Protein AF-A0A933W5E1-F1 (afdb_monomer)

Nearest PDB structures (foldseek):
  7kmm-assembly1_A  TM=7.135E-01  e=2.242E-18  Xanthomonas citri pv. citri str. 306
  7kmm-assembly2_B  TM=6.991E-01  e=2.591E-18  Xanthomonas citri pv. citri str. 306
  7zn2-assembly1_c  TM=3.261E-01  e=1.517E+00  Escherichia phage T5
  3l5h-assembly1_A  TM=2.069E-01  e=7.017E-01  Homo sapiens

Structure (mmCIF, N/CA/C/O backbone):
data_AF-A0A933W5E1-F1
#
_entry.id   AF-A0A933W5E1-F1
#
loop_
_atom_site.group_PDB
_atom_site.id
_atom_site.type_symbol
_atom_site.label_atom_id
_atom_site.label_alt_id
_atom_site.label_comp_id
_atom_site.label_asym_id
_atom_site.label_entity_id
_atom_site.label_seq_id
_atom_site.pdbx_PDB_ins_code
_atom_site.Cartn_x
_atom_site.Cartn_y
_atom_site.Cartn_z
_atom_site.occupancy
_atom_site.B_iso_or_equiv
_atom_site.auth_seq_id
_atom_site.auth_comp_id
_atom_site.auth_asym_id
_atom_site.auth_atom_id
_atom_site.pdbx_PDB_model_num
ATOM 1 N N . MET A 1 1 ? 21.900 14.467 48.540 1.00 35.38 1 MET A N 1
ATOM 2 C CA . MET A 1 1 ? 21.559 13.403 47.566 1.00 35.38 1 MET A CA 1
ATOM 3 C C . MET A 1 1 ? 20.888 12.270 48.343 1.00 35.38 1 MET A C 1
ATOM 5 O O . MET A 1 1 ? 21.221 12.157 49.519 1.00 35.38 1 MET A O 1
ATOM 9 N N . PRO A 1 2 ? 19.941 11.492 47.786 1.00 22.09 2 PRO A N 1
ATOM 10 C CA . PRO A 1 2 ? 19.734 11.173 46.367 1.00 22.09 2 PRO A CA 1
ATOM 11 C C . PRO A 1 2 ? 19.267 12.336 45.483 1.00 22.09 2 PRO A C 1
ATOM 13 O O . PRO A 1 2 ? 18.949 13.421 45.964 1.00 22.09 2 PRO A O 1
ATOM 16 N N . VAL A 1 3 ? 19.282 12.083 44.177 1.00 25.42 3 VAL A N 1
ATOM 17 C CA . VAL A 1 3 ? 18.680 12.897 43.116 1.00 25.42 3 VAL A CA 1
ATOM 18 C C . VAL A 1 3 ? 17.631 12.017 42.443 1.00 25.42 3 VAL A C 1
ATOM 20 O O . VAL A 1 3 ? 17.908 10.847 42.192 1.00 25.42 3 VAL A O 1
ATOM 23 N N . VAL A 1 4 ? 16.466 12.572 42.111 1.00 20.42 4 VAL A N 1
ATOM 24 C CA . VAL A 1 4 ? 15.553 11.969 41.133 1.00 20.42 4 VAL A CA 1
ATOM 25 C C . VAL A 1 4 ? 15.280 13.016 40.067 1.00 20.42 4 VAL A C 1
ATOM 27 O O . VAL A 1 4 ? 14.679 14.053 40.333 1.00 20.42 4 VAL A O 1
ATOM 30 N N . THR A 1 5 ? 15.773 12.758 38.861 1.00 22.81 5 THR A N 1
ATOM 31 C CA . THR A 1 5 ? 15.492 13.567 37.676 1.00 22.81 5 THR A CA 1
ATOM 32 C C . THR A 1 5 ? 14.360 12.901 36.906 1.00 22.81 5 THR A C 1
ATOM 34 O O . THR A 1 5 ? 14.396 11.691 36.696 1.00 22.81 5 THR A O 1
ATOM 37 N N . SER A 1 6 ? 13.397 13.674 36.410 1.00 20.19 6 SER A N 1
ATOM 38 C CA . SER A 1 6 ? 12.580 13.235 35.278 1.00 20.19 6 SER A CA 1
ATOM 39 C C . SER A 1 6 ? 12.468 14.367 34.261 1.00 20.19 6 SER A C 1
ATOM 41 O O . SER A 1 6 ? 12.547 15.544 34.610 1.00 20.19 6 SER A O 1
ATOM 43 N N . LYS A 1 7 ? 12.379 13.997 32.984 1.00 24.73 7 LYS A N 1
ATOM 44 C CA . LYS A 1 7 ? 12.330 14.907 31.839 1.00 24.73 7 LYS A CA 1
ATOM 45 C C . LYS A 1 7 ? 11.314 14.344 30.855 1.00 24.73 7 LYS A C 1
ATOM 47 O O . LYS A 1 7 ? 11.501 13.226 30.379 1.00 24.73 7 LYS A O 1
ATOM 52 N N . ARG A 1 8 ? 10.293 15.125 30.505 1.00 23.00 8 ARG A N 1
ATOM 53 C CA . ARG A 1 8 ? 9.471 14.895 29.313 1.00 23.00 8 ARG A CA 1
ATOM 54 C C . ARG A 1 8 ? 9.176 16.213 28.613 1.00 23.00 8 ARG A C 1
ATOM 56 O O . ARG A 1 8 ? 8.808 17.193 29.246 1.00 23.00 8 ARG A O 1
ATOM 63 N N . THR A 1 9 ? 9.355 16.190 27.303 1.00 32.09 9 THR A N 1
ATOM 64 C CA . THR A 1 9 ? 8.696 17.067 26.333 1.00 32.09 9 THR A CA 1
ATOM 65 C C . THR A 1 9 ? 7.332 16.473 25.982 1.00 32.09 9 THR A C 1
ATOM 67 O O . THR A 1 9 ? 7.184 15.254 26.069 1.00 32.09 9 THR A O 1
ATOM 70 N N . ASN A 1 10 ? 6.376 17.308 25.568 1.00 24.59 10 ASN A N 1
ATOM 71 C CA . ASN A 1 10 ? 5.372 17.003 24.536 1.00 24.59 10 ASN A CA 1
ATOM 72 C C . ASN A 1 10 ? 4.499 18.241 24.275 1.00 24.59 10 ASN A C 1
ATOM 74 O O . ASN A 1 10 ? 3.884 18.761 25.205 1.00 24.59 10 ASN A O 1
ATOM 78 N N . ASP A 1 11 ? 4.397 18.658 23.014 1.00 38.12 11 ASP A N 1
ATOM 79 C CA . ASP A 1 11 ? 3.488 19.720 22.575 1.00 38.12 11 ASP A CA 1
ATOM 80 C C . ASP A 1 11 ? 2.126 19.143 22.163 1.00 38.12 11 ASP A C 1
ATOM 82 O O . ASP A 1 11 ? 1.893 18.810 21.005 1.00 38.12 11 ASP A O 1
ATOM 86 N N . THR A 1 12 ? 1.204 19.059 23.122 1.00 28.25 12 THR A N 1
ATOM 87 C CA . THR A 1 12 ? -0.253 19.017 22.890 1.00 28.25 12 THR A CA 1
ATOM 88 C C . THR A 1 12 ? -0.946 19.651 24.092 1.00 28.25 12 THR A C 1
ATOM 90 O O . THR A 1 12 ? -0.522 19.429 25.227 1.00 28.25 12 THR A O 1
ATOM 93 N N . GLY A 1 13 ? -1.996 20.444 23.870 1.00 36.72 13 GLY A N 1
ATOM 94 C CA . GLY A 1 13 ? -2.585 21.308 24.899 1.00 36.72 13 GLY A CA 1
ATOM 95 C C . GLY A 1 13 ? -3.256 20.578 26.068 1.00 36.72 13 GLY A C 1
ATOM 96 O O . GLY A 1 13 ? -4.448 20.305 26.000 1.00 36.72 13 GLY A O 1
ATOM 97 N N . ASN A 1 14 ? -2.495 20.312 27.137 1.00 27.72 14 ASN A N 1
ATOM 98 C CA . ASN A 1 14 ? -2.916 20.291 28.550 1.00 27.72 14 ASN A CA 1
ATOM 99 C C . ASN A 1 14 ? -1.672 20.070 29.437 1.00 27.72 14 ASN A C 1
ATOM 101 O O . ASN A 1 14 ? -1.275 18.938 29.715 1.00 27.72 14 ASN A O 1
ATOM 105 N N . GLY A 1 15 ? -1.013 21.164 29.829 1.00 26.77 15 GLY A N 1
ATOM 106 C CA . GLY A 1 15 ? 0.235 21.133 30.599 1.00 26.77 15 GLY A CA 1
ATOM 107 C C . GLY A 1 15 ? 0.009 20.986 32.106 1.00 26.77 15 GLY A C 1
ATOM 108 O O . GLY A 1 15 ? -0.795 21.710 32.686 1.00 26.77 15 GLY A O 1
ATOM 109 N N . TRP A 1 16 ? 0.765 20.092 32.746 1.00 25.09 16 TRP A N 1
ATOM 110 C CA . TRP A 1 16 ? 0.730 19.859 34.194 1.00 25.09 16 TRP A CA 1
ATOM 111 C C . TRP A 1 16 ? 2.014 20.380 34.848 1.00 25.09 16 TRP A C 1
ATOM 113 O O . TRP A 1 16 ? 3.109 20.125 34.346 1.00 25.09 16 TRP A O 1
ATOM 123 N N . ILE A 1 17 ? 1.895 21.068 35.987 1.00 30.39 17 ILE A N 1
ATOM 124 C CA . ILE A 1 17 ? 3.035 21.559 36.776 1.00 30.39 17 ILE A CA 1
ATOM 125 C C . ILE A 1 17 ? 2.924 20.988 38.192 1.00 30.39 17 ILE A C 1
ATOM 127 O O . ILE A 1 17 ? 1.954 21.257 38.894 1.00 30.39 17 ILE A O 1
ATOM 131 N N . GLN A 1 18 ? 3.926 20.217 38.621 1.00 26.59 18 GLN A N 1
ATOM 132 C CA . GLN A 1 18 ? 4.014 19.654 39.971 1.00 26.59 18 GLN A CA 1
ATOM 133 C C . GLN A 1 18 ? 5.146 20.340 40.752 1.00 26.59 18 GLN A C 1
ATOM 135 O O . GLN A 1 18 ? 6.270 20.428 40.259 1.00 26.59 18 GLN A O 1
ATOM 140 N N . ILE A 1 19 ? 4.858 20.817 41.969 1.00 32.19 19 ILE A N 1
ATOM 141 C CA . ILE A 1 19 ? 5.810 21.529 42.842 1.00 32.19 19 ILE A CA 1
ATOM 142 C C . ILE A 1 19 ? 5.693 20.993 44.281 1.00 32.19 19 ILE A C 1
ATOM 144 O O . ILE A 1 19 ? 4.600 20.694 44.750 1.00 32.19 19 ILE A O 1
ATOM 148 N N . GLY A 1 20 ? 6.819 20.911 44.993 1.00 27.02 20 GLY A N 1
ATOM 149 C CA . GLY A 1 20 ? 6.916 20.685 46.442 1.00 27.02 20 GLY A CA 1
ATOM 150 C C . GLY A 1 20 ? 8.340 21.014 46.923 1.00 27.02 20 GLY A C 1
ATOM 151 O O . GLY A 1 20 ? 9.241 21.091 46.091 1.00 27.02 20 GLY A O 1
ATOM 152 N N . LEU A 1 21 ? 8.656 21.241 48.204 1.00 28.19 21 LEU A N 1
ATOM 153 C CA . LEU A 1 21 ? 7.907 21.284 49.484 1.00 28.19 21 LEU A CA 1
ATOM 154 C C . LEU A 1 21 ? 8.595 22.386 50.370 1.00 28.19 21 LEU A C 1
ATOM 156 O O . LEU A 1 21 ? 9.459 23.082 49.842 1.00 28.19 21 LEU A O 1
ATOM 160 N N . THR A 1 22 ? 8.360 22.675 51.662 1.00 26.02 22 THR A N 1
ATOM 161 C CA . THR A 1 22 ? 7.617 22.106 52.819 1.00 26.02 22 THR A CA 1
ATOM 162 C C . THR A 1 22 ? 7.200 23.249 53.775 1.00 26.02 22 THR A C 1
ATOM 164 O O . THR A 1 22 ? 7.968 24.205 53.888 1.00 26.02 22 THR A O 1
ATOM 167 N N . GLY A 1 23 ? 6.147 23.094 54.593 1.00 25.55 23 GLY A N 1
ATOM 168 C CA . GLY A 1 23 ? 5.991 23.863 55.851 1.00 25.55 23 GLY A CA 1
ATOM 169 C C . GLY A 1 23 ? 4.549 24.209 56.255 1.00 25.55 23 GLY A C 1
ATOM 170 O O . GLY A 1 23 ? 3.713 24.440 55.387 1.00 25.55 23 GLY A O 1
ATOM 171 N N . ASP A 1 24 ? 4.287 24.222 57.568 1.00 32.56 24 ASP A N 1
ATOM 172 C CA . ASP A 1 24 ? 2.999 24.420 58.267 1.00 32.56 24 ASP A CA 1
ATOM 173 C C . ASP A 1 24 ? 1.846 25.072 57.476 1.00 32.56 24 ASP A C 1
ATOM 175 O O . ASP A 1 24 ? 1.902 26.238 57.096 1.00 32.56 24 ASP A O 1
ATOM 179 N N . GLN A 1 25 ? 0.777 24.286 57.281 1.00 44.16 25 GLN A N 1
ATOM 180 C CA . GLN A 1 25 ? -0.537 24.653 56.716 1.00 44.16 25 GLN A CA 1
ATOM 181 C C . GLN A 1 25 ? -0.531 25.529 55.447 1.00 44.16 25 GLN A C 1
ATOM 183 O O . GLN A 1 25 ? -1.507 26.210 55.130 1.00 44.16 25 GLN A O 1
ATOM 188 N N . THR A 1 26 ? 0.532 25.444 54.646 1.00 40.72 26 THR A N 1
ATOM 189 C CA . THR A 1 26 ? 0.529 25.957 53.274 1.00 40.72 26 THR A CA 1
ATOM 190 C C . THR A 1 26 ? -0.282 25.023 52.369 1.00 40.72 26 THR A C 1
ATOM 192 O O . THR A 1 26 ? 0.170 23.941 51.990 1.00 40.72 26 THR A O 1
ATOM 195 N N . THR A 1 27 ? -1.513 25.421 52.026 1.00 48.62 27 THR A N 1
ATOM 196 C CA . THR A 1 27 ? -2.350 24.646 51.092 1.00 48.62 27 THR A CA 1
ATOM 197 C C . THR A 1 27 ? -1.729 24.629 49.695 1.00 48.62 27 THR A C 1
ATOM 199 O O . THR A 1 27 ? -1.251 25.646 49.189 1.00 48.62 27 THR A O 1
ATOM 202 N N . THR A 1 28 ? -1.712 23.456 49.060 1.00 46.78 28 THR A N 1
ATOM 203 C CA . THR A 1 28 ? -1.133 23.290 47.721 1.00 46.78 28 THR A CA 1
ATOM 204 C C . THR A 1 28 ? -2.191 23.538 46.640 1.00 46.78 28 THR A C 1
ATOM 206 O O . THR A 1 28 ? -3.289 22.983 46.730 1.00 46.78 28 THR A O 1
ATOM 209 N N . PRO A 1 29 ? -1.894 24.348 45.603 1.00 48.28 29 PRO A N 1
ATOM 210 C CA . PRO A 1 29 ? -2.753 24.448 44.431 1.00 48.28 29 PRO A CA 1
ATOM 211 C C . PRO A 1 29 ? -2.604 23.171 43.593 1.00 48.28 29 PRO A C 1
ATOM 213 O O . PRO A 1 29 ? -1.518 22.875 43.097 1.00 48.28 29 PRO A O 1
ATOM 216 N N . MET A 1 30 ? -3.683 22.398 43.447 1.00 49.28 30 MET A N 1
ATOM 217 C CA . MET A 1 30 ? -3.637 21.082 42.784 1.00 49.28 30 MET A CA 1
ATOM 218 C C . MET A 1 30 ? -3.834 21.159 41.262 1.00 49.28 30 MET A C 1
ATOM 220 O O . MET A 1 30 ? -3.457 20.239 40.539 1.00 49.28 30 MET A O 1
ATOM 224 N N . TYR A 1 31 ? -4.418 22.252 40.769 1.00 53.75 31 TYR A N 1
ATOM 225 C CA . TYR A 1 31 ? -4.737 22.443 39.355 1.00 53.75 31 TYR A CA 1
ATOM 226 C C . TYR A 1 31 ? -4.634 23.919 38.966 1.00 53.75 31 TYR A C 1
ATOM 228 O O . TYR A 1 31 ? -5.068 24.792 39.723 1.00 53.75 31 TYR A O 1
ATOM 236 N N . VAL A 1 32 ? -4.128 24.174 37.758 1.00 49.69 32 VAL A N 1
ATOM 237 C CA . VAL A 1 32 ? -4.266 25.453 37.049 1.00 49.69 32 VAL A CA 1
ATOM 238 C C . VAL A 1 32 ? -4.836 25.146 35.671 1.00 49.69 32 VAL A C 1
ATOM 240 O O . VAL A 1 32 ? -4.273 24.331 34.943 1.00 49.69 32 VAL A O 1
ATOM 243 N N . GLY A 1 33 ? -5.963 25.764 35.328 1.00 47.81 33 GLY A N 1
ATOM 244 C CA . GLY A 1 33 ? -6.615 25.596 34.030 1.00 47.81 33 GLY A CA 1
ATOM 245 C C . GLY A 1 33 ? -6.807 26.924 33.305 1.00 47.81 33 GLY A C 1
ATOM 246 O O . GLY A 1 33 ? -6.782 27.989 33.925 1.00 47.81 33 GLY A O 1
ATOM 247 N N . TYR A 1 34 ? -6.976 26.841 31.987 1.00 45.62 34 TYR A N 1
ATOM 248 C CA . TYR A 1 34 ? -7.127 27.976 31.080 1.00 45.62 34 TYR A CA 1
ATOM 249 C C . TYR A 1 34 ? -8.221 27.670 30.056 1.00 45.62 34 TYR A C 1
ATOM 251 O O . TYR A 1 34 ? -8.247 26.581 29.482 1.00 45.62 34 TYR A O 1
ATOM 259 N N . ASN A 1 35 ? -9.101 28.635 29.799 1.00 46.00 35 ASN A N 1
ATOM 260 C CA . ASN A 1 35 ? -10.090 28.562 28.726 1.00 46.00 35 ASN A CA 1
ATOM 261 C C . ASN A 1 35 ? -10.138 29.900 27.972 1.00 46.00 35 ASN A C 1
ATOM 263 O O . ASN A 1 35 ? -10.305 30.959 28.584 1.00 46.00 35 ASN A O 1
ATOM 267 N N . SER A 1 36 ? -9.994 29.847 26.646 1.00 44.47 36 SER A N 1
ATOM 268 C CA . SER A 1 36 ? -10.063 31.004 25.752 1.00 44.47 36 SER A CA 1
ATOM 269 C C . SER A 1 36 ? -11.265 30.905 24.818 1.00 44.47 36 SER A C 1
ATOM 271 O O . SER A 1 36 ? -11.202 30.293 23.750 1.00 44.47 36 SER A O 1
ATOM 273 N N . SER A 1 37 ? -12.342 31.589 25.198 1.00 48.91 37 SER A N 1
ATOM 274 C CA . SER A 1 37 ? -13.352 32.048 24.239 1.00 48.91 37 SER A CA 1
ATOM 275 C C . SER A 1 37 ? -12.818 33.266 23.470 1.00 48.91 37 SER A C 1
ATOM 277 O O . SER A 1 37 ? -11.903 33.947 23.934 1.00 48.91 37 SER A O 1
ATOM 279 N N . SER A 1 38 ? -13.403 33.610 22.320 1.00 47.50 38 SER A N 1
ATOM 280 C CA . SER A 1 38 ? -12.920 34.696 21.442 1.00 47.50 38 SER A CA 1
ATOM 281 C C . SER A 1 38 ? -13.126 36.130 21.976 1.00 47.50 38 SER A C 1
ATOM 283 O O . SER A 1 38 ? -13.108 37.081 21.197 1.00 47.50 38 SER A O 1
ATOM 285 N N . ALA A 1 39 ? -13.352 36.300 23.281 1.00 51.94 39 ALA A N 1
ATOM 286 C CA . ALA A 1 39 ? -13.506 37.598 23.944 1.00 51.94 39 ALA A CA 1
ATOM 287 C C . ALA A 1 39 ? -12.977 37.597 25.390 1.00 51.94 39 ALA A C 1
ATOM 289 O O . ALA A 1 39 ? -12.378 38.586 25.819 1.00 51.94 39 ALA A O 1
ATOM 290 N N . ILE A 1 40 ? -13.176 36.496 26.127 1.00 51.91 40 ILE A N 1
ATOM 291 C CA . ILE A 1 40 ? -12.812 36.363 27.544 1.00 51.91 40 ILE A CA 1
ATOM 292 C C . ILE A 1 40 ? -11.854 35.183 27.731 1.00 51.91 40 ILE A C 1
ATOM 294 O O . ILE A 1 40 ? -12.144 34.057 27.311 1.00 51.91 40 ILE A O 1
ATOM 298 N N . VAL A 1 41 ? -10.743 35.465 28.411 1.00 52.34 41 VAL A N 1
ATOM 299 C CA . VAL A 1 41 ? -9.821 34.487 28.996 1.00 52.34 41 VAL A CA 1
ATOM 300 C C . VAL A 1 41 ? -10.262 34.220 30.431 1.00 52.34 41 VAL A C 1
ATOM 302 O O . VAL A 1 41 ? -10.495 35.166 31.183 1.00 52.34 41 VAL A O 1
ATOM 305 N N . THR A 1 42 ? -10.359 32.952 30.830 1.00 53.44 42 THR A N 1
ATOM 306 C CA . THR A 1 42 ? -10.581 32.560 32.231 1.00 53.44 42 THR A CA 1
ATOM 307 C C . THR A 1 42 ? -9.490 31.603 32.693 1.00 53.44 42 THR A C 1
ATOM 309 O O . THR A 1 42 ? -9.236 30.587 32.045 1.00 53.44 42 THR A O 1
ATOM 312 N N . THR A 1 43 ? -8.886 31.930 33.833 1.00 57.66 43 THR A N 1
ATOM 313 C CA . THR A 1 43 ? -7.857 31.140 34.519 1.00 57.66 43 THR A CA 1
ATOM 314 C C . THR A 1 43 ? -8.352 30.811 35.927 1.00 57.66 43 THR A C 1
ATOM 316 O O . THR A 1 43 ? -8.998 31.649 36.560 1.00 57.66 43 THR A O 1
ATOM 319 N N . TRP A 1 44 ? -8.055 29.616 36.439 1.00 63.56 44 TRP A N 1
ATOM 320 C CA . TRP A 1 44 ? -8.457 29.213 37.793 1.00 63.56 44 TRP A CA 1
ATOM 321 C C . TRP A 1 44 ? -7.364 28.474 38.566 1.00 63.56 44 TRP A C 1
ATOM 323 O O . TRP A 1 44 ? -6.477 27.864 37.969 1.00 63.56 44 TRP A O 1
ATOM 333 N N . MET A 1 45 ? -7.448 28.528 39.899 1.00 67.88 45 MET A N 1
ATOM 334 C CA . MET A 1 45 ? -6.579 27.816 40.845 1.00 67.88 45 MET A CA 1
ATOM 335 C C . MET A 1 45 ? -7.425 27.134 41.926 1.00 67.88 45 MET A C 1
ATOM 337 O O . MET A 1 45 ? -8.253 27.790 42.559 1.00 67.88 45 MET A O 1
ATOM 341 N N . HIS A 1 46 ? -7.209 25.837 42.165 1.00 67.19 46 HIS A N 1
ATOM 342 C CA . HIS A 1 46 ? -7.950 25.056 43.170 1.00 67.19 46 HIS A CA 1
ATOM 343 C C . HIS A 1 46 ? -7.072 24.716 44.380 1.00 67.19 46 HIS A C 1
ATOM 345 O O . HIS A 1 46 ? -6.073 24.009 44.242 1.00 67.19 46 HIS A O 1
ATOM 351 N N . PHE A 1 47 ? -7.463 25.210 45.558 1.00 70.25 47 PHE A N 1
ATOM 352 C CA . PHE A 1 47 ? -6.818 24.958 46.849 1.00 70.25 47 PHE A CA 1
ATOM 353 C C . PHE A 1 47 ? -7.580 23.874 47.614 1.00 70.25 47 PHE A C 1
ATOM 355 O O . PHE A 1 47 ? -8.802 23.955 47.769 1.00 70.25 47 PHE A O 1
ATOM 362 N N . THR A 1 48 ? -6.863 22.880 48.136 1.00 69.44 48 THR A N 1
ATOM 363 C CA . THR A 1 48 ? -7.439 21.753 48.890 1.00 69.44 48 THR A CA 1
ATOM 364 C C . THR A 1 48 ? -6.832 21.633 50.284 1.00 69.44 48 THR A C 1
ATOM 366 O O . THR A 1 48 ? -5.643 21.894 50.454 1.00 69.44 48 THR A O 1
ATOM 369 N N . GLY A 1 49 ? -7.625 21.170 51.255 1.00 70.38 49 GLY A N 1
ATOM 370 C CA . GLY A 1 49 ? -7.191 20.955 52.640 1.00 70.38 49 GLY A CA 1
ATOM 371 C C . GLY A 1 49 ? -7.395 22.162 53.559 1.00 70.38 49 GLY A C 1
ATOM 372 O O . GLY A 1 49 ? -6.673 22.293 54.539 1.00 70.38 49 GLY A O 1
ATOM 373 N N . LEU A 1 50 ? -8.348 23.049 53.243 1.00 72.88 50 LEU A N 1
ATOM 374 C CA . LEU A 1 50 ? -8.624 24.254 54.043 1.00 72.88 50 LEU A CA 1
ATOM 375 C C . LEU A 1 50 ? -9.257 23.949 55.411 1.00 72.88 50 LEU A C 1
ATOM 377 O O . LEU A 1 50 ? -9.037 24.705 56.351 1.00 72.88 50 LEU A O 1
ATOM 381 N N . ASN A 1 51 ? -10.012 22.849 55.510 1.00 76.88 51 ASN A N 1
ATOM 382 C CA . ASN A 1 51 ? -10.586 22.285 56.738 1.00 76.88 51 ASN A CA 1
ATOM 383 C C . ASN A 1 51 ? -11.217 23.321 57.693 1.00 76.88 51 ASN A C 1
ATOM 385 O O . ASN A 1 51 ? -10.991 23.270 58.900 1.00 76.88 51 ASN A O 1
ATOM 389 N N . ILE A 1 52 ? -12.010 24.253 57.153 1.00 80.25 52 ILE A N 1
ATOM 390 C CA . ILE A 1 52 ? -12.721 25.270 57.942 1.00 80.25 52 ILE A CA 1
ATOM 391 C C . ILE A 1 52 ? -14.048 24.662 58.430 1.00 80.25 52 ILE A C 1
ATOM 393 O O . ILE A 1 52 ? -14.885 24.354 57.577 1.00 80.25 52 ILE A O 1
ATOM 397 N N . PRO A 1 53 ? -14.277 24.495 59.749 1.00 79.19 53 PRO A N 1
ATOM 398 C CA . PRO A 1 53 ? -15.507 23.904 60.266 1.00 79.19 53 PRO A CA 1
ATOM 399 C C . PRO A 1 53 ? -16.746 24.746 59.962 1.00 79.19 53 PRO A C 1
ATOM 401 O O . PRO A 1 53 ? -16.686 25.983 59.989 1.00 79.19 53 PRO A O 1
ATOM 404 N N . ALA A 1 54 ? -17.877 24.077 59.751 1.00 77.62 54 ALA A N 1
ATOM 405 C CA . ALA A 1 54 ? -19.187 24.698 59.591 1.00 77.62 54 ALA A CA 1
ATOM 406 C C . ALA A 1 54 ? -19.468 25.754 60.686 1.00 77.62 54 ALA A C 1
ATOM 408 O O . ALA A 1 54 ? -19.261 25.513 61.876 1.00 77.62 54 ALA A O 1
ATOM 409 N N . GLY A 1 55 ? -19.928 26.944 60.282 1.00 78.00 55 GLY A N 1
ATOM 410 C CA . GLY A 1 55 ? -20.263 28.038 61.205 1.00 78.00 55 GLY A CA 1
ATOM 411 C C . GLY A 1 55 ? -19.073 28.777 61.841 1.00 78.00 55 GLY A C 1
ATOM 412 O O . GLY A 1 55 ? -19.269 29.490 62.824 1.00 78.00 55 GLY A O 1
ATOM 413 N N . SER A 1 56 ? -17.851 28.624 61.318 1.00 82.44 56 SER A N 1
ATOM 414 C CA . SER A 1 56 ? -16.680 29.393 61.777 1.00 82.44 56 SER A CA 1
ATOM 415 C C . SER A 1 56 ? -16.700 30.858 61.315 1.00 82.44 56 SER A C 1
ATOM 417 O O . SER A 1 56 ? -17.086 31.165 60.189 1.00 82.44 56 SER A O 1
ATOM 419 N N . THR A 1 57 ? -16.174 31.770 62.134 1.00 86.88 57 THR A N 1
ATOM 420 C CA . THR A 1 57 ? -15.906 33.158 61.714 1.00 86.88 57 THR A CA 1
ATOM 421 C C . THR A 1 57 ? -14.510 33.258 61.104 1.00 86.88 57 THR A C 1
ATOM 423 O O . THR A 1 57 ? -13.529 32.950 61.777 1.00 86.88 57 THR A O 1
ATOM 426 N N . ILE A 1 58 ? -14.383 33.720 59.862 1.00 84.06 58 ILE A N 1
ATOM 427 C CA . ILE A 1 58 ? -13.102 34.042 59.226 1.00 84.06 58 ILE A CA 1
ATOM 428 C C . ILE A 1 58 ? -12.571 35.350 59.830 1.00 84.06 58 ILE A C 1
ATOM 430 O O . ILE A 1 58 ? -13.130 36.424 59.629 1.00 84.06 58 ILE A O 1
ATOM 434 N N . ASN A 1 59 ? -11.468 35.257 60.569 1.00 78.69 59 ASN A N 1
ATOM 435 C CA . ASN A 1 59 ? -10.803 36.394 61.207 1.00 78.69 59 ASN A CA 1
ATOM 436 C C . ASN A 1 59 ? -9.964 37.191 60.194 1.00 78.69 59 ASN A C 1
ATOM 438 O O . ASN A 1 59 ? -9.871 38.413 60.288 1.00 78.69 59 ASN A O 1
ATOM 442 N N . SER A 1 60 ? -9.330 36.487 59.251 1.00 78.62 60 SER A N 1
ATOM 443 C CA . SER A 1 60 ? -8.655 37.054 58.080 1.00 78.62 60 SER A CA 1
ATOM 444 C C . SER A 1 60 ? -8.398 35.975 57.025 1.00 78.62 60 SER A C 1
ATOM 446 O O . SER A 1 60 ? -8.176 34.812 57.362 1.00 78.62 60 SER A O 1
ATOM 448 N N . ALA A 1 61 ? -8.396 36.346 55.746 1.00 78.25 61 ALA A N 1
ATOM 449 C CA . ALA A 1 61 ? -7.940 35.494 54.654 1.00 78.25 61 ALA A CA 1
ATOM 450 C C . ALA A 1 61 ? -7.195 36.321 53.598 1.00 78.25 61 ALA A C 1
ATOM 452 O O . ALA A 1 61 ? -7.720 37.312 53.091 1.00 78.25 61 ALA A O 1
ATOM 453 N N . THR A 1 62 ? -5.978 35.907 53.252 1.00 75.38 62 THR A N 1
ATOM 454 C CA . THR A 1 62 ? -5.071 36.645 52.363 1.00 75.38 62 THR A CA 1
ATOM 455 C C . THR A 1 62 ? -4.521 35.744 51.266 1.00 75.38 62 THR A C 1
ATOM 457 O O . THR A 1 62 ? -3.874 34.731 51.535 1.00 75.38 62 THR A O 1
ATOM 460 N N . PHE A 1 63 ? -4.733 36.136 50.009 1.00 74.94 63 PHE A N 1
ATOM 461 C CA . PHE A 1 63 ? -4.150 35.472 48.845 1.00 74.94 63 PHE A CA 1
ATOM 462 C C . PHE A 1 63 ? -2.949 36.267 48.328 1.00 74.94 63 PHE A C 1
ATOM 464 O O . PHE A 1 63 ? -3.091 37.435 47.979 1.00 74.94 63 PHE A O 1
ATOM 471 N N . THR A 1 64 ? -1.767 35.650 48.266 1.00 70.12 64 THR A N 1
ATOM 472 C CA . THR A 1 64 ? -0.523 36.300 47.829 1.00 70.12 64 THR A CA 1
ATOM 473 C C . THR A 1 64 ? 0.085 35.616 46.608 1.00 70.12 64 THR A C 1
ATOM 475 O O . THR A 1 64 ? 0.371 34.417 46.628 1.00 70.12 64 THR A O 1
ATOM 478 N N . PHE A 1 65 ? 0.369 36.411 45.575 1.00 67.12 65 PHE A N 1
ATOM 479 C CA . PHE A 1 65 ? 1.094 36.007 44.369 1.00 67.12 65 PHE A CA 1
ATOM 480 C C . PHE A 1 65 ? 2.573 36.410 44.489 1.00 67.12 65 PHE A C 1
ATOM 482 O O . PHE A 1 65 ? 2.874 37.582 44.733 1.00 67.12 65 PHE A O 1
ATOM 489 N N . ARG A 1 66 ? 3.517 35.473 44.308 1.00 61.72 66 ARG A N 1
ATOM 490 C CA . ARG A 1 66 ? 4.968 35.754 44.325 1.00 61.72 66 ARG A CA 1
ATOM 491 C C . ARG A 1 66 ? 5.682 35.159 43.110 1.00 61.72 66 ARG A C 1
ATOM 493 O O . ARG A 1 66 ? 5.633 33.954 42.872 1.00 61.72 66 ARG A O 1
ATOM 500 N N . GLN A 1 67 ? 6.424 35.991 42.382 1.00 55.97 67 GLN A N 1
ATOM 501 C CA . GLN A 1 67 ? 7.398 35.531 41.389 1.00 55.97 67 GLN A CA 1
ATOM 502 C C . GLN A 1 67 ? 8.699 35.125 42.095 1.00 55.97 67 GLN A C 1
ATOM 504 O O . GLN A 1 67 ? 9.236 35.892 42.894 1.00 55.97 67 GLN A O 1
ATOM 509 N N . ASN A 1 68 ? 9.214 33.928 41.810 1.00 51.22 68 ASN A N 1
ATOM 510 C CA . ASN A 1 68 ? 10.405 33.387 42.460 1.00 51.22 68 ASN A CA 1
ATOM 511 C C . ASN A 1 68 ? 11.617 33.525 41.516 1.00 51.22 68 ASN A C 1
ATOM 513 O O . ASN A 1 68 ? 11.961 32.616 40.758 1.00 51.22 68 ASN A O 1
ATOM 517 N N . THR A 1 69 ? 12.234 34.712 41.509 1.00 47.22 69 THR A N 1
ATOM 518 C CA . THR A 1 69 ? 13.269 35.110 40.532 1.00 47.22 69 THR A CA 1
ATOM 519 C C . THR A 1 69 ? 14.635 34.475 40.818 1.00 47.22 69 THR A C 1
ATOM 521 O O . THR A 1 69 ? 15.592 35.131 41.233 1.00 47.22 69 THR A O 1
ATOM 524 N N . ALA A 1 70 ? 14.746 33.175 40.552 1.00 42.66 70 ALA A N 1
ATOM 525 C CA . ALA A 1 70 ? 15.995 32.425 40.608 1.00 42.66 70 ALA A CA 1
ATOM 526 C C . ALA A 1 70 ? 16.911 32.732 39.400 1.00 42.66 70 ALA A C 1
ATOM 528 O O . ALA A 1 70 ? 17.082 31.911 38.504 1.00 42.66 70 ALA A O 1
ATOM 529 N N . GLY A 1 71 ? 17.547 33.909 39.404 1.00 44.16 71 GLY A N 1
ATOM 530 C CA . GLY A 1 71 ? 18.823 34.099 38.700 1.00 44.16 71 GLY A CA 1
ATOM 531 C C . GLY A 1 71 ? 18.807 34.647 37.267 1.00 44.16 71 GLY A C 1
ATOM 532 O O . GLY A 1 71 ? 19.552 34.143 36.432 1.00 44.16 71 GLY A O 1
ATOM 533 N N . ASN A 1 72 ? 18.085 35.738 36.987 1.00 35.34 72 ASN A N 1
ATOM 534 C CA . ASN A 1 72 ? 18.552 36.715 35.987 1.00 35.34 72 ASN A CA 1
ATOM 535 C C . ASN A 1 72 ? 18.040 38.129 36.319 1.00 35.34 72 ASN A C 1
ATOM 537 O O . ASN A 1 72 ? 16.848 38.311 36.548 1.00 35.34 72 ASN A O 1
ATOM 541 N N . THR A 1 73 ? 18.926 39.127 36.379 1.00 38.38 73 THR A N 1
ATOM 542 C CA . THR A 1 73 ? 18.618 40.473 36.907 1.00 38.38 73 THR A CA 1
ATOM 543 C C . THR A 1 73 ? 18.369 41.547 35.844 1.00 38.38 73 THR A C 1
ATOM 545 O O . THR A 1 73 ? 18.077 42.682 36.203 1.00 38.38 73 THR A O 1
ATOM 548 N N . ASN A 1 74 ? 18.449 41.215 34.550 1.00 35.00 74 ASN A N 1
ATOM 549 C CA . ASN A 1 74 ? 18.377 42.184 33.444 1.00 35.00 74 ASN A CA 1
ATOM 550 C C . ASN A 1 74 ? 17.228 41.909 32.451 1.00 35.00 74 ASN A C 1
ATOM 552 O O . ASN A 1 74 ? 17.438 41.848 31.242 1.00 35.00 74 ASN A O 1
ATOM 556 N N . ALA A 1 75 ? 16.001 41.769 32.958 1.00 31.20 75 ALA A N 1
ATOM 557 C CA . ALA A 1 75 ? 14.785 41.708 32.140 1.00 31.20 75 ALA A CA 1
ATOM 558 C C . ALA A 1 75 ? 13.667 42.588 32.736 1.00 31.20 75 ALA A C 1
ATOM 560 O O . ALA A 1 75 ? 12.777 42.105 33.434 1.00 31.20 75 ALA A O 1
ATOM 561 N N . LEU A 1 76 ? 13.717 43.898 32.461 1.00 29.14 76 LEU A N 1
ATOM 562 C CA . LEU A 1 76 ? 12.661 44.850 32.831 1.00 29.14 76 LEU A CA 1
ATOM 563 C C . LEU A 1 76 ? 11.424 44.674 31.931 1.00 29.14 76 LEU A C 1
ATOM 565 O O . LEU A 1 76 ? 11.204 45.438 30.992 1.00 29.14 76 LEU A O 1
ATOM 569 N N . PHE A 1 77 ? 10.604 43.667 32.228 1.00 31.38 77 PHE A N 1
ATOM 570 C CA . PHE A 1 77 ? 9.272 43.530 31.641 1.00 31.38 77 PHE A CA 1
ATOM 571 C C . PHE A 1 77 ? 8.320 44.568 32.244 1.00 31.38 77 PHE A C 1
ATOM 573 O O . PHE A 1 77 ? 7.765 44.371 33.323 1.00 31.38 77 PHE A O 1
ATOM 580 N N . ARG A 1 78 ? 8.119 45.679 31.526 1.00 28.41 78 ARG A N 1
ATOM 581 C CA . ARG A 1 78 ? 7.062 46.649 31.821 1.00 28.41 78 ARG A CA 1
ATOM 582 C C . ARG A 1 78 ? 5.820 46.323 30.996 1.00 28.41 78 ARG A C 1
ATOM 584 O O . ARG A 1 78 ? 5.820 46.505 29.782 1.00 28.41 78 ARG A O 1
ATOM 591 N N . SER A 1 79 ? 4.760 45.896 31.672 1.00 30.59 79 SER A N 1
ATOM 592 C CA . SER A 1 79 ? 3.428 45.697 31.098 1.00 30.59 79 SER A CA 1
ATOM 593 C C . SER A 1 79 ? 2.399 46.473 31.919 1.00 30.59 79 SER A C 1
ATOM 595 O O . SER A 1 79 ? 2.019 46.038 33.005 1.00 30.59 79 SER A O 1
ATOM 597 N N . GLU A 1 80 ? 1.948 47.617 31.409 1.00 25.73 80 GLU A N 1
ATOM 598 C CA . GLU A 1 80 ? 0.780 48.310 31.958 1.00 25.73 80 GLU A CA 1
ATOM 599 C C . GLU A 1 80 ? -0.487 47.580 31.501 1.00 25.73 80 GLU A C 1
ATOM 601 O O . GLU A 1 80 ? -0.840 47.606 30.322 1.00 25.73 80 GLU A O 1
ATOM 606 N N . ILE A 1 81 ? -1.174 46.914 32.431 1.00 31.81 81 ILE A N 1
ATOM 607 C CA . ILE A 1 81 ? -2.498 46.333 32.191 1.00 31.81 81 ILE A CA 1
ATOM 608 C C . ILE A 1 81 ? -3.532 47.303 32.761 1.00 31.81 81 ILE A C 1
ATOM 610 O O . ILE A 1 81 ? -3.688 47.408 33.974 1.00 31.81 81 ILE A O 1
ATOM 614 N N . THR A 1 82 ? -4.238 48.031 31.897 1.00 25.66 82 THR A N 1
ATOM 615 C CA . THR A 1 82 ? -5.320 48.935 32.314 1.00 25.66 82 THR A CA 1
ATOM 616 C C . THR A 1 82 ? -6.669 48.231 32.201 1.00 25.66 82 THR A C 1
ATOM 618 O O . THR A 1 82 ? -7.165 48.011 31.096 1.00 25.66 82 THR A O 1
ATOM 621 N N . PHE A 1 83 ? -7.290 47.907 33.335 1.00 29.86 83 PHE A N 1
ATOM 622 C CA . PHE A 1 83 ? -8.686 47.467 33.370 1.00 29.86 83 PHE A CA 1
ATOM 623 C C . PHE A 1 83 ? -9.628 48.681 33.375 1.00 29.86 83 PHE A C 1
ATOM 625 O O . PHE A 1 83 ? -9.379 49.665 34.072 1.00 29.86 83 PHE A O 1
ATOM 632 N N . GLN A 1 84 ? -10.721 48.619 32.607 1.00 26.31 84 GLN A N 1
ATOM 633 C CA . GLN A 1 84 ? -11.828 49.565 32.763 1.00 26.31 84 GLN A CA 1
ATOM 634 C C . GLN A 1 84 ? -12.660 49.147 33.975 1.00 26.31 84 GLN A C 1
ATOM 636 O O . GLN A 1 84 ? -13.181 48.035 34.012 1.00 26.31 84 GLN A O 1
ATOM 641 N N . SER A 1 85 ? -12.795 50.034 34.957 1.00 28.11 85 SER A N 1
ATOM 642 C CA . SER A 1 85 ? -13.577 49.772 36.161 1.00 28.11 85 SER A CA 1
ATOM 643 C C . SER A 1 85 ? -15.073 49.693 35.847 1.00 28.11 85 SER A C 1
ATOM 645 O O . SER A 1 85 ? -15.683 50.677 35.430 1.00 28.11 85 SER A O 1
ATOM 647 N N . ASN A 1 86 ? -15.683 48.532 36.097 1.00 27.53 86 ASN A N 1
ATOM 648 C CA . ASN A 1 86 ? -17.136 48.379 36.121 1.00 27.53 86 ASN A CA 1
ATOM 649 C C . ASN A 1 86 ? -17.634 48.605 37.566 1.00 27.53 86 ASN A C 1
ATOM 651 O O . ASN A 1 86 ? -17.370 47.770 38.431 1.00 27.53 86 ASN A O 1
ATOM 655 N N . PRO A 1 87 ? -18.305 49.728 37.888 1.00 29.05 87 PRO A N 1
ATOM 656 C CA . PRO A 1 87 ? -18.477 50.184 39.270 1.00 29.05 87 PRO A CA 1
ATOM 657 C C . PRO A 1 87 ? -19.657 49.517 40.008 1.00 29.05 87 PRO A C 1
ATOM 659 O O . PRO A 1 87 ? -20.383 50.191 40.738 1.00 29.05 87 PRO A O 1
ATOM 662 N N . ASN A 1 88 ? -19.885 48.211 39.822 1.00 28.22 88 ASN A N 1
ATOM 663 C CA . ASN A 1 88 ? -20.972 47.491 40.494 1.00 28.22 88 ASN A CA 1
ATOM 664 C C . ASN A 1 88 ? -20.647 46.002 40.771 1.00 28.22 88 ASN A C 1
ATOM 666 O O . ASN A 1 88 ? -20.796 45.169 39.873 1.00 28.22 88 ASN A O 1
ATOM 670 N N . PRO A 1 89 ? -20.290 45.628 42.019 1.00 31.56 89 PRO A N 1
ATOM 671 C CA . PRO A 1 89 ? -20.002 44.237 42.395 1.00 31.56 89 PRO A CA 1
ATOM 672 C C . PRO A 1 89 ? -21.205 43.280 42.329 1.00 31.56 89 PRO A C 1
ATOM 674 O O . PRO A 1 89 ? -21.027 42.071 42.424 1.00 31.56 89 PRO A O 1
ATOM 677 N N . ALA A 1 90 ? -22.435 43.790 42.196 1.00 30.44 90 ALA A N 1
ATOM 678 C CA . ALA A 1 90 ? -23.661 43.004 42.360 1.00 30.44 90 ALA A CA 1
ATOM 679 C C . ALA A 1 90 ? -24.178 42.309 41.080 1.00 30.44 90 ALA A C 1
ATOM 681 O O . ALA A 1 90 ? -25.285 41.777 41.093 1.00 30.44 90 ALA A O 1
ATOM 682 N N . SER A 1 91 ? -23.428 42.331 39.967 1.00 32.09 91 SER A N 1
ATOM 683 C CA . SER A 1 91 ? -23.929 41.917 38.638 1.00 32.09 91 SER A CA 1
ATOM 684 C C . SER A 1 91 ? -23.063 40.879 37.904 1.00 32.09 91 SER A C 1
ATOM 686 O O . SER A 1 91 ? -22.676 41.068 36.754 1.00 32.09 91 SER A O 1
ATOM 688 N N . LEU A 1 92 ? -22.806 39.738 38.552 1.00 33.34 92 LEU A N 1
ATOM 689 C CA . LEU A 1 92 ? -22.442 38.486 37.869 1.00 33.34 92 LEU A CA 1
ATOM 690 C C . LEU A 1 92 ? -23.677 37.574 37.795 1.00 33.34 92 LEU A C 1
ATOM 692 O O . LEU A 1 92 ? -23.860 36.664 38.601 1.00 33.34 92 LEU A O 1
ATOM 696 N N . GLU A 1 93 ? -24.567 37.858 36.843 1.00 33.59 93 GLU A N 1
ATOM 697 C CA . GLU A 1 93 ? -25.839 37.143 36.698 1.00 33.59 93 GLU A CA 1
ATOM 698 C C . GLU A 1 93 ? -25.656 35.697 36.202 1.00 33.59 93 GLU A C 1
ATOM 700 O O . GLU A 1 93 ? -25.306 35.473 35.045 1.00 33.59 93 GLU A O 1
ATOM 705 N N . GLY A 1 94 ? -25.973 34.722 37.064 1.00 30.22 94 GLY A N 1
ATOM 706 C CA . GLY A 1 94 ? -26.552 33.398 36.758 1.00 30.22 94 GLY A CA 1
ATOM 707 C C . GLY A 1 94 ? -25.806 32.418 35.834 1.00 30.22 94 GLY A C 1
ATOM 708 O O . GLY A 1 94 ? -25.577 31.270 36.211 1.00 30.22 94 GLY A O 1
ATOM 709 N N . ALA A 1 95 ? -25.469 32.824 34.611 1.00 29.05 95 ALA A N 1
ATOM 710 C CA . ALA A 1 95 ? -25.088 31.934 33.517 1.00 29.05 95 ALA A CA 1
ATOM 711 C C . ALA A 1 95 ? -23.720 31.253 33.707 1.00 29.05 95 ALA A C 1
ATOM 713 O O . ALA A 1 95 ? -23.588 30.067 33.417 1.00 29.05 95 ALA A O 1
ATOM 714 N N . ALA A 1 96 ? -22.713 31.974 34.214 1.00 31.31 96 ALA A N 1
ATOM 715 C CA . ALA A 1 96 ? -21.342 31.456 34.304 1.00 31.31 96 ALA A CA 1
ATOM 716 C C . ALA A 1 96 ? -21.164 30.379 35.395 1.00 31.31 96 ALA A C 1
ATOM 718 O O . ALA A 1 96 ? -20.373 29.449 35.237 1.00 31.31 96 ALA A O 1
ATOM 719 N N . LEU A 1 97 ? -21.922 30.484 36.494 1.00 32.38 97 LEU A N 1
ATOM 720 C CA . LEU A 1 97 ? -21.896 29.524 37.604 1.00 32.38 97 LEU A CA 1
ATOM 721 C C . LEU A 1 97 ? -22.529 28.180 37.211 1.00 32.38 97 LEU A C 1
ATOM 723 O O . LEU A 1 97 ? -21.968 27.124 37.508 1.00 32.38 97 LEU A O 1
ATOM 727 N N . ALA A 1 98 ? -23.648 28.212 36.477 1.00 29.97 98 ALA A N 1
ATOM 728 C CA . ALA A 1 98 ? -24.383 27.012 36.075 1.00 29.97 98 ALA A CA 1
ATOM 729 C C . ALA A 1 98 ? -23.527 26.017 35.265 1.00 29.97 98 ALA A C 1
ATOM 731 O O . ALA A 1 98 ? -23.625 24.808 35.472 1.00 29.97 98 ALA A O 1
ATOM 732 N N . THR A 1 99 ? -22.648 26.510 34.386 1.00 32.69 99 THR A N 1
ATOM 733 C CA . THR A 1 99 ? -21.763 25.667 33.562 1.00 32.69 99 THR A CA 1
ATOM 734 C C . THR A 1 99 ? -20.658 24.954 34.343 1.00 32.69 99 THR A C 1
ATOM 736 O O . THR A 1 99 ? -20.231 23.883 33.920 1.00 32.69 99 THR A O 1
ATOM 739 N N . CYS A 1 100 ? -20.217 25.486 35.488 1.00 31.38 100 CYS A N 1
ATOM 740 C CA . CYS A 1 100 ? -19.229 24.815 36.343 1.00 31.38 100 CYS A CA 1
ATOM 741 C C . CYS A 1 100 ? -19.882 23.838 37.337 1.00 31.38 100 CYS A C 1
ATOM 743 O O . CYS A 1 100 ? -19.282 22.821 37.683 1.00 31.38 100 CYS A O 1
ATOM 745 N N . GLN A 1 101 ? -21.126 24.106 37.755 1.00 29.81 101 GLN A N 1
ATOM 746 C CA . GLN A 1 101 ? -21.869 23.292 38.726 1.00 29.81 101 GLN A CA 1
ATOM 747 C C . GLN A 1 101 ? -22.047 21.825 38.282 1.00 29.81 101 GLN A C 1
ATOM 749 O O . GLN A 1 101 ? -22.095 20.920 39.111 1.00 29.81 101 GLN A O 1
ATOM 754 N N . ALA A 1 102 ? -22.141 21.573 36.973 1.00 29.23 102 ALA A N 1
ATOM 755 C CA . ALA A 1 102 ? -22.468 20.255 36.426 1.00 29.23 102 ALA A CA 1
ATOM 756 C C . ALA A 1 102 ? -21.342 19.204 36.538 1.00 29.23 102 ALA A C 1
ATOM 758 O O . ALA A 1 102 ? -21.620 18.014 36.399 1.00 29.23 102 ALA A O 1
ATOM 759 N N . ALA A 1 103 ? -20.088 19.612 36.774 1.00 32.84 103 ALA A N 1
ATOM 760 C CA . ALA A 1 103 ? -18.920 18.737 36.619 1.00 32.84 103 ALA A CA 1
ATOM 761 C C . ALA A 1 103 ? -18.409 18.065 37.913 1.00 32.84 103 ALA A C 1
ATOM 763 O O . ALA A 1 103 ? -17.650 17.104 37.821 1.00 32.84 103 ALA A O 1
ATOM 764 N N . TYR A 1 104 ? -18.785 18.551 39.106 1.00 34.66 104 TYR A N 1
ATOM 765 C CA . TYR A 1 104 ? -18.132 18.175 40.379 1.00 34.66 104 TYR A CA 1
ATOM 766 C C . TYR A 1 104 ? -19.106 17.905 41.548 1.00 34.66 104 TYR A C 1
ATOM 768 O O . TYR A 1 104 ? -18.876 18.286 42.696 1.00 34.66 104 TYR A O 1
ATOM 776 N N . ASN A 1 105 ? -20.201 17.189 41.277 1.00 32.22 105 ASN A N 1
ATOM 777 C CA . ASN A 1 105 ? -21.207 16.816 42.283 1.00 32.22 105 ASN A CA 1
ATOM 778 C C . ASN A 1 105 ? -20.735 15.698 43.240 1.00 32.22 105 ASN A C 1
ATOM 780 O O . ASN A 1 105 ? -21.202 14.565 43.157 1.00 32.22 105 ASN A O 1
ATOM 784 N N . ALA A 1 106 ? -19.816 16.025 44.157 1.00 32.03 106 ALA A N 1
ATOM 785 C CA . ALA A 1 106 ? -19.469 15.179 45.311 1.00 32.03 106 ALA A CA 1
ATOM 786 C C . ALA A 1 106 ? -18.807 15.920 46.493 1.00 32.03 106 ALA A C 1
ATOM 788 O O . ALA A 1 106 ? -18.788 15.387 47.601 1.00 32.03 106 ALA A O 1
ATOM 789 N N . ARG A 1 107 ? -18.214 17.109 46.289 1.00 36.31 107 ARG A N 1
ATOM 790 C CA . ARG A 1 107 ? -17.534 17.883 47.348 1.00 36.31 107 ARG A CA 1
ATOM 791 C C . ARG A 1 107 ? -17.794 19.375 47.169 1.00 36.31 107 ARG A C 1
ATOM 793 O O . ARG A 1 107 ? -17.768 19.870 46.048 1.00 36.31 107 ARG A O 1
ATOM 800 N N . THR A 1 108 ? -18.026 20.087 48.269 1.00 42.56 108 THR A N 1
ATOM 801 C CA . THR A 1 108 ? -18.218 21.543 48.293 1.00 42.56 108 THR A CA 1
ATOM 802 C C . THR A 1 108 ? -16.967 22.256 47.769 1.00 42.56 108 THR A C 1
ATOM 804 O O . THR A 1 108 ? -15.910 22.277 48.403 1.00 42.56 108 THR A O 1
ATOM 807 N N . THR A 1 109 ? -17.086 22.828 46.571 1.00 41.47 109 THR A N 1
ATOM 808 C CA . THR A 1 109 ? -16.033 23.597 45.898 1.00 41.47 109 THR A CA 1
ATOM 809 C C . THR A 1 109 ? -16.617 24.933 45.464 1.00 41.47 109 THR A C 1
ATOM 811 O O . THR A 1 109 ? -17.281 25.029 44.434 1.00 41.47 109 THR A O 1
ATOM 814 N N . THR A 1 110 ? -16.391 25.970 46.269 1.00 47.56 110 THR A N 1
ATOM 815 C CA . THR A 1 110 ? -16.940 27.305 46.001 1.00 47.56 110 THR A CA 1
ATOM 816 C C . THR A 1 110 ? -15.980 28.146 45.166 1.00 47.56 110 THR A C 1
ATOM 818 O O . THR A 1 110 ? -14.761 28.090 45.351 1.00 47.56 110 THR A O 1
ATOM 821 N N . VAL A 1 111 ? -16.550 28.933 44.252 1.00 46.78 111 VAL A N 1
ATOM 822 C CA . VAL A 1 111 ? -15.836 29.862 43.373 1.00 46.78 111 VAL A CA 1
ATOM 823 C C . VAL A 1 111 ? -15.701 31.229 44.042 1.00 46.78 111 VAL A C 1
ATOM 825 O O . VAL A 1 111 ? -16.708 31.860 44.357 1.00 46.78 111 VAL A O 1
ATOM 828 N N . LEU A 1 112 ? -14.469 31.712 44.202 1.00 49.56 112 LEU A N 1
ATOM 829 C CA . LEU A 1 112 ? -14.171 33.106 44.531 1.00 49.56 112 LEU A CA 1
ATOM 830 C C . LEU A 1 112 ? -13.745 33.837 43.253 1.00 49.56 112 LEU A C 1
ATOM 832 O O . LEU A 1 112 ? -12.820 33.395 42.574 1.00 49.56 112 LEU A O 1
ATOM 836 N N . ALA A 1 113 ? -14.386 34.965 42.950 1.00 46.59 113 ALA A N 1
ATOM 837 C CA . ALA A 1 113 ? -13.957 35.883 41.898 1.00 46.59 113 ALA A CA 1
ATOM 838 C C . ALA A 1 113 ? -13.282 37.109 42.527 1.00 46.59 113 ALA A C 1
ATOM 840 O O . ALA A 1 113 ? -13.799 37.673 43.492 1.00 46.59 113 ALA A O 1
ATOM 841 N N . VAL A 1 114 ? -12.139 37.522 41.979 1.00 47.97 114 VAL A N 1
ATOM 842 C CA . VAL A 1 114 ? -11.398 38.721 42.403 1.00 47.97 114 VAL A CA 1
ATOM 843 C C . VAL A 1 114 ? -11.092 39.558 41.163 1.00 47.97 114 VAL A C 1
ATOM 845 O O . VAL A 1 114 ? -10.665 39.018 40.144 1.00 47.97 114 VAL A O 1
ATOM 848 N N . ASP A 1 115 ? -11.319 40.867 41.251 1.00 42.06 115 ASP A N 1
ATOM 849 C CA . ASP A 1 115 ? -11.033 41.834 40.189 1.00 42.06 115 ASP A CA 1
ATOM 850 C C . ASP A 1 115 ? -9.966 42.828 40.673 1.00 42.06 115 ASP A C 1
ATOM 852 O O . ASP A 1 115 ? -9.978 43.239 41.837 1.00 42.06 115 ASP A O 1
ATOM 856 N N . GLY A 1 116 ? -9.005 43.185 39.817 1.00 44.97 116 GLY A N 1
ATOM 857 C CA . GLY A 1 116 ? -7.879 44.021 40.230 1.00 44.97 116 GLY A CA 1
ATOM 858 C C . GLY A 1 116 ? -6.690 44.082 39.270 1.00 44.97 116 GLY A C 1
ATOM 859 O O . GLY A 1 116 ? -6.375 43.148 38.535 1.00 44.97 116 GLY A O 1
ATOM 860 N N . THR A 1 117 ? -5.992 45.214 39.319 1.00 40.81 117 THR A N 1
ATOM 861 C CA . THR A 1 117 ? -4.831 45.548 38.483 1.00 40.81 117 THR A CA 1
ATOM 862 C C . THR A 1 117 ? -3.533 44.942 39.024 1.00 40.81 117 THR A C 1
ATOM 864 O O . THR A 1 117 ? -3.266 45.035 40.220 1.00 40.81 117 THR A O 1
ATOM 867 N N . ILE A 1 118 ? -2.679 44.398 38.148 1.00 46.12 118 ILE A N 1
ATOM 868 C CA . ILE A 1 118 ? -1.293 44.015 38.478 1.00 46.12 118 ILE A CA 1
ATOM 869 C C . ILE A 1 118 ? -0.324 45.028 37.860 1.00 46.12 118 ILE A C 1
ATOM 871 O O . ILE A 1 118 ? -0.423 45.326 36.670 1.00 46.12 118 ILE A O 1
ATOM 875 N N . ALA A 1 119 ? 0.632 45.517 38.655 1.00 39.62 119 ALA A N 1
ATOM 876 C CA . ALA A 1 119 ? 1.732 46.362 38.195 1.00 39.62 119 ALA A CA 1
ATOM 877 C C . ALA A 1 119 ? 3.028 46.089 38.988 1.00 39.62 119 ALA A C 1
ATOM 879 O O . ALA A 1 119 ? 3.063 46.256 40.204 1.00 39.62 119 ALA A O 1
ATOM 880 N N . GLU A 1 120 ? 4.085 45.724 38.254 1.00 43.94 120 GLU A N 1
ATOM 881 C CA . GLU A 1 120 ? 5.480 45.514 38.692 1.00 43.94 120 GLU A CA 1
ATOM 882 C C . GLU A 1 120 ? 5.741 44.467 39.810 1.00 43.94 120 GLU A C 1
ATOM 884 O O . GLU A 1 120 ? 4.847 43.827 40.357 1.00 43.94 120 GLU A O 1
ATOM 889 N N . ALA A 1 121 ? 7.027 44.165 40.033 1.00 49.62 121 ALA A N 1
ATOM 890 C CA . ALA A 1 121 ? 7.510 42.871 40.535 1.00 49.62 121 ALA A CA 1
ATOM 891 C C . ALA A 1 121 ? 7.574 42.724 42.074 1.00 49.62 121 ALA A C 1
ATOM 893 O O . ALA A 1 121 ? 8.498 42.106 42.608 1.00 49.62 121 ALA A O 1
ATOM 894 N N . THR A 1 122 ? 6.605 43.279 42.803 1.00 55.56 122 THR A N 1
ATOM 895 C CA . THR A 1 122 ? 6.437 43.039 44.250 1.00 55.56 122 THR A CA 1
ATOM 896 C C . THR A 1 122 ? 5.366 41.980 44.526 1.00 55.56 122 THR A C 1
ATOM 898 O O . THR A 1 122 ? 4.434 41.853 43.735 1.00 55.56 122 THR A O 1
ATOM 901 N N . PRO A 1 123 ? 5.439 41.232 45.647 1.00 62.59 123 PRO A N 1
ATOM 902 C CA . PRO A 1 123 ? 4.335 40.388 46.096 1.00 62.59 123 PRO A CA 1
ATOM 903 C C . PRO A 1 123 ? 3.033 41.187 46.199 1.00 62.59 123 PRO A C 1
ATOM 905 O O . PRO A 1 123 ? 2.973 42.166 46.943 1.00 62.59 123 PRO A O 1
ATOM 908 N N . ILE A 1 124 ? 2.001 40.766 45.468 1.00 63.22 124 ILE A N 1
ATOM 909 C CA . ILE A 1 124 ? 0.661 41.350 45.573 1.00 63.22 124 ILE A CA 1
ATOM 910 C C . ILE A 1 124 ? -0.162 40.438 46.475 1.00 63.22 124 ILE A C 1
ATOM 912 O O . ILE A 1 124 ? -0.316 39.248 46.185 1.00 63.22 124 ILE A O 1
ATOM 916 N N . THR A 1 125 ? -0.666 41.005 47.569 1.00 69.38 125 THR A N 1
ATOM 917 C CA . THR A 1 125 ? -1.554 40.336 48.522 1.00 69.38 125 THR A CA 1
ATOM 918 C C . THR A 1 125 ? -2.946 40.948 48.428 1.00 69.38 125 THR A C 1
ATOM 920 O O . THR A 1 125 ? -3.116 42.146 48.646 1.00 69.38 125 THR A O 1
ATOM 923 N N . TYR A 1 126 ? -3.935 40.114 48.128 1.00 73.25 126 TYR A N 1
ATOM 924 C CA . TYR A 1 126 ? -5.351 40.455 48.128 1.00 73.25 126 TYR A CA 1
ATOM 925 C C . TYR A 1 126 ? -5.977 39.995 49.447 1.00 73.25 126 TYR A C 1
ATOM 927 O O . TYR A 1 126 ? -5.819 38.836 49.838 1.00 73.25 126 TYR A O 1
ATOM 935 N N . ASP A 1 127 ? -6.701 40.888 50.118 1.00 77.12 127 ASP A N 1
ATOM 936 C CA . ASP A 1 127 ? -7.591 40.517 51.218 1.00 77.12 127 ASP A CA 1
ATOM 937 C C . ASP A 1 127 ? -8.869 39.903 50.626 1.00 77.12 127 ASP A C 1
ATOM 939 O O . ASP A 1 127 ? -9.564 40.533 49.827 1.00 77.12 127 ASP A O 1
ATOM 943 N N . VAL A 1 128 ? -9.151 38.654 50.993 1.00 78.44 128 VAL A N 1
ATOM 944 C CA . VAL A 1 128 ? -10.333 37.891 50.566 1.00 78.44 128 VAL A CA 1
ATOM 945 C C . VAL A 1 128 ? -11.220 37.496 51.755 1.00 78.44 128 VAL A C 1
ATOM 947 O O . VAL A 1 128 ? -12.150 36.707 51.591 1.00 78.44 128 VAL A O 1
ATOM 950 N N . THR A 1 129 ? -10.977 38.070 52.942 1.00 78.31 129 THR A N 1
ATOM 951 C CA . THR A 1 129 ? -11.665 37.769 54.215 1.00 78.31 129 THR A CA 1
ATOM 952 C C . THR A 1 129 ? -13.184 37.801 54.074 1.00 78.31 129 THR A C 1
ATOM 954 O O . THR A 1 129 ? -13.858 36.818 54.373 1.00 78.31 129 THR A O 1
ATOM 957 N N . ALA A 1 130 ? -13.729 38.909 53.561 1.00 71.06 130 ALA A N 1
ATOM 958 C CA . ALA A 1 130 ? -15.173 39.094 53.415 1.00 71.06 130 ALA A CA 1
ATOM 959 C C . ALA A 1 130 ? -15.799 38.137 52.385 1.00 71.06 130 ALA A C 1
ATOM 961 O O . ALA A 1 130 ? -16.933 37.698 52.563 1.00 71.06 130 ALA A O 1
ATOM 962 N N . VAL A 1 131 ? -15.056 37.782 51.329 1.00 72.19 131 VAL A N 1
ATOM 963 C CA . VAL A 1 131 ? -15.524 36.836 50.305 1.00 72.19 131 VAL A CA 1
ATOM 964 C C . VAL A 1 131 ? -15.578 35.424 50.887 1.00 72.19 131 VAL A C 1
ATOM 966 O O . VAL A 1 131 ? -16.566 34.727 50.691 1.00 72.19 131 VAL A O 1
ATOM 969 N N . LEU A 1 132 ? -14.558 35.014 51.649 1.00 75.06 132 LEU A N 1
ATOM 970 C CA . LEU A 1 132 ? -14.522 33.691 52.272 1.00 75.06 132 LEU A CA 1
ATOM 971 C C . LEU A 1 132 ? -15.539 33.554 53.420 1.00 75.06 132 LEU A C 1
ATOM 973 O O . LEU A 1 132 ? -16.164 32.502 53.533 1.00 75.06 132 LEU A O 1
ATOM 977 N N . GLN A 1 133 ? -15.775 34.610 54.211 1.00 84.31 133 GLN A N 1
ATOM 978 C CA . GLN A 1 133 ? -16.847 34.625 55.217 1.00 84.31 133 GLN A CA 1
ATOM 979 C C . GLN A 1 133 ? -18.219 34.394 54.571 1.00 84.31 133 GLN A C 1
ATOM 981 O O . GLN A 1 133 ? -18.954 33.515 55.011 1.00 84.31 133 GLN A O 1
ATOM 986 N N . ALA A 1 134 ? -18.523 35.094 53.472 1.00 73.88 134 ALA A N 1
ATOM 987 C CA . ALA A 1 134 ? -19.782 34.918 52.748 1.00 73.88 134 ALA A CA 1
ATOM 988 C C . ALA A 1 134 ? -19.978 33.485 52.206 1.00 73.88 134 ALA A C 1
ATOM 990 O O . ALA A 1 134 ? -21.115 33.059 52.008 1.00 73.88 134 ALA A O 1
ATOM 991 N N . VAL A 1 135 ? -18.898 32.718 51.995 1.00 71.12 135 VAL A N 1
ATOM 992 C CA . VAL A 1 135 ? -18.989 31.285 51.674 1.00 71.12 135 VAL A CA 1
ATOM 993 C C . VAL A 1 135 ? -19.333 30.446 52.908 1.00 71.12 135 VAL A C 1
ATOM 995 O O . VAL A 1 135 ? -20.178 29.563 52.793 1.00 71.12 135 VAL A O 1
ATOM 998 N N . VAL A 1 136 ? -18.740 30.707 54.080 1.00 76.81 136 VAL A N 1
ATOM 999 C CA . VAL A 1 136 ? -19.117 29.988 55.317 1.00 76.81 136 VAL A CA 1
ATOM 1000 C C . VAL A 1 136 ? -20.580 30.267 55.676 1.00 76.81 136 VAL A C 1
ATOM 1002 O O . VAL A 1 136 ? -21.327 29.337 55.973 1.00 76.81 136 VAL A O 1
ATOM 1005 N N . ASP A 1 137 ? -21.010 31.525 55.559 1.00 77.44 137 ASP A N 1
ATOM 1006 C CA . ASP A 1 137 ? -22.386 31.957 55.835 1.00 77.44 137 ASP A CA 1
ATOM 1007 C C . ASP A 1 137 ? -23.410 31.310 54.882 1.00 77.44 137 ASP A C 1
ATOM 1009 O O . ASP A 1 137 ? -24.555 31.071 55.266 1.00 77.44 137 ASP A O 1
ATOM 1013 N N . ALA A 1 138 ? -23.003 30.999 53.644 1.00 69.25 138 ALA A N 1
ATOM 1014 C CA . ALA A 1 138 ? -23.833 30.317 52.650 1.00 69.25 138 ALA A CA 1
ATOM 1015 C C . ALA A 1 138 ? -23.921 28.790 52.853 1.00 69.25 138 ALA A C 1
ATOM 1017 O O . ALA A 1 138 ? -24.877 28.172 52.384 1.00 69.25 138 ALA A O 1
ATOM 1018 N N . TYR A 1 139 ? -22.961 28.183 53.561 1.00 75.06 139 TYR A N 1
ATOM 1019 C CA . TYR A 1 139 ? -22.909 26.742 53.840 1.00 75.06 139 TYR A CA 1
ATOM 1020 C C . TYR A 1 139 ? -22.763 26.446 55.352 1.00 75.06 139 TYR A C 1
ATOM 1022 O O . TYR A 1 139 ? -21.849 25.728 55.760 1.00 75.06 139 TYR A O 1
ATOM 1030 N N . PRO A 1 140 ? -23.682 26.929 56.215 1.00 72.50 140 PRO A N 1
ATOM 1031 C CA . PRO A 1 140 ? -23.526 26.909 57.677 1.00 72.50 140 PRO A CA 1
ATOM 1032 C C . PRO A 1 140 ? -23.594 25.509 58.319 1.00 72.50 140 PRO A C 1
ATOM 1034 O O . PRO A 1 140 ? -23.472 25.390 59.535 1.00 72.50 140 PRO A O 1
ATOM 1037 N N . ALA A 1 141 ? -23.801 24.457 57.523 1.00 63.75 141 ALA A N 1
ATOM 1038 C CA . ALA A 1 141 ? -23.894 23.060 57.947 1.00 63.75 141 ALA A CA 1
ATOM 1039 C C . ALA A 1 141 ? -22.901 22.144 57.196 1.00 63.75 141 ALA A C 1
ATOM 1041 O O . ALA A 1 141 ? -23.141 20.945 57.057 1.00 63.75 141 ALA A O 1
ATOM 1042 N N . SER A 1 142 ? -21.817 22.689 56.631 1.00 72.19 142 SER A N 1
ATOM 1043 C CA . SER A 1 142 ? -20.798 21.898 55.927 1.00 72.19 142 SER A CA 1
ATOM 1044 C C . SER A 1 142 ? -19.409 22.524 56.022 1.00 72.19 142 SER A C 1
ATOM 1046 O O . SER A 1 142 ? -19.248 23.726 55.827 1.00 72.19 142 SER A O 1
ATOM 1048 N N . ASP A 1 143 ? -18.398 21.694 56.265 1.00 76.81 143 ASP A N 1
ATOM 1049 C CA . ASP A 1 143 ? -17.004 22.134 56.342 1.00 76.81 143 ASP A CA 1
ATOM 1050 C C . ASP A 1 143 ? -16.459 22.528 54.957 1.00 76.81 143 ASP A C 1
ATOM 1052 O O . ASP A 1 143 ? -16.674 21.836 53.952 1.00 76.81 143 ASP A O 1
ATOM 1056 N N . ILE A 1 144 ? -15.688 23.618 54.893 1.00 76.25 144 ILE A N 1
ATOM 1057 C CA . ILE A 1 144 ? -15.007 24.036 53.661 1.00 76.25 144 ILE A CA 1
ATOM 1058 C C . ILE A 1 144 ? -13.662 23.313 53.570 1.00 76.25 144 ILE A C 1
ATOM 1060 O O . ILE A 1 144 ? -12.643 23.756 54.103 1.00 76.25 144 ILE A O 1
ATOM 1064 N N . VAL A 1 145 ? -13.658 22.194 52.847 1.00 74.00 145 VAL A N 1
ATOM 1065 C CA . VAL A 1 145 ? -12.456 21.381 52.586 1.00 74.00 145 VAL A CA 1
ATOM 1066 C C . VAL A 1 145 ? -11.647 21.849 51.367 1.00 74.00 145 VAL A C 1
ATOM 1068 O O . VAL A 1 145 ? -10.474 21.492 51.230 1.00 74.00 145 VAL A O 1
ATOM 1071 N N . SER A 1 146 ? -12.236 22.650 50.469 1.00 72.75 146 SER A N 1
ATOM 1072 C CA . SER A 1 146 ? -11.560 23.195 49.281 1.00 72.75 146 SER A CA 1
ATOM 1073 C C . SER A 1 146 ? -12.192 24.501 48.788 1.00 72.75 146 SER A C 1
ATOM 1075 O O . SER A 1 146 ? -13.386 24.717 48.984 1.00 72.75 146 SER A O 1
ATOM 1077 N N . ALA A 1 147 ? -11.415 25.341 48.103 1.00 67.94 147 ALA A N 1
ATOM 1078 C CA . ALA A 1 147 ? -11.896 26.569 47.468 1.00 67.94 147 ALA A CA 1
ATOM 1079 C C . ALA A 1 147 ? -11.187 26.806 46.128 1.00 67.94 147 ALA A C 1
ATOM 1081 O O . ALA A 1 147 ? -10.006 26.484 45.979 1.00 67.94 147 ALA A O 1
ATOM 1082 N N . MET A 1 148 ? -11.894 27.373 45.151 1.00 69.00 148 MET A N 1
ATOM 1083 C CA . MET A 1 148 ? -11.354 27.650 43.821 1.00 69.00 148 MET A CA 1
ATOM 1084 C C . MET A 1 148 ? -11.423 29.149 43.522 1.00 69.00 148 MET A C 1
ATOM 1086 O O . MET A 1 148 ? -12.503 29.734 43.527 1.00 69.00 148 MET A O 1
ATOM 1090 N N . LEU A 1 149 ? -10.280 29.776 43.240 1.00 67.38 149 LEU A N 1
ATOM 1091 C CA . LEU A 1 149 ? -10.242 31.150 42.735 1.00 67.38 149 LEU A CA 1
ATOM 1092 C C . LEU A 1 149 ? -10.361 31.126 41.209 1.00 67.38 149 LEU A C 1
ATOM 1094 O O . LEU A 1 149 ? -9.622 30.396 40.545 1.00 67.38 149 LEU A O 1
ATOM 1098 N N . LEU A 1 150 ? -11.262 31.943 40.664 1.00 59.97 150 LEU A N 1
ATOM 1099 C CA . LEU A 1 150 ? -11.388 32.239 39.237 1.00 59.97 150 LEU A CA 1
ATOM 1100 C C . LEU A 1 150 ? -10.989 33.691 38.975 1.00 59.97 150 LEU A C 1
ATOM 1102 O O . LEU A 1 150 ? -11.370 34.599 39.714 1.00 59.97 150 LEU A O 1
ATOM 1106 N N . TRP A 1 151 ? -10.291 33.912 37.864 1.00 61.75 151 TRP A N 1
ATOM 1107 C CA . TRP A 1 151 ? -10.022 35.242 37.336 1.00 61.75 151 TRP A CA 1
ATOM 1108 C C . TRP A 1 151 ? -10.320 35.273 35.836 1.00 61.75 151 TRP A C 1
ATOM 1110 O O . TRP A 1 151 ? -9.883 34.400 35.081 1.00 61.75 151 TRP A O 1
ATOM 1120 N N . SER A 1 152 ? -11.090 36.271 35.407 1.00 51.78 152 SER A N 1
ATOM 1121 C CA . SER A 1 152 ? -11.521 36.455 34.021 1.00 51.78 152 SER A CA 1
ATOM 1122 C C . SER A 1 152 ? -11.153 37.845 33.514 1.00 51.78 152 SER A C 1
ATOM 1124 O O . SER A 1 152 ? -11.438 38.831 34.189 1.00 51.78 152 SER A O 1
ATOM 1126 N N . GLY A 1 153 ? -10.587 37.933 32.311 1.00 53.22 153 GLY A N 1
ATOM 1127 C CA . GLY A 1 153 ? -10.215 39.200 31.679 1.00 53.22 153 GLY A CA 1
ATOM 1128 C C . GLY A 1 153 ? -10.498 39.209 30.179 1.00 53.22 153 GLY A C 1
ATOM 1129 O O . GLY A 1 153 ? -10.552 38.159 29.534 1.00 53.22 153 GLY A O 1
ATOM 1130 N N . THR A 1 154 ? -10.681 40.398 29.604 1.00 49.31 154 THR A N 1
ATOM 1131 C CA . THR A 1 154 ? -10.858 40.553 28.156 1.00 49.31 154 THR A CA 1
ATOM 1132 C C . THR A 1 154 ? -9.535 40.335 27.420 1.00 49.31 154 THR A C 1
ATOM 1134 O O . THR A 1 154 ? -8.474 40.797 27.842 1.00 49.31 154 THR A O 1
ATOM 1137 N N . ALA A 1 155 ? -9.583 39.616 26.297 1.00 48.78 155 ALA A N 1
ATOM 1138 C CA . ALA A 1 155 ? -8.382 39.086 25.642 1.00 48.78 155 ALA A CA 1
ATOM 1139 C C . ALA A 1 155 ? -7.400 40.154 25.102 1.00 48.78 155 ALA A C 1
ATOM 1141 O O . ALA A 1 155 ? -6.230 39.851 24.879 1.00 48.78 155 ALA A O 1
ATOM 1142 N N . ALA A 1 156 ? -7.847 41.403 24.918 1.00 42.00 156 ALA A N 1
ATOM 1143 C CA . ALA A 1 156 ? -7.100 42.472 24.243 1.00 42.00 156 ALA A CA 1
ATOM 1144 C C . ALA A 1 156 ? -5.783 42.903 24.929 1.00 42.00 156 ALA A C 1
ATOM 1146 O O . ALA A 1 156 ? -4.944 43.514 24.270 1.00 42.00 156 ALA A O 1
ATOM 1147 N N . SER A 1 157 ? -5.586 42.570 26.210 1.00 41.00 157 SER A N 1
ATOM 1148 C CA . SER A 1 157 ? -4.378 42.928 26.980 1.00 41.00 157 SER A CA 1
ATOM 1149 C C . SER A 1 157 ? -3.580 41.716 27.486 1.00 41.00 157 SER A C 1
ATOM 1151 O O . SER A 1 157 ? -2.572 41.888 28.169 1.00 41.00 157 SER A O 1
ATOM 1153 N N . TYR A 1 158 ? -4.006 40.482 27.188 1.00 39.97 158 TYR A N 1
ATOM 1154 C CA . TYR A 1 158 ? -3.486 39.271 27.841 1.00 39.97 158 TYR A CA 1
ATOM 1155 C C . TYR A 1 158 ? -2.235 38.693 27.143 1.00 39.97 158 TYR A C 1
ATOM 1157 O O . TYR A 1 158 ? -2.217 37.561 26.657 1.00 39.97 158 TYR A O 1
ATOM 1165 N N . VAL A 1 159 ? -1.167 39.494 27.065 1.00 36.25 159 VAL A N 1
ATOM 1166 C CA . VAL A 1 159 ? 0.071 39.144 26.345 1.00 36.25 159 VAL A CA 1
ATOM 1167 C C . VAL A 1 159 ? 0.907 38.105 27.108 1.00 36.25 159 VAL A C 1
ATOM 1169 O O . VAL A 1 159 ? 1.777 38.444 27.902 1.00 36.25 159 VAL A O 1
ATOM 1172 N N . ALA A 1 160 ? 0.664 36.827 26.805 1.00 41.16 160 ALA A N 1
ATOM 1173 C CA . ALA A 1 160 ? 1.636 35.718 26.784 1.00 41.16 160 ALA A CA 1
ATOM 1174 C C . ALA A 1 160 ? 2.543 35.460 28.019 1.00 41.16 160 ALA A C 1
ATOM 1176 O O . ALA A 1 160 ? 3.520 34.720 27.908 1.00 41.16 160 ALA A O 1
ATOM 1177 N N . ALA A 1 161 ? 2.228 35.995 29.201 1.00 39.50 161 ALA A N 1
ATOM 1178 C CA . ALA A 1 161 ? 3.121 35.956 30.368 1.00 39.50 161 ALA A CA 1
ATOM 1179 C C . ALA A 1 161 ? 3.283 34.579 31.053 1.00 39.50 161 ALA A C 1
ATOM 1181 O O . ALA A 1 161 ? 4.220 34.404 31.827 1.00 39.50 161 ALA A O 1
ATOM 1182 N N . TYR A 1 162 ? 2.396 33.608 30.795 1.00 41.12 162 TYR A N 1
ATOM 1183 C CA . TYR A 1 162 ? 2.374 32.311 31.502 1.00 41.12 162 TYR A CA 1
ATOM 1184 C C . TYR A 1 162 ? 2.720 31.092 30.623 1.00 41.12 162 TYR A C 1
ATOM 1186 O O . TYR A 1 162 ? 2.678 29.964 31.102 1.00 41.12 162 TYR A O 1
ATOM 1194 N N . CYS A 1 163 ? 3.005 31.283 29.327 1.00 35.16 163 CYS A N 1
ATOM 1195 C CA . CYS A 1 163 ? 3.089 30.191 28.340 1.00 35.16 163 CYS A CA 1
ATOM 1196 C C . CYS A 1 163 ? 4.264 30.340 27.348 1.00 35.16 163 CYS A C 1
ATOM 1198 O O . CYS A 1 163 ? 4.085 30.240 26.136 1.00 35.16 163 CYS A O 1
ATOM 1200 N N . ARG A 1 164 ? 5.484 30.542 27.862 1.00 31.91 164 ARG A N 1
ATOM 1201 C CA . ARG A 1 164 ? 6.737 30.253 27.136 1.00 31.91 164 ARG A CA 1
ATOM 1202 C C . ARG A 1 164 ? 7.722 29.517 28.055 1.00 31.91 164 ARG A C 1
ATOM 1204 O O . ARG A 1 164 ? 8.280 30.153 28.947 1.00 31.91 164 ARG A O 1
ATOM 1211 N N . PRO A 1 165 ? 7.984 28.212 27.856 1.00 36.97 165 PRO A N 1
ATOM 1212 C CA . PRO A 1 165 ? 8.894 27.428 28.699 1.00 36.97 165 PRO A CA 1
ATOM 1213 C C . PRO A 1 165 ? 10.384 27.656 28.355 1.00 36.97 165 PRO A C 1
ATOM 1215 O O . PRO A 1 165 ? 11.187 26.729 28.389 1.00 36.97 165 PRO A O 1
ATOM 1218 N N . GLU A 1 166 ? 10.766 28.890 28.011 1.00 38.50 166 GLU A N 1
ATOM 1219 C CA . GLU A 1 166 ? 12.131 29.259 27.591 1.00 38.50 166 GLU A CA 1
ATOM 1220 C C . GLU A 1 166 ? 13.021 29.710 28.773 1.00 38.50 166 GLU A C 1
ATOM 1222 O O . GLU A 1 166 ? 14.237 29.826 28.623 1.00 38.50 166 GLU A O 1
ATOM 1227 N N . SER A 1 167 ? 12.451 29.910 29.972 1.00 43.12 167 SER A N 1
ATOM 1228 C CA . SER A 1 167 ? 13.194 30.199 31.209 1.00 43.12 167 SER A CA 1
ATOM 1229 C C . SER A 1 167 ? 12.566 29.541 32.442 1.00 43.12 167 SER A C 1
ATOM 1231 O O . SER A 1 167 ? 11.349 29.544 32.611 1.00 43.12 167 SER A O 1
ATOM 1233 N N . SER A 1 168 ? 13.399 29.009 33.342 1.00 43.97 168 SER A N 1
ATOM 1234 C CA . SER A 1 168 ? 12.993 28.248 34.535 1.00 43.97 168 SER A CA 1
ATOM 1235 C C . SER A 1 168 ? 12.519 29.135 35.700 1.00 43.97 168 SER A C 1
ATOM 1237 O O . SER A 1 168 ? 13.125 29.146 36.772 1.00 43.97 168 SER A O 1
ATOM 1239 N N . THR A 1 169 ? 11.463 29.919 35.485 1.00 45.41 169 THR A N 1
ATOM 1240 C CA . THR A 1 169 ? 10.910 30.847 36.483 1.00 45.41 169 THR A CA 1
ATOM 1241 C C . THR A 1 169 ? 9.754 30.203 37.246 1.00 45.41 169 THR A C 1
ATOM 1243 O O . THR A 1 169 ? 8.669 30.013 36.702 1.00 45.41 169 THR A O 1
ATOM 1246 N N . THR A 1 170 ? 9.969 29.886 38.523 1.00 49.75 170 THR A N 1
ATOM 1247 C CA . THR A 1 170 ? 8.913 29.369 39.406 1.00 49.75 170 THR A CA 1
ATOM 1248 C C . THR A 1 170 ? 8.021 30.509 39.905 1.00 49.75 170 THR A C 1
ATOM 1250 O O . THR A 1 170 ? 8.506 31.598 40.218 1.00 49.75 170 THR A O 1
ATOM 1253 N N . TYR A 1 171 ? 6.722 30.248 40.039 1.00 52.50 171 TYR A N 1
ATOM 1254 C CA . TYR A 1 171 ? 5.767 31.136 40.702 1.00 52.50 171 TYR A CA 1
ATOM 1255 C C . TYR A 1 171 ? 5.198 30.431 41.934 1.00 52.50 171 TYR A C 1
ATOM 1257 O O . TYR A 1 171 ? 4.844 29.254 41.865 1.00 52.50 171 TYR A O 1
ATOM 1265 N N . ASN A 1 172 ? 5.111 31.151 43.050 1.00 60.00 172 ASN A N 1
ATOM 1266 C CA . ASN A 1 172 ? 4.555 30.659 44.304 1.00 60.00 172 ASN A CA 1
ATOM 1267 C C . ASN A 1 172 ? 3.255 31.414 44.600 1.00 60.00 172 ASN A C 1
ATOM 1269 O O . ASN A 1 172 ? 3.267 32.635 44.769 1.00 60.00 172 ASN A O 1
ATOM 1273 N N . HIS A 1 173 ? 2.159 30.669 44.718 1.00 65.69 173 HIS A N 1
ATOM 1274 C CA . HIS A 1 173 ? 0.839 31.181 45.088 1.00 65.69 173 HIS A CA 1
ATOM 1275 C C . HIS A 1 173 ? 0.495 30.650 46.474 1.00 65.69 173 HIS A C 1
ATOM 1277 O O . HIS A 1 173 ? 0.688 29.462 46.731 1.00 65.69 173 HIS A O 1
ATOM 1283 N N . GLN A 1 174 ? 0.016 31.512 47.365 1.00 73.50 174 GLN A N 1
ATOM 1284 C CA . GLN A 1 174 ? -0.243 31.152 48.758 1.00 73.50 174 GLN A CA 1
ATOM 1285 C C . GLN A 1 174 ? -1.573 31.748 49.219 1.00 73.50 174 GLN A C 1
ATOM 1287 O O . GLN A 1 174 ? -1.794 32.948 49.070 1.00 73.50 174 GLN A O 1
ATOM 1292 N N . LEU A 1 175 ? -2.436 30.914 49.799 1.00 76.50 175 LEU A N 1
ATOM 1293 C CA . LEU A 1 175 ? -3.651 31.327 50.497 1.00 76.50 175 LEU A CA 1
ATOM 1294 C C . LEU A 1 175 ? -3.463 31.049 51.993 1.00 76.50 175 LEU A C 1
ATOM 1296 O O . LEU A 1 175 ? -3.293 29.898 52.390 1.00 76.50 175 LEU A O 1
ATOM 1300 N N . GLU A 1 176 ? -3.473 32.104 52.803 1.00 76.12 176 GLU A N 1
ATOM 1301 C CA . GLU A 1 176 ? -3.466 32.033 54.268 1.00 76.12 176 GLU A CA 1
ATOM 1302 C C . GLU A 1 176 ? -4.883 32.331 54.779 1.00 76.12 176 GLU A C 1
ATOM 1304 O O . GLU A 1 176 ? -5.529 33.260 54.294 1.00 76.12 176 GLU A O 1
ATOM 1309 N N . VAL A 1 177 ? -5.381 31.551 55.745 1.00 75.00 177 VAL A N 1
ATOM 1310 C CA . VAL A 1 177 ? -6.716 31.731 56.344 1.00 75.00 177 VAL A CA 1
ATOM 1311 C C . VAL A 1 177 ? -6.630 31.542 57.855 1.00 75.00 177 VAL A C 1
ATOM 1313 O O . VAL A 1 177 ? -6.127 30.527 58.328 1.00 75.00 177 VAL A O 1
ATOM 1316 N N . ASN A 1 178 ? -7.168 32.498 58.609 1.00 80.31 178 ASN A N 1
ATOM 1317 C CA . ASN A 1 178 ? -7.333 32.436 60.057 1.00 80.31 178 ASN A CA 1
ATOM 1318 C C . ASN A 1 178 ? -8.828 32.484 60.383 1.00 80.31 178 ASN A C 1
ATOM 1320 O O . ASN A 1 178 ? -9.528 33.380 59.912 1.00 80.31 178 ASN A O 1
ATOM 1324 N N . TYR A 1 179 ? -9.319 31.575 61.223 1.00 83.19 179 TYR A N 1
ATOM 1325 C CA . TYR A 1 179 ? -10.729 31.520 61.618 1.00 83.19 179 TYR A CA 1
ATOM 1326 C C . TYR A 1 179 ? -10.908 31.171 63.102 1.00 83.19 179 TYR A C 1
ATOM 1328 O O . TYR A 1 179 ? -9.994 30.671 63.757 1.00 83.19 179 TYR A O 1
ATOM 1336 N N . THR A 1 180 ? -12.099 31.450 63.628 1.00 83.62 180 THR A N 1
ATOM 1337 C CA . THR A 1 180 ? -12.552 31.098 64.977 1.00 83.62 180 THR A CA 1
ATOM 1338 C C . THR A 1 180 ? -13.687 30.074 64.859 1.00 83.62 180 THR A C 1
ATOM 1340 O O . THR A 1 180 ? -14.721 30.416 64.280 1.00 83.62 180 THR A O 1
ATOM 1343 N N . PRO A 1 181 ? -13.536 28.840 65.378 1.00 74.75 181 PRO A N 1
ATOM 1344 C CA . PRO A 1 181 ? -14.621 27.858 65.417 1.00 74.75 181 PRO A CA 1
ATOM 1345 C C . PRO A 1 181 ? -15.811 28.322 66.280 1.00 74.75 181 PRO A C 1
ATOM 1347 O O . PRO A 1 181 ? -15.608 29.100 67.220 1.00 74.75 181 PRO A O 1
ATOM 1350 N N . PRO A 1 182 ? -17.037 27.821 66.035 1.00 72.81 182 PRO A N 1
ATOM 1351 C CA . PRO A 1 182 ? -18.187 28.099 66.893 1.00 72.81 182 PRO A CA 1
ATOM 1352 C C . PRO A 1 182 ? -17.975 27.577 68.327 1.00 72.81 182 PRO A C 1
ATOM 1354 O O . PRO A 1 182 ? -17.359 26.534 68.556 1.00 72.81 182 PRO A O 1
ATOM 1357 N N . ALA A 1 183 ? -18.485 28.315 69.316 1.00 52.62 183 ALA A N 1
ATOM 1358 C CA . ALA A 1 183 ? -18.222 28.047 70.730 1.00 52.62 183 ALA A CA 1
ATOM 1359 C C . ALA A 1 183 ? -19.065 26.884 71.292 1.00 52.62 183 ALA A C 1
ATOM 1361 O O . ALA A 1 183 ? -20.294 26.920 71.262 1.00 52.62 183 ALA A O 1
ATOM 1362 N N . VAL A 1 184 ? -18.395 25.889 71.881 1.00 43.22 184 VAL A N 1
ATOM 1363 C CA . VAL A 1 184 ? -19.028 24.756 72.581 1.00 43.22 184 VAL A CA 1
ATOM 1364 C C . VAL A 1 184 ? -19.430 25.159 74.010 1.00 43.22 184 VAL A C 1
ATOM 1366 O O . VAL A 1 184 ? -18.688 25.860 74.700 1.00 43.22 184 VAL A O 1
ATOM 1369 N N . ALA A 1 185 ? -20.606 24.717 74.466 1.00 33.09 185 ALA A N 1
ATOM 1370 C CA . ALA A 1 185 ? -21.142 25.049 75.789 1.00 33.09 185 ALA A CA 1
ATOM 1371 C C . ALA A 1 185 ? -20.395 24.335 76.950 1.00 33.09 185 ALA A C 1
ATOM 1373 O O . ALA A 1 185 ? -19.925 23.209 76.776 1.00 33.09 185 ALA A O 1
ATOM 1374 N N . PRO A 1 186 ? -20.279 24.956 78.144 1.00 34.25 186 PRO A N 1
ATOM 1375 C CA . PRO A 1 186 ? -19.477 24.425 79.250 1.00 34.25 186 PRO A CA 1
ATOM 1376 C C . PRO A 1 186 ? -20.218 23.416 80.150 1.00 34.25 186 PRO A C 1
ATOM 1378 O O . PRO A 1 186 ? -21.404 23.561 80.439 1.00 34.25 186 PRO A O 1
ATOM 1381 N N . ASN A 1 187 ? -19.471 22.433 80.664 1.00 28.77 187 ASN A N 1
ATOM 1382 C CA . ASN A 1 187 ? -19.962 21.353 81.532 1.00 28.77 187 ASN A CA 1
ATOM 1383 C C . ASN A 1 187 ? -20.000 21.708 83.033 1.00 28.77 187 ASN A C 1
ATOM 1385 O O . ASN A 1 187 ? -19.172 22.470 83.531 1.00 28.77 187 ASN A O 1
ATOM 1389 N N . GLY A 1 188 ? -20.885 21.035 83.779 1.00 29.38 188 GLY A N 1
ATOM 1390 C CA . GLY A 1 188 ? -20.890 20.990 85.247 1.00 29.38 188 GLY A CA 1
ATOM 1391 C C . GLY A 1 188 ? -21.604 19.729 85.770 1.00 29.38 188 GLY A C 1
ATOM 1392 O O . GLY A 1 188 ? -22.634 19.360 85.208 1.00 29.38 188 GLY A O 1
ATOM 1393 N N . PRO A 1 189 ? -21.086 19.030 86.801 1.00 28.98 189 PRO A N 1
ATOM 1394 C CA . PRO A 1 189 ? -21.627 17.738 87.226 1.00 28.98 189 PRO A CA 1
ATOM 1395 C C . PRO A 1 189 ? -22.826 17.868 88.178 1.00 28.98 189 PRO A C 1
ATOM 1397 O O . PRO A 1 189 ? -22.779 18.614 89.156 1.00 28.98 189 PRO A O 1
ATOM 1400 N N . ALA A 1 190 ? -23.861 17.054 87.956 1.00 29.66 190 ALA A N 1
ATOM 1401 C CA . ALA A 1 190 ? -24.979 16.866 88.879 1.00 29.66 190 ALA A CA 1
ATOM 1402 C C . ALA A 1 190 ? -25.230 15.365 89.099 1.00 29.66 190 ALA A C 1
ATOM 1404 O O . ALA A 1 190 ? -25.607 14.651 88.174 1.00 29.66 190 ALA A O 1
ATOM 1405 N N . ALA A 1 191 ? -25.011 14.879 90.323 1.00 31.50 191 ALA A N 1
ATOM 1406 C CA . ALA A 1 191 ? -25.255 13.484 90.681 1.00 31.50 191 ALA A CA 1
ATOM 1407 C C . ALA A 1 191 ? -26.671 13.312 91.253 1.00 31.50 191 ALA A C 1
ATOM 1409 O O . ALA A 1 191 ? -26.999 13.895 92.286 1.00 31.50 191 ALA A O 1
ATOM 1410 N N . GLY A 1 192 ? -27.498 12.486 90.610 1.00 33.75 192 GLY A N 1
ATOM 1411 C CA . GLY A 1 192 ? -28.845 12.166 91.081 1.00 33.75 192 GLY A CA 1
ATOM 1412 C C . GLY A 1 192 ? -29.424 10.938 90.381 1.00 33.75 192 GLY A C 1
ATOM 1413 O O . GLY A 1 192 ? -29.291 10.784 89.171 1.00 33.75 192 GLY A O 1
ATOM 1414 N N . THR A 1 193 ? -30.063 10.053 91.143 1.00 34.03 193 THR A N 1
ATOM 1415 C CA . THR A 1 193 ? -30.786 8.886 90.621 1.00 34.03 193 THR A CA 1
ATOM 1416 C C . THR A 1 193 ? -32.222 9.271 90.270 1.00 34.03 193 THR A C 1
ATOM 1418 O O . THR A 1 193 ? -32.956 9.790 91.110 1.00 34.03 193 THR A O 1
ATOM 1421 N N . LEU A 1 194 ? -32.633 9.011 89.026 1.00 34.34 194 LEU A N 1
ATOM 1422 C CA . LEU A 1 194 ? -33.990 9.283 88.544 1.00 34.34 194 LEU A CA 1
ATOM 1423 C C . LEU A 1 194 ? -34.916 8.063 88.727 1.00 34.34 194 LEU A C 1
ATOM 1425 O O . LEU A 1 194 ? -34.462 6.924 88.593 1.00 34.34 194 LEU A O 1
ATOM 1429 N N . PRO A 1 195 ? -36.215 8.273 89.017 1.00 39.66 195 PRO A N 1
ATOM 1430 C CA . PRO A 1 195 ? -37.207 7.203 89.073 1.00 39.66 195 PRO A CA 1
ATOM 1431 C C . PRO A 1 195 ? -37.590 6.705 87.669 1.00 39.66 195 PRO A C 1
ATOM 1433 O O . PRO A 1 195 ? -37.406 7.400 86.670 1.00 39.66 195 PRO A O 1
ATOM 1436 N N . ALA A 1 196 ? -38.172 5.505 87.592 1.00 40.78 196 ALA A N 1
ATOM 1437 C CA . ALA A 1 196 ? -38.617 4.916 86.329 1.00 40.78 196 ALA A CA 1
ATOM 1438 C C . ALA A 1 196 ? -39.736 5.745 85.666 1.00 40.78 196 ALA A C 1
ATOM 1440 O O . ALA A 1 196 ? -40.775 6.006 86.276 1.00 40.78 196 ALA A O 1
ATOM 1441 N N . MET A 1 197 ? -39.540 6.121 84.399 1.00 40.06 197 MET A N 1
ATOM 1442 C CA . MET A 1 197 ? -40.533 6.860 83.618 1.00 40.06 197 MET A CA 1
ATOM 1443 C C . MET A 1 197 ? -41.540 5.906 82.965 1.00 40.06 197 MET A C 1
ATOM 1445 O O . MET A 1 197 ? -41.162 4.998 82.229 1.00 40.06 197 MET A O 1
ATOM 1449 N N . SER A 1 198 ? -42.829 6.139 83.219 1.00 41.25 198 SER A N 1
ATOM 1450 C CA . SER A 1 198 ? -43.953 5.417 82.607 1.00 41.25 198 SER A CA 1
ATOM 1451 C C . SER A 1 198 ? -44.844 6.398 81.841 1.00 41.25 198 SER A C 1
ATOM 1453 O O . SER A 1 198 ? -45.839 6.912 82.346 1.00 41.25 198 SER A O 1
ATOM 1455 N N . GLY A 1 199 ? -44.450 6.695 80.604 1.00 42.69 199 GLY A N 1
ATOM 1456 C CA . GLY A 1 199 ? -45.167 7.597 79.707 1.00 42.69 199 GLY A CA 1
ATOM 1457 C C . GLY A 1 199 ? -44.547 7.596 78.313 1.00 42.69 199 GLY A C 1
ATOM 1458 O O . GLY A 1 199 ? -43.348 7.362 78.172 1.00 42.69 199 GLY A O 1
ATOM 1459 N N . ALA A 1 200 ? -45.364 7.837 77.288 1.00 44.38 200 ALA A N 1
ATOM 1460 C CA . ALA A 1 200 ? -44.872 8.033 75.928 1.00 44.38 200 ALA A CA 1
ATOM 1461 C C . ALA A 1 200 ? -44.238 9.427 75.806 1.00 44.38 200 ALA A C 1
ATOM 1463 O O . ALA A 1 200 ? -44.830 10.415 76.243 1.00 44.38 200 ALA A O 1
ATOM 1464 N N . GLY A 1 201 ? -43.046 9.501 75.217 1.00 43.56 201 GLY A N 1
ATOM 1465 C CA . GLY A 1 201 ? -42.268 10.730 75.101 1.00 43.56 201 GLY A CA 1
ATOM 1466 C C . GLY A 1 201 ? -41.387 10.742 73.856 1.00 43.56 201 GLY A C 1
ATOM 1467 O O . GLY A 1 201 ? -41.095 9.694 73.276 1.00 43.56 201 GLY A O 1
ATOM 1468 N N . VAL A 1 202 ? -40.987 11.949 73.459 1.00 41.12 202 VAL A N 1
ATOM 1469 C CA . VAL A 1 202 ? -40.097 12.225 72.327 1.00 41.12 202 VAL A CA 1
ATOM 1470 C C . VAL A 1 202 ? -38.979 13.131 72.827 1.00 41.12 202 VAL A C 1
ATOM 1472 O O . VAL A 1 202 ? -39.263 14.137 73.479 1.00 41.12 202 VAL A O 1
ATOM 1475 N N . GLY A 1 203 ? -37.731 12.770 72.542 1.00 43.47 203 GLY A N 1
ATOM 1476 C CA . GLY A 1 203 ? -36.552 13.535 72.943 1.00 43.47 203 GLY A CA 1
ATOM 1477 C C . GLY A 1 203 ? -35.286 12.684 72.934 1.00 43.47 203 GLY A C 1
ATOM 1478 O O . GLY A 1 203 ? -35.333 11.493 73.240 1.00 43.47 203 GLY A O 1
ATOM 1479 N N . ASP A 1 204 ? -34.169 13.313 72.585 1.00 39.50 204 ASP A N 1
ATOM 1480 C CA . ASP A 1 204 ? -32.868 12.660 72.445 1.00 39.50 204 ASP A CA 1
ATOM 1481 C C . ASP A 1 204 ? -32.097 12.694 73.772 1.00 39.50 204 ASP A C 1
ATOM 1483 O O . ASP A 1 204 ? -32.150 13.685 74.508 1.00 39.50 204 ASP A O 1
ATOM 1487 N N . VAL A 1 205 ? -31.394 11.606 74.101 1.00 39.50 205 VAL A N 1
ATOM 1488 C CA . VAL A 1 205 ? -30.698 11.451 75.391 1.00 39.50 205 VAL A CA 1
ATOM 1489 C C . VAL A 1 205 ? -29.298 10.853 75.181 1.00 39.50 205 VAL A C 1
ATOM 1491 O O . VAL A 1 205 ? -29.155 9.628 75.152 1.00 39.50 205 VAL A O 1
ATOM 1494 N N . PRO A 1 206 ? -28.252 11.690 75.039 1.00 38.69 206 PRO A N 1
ATOM 1495 C CA . PRO A 1 206 ? -26.872 11.223 74.951 1.00 38.69 206 PRO A CA 1
ATOM 1496 C C . PRO A 1 206 ? -26.306 10.863 76.335 1.00 38.69 206 PRO A C 1
ATOM 1498 O O . PRO A 1 206 ? -26.453 11.618 77.299 1.00 38.69 206 PRO A O 1
ATOM 1501 N N . PHE A 1 207 ? -25.599 9.736 76.421 1.00 44.03 207 PHE A N 1
ATOM 1502 C CA . PHE A 1 207 ? -24.873 9.280 77.606 1.00 44.03 207 PHE A CA 1
ATOM 1503 C C . PHE A 1 207 ? -23.378 9.132 77.292 1.00 44.03 207 PHE A C 1
ATOM 1505 O O . PHE A 1 207 ? -22.983 8.350 76.429 1.00 44.03 207 PHE A O 1
ATOM 1512 N N . ILE A 1 208 ? -22.530 9.852 78.033 1.00 38.28 208 ILE A N 1
ATOM 1513 C CA . ILE A 1 208 ? -21.067 9.779 77.901 1.00 38.28 208 ILE A CA 1
ATOM 1514 C C . ILE A 1 208 ? -20.457 9.503 79.279 1.00 38.28 208 ILE A C 1
ATOM 1516 O O . ILE A 1 208 ? -20.617 10.310 80.199 1.00 38.28 208 ILE A O 1
ATOM 1520 N N . GLY A 1 209 ? -19.754 8.375 79.418 1.00 39.16 209 GLY A N 1
ATOM 1521 C CA . GLY A 1 209 ? -19.048 7.979 80.643 1.00 39.16 209 GLY A CA 1
ATOM 1522 C C . GLY A 1 209 ? -19.254 6.518 81.062 1.00 39.16 209 GLY A C 1
ATOM 1523 O O . GLY A 1 209 ? -20.284 5.905 80.785 1.00 39.16 209 GLY A O 1
ATOM 1524 N N . ASP A 1 210 ? -18.266 5.959 81.766 1.00 37.97 210 ASP A N 1
ATOM 1525 C CA . ASP A 1 210 ? -18.248 4.548 82.170 1.00 37.97 210 ASP A CA 1
ATOM 1526 C C . ASP A 1 210 ? -19.265 4.244 83.287 1.00 37.97 210 ASP A C 1
ATOM 1528 O O . ASP A 1 210 ? -19.056 4.551 84.465 1.00 37.97 210 ASP A O 1
ATOM 1532 N N . ALA A 1 211 ? -20.375 3.601 82.921 1.00 35.81 211 ALA A N 1
ATOM 1533 C CA . ALA A 1 211 ? -21.445 3.229 83.840 1.00 35.81 211 ALA A CA 1
ATOM 1534 C C . ALA A 1 211 ? -21.315 1.775 84.335 1.00 35.81 211 ALA A C 1
ATOM 1536 O O . ALA A 1 211 ? -21.348 0.826 83.552 1.00 35.81 211 ALA A O 1
ATOM 1537 N N . SER A 1 212 ? -21.256 1.590 85.659 1.00 40.31 212 SER A N 1
ATOM 1538 C CA . SER A 1 212 ? -21.336 0.276 86.318 1.00 40.31 212 SER A CA 1
ATOM 1539 C C . SER A 1 212 ? -22.590 0.173 87.198 1.00 40.31 212 SER A C 1
ATOM 1541 O O . SER A 1 212 ? -22.567 0.396 88.406 1.00 40.31 212 SER A O 1
ATOM 1543 N N . GLY A 1 213 ? -23.719 -0.170 86.575 1.00 43.38 213 GLY A N 1
ATOM 1544 C CA . GLY A 1 213 ? -24.990 -0.408 87.264 1.00 43.38 213 GLY A CA 1
ATOM 1545 C C . GLY A 1 213 ? -26.114 -0.819 86.301 1.00 43.38 213 GLY A C 1
ATOM 1546 O O . GLY A 1 213 ? -26.059 -0.466 85.124 1.00 43.38 213 GLY A O 1
ATOM 1547 N N . PRO A 1 214 ? -27.128 -1.577 86.760 1.00 43.34 214 PRO A N 1
ATOM 1548 C CA . PRO A 1 214 ? -28.254 -1.978 85.920 1.00 43.34 214 PRO A CA 1
ATOM 1549 C C . PRO A 1 214 ? -29.200 -0.797 85.651 1.00 43.34 214 PRO A C 1
ATOM 1551 O O . PRO A 1 214 ? -29.670 -0.142 86.583 1.00 43.34 214 PRO A O 1
ATOM 1554 N N . LEU A 1 215 ? -29.511 -0.552 84.376 1.00 43.00 215 LEU A N 1
ATOM 1555 C CA . LEU A 1 215 ? -30.481 0.466 83.962 1.00 43.00 215 LEU A CA 1
ATOM 1556 C C . LEU A 1 215 ? -31.936 -0.001 84.200 1.00 43.00 215 LEU A C 1
ATOM 1558 O O . LEU A 1 215 ? -32.219 -1.197 84.078 1.00 43.00 215 LEU A O 1
ATOM 1562 N N . PRO A 1 216 ? -32.883 0.912 84.504 1.00 45.38 216 PRO A N 1
ATOM 1563 C CA . PRO A 1 216 ? -34.307 0.580 84.590 1.00 45.38 216 PRO A CA 1
ATOM 1564 C C . PRO A 1 216 ? -34.888 0.121 83.244 1.00 45.38 216 PRO A C 1
ATOM 1566 O O . PRO A 1 216 ? -34.469 0.580 82.184 1.00 45.38 216 PRO A O 1
ATOM 1569 N N . ALA A 1 217 ? -35.907 -0.740 83.277 1.00 43.78 217 ALA A N 1
ATOM 1570 C CA . ALA A 1 217 ? -36.607 -1.178 82.070 1.00 43.78 217 ALA A CA 1
ATOM 1571 C C . ALA A 1 217 ? -37.566 -0.095 81.537 1.00 43.78 217 ALA A C 1
ATOM 1573 O O . ALA A 1 217 ? -38.445 0.373 82.265 1.00 43.78 217 ALA A O 1
ATOM 1574 N N . LEU A 1 218 ? -37.447 0.251 80.250 1.00 43.06 218 LEU A N 1
ATOM 1575 C CA . LEU A 1 218 ? -38.411 1.112 79.559 1.00 43.06 218 LEU A CA 1
ATOM 1576 C C . LEU A 1 218 ? -39.663 0.312 79.168 1.00 43.06 218 LEU A C 1
ATOM 1578 O O . LEU A 1 218 ? -39.585 -0.672 78.434 1.00 43.06 218 LEU A O 1
ATOM 1582 N N . THR A 1 219 ? -40.830 0.761 79.637 1.00 45.12 219 THR A N 1
ATOM 1583 C CA . THR A 1 219 ? -42.144 0.178 79.309 1.00 45.12 219 THR A CA 1
ATOM 1584 C C . THR A 1 219 ? -43.097 1.258 78.795 1.00 45.12 219 THR A C 1
ATOM 1586 O O . THR A 1 219 ? -44.022 1.701 79.470 1.00 45.12 219 THR A O 1
ATOM 1589 N N . GLY A 1 220 ? -42.842 1.700 77.564 1.00 43.62 220 GLY A N 1
ATOM 1590 C CA . GLY A 1 220 ? -43.646 2.672 76.828 1.00 43.62 220 GLY A CA 1
ATOM 1591 C C . GLY A 1 220 ? -43.214 2.732 75.363 1.00 43.62 220 GLY A C 1
ATOM 1592 O O . GLY A 1 220 ? -42.103 2.321 75.033 1.00 43.62 220 GLY A O 1
ATOM 1593 N N . ALA A 1 221 ? -44.094 3.215 74.486 1.00 47.47 221 ALA A N 1
ATOM 1594 C CA . ALA A 1 221 ? -43.739 3.538 73.105 1.00 47.47 221 ALA A CA 1
ATOM 1595 C C . ALA A 1 221 ? -43.147 4.956 73.043 1.00 47.47 221 ALA A C 1
ATOM 1597 O O . ALA A 1 221 ? -43.664 5.866 73.693 1.00 47.47 221 ALA A O 1
ATOM 1598 N N . GLY A 1 222 ? -42.081 5.143 72.268 1.00 47.56 222 GLY A N 1
ATOM 1599 C CA . GLY A 1 222 ? -41.371 6.416 72.156 1.00 47.56 222 GLY A CA 1
ATOM 1600 C C . GLY A 1 222 ? -40.426 6.452 70.958 1.00 47.56 222 GLY A C 1
ATOM 1601 O O . GLY A 1 222 ? -40.153 5.423 70.334 1.00 47.56 222 GLY A O 1
ATOM 1602 N N . SER A 1 223 ? -39.946 7.651 70.639 1.00 46.66 223 SER A N 1
ATOM 1603 C CA . SER A 1 223 ? -39.056 7.913 69.504 1.00 46.66 223 SER A CA 1
ATOM 1604 C C . SER A 1 223 ? -38.029 8.984 69.861 1.00 46.66 223 SER A C 1
ATOM 1606 O O . SER A 1 223 ? -38.403 10.043 70.367 1.00 46.66 223 SER A O 1
ATOM 1608 N N . GLY A 1 224 ? -36.759 8.723 69.577 1.00 45.41 224 GLY A N 1
ATOM 1609 C CA . GLY A 1 224 ? -35.635 9.604 69.891 1.00 45.41 224 GLY A CA 1
ATOM 1610 C C . GLY A 1 224 ? -34.308 8.874 69.706 1.00 45.41 224 GLY A C 1
ATOM 1611 O O . GLY A 1 224 ? -34.280 7.644 69.603 1.00 45.41 224 GLY A O 1
ATOM 1612 N N . LEU A 1 225 ? -33.222 9.635 69.645 1.00 40.06 225 LEU A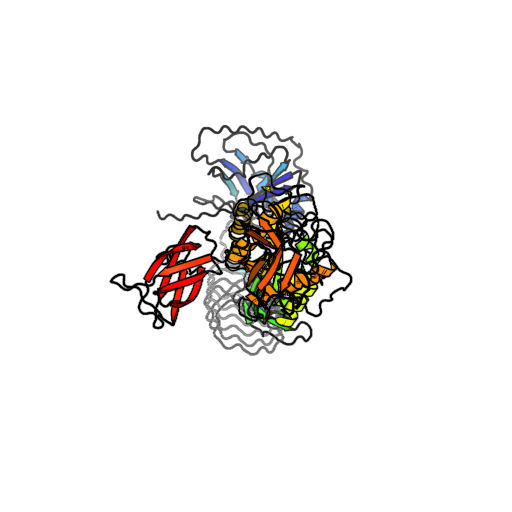 N 1
ATOM 1613 C CA . LEU A 1 225 ? -31.857 9.138 69.518 1.00 40.06 225 LEU A CA 1
ATOM 1614 C C . LEU A 1 225 ? -31.261 8.890 70.913 1.00 40.06 225 LEU A C 1
ATOM 1616 O O . LEU A 1 225 ? -31.383 9.718 71.820 1.00 40.06 225 LEU A O 1
ATOM 1620 N N . VAL A 1 226 ? -30.619 7.736 71.088 1.00 41.44 226 VAL A N 1
ATOM 1621 C CA . VAL A 1 226 ? -29.852 7.400 72.293 1.00 41.44 226 VAL A CA 1
ATOM 1622 C C . VAL A 1 226 ? -28.442 7.055 71.849 1.00 41.44 226 VAL A C 1
ATOM 1624 O O . VAL A 1 226 ? -28.247 6.085 71.120 1.00 41.44 226 VAL A O 1
ATOM 1627 N N . ASP A 1 227 ? -27.492 7.867 72.295 1.00 41.16 227 ASP A N 1
ATOM 1628 C CA . ASP A 1 227 ? -26.070 7.750 71.975 1.00 41.16 227 ASP A CA 1
ATOM 1629 C C . ASP A 1 227 ? -25.320 7.293 73.230 1.00 41.16 227 ASP A C 1
ATOM 1631 O O . ASP A 1 227 ? -25.557 7.839 74.313 1.00 41.16 227 ASP A O 1
ATOM 1635 N N . ILE A 1 228 ? -24.445 6.290 73.114 1.00 42.75 228 ILE A N 1
ATOM 1636 C CA . ILE A 1 228 ? -23.704 5.725 74.253 1.00 42.75 228 ILE A CA 1
ATOM 1637 C C . ILE A 1 228 ? -22.216 5.620 73.912 1.00 42.75 228 ILE A C 1
ATOM 1639 O O . ILE A 1 228 ? -21.800 4.751 73.148 1.00 42.75 228 ILE A O 1
ATOM 1643 N N . LEU A 1 229 ? -21.408 6.471 74.551 1.00 39.97 229 LEU A N 1
ATOM 1644 C CA . LEU A 1 229 ? -19.947 6.490 74.432 1.00 39.97 229 LEU A CA 1
ATOM 1645 C C . LEU A 1 229 ? -19.302 6.151 75.789 1.00 39.97 229 LEU A C 1
ATOM 1647 O O . LEU A 1 229 ? -19.257 6.982 76.702 1.00 39.97 229 LEU A O 1
ATOM 1651 N N . GLY A 1 230 ? -18.817 4.912 75.930 1.00 40.12 230 GLY A N 1
ATOM 1652 C CA . GLY A 1 230 ? -18.173 4.403 77.150 1.00 40.12 230 GLY A CA 1
ATOM 1653 C C . GLY A 1 230 ? -18.058 2.873 77.203 1.00 40.12 230 GLY A C 1
ATOM 1654 O O . GLY A 1 230 ? -18.708 2.155 76.442 1.00 40.12 230 GLY A O 1
ATOM 1655 N N . ALA A 1 231 ? -17.240 2.346 78.118 1.00 43.66 231 ALA A N 1
ATOM 1656 C CA . ALA A 1 231 ? -17.001 0.908 78.262 1.00 43.66 231 ALA A CA 1
ATOM 1657 C C . ALA A 1 231 ? -18.064 0.235 79.157 1.00 43.66 231 ALA A C 1
ATOM 1659 O O . ALA A 1 231 ? -17.863 0.009 80.351 1.00 43.66 231 ALA A O 1
ATOM 1660 N N . ALA A 1 232 ? -19.221 -0.099 78.579 1.00 39.69 232 ALA A N 1
ATOM 1661 C CA . ALA A 1 232 ? -20.342 -0.683 79.316 1.00 39.69 232 ALA A CA 1
ATOM 1662 C C . ALA A 1 232 ? -20.139 -2.173 79.675 1.00 39.69 232 ALA A C 1
ATOM 1664 O O . ALA A 1 232 ? -20.059 -3.041 78.804 1.00 39.69 232 ALA A O 1
ATOM 1665 N N . ALA A 1 233 ? -20.153 -2.483 80.976 1.00 43.22 233 ALA A N 1
ATOM 1666 C CA . ALA A 1 233 ? -20.131 -3.846 81.518 1.00 43.22 233 ALA A CA 1
ATOM 1667 C C . ALA A 1 233 ? -21.413 -4.142 82.323 1.00 43.22 233 ALA A C 1
ATOM 1669 O O . ALA A 1 233 ? -21.399 -4.230 83.552 1.00 43.22 233 ALA A O 1
ATOM 1670 N N . GLY A 1 234 ? -22.545 -4.280 81.626 1.00 41.94 234 GLY A N 1
ATOM 1671 C CA . GLY A 1 234 ? -23.847 -4.562 82.234 1.00 41.94 234 GLY A CA 1
ATOM 1672 C C . GLY A 1 234 ? -24.841 -5.177 81.248 1.00 41.94 234 GLY A C 1
ATOM 1673 O O . GLY A 1 234 ? -24.762 -4.941 80.046 1.00 41.94 234 GLY A O 1
ATOM 1674 N N . ALA A 1 235 ? -25.779 -5.980 81.754 1.00 42.12 235 ALA A N 1
ATOM 1675 C CA . ALA A 1 235 ? -26.852 -6.554 80.944 1.00 42.12 235 ALA A CA 1
ATOM 1676 C C . ALA A 1 235 ? -27.994 -5.539 80.768 1.00 42.12 235 ALA A C 1
ATOM 1678 O O . ALA A 1 235 ? -28.556 -5.060 81.755 1.00 42.12 235 ALA A O 1
ATOM 1679 N N . LEU A 1 236 ? -28.347 -5.230 79.518 1.00 43.09 236 LEU A N 1
ATOM 1680 C CA . LEU A 1 236 ? -29.472 -4.350 79.195 1.00 43.09 236 LEU A CA 1
ATOM 1681 C C . LEU A 1 236 ? -30.818 -5.080 79.393 1.00 43.09 236 LEU A C 1
ATOM 1683 O O . LEU A 1 236 ? -30.941 -6.244 78.999 1.00 43.09 236 LEU A O 1
ATOM 1687 N N . PRO A 1 237 ? -31.843 -4.426 79.974 1.00 44.62 237 PRO A N 1
ATOM 1688 C CA . PRO A 1 237 ? -33.180 -5.003 80.085 1.00 44.62 237 PRO A CA 1
ATOM 1689 C C . PRO A 1 237 ? -33.876 -5.089 78.709 1.00 44.62 237 PRO A C 1
ATOM 1691 O O . PRO A 1 237 ? -33.619 -4.260 77.835 1.00 44.62 237 PRO A O 1
ATOM 1694 N N . PRO A 1 238 ? -34.787 -6.058 78.495 1.00 45.59 238 PRO A N 1
ATOM 1695 C CA . PRO A 1 238 ? -35.477 -6.224 77.217 1.00 45.59 238 PRO A CA 1
ATOM 1696 C C . PRO A 1 238 ? -36.514 -5.118 76.960 1.00 45.59 238 PRO A C 1
ATOM 1698 O O . PRO A 1 238 ? -37.379 -4.859 77.801 1.00 45.59 238 PRO A O 1
ATOM 1701 N N . LEU A 1 239 ? -36.487 -4.523 75.762 1.00 45.44 239 LEU A N 1
ATOM 1702 C CA . LEU A 1 239 ? -37.571 -3.662 75.280 1.00 45.44 239 LEU A CA 1
ATOM 1703 C C . LEU A 1 239 ? -38.798 -4.501 74.891 1.00 45.44 239 LEU A C 1
ATOM 1705 O O . LEU A 1 239 ? -38.690 -5.524 74.215 1.00 45.44 239 LEU A O 1
ATOM 1709 N N . SER A 1 240 ? -39.977 -4.024 75.292 1.00 44.16 240 SER A N 1
ATOM 1710 C CA . SER A 1 240 ? -41.279 -4.678 75.060 1.00 44.16 240 SER A CA 1
ATOM 1711 C C . SER A 1 240 ? -42.341 -3.743 74.454 1.00 44.16 240 SER A C 1
ATOM 1713 O O . SER A 1 240 ? -43.525 -4.074 74.434 1.00 44.16 240 SER A O 1
ATOM 1715 N N . GLY A 1 241 ? -41.923 -2.583 73.936 1.00 43.53 241 GLY A N 1
ATOM 1716 C CA . GLY A 1 241 ? -42.766 -1.632 73.204 1.00 43.53 241 GLY A CA 1
ATOM 1717 C C . GLY A 1 241 ? -42.319 -1.466 71.749 1.00 43.53 241 GLY A C 1
ATOM 1718 O O . GLY A 1 241 ? -41.182 -1.786 71.405 1.00 43.53 241 GLY A O 1
ATOM 1719 N N . ALA A 1 242 ? -43.211 -0.951 70.901 1.00 48.44 242 ALA A N 1
ATOM 1720 C CA . ALA A 1 242 ? -42.844 -0.484 69.566 1.00 48.44 242 ALA A CA 1
ATOM 1721 C C . ALA A 1 242 ? -42.071 0.842 69.674 1.00 48.44 242 ALA A C 1
ATOM 1723 O O . ALA A 1 242 ? -42.482 1.738 70.417 1.00 48.44 242 ALA A O 1
ATOM 1724 N N . ALA A 1 243 ? -40.967 0.957 68.939 1.00 48.03 243 ALA A N 1
ATOM 1725 C CA . ALA A 1 243 ? -40.071 2.109 68.964 1.00 48.03 243 ALA A CA 1
ATOM 1726 C C . ALA A 1 243 ? -39.532 2.418 67.559 1.00 48.03 243 ALA A C 1
ATOM 1728 O O . ALA A 1 243 ? -39.464 1.534 66.700 1.00 48.03 243 ALA A O 1
ATOM 1729 N N . THR A 1 244 ? -39.143 3.675 67.346 1.00 46.28 244 THR A N 1
ATOM 1730 C CA . THR A 1 244 ? -38.530 4.161 66.101 1.00 46.28 244 THR A CA 1
ATOM 1731 C C . THR A 1 244 ? -37.381 5.114 66.433 1.00 46.28 244 THR A C 1
ATOM 1733 O O . THR A 1 244 ? -37.611 6.162 67.044 1.00 46.28 244 THR A O 1
ATOM 1736 N N . GLY A 1 245 ? -36.159 4.757 66.045 1.00 44.66 245 GLY A N 1
ATOM 1737 C CA . GLY A 1 245 ? -34.940 5.522 66.316 1.00 44.66 245 GLY A CA 1
ATOM 1738 C C . GLY A 1 245 ? -33.686 4.720 65.963 1.00 44.66 245 GLY A C 1
ATOM 1739 O O . GLY A 1 245 ? -33.763 3.505 65.782 1.00 44.66 245 GLY A O 1
ATOM 1740 N N . SER A 1 246 ? -32.548 5.402 65.863 1.00 41.66 246 SER A N 1
ATOM 1741 C CA . SER A 1 246 ? -31.222 4.823 65.612 1.00 41.66 246 SER A CA 1
ATOM 1742 C C . SER A 1 246 ? -30.397 4.762 66.902 1.00 41.66 246 SER A C 1
ATOM 1744 O O . SER A 1 246 ? -30.514 5.655 67.743 1.00 41.66 246 SER A O 1
ATOM 1746 N N . GLN A 1 247 ? -29.539 3.747 67.045 1.00 39.34 247 GLN A N 1
ATOM 1747 C CA . GLN A 1 247 ? -28.578 3.640 68.154 1.00 39.34 247 GLN A CA 1
ATOM 1748 C C . GLN A 1 247 ? -27.180 3.243 67.653 1.00 39.34 247 GLN A C 1
ATOM 1750 O O . GLN A 1 247 ? -26.967 2.073 67.322 1.00 39.34 247 GLN A O 1
ATOM 1755 N N . PRO A 1 248 ? -26.226 4.188 67.612 1.00 43.94 248 PRO A N 1
ATOM 1756 C CA . PRO A 1 248 ? -24.803 3.889 67.511 1.00 43.94 248 PRO A CA 1
ATOM 1757 C C . PRO A 1 248 ? -24.291 3.255 68.814 1.00 43.94 248 PRO A C 1
ATOM 1759 O O . PRO A 1 248 ? -24.747 3.597 69.906 1.00 43.94 248 PRO A O 1
ATOM 1762 N N . VAL A 1 249 ? -23.323 2.339 68.714 1.00 42.03 249 VAL A N 1
ATOM 1763 C CA . VAL A 1 249 ? -22.613 1.773 69.875 1.00 42.03 249 VAL A CA 1
ATOM 1764 C C . VAL A 1 249 ? -21.135 1.610 69.522 1.00 42.03 249 VAL A C 1
ATOM 1766 O O . VAL A 1 249 ? -20.736 0.601 68.942 1.00 42.03 249 VAL A O 1
ATOM 1769 N N . GLU A 1 250 ? -20.315 2.592 69.892 1.00 42.59 250 GLU A N 1
ATOM 1770 C CA . GLU A 1 250 ? -18.860 2.537 69.716 1.00 42.59 250 GLU A CA 1
ATOM 1771 C C . GLU A 1 250 ? -18.172 2.114 71.024 1.00 42.59 250 GLU A C 1
ATOM 1773 O O . GLU A 1 250 ? -17.982 2.909 71.946 1.00 42.59 250 GLU A O 1
ATOM 1778 N N . GLY A 1 251 ? -17.781 0.839 71.123 1.00 40.53 251 GLY A N 1
ATOM 1779 C CA . GLY A 1 251 ? -17.039 0.343 72.284 1.00 40.53 251 GLY A CA 1
ATOM 1780 C C . GLY A 1 251 ? -16.763 -1.162 72.282 1.00 40.53 251 GLY A C 1
ATOM 1781 O O . GLY A 1 251 ? -17.525 -1.965 71.746 1.00 40.53 251 GLY A O 1
ATOM 1782 N N . ALA A 1 252 ? -15.670 -1.566 72.934 1.00 42.44 252 ALA A N 1
ATOM 1783 C CA . ALA A 1 252 ? -15.279 -2.969 73.090 1.00 42.44 252 ALA A CA 1
ATOM 1784 C C . ALA A 1 252 ? -16.082 -3.665 74.213 1.00 42.44 252 ALA A C 1
ATOM 1786 O O . ALA A 1 252 ? -15.573 -3.903 75.309 1.00 42.44 252 ALA A O 1
ATOM 1787 N N . GLY A 1 253 ? -17.356 -3.966 73.950 1.00 41.03 253 GLY A N 1
ATOM 1788 C CA . GLY A 1 253 ? -18.277 -4.576 74.915 1.00 41.03 253 GLY A CA 1
ATOM 1789 C C . GLY A 1 253 ? -18.255 -6.112 74.938 1.00 41.03 253 GLY A C 1
ATOM 1790 O O . GLY A 1 253 ? -18.480 -6.766 73.922 1.00 41.03 253 GLY A O 1
ATOM 1791 N N . ALA A 1 254 ? -18.073 -6.700 76.125 1.00 41.91 254 ALA A N 1
ATOM 1792 C CA . ALA A 1 254 ? -18.244 -8.136 76.376 1.00 41.91 254 ALA A CA 1
ATOM 1793 C C . ALA A 1 254 ? -19.580 -8.403 77.099 1.00 41.91 254 ALA A C 1
ATOM 1795 O O . ALA A 1 254 ? -19.609 -8.715 78.290 1.00 41.91 254 ALA A O 1
ATOM 1796 N N . GLY A 1 255 ? -20.699 -8.243 76.384 1.00 41.62 255 GLY A N 1
ATOM 1797 C CA . GLY A 1 255 ? -22.053 -8.384 76.930 1.00 41.62 255 GLY A CA 1
ATOM 1798 C C . GLY A 1 255 ? -23.010 -9.109 75.982 1.00 41.62 255 GLY A C 1
ATOM 1799 O O . GLY A 1 255 ? -22.872 -9.033 74.764 1.00 41.62 255 GLY A O 1
ATOM 1800 N N . ALA A 1 256 ? -23.992 -9.817 76.544 1.00 41.25 256 ALA A N 1
ATOM 1801 C CA . ALA A 1 256 ? -25.071 -10.432 75.776 1.00 41.25 256 ALA A CA 1
ATOM 1802 C C . ALA A 1 256 ? -26.206 -9.418 75.558 1.00 41.25 256 ALA A C 1
ATOM 1804 O O . ALA A 1 256 ? -26.766 -8.897 76.525 1.00 41.25 256 ALA A O 1
ATOM 1805 N N . LEU A 1 257 ? -26.552 -9.154 74.296 1.00 43.75 257 LEU A N 1
ATOM 1806 C CA . LEU A 1 257 ? -27.669 -8.277 73.938 1.00 43.75 257 LEU A CA 1
ATOM 1807 C C . LEU A 1 257 ? -29.021 -8.974 74.204 1.00 43.75 257 LEU A C 1
ATOM 1809 O O . LEU A 1 257 ? -29.153 -10.170 73.924 1.00 43.75 257 LEU A O 1
ATOM 1813 N N . PRO A 1 258 ? -30.039 -8.260 74.725 1.00 45.47 258 PRO A N 1
ATOM 1814 C CA . PRO A 1 258 ? -31.370 -8.822 74.935 1.00 45.47 258 PRO A CA 1
ATOM 1815 C C . PRO A 1 258 ? -32.098 -9.069 73.604 1.00 45.47 258 PRO A C 1
ATOM 1817 O O . PRO A 1 258 ? -31.884 -8.371 72.615 1.00 45.47 258 PRO A O 1
ATOM 1820 N N . ALA A 1 259 ? -33.003 -10.050 73.583 1.00 42.94 259 ALA A N 1
ATOM 1821 C CA . ALA A 1 259 ? -33.836 -10.325 72.414 1.00 42.94 259 ALA A CA 1
ATOM 1822 C C . ALA A 1 259 ? -34.926 -9.252 72.229 1.00 42.94 259 ALA A C 1
ATOM 1824 O O . ALA A 1 259 ? -35.607 -8.881 73.188 1.00 42.94 259 ALA A O 1
ATOM 1825 N N . LEU A 1 260 ? -35.118 -8.792 70.989 1.00 44.97 260 LEU A N 1
ATOM 1826 C CA . LEU A 1 260 ? -36.127 -7.792 70.640 1.00 44.97 260 LEU A CA 1
ATOM 1827 C C . LEU A 1 260 ? -37.456 -8.472 70.268 1.00 44.97 260 LEU A C 1
ATOM 1829 O O . LEU A 1 260 ? -37.519 -9.249 69.314 1.00 44.97 260 LEU A O 1
ATOM 1833 N N . ALA A 1 261 ? -38.516 -8.175 71.026 1.00 45.38 261 ALA A N 1
ATOM 1834 C CA . ALA A 1 261 ? -39.836 -8.809 70.891 1.00 45.38 261 ALA A CA 1
ATOM 1835 C C . ALA A 1 261 ? -40.936 -7.882 70.324 1.00 45.38 261 ALA A C 1
ATOM 1837 O O . ALA A 1 261 ? -42.095 -8.284 70.238 1.00 45.38 261 ALA A O 1
ATOM 1838 N N . GLY A 1 262 ? -40.591 -6.642 69.961 1.00 43.50 262 GLY A N 1
ATOM 1839 C CA . GLY A 1 262 ? -41.499 -5.667 69.348 1.00 43.50 262 GLY A CA 1
ATOM 1840 C C . GLY A 1 262 ? -41.289 -5.531 67.837 1.00 43.50 262 GLY A C 1
ATOM 1841 O O . GLY A 1 262 ? -40.217 -5.843 67.322 1.00 43.50 262 GLY A O 1
ATOM 1842 N N . ALA A 1 263 ? -42.305 -5.030 67.132 1.00 47.38 263 ALA A N 1
ATOM 1843 C CA . ALA A 1 263 ? -42.146 -4.517 65.772 1.00 47.38 263 ALA A CA 1
ATOM 1844 C C . ALA A 1 263 ? -41.664 -3.057 65.827 1.00 47.38 263 ALA A C 1
ATOM 1846 O O . ALA A 1 263 ? -42.157 -2.275 66.645 1.00 47.38 263 ALA A O 1
ATOM 1847 N N . GLY A 1 264 ? -40.722 -2.691 64.960 1.00 46.94 264 GLY A N 1
ATOM 1848 C CA . GLY A 1 264 ? -40.118 -1.359 64.923 1.00 46.94 264 GLY A CA 1
ATOM 1849 C C . GLY A 1 264 ? -39.506 -1.047 63.559 1.00 46.94 264 GLY A C 1
ATOM 1850 O O . GLY A 1 264 ? -39.214 -1.953 62.778 1.00 46.94 264 GLY A O 1
ATOM 1851 N N . ALA A 1 265 ? -39.336 0.242 63.274 1.00 44.53 265 ALA A N 1
ATOM 1852 C CA . ALA A 1 265 ? -38.750 0.742 62.034 1.00 44.53 265 ALA A CA 1
ATOM 1853 C C . ALA A 1 265 ? -37.712 1.824 62.357 1.00 44.53 265 ALA A C 1
ATOM 1855 O O . ALA A 1 265 ? -38.001 2.762 63.103 1.00 44.53 265 ALA A O 1
ATOM 1856 N N . GLY A 1 266 ? -36.508 1.679 61.813 1.00 43.12 266 GLY A N 1
ATOM 1857 C CA . GLY A 1 266 ? -35.368 2.550 62.088 1.00 43.12 266 GLY A CA 1
ATOM 1858 C C . GLY A 1 266 ? -34.066 1.884 61.655 1.00 43.12 266 GLY A C 1
ATOM 1859 O O . GLY A 1 266 ? -33.946 0.661 61.730 1.00 43.12 266 GLY A O 1
ATOM 1860 N N . ASP A 1 267 ? -33.107 2.679 61.186 1.00 38.91 267 ASP A N 1
ATOM 1861 C CA . ASP A 1 267 ? -31.808 2.163 60.755 1.00 38.91 267 ASP A CA 1
ATOM 1862 C C . ASP A 1 267 ? -30.932 1.757 61.941 1.00 38.91 267 ASP A C 1
ATOM 1864 O O . ASP A 1 267 ? -30.743 2.515 62.898 1.00 38.91 267 ASP A O 1
ATOM 1868 N N . PHE A 1 268 ? -30.348 0.562 61.844 1.00 39.31 268 PHE A N 1
ATOM 1869 C CA . PHE A 1 268 ? -29.407 0.033 62.824 1.00 39.31 268 PHE A CA 1
ATOM 1870 C C . PHE A 1 268 ? -27.966 0.235 62.331 1.00 39.31 268 PHE A C 1
ATOM 1872 O O . PHE A 1 268 ? -27.229 -0.715 62.065 1.00 39.31 268 PHE A O 1
ATOM 1879 N N . GLY A 1 269 ? -27.575 1.507 62.197 1.00 40.22 269 GLY A N 1
ATOM 1880 C CA . GLY A 1 269 ? -26.221 1.944 61.830 1.00 40.22 269 GLY A CA 1
ATOM 1881 C C . GLY A 1 269 ? -25.191 1.717 62.944 1.00 40.22 269 GLY A C 1
ATOM 1882 O O . GLY A 1 269 ? -24.614 2.668 63.465 1.00 40.22 269 GLY A O 1
ATOM 1883 N N . GLY A 1 270 ? -24.999 0.463 63.355 1.00 40.09 270 GLY A N 1
ATOM 1884 C CA . GLY A 1 270 ? -24.073 0.073 64.417 1.00 40.09 270 GLY A CA 1
ATOM 1885 C C . GLY A 1 270 ? -22.671 -0.232 63.891 1.00 40.09 270 GLY A C 1
ATOM 1886 O O . GLY A 1 270 ? -22.383 -1.374 63.538 1.00 40.09 270 GLY A O 1
ATOM 1887 N N . VAL A 1 271 ? -21.774 0.758 63.891 1.00 36.38 271 VAL A N 1
ATOM 1888 C CA . VAL A 1 271 ? -20.359 0.573 63.516 1.00 36.38 271 VAL A CA 1
ATOM 1889 C C . VAL A 1 271 ? -19.611 -0.201 64.614 1.00 36.38 271 VAL A C 1
ATOM 1891 O O . VAL A 1 271 ? -19.003 0.374 65.514 1.00 36.38 271 VAL A O 1
ATOM 1894 N N . VAL A 1 272 ? -19.649 -1.538 64.558 1.00 40.75 272 VAL A N 1
ATOM 1895 C CA . VAL A 1 272 ? -18.979 -2.416 65.542 1.00 40.75 272 VAL A CA 1
ATOM 1896 C C . VAL A 1 272 ? -17.466 -2.489 65.287 1.00 40.75 272 VAL A C 1
ATOM 1898 O O . VAL A 1 272 ? -16.928 -3.504 64.841 1.00 40.75 272 VAL A O 1
ATOM 1901 N N . GLY A 1 273 ? -16.761 -1.400 65.596 1.00 37.97 273 GLY A N 1
ATOM 1902 C CA . GLY A 1 273 ? -15.303 -1.285 65.503 1.00 37.97 273 GLY A CA 1
ATOM 1903 C C . GLY A 1 273 ? -14.548 -2.084 66.574 1.00 37.97 273 GLY A C 1
ATOM 1904 O O . GLY A 1 273 ? -13.888 -1.502 67.433 1.00 37.97 273 GLY A O 1
ATOM 1905 N N . GLY A 1 274 ? -14.618 -3.420 66.549 1.00 38.66 274 GLY A N 1
ATOM 1906 C CA . GLY A 1 274 ? -13.883 -4.258 67.502 1.00 38.66 274 GLY A CA 1
ATOM 1907 C C . GLY A 1 274 ? -14.047 -5.771 67.332 1.00 38.66 274 GLY A C 1
ATOM 1908 O O . GLY A 1 274 ? -15.025 -6.266 66.776 1.00 38.66 274 GLY A O 1
ATOM 1909 N N . ALA A 1 275 ? -13.079 -6.532 67.852 1.00 39.88 275 ALA A N 1
ATOM 1910 C CA . ALA A 1 275 ? -13.099 -7.996 67.840 1.00 39.88 275 ALA A CA 1
ATOM 1911 C C . ALA A 1 275 ? -14.044 -8.558 68.924 1.00 39.88 275 ALA A C 1
ATOM 1913 O O . ALA A 1 275 ? -13.626 -8.861 70.042 1.00 39.88 275 ALA A O 1
ATOM 1914 N N . ALA A 1 276 ? -15.330 -8.690 68.594 1.00 40.22 276 ALA A N 1
ATOM 1915 C CA . ALA A 1 276 ? -16.353 -9.217 69.497 1.00 40.22 276 ALA A CA 1
ATOM 1916 C C . ALA A 1 276 ? -16.436 -10.759 69.482 1.00 40.22 276 ALA A C 1
ATOM 1918 O O . ALA A 1 276 ? -16.347 -11.399 68.435 1.00 40.22 276 ALA A O 1
ATOM 1919 N N . SER A 1 277 ? -16.682 -11.360 70.653 1.00 41.41 277 SER A N 1
ATOM 1920 C CA . SER A 1 277 ? -16.975 -12.798 70.822 1.00 41.41 277 SER A CA 1
ATOM 1921 C C . SER A 1 277 ? -18.300 -13.013 71.568 1.00 41.41 277 SER A C 1
ATOM 1923 O O . SER A 1 277 ? -18.361 -13.631 72.628 1.00 41.41 277 SER A O 1
ATOM 1925 N N . GLY A 1 278 ? -19.380 -12.462 71.008 1.00 42.62 278 GLY A N 1
ATOM 1926 C CA . GLY A 1 278 ? -20.747 -12.596 71.518 1.00 42.62 278 GLY A CA 1
ATOM 1927 C C . GLY A 1 278 ? -21.647 -13.399 70.576 1.00 42.62 278 GLY A C 1
ATOM 1928 O O . GLY A 1 278 ? -21.503 -13.328 69.357 1.00 42.62 278 GLY A O 1
ATOM 1929 N N . ALA A 1 279 ? -22.599 -14.146 71.138 1.00 41.31 279 ALA A N 1
ATOM 1930 C CA . ALA A 1 279 ? -23.691 -14.742 70.371 1.00 41.31 279 ALA A CA 1
ATOM 1931 C C . ALA A 1 279 ? -24.823 -13.715 70.207 1.00 41.31 279 ALA A C 1
ATOM 1933 O O . ALA A 1 279 ? -25.295 -13.154 71.197 1.00 41.31 279 ALA A O 1
ATOM 1934 N N . LEU A 1 280 ? -25.262 -13.478 68.969 1.00 45.34 280 LEU A N 1
ATOM 1935 C CA . LEU A 1 280 ? -26.385 -12.583 68.684 1.00 45.34 280 LEU A CA 1
ATOM 1936 C C . LEU A 1 280 ? -27.725 -13.256 69.051 1.00 45.34 280 LEU A C 1
ATOM 1938 O O . LEU A 1 280 ? -27.899 -14.446 68.770 1.00 45.34 280 LEU A O 1
ATOM 1942 N N . PRO A 1 281 ? -28.686 -12.530 69.655 1.00 47.00 281 PRO A N 1
ATOM 1943 C CA . PRO A 1 281 ? -30.026 -13.050 69.909 1.00 47.00 281 PRO A CA 1
ATOM 1944 C C . PRO A 1 281 ? -30.830 -13.191 68.605 1.00 47.00 281 PRO A C 1
ATOM 1946 O O . PRO A 1 281 ? -30.606 -12.472 67.633 1.00 47.00 281 PRO A O 1
ATOM 1949 N N . ALA A 1 282 ? -31.800 -14.109 68.583 1.00 44.41 282 ALA A N 1
ATOM 1950 C CA . ALA A 1 282 ? -32.658 -14.320 67.417 1.00 44.41 282 ALA A CA 1
ATOM 1951 C C . ALA A 1 282 ? -33.671 -13.174 67.224 1.00 44.41 282 ALA A C 1
ATOM 1953 O O . ALA A 1 282 ? -34.337 -12.757 68.175 1.00 44.41 282 ALA A O 1
ATOM 1954 N N . LEU A 1 283 ? -33.831 -12.710 65.979 1.00 47.16 283 LEU A N 1
ATOM 1955 C CA . LEU A 1 283 ? -34.839 -11.717 65.602 1.00 47.16 283 LEU A CA 1
ATOM 1956 C C . LEU A 1 283 ? -36.205 -12.386 65.369 1.00 47.16 283 LEU A C 1
ATOM 1958 O O . LEU A 1 283 ? -36.367 -13.193 64.449 1.00 47.16 283 LEU A O 1
ATOM 1962 N N . ALA A 1 284 ? -37.189 -12.023 66.197 1.00 44.91 284 ALA A N 1
ATOM 1963 C CA . ALA A 1 284 ? -38.551 -12.569 66.165 1.00 44.91 284 ALA A CA 1
ATOM 1964 C C . ALA A 1 284 ? -39.631 -11.561 65.710 1.00 44.91 284 ALA A C 1
ATOM 1966 O O . ALA A 1 284 ? -40.781 -11.950 65.511 1.00 44.91 284 ALA A O 1
ATOM 1967 N N . GLY A 1 285 ? -39.278 -10.281 65.548 1.00 43.62 285 GLY A N 1
ATOM 1968 C CA . GLY A 1 285 ? -40.163 -9.227 65.040 1.00 43.62 285 GLY A CA 1
ATOM 1969 C C . GLY A 1 285 ? -40.007 -8.980 63.535 1.00 43.62 285 GLY A C 1
ATOM 1970 O O . GLY A 1 285 ? -39.026 -9.402 62.923 1.00 43.62 285 GLY A O 1
ATOM 1971 N N . ALA A 1 286 ? -40.968 -8.265 62.945 1.00 48.16 286 ALA A N 1
ATOM 1972 C CA . ALA A 1 286 ? -40.798 -7.655 61.627 1.00 48.16 286 ALA A CA 1
ATOM 1973 C C . ALA A 1 286 ? -40.068 -6.311 61.777 1.00 48.16 286 ALA A C 1
ATOM 1975 O O . ALA A 1 286 ? -40.431 -5.516 62.649 1.00 48.16 286 ALA A O 1
ATOM 1976 N N . ALA A 1 287 ? -39.057 -6.074 60.940 1.00 47.22 287 ALA A N 1
ATOM 1977 C CA . ALA A 1 287 ? -38.187 -4.901 61.019 1.00 47.22 287 ALA A CA 1
ATOM 1978 C C . ALA A 1 287 ? -37.775 -4.395 59.627 1.00 47.22 287 ALA A C 1
ATOM 1980 O O . ALA A 1 287 ? -37.650 -5.175 58.677 1.00 47.22 287 ALA A O 1
ATOM 1981 N N . SER A 1 288 ? -37.534 -3.088 59.525 1.00 45.03 288 SER A N 1
ATOM 1982 C CA . SER A 1 288 ? -36.990 -2.440 58.327 1.00 45.03 288 SER A CA 1
ATOM 1983 C C . SER A 1 288 ? -35.913 -1.420 58.693 1.00 45.03 288 SER A C 1
ATOM 1985 O O . SER A 1 288 ? -36.189 -0.499 59.469 1.00 45.03 288 SER A O 1
ATOM 1987 N N . GLY A 1 289 ? -34.730 -1.593 58.108 1.00 45.78 289 GLY A N 1
ATOM 1988 C CA . GLY A 1 289 ? -33.519 -0.803 58.335 1.00 45.78 289 GLY A CA 1
ATOM 1989 C C . GLY A 1 289 ? -32.295 -1.522 57.756 1.00 45.78 289 GLY A C 1
ATOM 1990 O O . GLY A 1 289 ? -32.329 -2.741 57.559 1.00 45.78 289 GLY A O 1
ATOM 1991 N N . GLY A 1 290 ? -31.233 -0.783 57.448 1.00 40.41 290 GLY A N 1
ATOM 1992 C CA . GLY A 1 290 ? -29.946 -1.340 57.027 1.00 40.41 290 GLY A CA 1
ATOM 1993 C C . GLY A 1 290 ? -29.148 -1.943 58.188 1.00 40.41 290 GLY A C 1
ATOM 1994 O O . GLY A 1 290 ? -29.317 -1.545 59.343 1.00 40.41 290 GLY A O 1
ATOM 1995 N N . VAL A 1 291 ? -28.261 -2.893 57.868 1.00 40.31 291 VAL A N 1
ATOM 1996 C CA . VAL A 1 291 ? -27.251 -3.433 58.795 1.00 40.31 291 VAL A CA 1
ATOM 1997 C C . VAL A 1 291 ? -25.898 -3.512 58.085 1.00 40.31 291 VAL A C 1
ATOM 1999 O O . VAL A 1 291 ? -25.727 -4.275 57.134 1.00 40.31 291 VAL A O 1
ATOM 2002 N N . GLU A 1 292 ? -24.931 -2.742 58.574 1.00 39.78 292 GLU A N 1
ATOM 2003 C CA . GLU A 1 292 ? -23.536 -2.736 58.120 1.00 39.78 292 GLU A CA 1
ATOM 2004 C C . GLU A 1 292 ? -22.651 -3.421 59.174 1.00 39.78 292 GLU A C 1
ATOM 2006 O O . GLU A 1 292 ? -22.842 -3.208 60.372 1.00 39.78 292 GLU A O 1
ATOM 2011 N N . ILE A 1 293 ? -21.701 -4.270 58.758 1.00 43.66 293 ILE A N 1
ATOM 2012 C CA . ILE A 1 293 ? -20.802 -4.979 59.687 1.00 43.66 293 ILE A CA 1
ATOM 2013 C C . ILE A 1 293 ? -19.337 -4.812 59.257 1.00 43.66 293 ILE A C 1
ATOM 2015 O O . ILE A 1 293 ? -18.868 -5.449 58.311 1.00 43.66 293 ILE A O 1
ATOM 2019 N N . LEU A 1 294 ? -18.603 -3.995 60.019 1.00 38.78 294 LEU A N 1
ATOM 2020 C CA . LEU A 1 294 ? -17.191 -3.652 59.812 1.00 38.78 294 LEU A CA 1
ATOM 2021 C C . LEU A 1 294 ? -16.274 -4.330 60.849 1.00 38.78 294 LEU A C 1
ATOM 2023 O O . LEU A 1 294 ? -15.662 -3.673 61.688 1.00 38.78 294 LEU A O 1
ATOM 2027 N N . GLY A 1 295 ? -16.162 -5.663 60.807 1.00 39.09 295 GLY A N 1
ATOM 2028 C CA . GLY A 1 295 ? -15.298 -6.387 61.746 1.00 39.09 295 GLY A CA 1
ATOM 2029 C C . GLY A 1 295 ? -15.060 -7.863 61.423 1.00 39.09 295 GLY A C 1
ATOM 2030 O O . GLY A 1 295 ? -15.875 -8.530 60.790 1.00 39.09 295 GLY A O 1
ATOM 2031 N N . ALA A 1 296 ? -13.928 -8.394 61.895 1.00 40.81 296 ALA A N 1
ATOM 2032 C CA . ALA A 1 296 ? -13.595 -9.816 61.810 1.00 40.81 296 ALA A CA 1
ATOM 2033 C C . ALA A 1 296 ? -14.069 -10.553 63.078 1.00 40.81 296 ALA A C 1
ATOM 2035 O O . ALA A 1 296 ? -13.400 -10.515 64.111 1.00 40.81 296 ALA A O 1
ATOM 2036 N N . GLY A 1 297 ? -15.227 -11.217 63.000 1.00 42.84 297 GLY A N 1
ATOM 2037 C CA . GLY A 1 297 ? -15.844 -11.937 64.120 1.00 42.84 297 GLY A CA 1
ATOM 2038 C C . GLY A 1 297 ? -16.181 -13.393 63.789 1.00 42.84 297 GLY A C 1
ATOM 2039 O O . GLY A 1 297 ? -16.807 -13.683 62.772 1.00 42.84 297 GLY A O 1
ATOM 2040 N N . ALA A 1 298 ? -15.808 -14.319 64.675 1.00 40.69 298 ALA A N 1
ATOM 2041 C CA . ALA A 1 298 ? -16.140 -15.744 64.574 1.00 40.69 298 ALA A CA 1
ATOM 2042 C C . ALA A 1 298 ? -17.454 -16.064 65.320 1.00 40.69 298 ALA A C 1
ATOM 2044 O O . ALA A 1 298 ? -17.461 -16.783 66.319 1.00 40.69 298 ALA A O 1
ATOM 2045 N N . GLY A 1 299 ? -18.562 -15.471 64.864 1.00 42.53 299 GLY A N 1
ATOM 2046 C CA . GLY A 1 299 ? -19.895 -15.639 65.454 1.00 42.53 299 GLY A CA 1
ATOM 2047 C C . GLY A 1 299 ? -20.779 -16.626 64.685 1.00 42.53 299 GLY A C 1
ATOM 2048 O O . GLY A 1 299 ? -20.747 -16.675 63.457 1.00 42.53 299 GLY A O 1
ATOM 2049 N N . VAL A 1 300 ? -21.616 -17.384 65.401 1.00 40.19 300 VAL A N 1
ATOM 2050 C CA . VAL A 1 300 ? -22.704 -18.169 64.793 1.00 40.19 300 VAL A CA 1
ATOM 2051 C C . VAL A 1 300 ? -23.943 -17.280 64.691 1.00 40.19 300 VAL A C 1
ATOM 2053 O O . VAL A 1 300 ? -24.467 -16.833 65.711 1.00 40.19 300 VAL A O 1
ATOM 2056 N N . LEU A 1 301 ? -24.411 -17.026 63.468 1.00 44.16 301 LEU A N 1
ATOM 2057 C CA . LEU A 1 301 ? -25.639 -16.266 63.222 1.00 44.16 301 LEU A CA 1
ATOM 2058 C C . LEU A 1 301 ? -26.884 -17.102 63.587 1.00 44.16 301 LEU A C 1
ATOM 2060 O O . LEU A 1 301 ? -26.980 -18.253 63.153 1.00 44.16 301 LEU A O 1
ATOM 2064 N N . PRO A 1 302 ? -27.853 -16.555 64.345 1.00 46.56 302 PRO A N 1
ATOM 2065 C CA . PRO A 1 302 ? -29.132 -17.214 64.592 1.00 46.56 302 PRO A CA 1
ATOM 2066 C C . PRO A 1 302 ? -30.035 -17.159 63.349 1.00 46.56 302 PRO A C 1
ATOM 2068 O O . PRO A 1 302 ? -29.992 -16.205 62.574 1.00 46.56 302 PRO A O 1
ATOM 2071 N N . THR A 1 303 ? -30.898 -18.162 63.175 1.00 42.00 303 THR A N 1
ATOM 2072 C CA . THR A 1 303 ? -31.860 -18.222 62.061 1.00 42.00 303 THR A CA 1
ATOM 2073 C C . THR A 1 303 ? -32.920 -17.113 62.177 1.00 42.00 303 THR A C 1
ATOM 2075 O O . THR A 1 303 ? -33.644 -17.096 63.176 1.00 42.00 303 THR A O 1
ATOM 2078 N N . PRO A 1 304 ? -33.084 -16.216 61.184 1.00 46.09 304 PRO A N 1
ATOM 2079 C CA . PRO A 1 304 ? -34.162 -15.227 61.192 1.00 46.09 304 PRO A CA 1
ATOM 2080 C C . PRO A 1 304 ? -35.528 -15.886 60.955 1.00 46.09 304 PRO A C 1
ATOM 2082 O O . PRO A 1 304 ? -35.679 -16.688 60.033 1.00 46.09 304 PRO A O 1
ATOM 2085 N N . THR A 1 305 ? -36.538 -15.522 61.751 1.00 44.62 305 THR A N 1
ATOM 2086 C CA . THR A 1 305 ? -37.908 -16.072 61.630 1.00 44.62 305 THR A CA 1
ATOM 2087 C C . THR A 1 305 ? -38.989 -15.034 61.303 1.00 44.62 305 THR A C 1
ATOM 2089 O O . THR A 1 305 ? -40.149 -15.403 61.133 1.00 44.62 305 THR A O 1
ATOM 2092 N N . GLY A 1 306 ? -38.631 -13.750 61.203 1.00 42.66 306 GLY A N 1
ATOM 2093 C CA . GLY A 1 306 ? -39.517 -12.662 60.766 1.00 42.66 306 GLY A CA 1
ATOM 2094 C C . GLY A 1 306 ? -39.293 -12.243 59.306 1.00 42.66 306 GLY A C 1
ATOM 2095 O O . GLY A 1 306 ? -38.313 -12.636 58.676 1.00 42.66 306 GLY A O 1
ATOM 2096 N N . MET A 1 307 ? -40.191 -11.407 58.773 1.00 44.41 307 MET A N 1
ATOM 2097 C CA . MET A 1 307 ? -39.935 -10.668 57.528 1.00 44.41 307 MET A CA 1
ATOM 2098 C C . MET A 1 307 ? -39.015 -9.478 57.826 1.00 44.41 307 MET A C 1
ATOM 2100 O O . MET A 1 307 ? -39.324 -8.681 58.714 1.00 44.41 307 MET A O 1
ATOM 2104 N N . ALA A 1 308 ? -37.925 -9.345 57.071 1.00 44.22 308 ALA A N 1
ATOM 2105 C CA . ALA A 1 308 ? -36.980 -8.238 57.188 1.00 44.22 308 ALA A CA 1
ATOM 2106 C C . ALA A 1 308 ? -36.740 -7.603 55.811 1.00 44.22 308 ALA A C 1
ATOM 2108 O O . ALA A 1 308 ? -36.518 -8.318 54.833 1.00 44.22 308 ALA A O 1
ATOM 2109 N N . ALA A 1 309 ? -36.778 -6.272 55.740 1.00 42.00 309 ALA A N 1
ATOM 2110 C CA . ALA A 1 309 ? -36.533 -5.515 54.514 1.00 42.00 309 ALA A CA 1
ATOM 2111 C C . ALA A 1 309 ? -35.419 -4.485 54.745 1.00 42.00 309 ALA A C 1
ATOM 2113 O O . ALA A 1 309 ? -35.582 -3.556 55.536 1.00 42.00 309 ALA A O 1
ATOM 2114 N N . GLY A 1 310 ? -34.288 -4.667 54.064 1.00 43.06 310 GLY A N 1
ATOM 2115 C CA . GLY A 1 310 ? -33.088 -3.851 54.229 1.00 43.06 310 GLY A CA 1
ATOM 2116 C C . GLY A 1 310 ? -31.894 -4.431 53.471 1.00 43.06 310 GLY A C 1
ATOM 2117 O O . GLY A 1 310 ? -31.920 -5.581 53.026 1.00 43.06 310 GLY A O 1
ATOM 2118 N N . SER A 1 311 ? -30.849 -3.623 53.313 1.00 39.88 311 SER A N 1
ATOM 2119 C CA . SER A 1 311 ? -29.548 -4.040 52.786 1.00 39.88 311 SER A CA 1
ATOM 2120 C C . SER A 1 311 ? -28.651 -4.588 53.898 1.00 39.88 311 SER A C 1
ATOM 2122 O O . SER A 1 311 ? -28.658 -4.082 55.021 1.00 39.88 311 SER A O 1
ATOM 2124 N N . VAL A 1 312 ? -27.852 -5.600 53.557 1.00 40.22 312 VAL A N 1
ATOM 2125 C CA . VAL A 1 312 ? -26.795 -6.153 54.411 1.00 40.22 312 VAL A CA 1
ATOM 2126 C C . VAL A 1 312 ? -25.491 -6.106 53.626 1.00 40.22 312 VAL A C 1
ATOM 2128 O O . VAL A 1 312 ? -25.400 -6.725 52.565 1.00 40.22 312 VAL A O 1
ATOM 2131 N N . GLU A 1 313 ? -24.498 -5.390 54.146 1.00 39.97 313 GLU A N 1
ATOM 2132 C CA . GLU A 1 313 ? -23.154 -5.309 53.565 1.00 39.97 313 GLU A CA 1
ATOM 2133 C C . GLU A 1 313 ? -22.119 -5.852 54.561 1.00 39.97 313 GLU A C 1
ATOM 2135 O O . GLU A 1 313 ? -22.162 -5.555 55.758 1.00 39.97 313 GLU A O 1
ATOM 2140 N N . ILE A 1 314 ? -21.223 -6.716 54.072 1.00 42.62 314 ILE A N 1
ATOM 2141 C CA . ILE A 1 314 ? -20.252 -7.457 54.887 1.00 42.62 314 ILE A CA 1
ATOM 2142 C C . ILE A 1 314 ? -18.854 -7.206 54.326 1.00 42.62 314 ILE A C 1
ATOM 2144 O O . ILE A 1 314 ? -18.448 -7.817 53.337 1.00 42.62 314 ILE A O 1
ATOM 2148 N N . LEU A 1 315 ? -18.100 -6.335 54.992 1.00 37.34 315 LEU A N 1
ATOM 2149 C CA . LEU A 1 315 ? -16.731 -5.972 54.622 1.00 37.34 315 LEU A CA 1
ATOM 2150 C C . LEU A 1 315 ? -15.736 -6.602 55.611 1.00 37.34 315 LEU A C 1
ATOM 2152 O O . LEU A 1 315 ? -15.046 -5.923 56.368 1.00 37.34 315 LEU A O 1
ATOM 2156 N N . GLY A 1 316 ? -15.676 -7.939 55.619 1.00 36.38 316 GLY A N 1
ATOM 2157 C CA . GLY A 1 316 ? -14.805 -8.696 56.522 1.00 36.38 316 GLY A CA 1
ATOM 2158 C C . GLY A 1 316 ? -14.681 -10.186 56.183 1.00 36.38 316 GLY A C 1
ATOM 2159 O O . GLY A 1 316 ? -15.573 -10.792 55.593 1.00 36.38 316 GLY A O 1
ATOM 2160 N N . ALA A 1 317 ? -13.560 -10.797 56.577 1.00 38.22 317 ALA A N 1
ATOM 2161 C CA . ALA A 1 317 ? -13.280 -12.216 56.348 1.00 38.22 317 ALA A CA 1
ATOM 2162 C C . ALA A 1 317 ? -13.930 -13.105 57.430 1.00 38.22 317 ALA A C 1
ATOM 2164 O O . ALA A 1 317 ? -13.308 -13.430 58.443 1.00 38.22 317 ALA A O 1
ATOM 2165 N N . GLY A 1 318 ? -15.191 -13.491 57.220 1.00 39.69 318 GLY A N 1
ATOM 2166 C CA . GLY A 1 318 ? -15.931 -14.403 58.101 1.00 39.69 318 GLY A CA 1
ATOM 2167 C C . GLY A 1 318 ? -15.727 -15.884 57.754 1.00 39.69 318 GLY A C 1
ATOM 2168 O O . GLY A 1 318 ? -15.824 -16.274 56.593 1.00 39.69 318 GLY A O 1
ATOM 2169 N N . ALA A 1 319 ? -15.495 -16.727 58.766 1.00 37.22 319 ALA A N 1
ATOM 2170 C CA . ALA A 1 319 ? -15.359 -18.179 58.616 1.00 37.22 319 ALA A CA 1
ATOM 2171 C C . ALA A 1 319 ? -16.380 -18.925 59.497 1.00 37.22 319 ALA A C 1
ATOM 2173 O O . ALA A 1 319 ? -16.112 -19.239 60.655 1.00 37.22 319 ALA A O 1
ATOM 2174 N N . GLY A 1 320 ? -17.558 -19.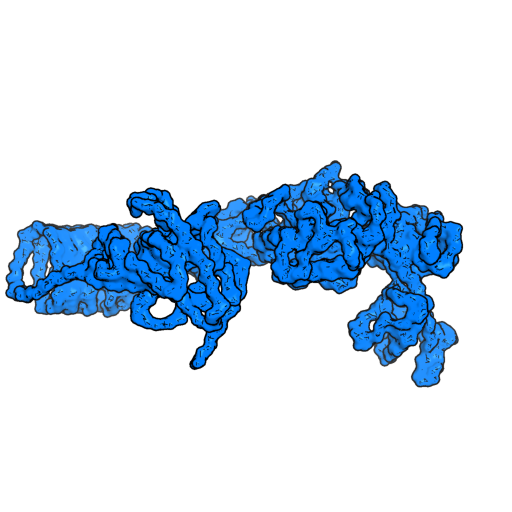216 58.940 1.00 42.28 320 GLY A N 1
ATOM 2175 C CA . GLY A 1 320 ? -18.624 -19.965 59.612 1.00 42.28 320 GLY A CA 1
ATOM 2176 C C . GLY A 1 320 ? -19.748 -20.372 58.646 1.00 42.28 320 GLY A C 1
ATOM 2177 O O . GLY A 1 320 ? -19.898 -19.749 57.595 1.00 42.28 320 GLY A O 1
ATOM 2178 N N . PRO A 1 321 ? -20.528 -21.426 58.953 1.00 37.53 321 PRO A N 1
ATOM 2179 C CA . PRO A 1 321 ? -21.631 -21.867 58.102 1.00 37.53 321 PRO A CA 1
ATOM 2180 C C . PRO A 1 321 ? -22.837 -20.921 58.210 1.00 37.53 321 PRO A C 1
ATOM 2182 O O . PRO A 1 321 ? -23.331 -20.656 59.306 1.00 37.53 321 PRO A O 1
ATOM 2185 N N . LEU A 1 322 ? -23.342 -20.450 57.067 1.00 40.78 322 LEU A N 1
ATOM 2186 C CA . LEU A 1 322 ? -24.562 -19.639 56.995 1.00 40.78 322 LEU A CA 1
ATOM 2187 C C . LEU A 1 322 ? -25.824 -20.505 57.209 1.00 40.78 322 LEU A C 1
ATOM 2189 O O . LEU A 1 322 ? -25.951 -21.548 56.558 1.00 40.78 322 LEU A O 1
ATOM 2193 N N . PRO A 1 323 ? -26.780 -20.089 58.065 1.00 45.09 323 PRO A N 1
ATOM 2194 C CA . PRO A 1 323 ? -28.102 -20.712 58.146 1.00 45.09 323 PRO A CA 1
ATOM 2195 C C . PRO A 1 323 ? -28.917 -20.530 56.857 1.00 45.09 323 PRO A C 1
ATOM 2197 O O . PRO A 1 323 ? -28.715 -19.580 56.101 1.00 45.09 323 PRO A O 1
ATOM 2200 N N . ALA A 1 324 ? -29.896 -21.409 56.628 1.00 39.25 324 ALA A N 1
ATOM 2201 C CA . ALA A 1 324 ? -30.824 -21.268 55.509 1.00 39.25 324 ALA A CA 1
ATOM 2202 C C . ALA A 1 324 ? -31.813 -20.107 55.737 1.00 39.25 324 ALA A C 1
ATOM 2204 O O . ALA A 1 324 ? -32.483 -20.047 56.768 1.00 39.25 324 ALA A O 1
ATOM 2205 N N . LEU A 1 325 ? -31.939 -19.216 54.750 1.00 40.06 325 LEU A N 1
ATOM 2206 C CA . LEU A 1 325 ? -32.933 -18.140 54.736 1.00 40.06 325 LEU A CA 1
ATOM 2207 C C . LEU A 1 325 ? -34.332 -18.696 54.434 1.00 40.06 325 LEU A C 1
ATOM 2209 O O . LEU A 1 325 ? -34.592 -19.184 53.336 1.00 40.06 325 LEU A O 1
ATOM 2213 N N . THR A 1 326 ? -35.246 -18.581 55.399 1.00 38.72 326 THR A N 1
ATOM 2214 C CA . THR A 1 326 ? -36.670 -18.954 55.263 1.00 38.72 326 THR A CA 1
ATOM 2215 C C . THR A 1 326 ? -37.614 -17.757 55.090 1.00 38.72 326 THR A C 1
ATOM 2217 O O . THR A 1 326 ? -38.830 -17.932 55.096 1.00 38.72 326 THR A O 1
ATOM 2220 N N . GLY A 1 327 ? -37.074 -16.545 54.930 1.00 36.94 327 GLY A N 1
ATOM 2221 C CA . GLY A 1 327 ? -37.821 -15.315 54.652 1.00 36.94 327 GLY A CA 1
ATOM 2222 C C . GLY A 1 327 ? -37.362 -14.660 53.347 1.00 36.94 327 GLY A C 1
ATOM 2223 O O . GLY A 1 327 ? -36.210 -14.811 52.945 1.00 36.94 327 GLY A O 1
ATOM 2224 N N . ALA A 1 328 ? -38.262 -13.931 52.683 1.00 39.31 328 ALA A N 1
ATOM 2225 C CA . ALA A 1 328 ? -37.925 -13.162 51.488 1.00 39.31 328 ALA A CA 1
ATOM 2226 C C . ALA A 1 328 ? -37.133 -11.903 51.875 1.00 39.31 328 ALA A C 1
ATOM 2228 O O . ALA A 1 328 ? -37.649 -11.056 52.600 1.00 39.31 328 ALA A O 1
ATOM 2229 N N . ALA A 1 329 ? -35.901 -11.787 51.379 1.00 40.34 329 ALA A N 1
ATOM 2230 C CA . ALA A 1 329 ? -35.050 -10.615 51.554 1.00 40.34 329 ALA A CA 1
ATOM 2231 C C . ALA A 1 329 ? -35.020 -9.776 50.267 1.00 40.34 329 ALA A C 1
ATOM 2233 O O . ALA A 1 329 ? -34.943 -10.323 49.166 1.00 40.34 329 ALA A O 1
ATOM 2234 N N . SER A 1 330 ? -35.040 -8.450 50.408 1.00 39.19 330 SER A N 1
ATOM 2235 C CA . SER A 1 330 ? -34.909 -7.503 49.296 1.00 39.19 330 SER A CA 1
ATOM 2236 C C . SER A 1 330 ? -33.876 -6.428 49.635 1.00 39.19 330 SER A C 1
ATOM 2238 O O . SER A 1 330 ? -34.191 -5.452 50.316 1.00 39.19 330 SER A O 1
ATOM 2240 N N . GLY A 1 331 ? -32.654 -6.612 49.141 1.00 38.00 331 GLY A N 1
ATOM 2241 C CA . GLY A 1 331 ? -31.616 -5.584 49.110 1.00 38.00 331 GLY A CA 1
ATOM 2242 C C . GLY A 1 331 ? -31.296 -5.222 47.662 1.00 38.00 331 GLY A C 1
ATOM 2243 O O . GLY A 1 331 ? -31.267 -6.099 46.796 1.00 38.00 331 GLY A O 1
ATOM 2244 N N . THR A 1 332 ? -31.056 -3.941 47.387 1.00 41.19 332 THR A N 1
ATOM 2245 C CA . THR A 1 332 ? -30.649 -3.475 46.056 1.00 41.19 332 THR A CA 1
ATOM 2246 C C . THR A 1 332 ? -29.184 -3.834 45.819 1.00 41.19 332 THR A C 1
ATOM 2248 O O . THR A 1 332 ? -28.295 -3.018 46.045 1.00 41.19 332 THR A O 1
ATOM 2251 N N . ALA A 1 333 ? -28.923 -5.067 45.378 1.00 48.44 333 ALA A N 1
ATOM 2252 C CA . ALA A 1 333 ? -27.609 -5.439 44.867 1.00 48.44 333 ALA A CA 1
ATOM 2253 C C . ALA A 1 333 ? -27.218 -4.453 43.753 1.00 48.44 333 ALA A C 1
ATOM 2255 O O . ALA A 1 333 ? -27.997 -4.233 42.822 1.00 48.44 333 ALA A O 1
ATOM 2256 N N . GLY A 1 334 ? -26.045 -3.826 43.878 1.00 60.38 334 GLY A N 1
ATOM 2257 C CA . GLY A 1 334 ? -25.578 -2.810 42.935 1.00 60.38 334 GLY A CA 1
ATOM 2258 C C . GLY A 1 334 ? -25.458 -3.402 41.536 1.00 60.38 334 GLY A C 1
ATOM 2259 O O . GLY A 1 334 ? -24.527 -4.162 41.277 1.00 60.38 334 GLY A O 1
ATOM 2260 N N . VAL A 1 335 ? -26.420 -3.079 40.664 1.00 82.94 335 VAL A N 1
ATOM 2261 C CA . VAL A 1 335 ? -26.575 -3.724 39.355 1.00 82.94 335 VAL A CA 1
ATOM 2262 C C . VAL A 1 335 ? -25.298 -3.545 38.545 1.00 82.94 335 VAL A C 1
ATOM 2264 O O . VAL A 1 335 ? -24.908 -2.423 38.202 1.00 82.94 335 VAL A O 1
ATOM 2267 N N . ILE A 1 336 ? -24.653 -4.670 38.238 1.00 93.62 336 ILE A N 1
ATOM 2268 C CA . ILE A 1 336 ? -23.511 -4.676 37.342 1.00 93.62 336 ILE A CA 1
ATOM 2269 C C . ILE A 1 336 ? -24.030 -4.375 35.939 1.00 93.62 336 ILE A C 1
ATOM 2271 O O . ILE A 1 336 ? -24.937 -5.034 35.433 1.00 93.62 336 ILE A O 1
ATOM 2275 N N . THR A 1 337 ? -23.456 -3.357 35.307 1.00 95.38 337 THR A N 1
ATOM 2276 C CA . THR A 1 337 ? -23.693 -3.074 33.890 1.00 95.38 337 THR A CA 1
ATOM 2277 C C . THR A 1 337 ? -22.361 -3.050 33.167 1.00 95.38 337 THR A C 1
ATOM 2279 O O . THR A 1 337 ? -21.344 -2.663 33.743 1.00 95.38 337 THR A O 1
ATOM 2282 N N . VAL A 1 338 ? -22.364 -3.478 31.907 1.00 97.31 338 VAL A N 1
ATOM 2283 C CA . VAL A 1 338 ? -21.206 -3.419 31.015 1.00 97.31 338 VAL A CA 1
ATOM 2284 C C . VAL A 1 338 ? -21.682 -2.849 29.685 1.00 97.31 338 VAL A C 1
ATOM 2286 O O . VAL A 1 338 ? -22.659 -3.329 29.105 1.00 97.31 338 VAL A O 1
ATOM 2289 N N . THR A 1 339 ? -20.995 -1.820 29.200 1.00 97.88 339 THR A N 1
ATOM 2290 C CA . THR A 1 339 ? -21.284 -1.139 27.936 1.00 97.88 339 THR A CA 1
ATOM 2291 C C . THR A 1 339 ? -20.064 -1.231 27.033 1.00 97.88 339 THR A C 1
ATOM 2293 O O . THR A 1 339 ? -19.004 -0.716 27.375 1.00 97.88 339 THR A O 1
ATOM 2296 N N . LEU A 1 340 ? -20.205 -1.888 25.881 1.00 97.88 340 LEU A N 1
ATOM 2297 C CA . LEU A 1 340 ? -19.165 -1.914 24.853 1.00 97.88 340 LEU A CA 1
ATOM 2298 C C . LEU A 1 340 ? -19.085 -0.552 24.146 1.00 97.88 340 LEU A C 1
ATOM 2300 O O . LEU A 1 340 ? -20.098 -0.065 23.643 1.00 97.88 340 LEU A O 1
ATOM 2304 N N . THR A 1 341 ? -17.883 0.012 24.021 1.00 96.62 341 THR A N 1
ATOM 2305 C CA . THR A 1 341 ? -17.598 1.011 22.983 1.00 96.62 341 THR A CA 1
ATOM 2306 C C . THR A 1 341 ? -17.507 0.257 21.660 1.00 96.62 341 THR A C 1
ATOM 2308 O O . THR A 1 341 ? -16.472 -0.323 21.336 1.00 96.62 341 THR A O 1
ATOM 2311 N N . ASP A 1 342 ? -18.630 0.167 20.947 1.00 93.62 342 ASP A N 1
ATOM 2312 C CA . ASP A 1 342 ? -18.719 -0.653 19.738 1.00 93.62 342 ASP A CA 1
ATOM 2313 C C . ASP A 1 342 ? -17.842 -0.102 18.602 1.00 93.62 342 ASP A C 1
ATOM 2315 O O . ASP A 1 342 ? -17.636 1.108 18.470 1.00 93.62 342 ASP A O 1
ATOM 2319 N N . LEU A 1 343 ? -17.331 -1.011 17.775 1.00 92.19 343 LEU A N 1
ATOM 2320 C CA . LEU A 1 343 ? -16.473 -0.692 16.632 1.00 92.19 343 LEU A CA 1
ATOM 2321 C C . LEU A 1 343 ? -17.301 -0.051 15.512 1.00 92.19 343 LEU A C 1
ATOM 2323 O O . LEU A 1 343 ? -18.533 -0.113 15.530 1.00 92.19 343 LEU A O 1
ATOM 2327 N N . MET A 1 344 ? -16.665 0.580 14.522 1.00 91.06 344 MET A N 1
ATOM 2328 C CA . MET A 1 344 ? -17.421 1.228 13.450 1.00 91.06 344 MET A CA 1
ATOM 2329 C C . MET A 1 344 ? -18.163 0.208 12.579 1.00 91.06 344 MET A C 1
ATOM 2331 O O . MET A 1 344 ? -17.726 -0.926 12.371 1.00 91.06 344 MET A O 1
ATOM 2335 N N . ALA A 1 345 ? -19.312 0.624 12.045 1.00 91.75 345 ALA A N 1
ATOM 2336 C CA . ALA A 1 345 ? -20.057 -0.178 11.085 1.00 91.75 345 ALA A CA 1
ATOM 2337 C C . ALA A 1 345 ? -19.192 -0.477 9.854 1.00 91.75 345 ALA A C 1
ATOM 2339 O O . ALA A 1 345 ? -18.634 0.436 9.248 1.00 91.75 345 ALA A O 1
ATOM 2340 N N . ASP A 1 346 ? -19.118 -1.759 9.499 1.00 91.81 346 ASP A N 1
ATOM 2341 C CA . ASP A 1 346 ? -18.365 -2.317 8.376 1.00 91.81 346 ASP A CA 1
ATOM 2342 C C . ASP A 1 346 ? -16.833 -2.116 8.464 1.00 91.81 346 ASP A C 1
ATOM 2344 O O . ASP A 1 346 ? -16.133 -2.178 7.454 1.00 91.81 346 ASP A O 1
ATOM 2348 N N . GLU A 1 347 ? -16.300 -1.935 9.678 1.00 92.56 347 GLU A N 1
ATOM 2349 C CA . GLU A 1 347 ? -14.868 -1.749 9.939 1.00 92.56 347 GLU A CA 1
ATOM 2350 C C . GLU A 1 347 ? -14.018 -2.989 9.618 1.00 92.56 347 GLU A C 1
ATOM 2352 O O . GLU A 1 347 ? -14.411 -4.119 9.907 1.00 92.56 347 GLU A O 1
ATOM 2357 N N . ILE A 1 348 ? -12.822 -2.785 9.053 1.00 92.62 348 ILE A N 1
ATOM 2358 C CA . ILE A 1 348 ? -11.871 -3.863 8.742 1.00 92.62 348 ILE A CA 1
ATOM 2359 C C . ILE A 1 348 ? -10.518 -3.570 9.401 1.00 92.62 348 ILE A C 1
ATOM 2361 O O . ILE A 1 348 ? -9.859 -2.582 9.082 1.00 92.62 348 ILE A O 1
ATOM 2365 N N . ARG A 1 349 ? -10.088 -4.465 10.296 1.00 91.38 349 ARG A N 1
ATOM 2366 C CA . ARG A 1 349 ? -8.761 -4.464 10.933 1.00 91.38 349 ARG A CA 1
ATOM 2367 C C . ARG A 1 349 ? -7.770 -5.297 10.119 1.00 91.38 349 ARG A C 1
ATOM 2369 O O . ARG A 1 349 ? -8.151 -6.294 9.497 1.00 91.38 349 ARG A O 1
ATOM 2376 N N . THR A 1 350 ? -6.488 -4.923 10.147 1.00 91.19 350 THR A N 1
ATOM 2377 C CA . THR A 1 350 ? -5.427 -5.766 9.573 1.00 91.19 350 THR A CA 1
ATOM 2378 C C . THR A 1 350 ? -5.261 -7.056 10.378 1.00 91.19 350 THR A C 1
ATOM 2380 O O . THR A 1 350 ? -5.366 -7.062 11.602 1.00 91.19 350 THR A O 1
ATOM 2383 N N . ARG A 1 351 ? -4.974 -8.157 9.684 1.00 89.69 351 ARG A N 1
ATOM 2384 C CA . ARG A 1 351 ? -4.422 -9.383 10.274 1.00 89.69 351 ARG A CA 1
ATOM 2385 C C . ARG A 1 351 ? -2.945 -9.210 10.645 1.00 89.69 351 ARG A C 1
ATOM 2387 O O . ARG A 1 351 ? -2.241 -8.410 10.023 1.00 89.69 351 ARG A O 1
ATOM 2394 N N . ASP A 1 352 ? -2.471 -10.022 11.586 1.00 84.19 352 ASP A N 1
ATOM 2395 C CA . ASP A 1 352 ? -1.057 -10.148 11.938 1.00 84.19 352 ASP A CA 1
ATOM 2396 C C . ASP A 1 352 ? -0.222 -10.609 10.724 1.00 84.19 352 ASP A C 1
ATOM 2398 O O . ASP A 1 352 ? -0.657 -11.442 9.916 1.00 84.19 352 ASP A O 1
ATOM 2402 N N . ARG A 1 353 ? 1.048 -10.187 10.643 1.00 70.75 353 ARG A N 1
ATOM 2403 C CA . ARG A 1 353 ? 1.978 -10.703 9.625 1.00 70.75 353 ARG A CA 1
ATOM 2404 C C . ARG A 1 353 ? 2.159 -12.224 9.771 1.00 70.75 353 ARG A C 1
ATOM 2406 O O . ARG A 1 353 ? 2.556 -12.726 10.821 1.00 70.75 353 ARG A O 1
ATOM 2413 N N . GLY A 1 354 ? 1.888 -12.963 8.692 1.00 69.12 354 GLY A N 1
ATOM 2414 C CA . GLY A 1 354 ? 2.088 -14.416 8.623 1.00 69.12 354 GLY A CA 1
ATOM 2415 C C . GLY A 1 354 ? 1.084 -15.263 9.417 1.00 69.12 354 GLY A C 1
ATOM 2416 O O . GLY A 1 354 ? 1.340 -16.449 9.626 1.00 69.12 354 GLY A O 1
ATOM 2417 N N . ARG A 1 355 ? -0.044 -14.699 9.875 1.00 78.56 355 ARG A N 1
ATOM 2418 C CA . ARG A 1 355 ? -1.104 -15.456 10.562 1.00 78.56 355 ARG A CA 1
ATOM 2419 C C . ARG A 1 355 ? -2.479 -15.092 9.994 1.00 78.56 355 ARG A C 1
ATOM 2421 O O . ARG A 1 355 ? -2.751 -13.946 9.660 1.00 78.56 355 ARG A O 1
ATOM 2428 N N . ASN A 1 356 ? -3.389 -16.062 9.970 1.00 88.81 356 ASN A N 1
ATOM 2429 C CA . ASN A 1 356 ? -4.765 -15.872 9.497 1.00 88.81 356 ASN A CA 1
ATOM 2430 C C . ASN A 1 356 ? -5.690 -15.384 10.632 1.00 88.81 356 ASN A C 1
ATOM 2432 O O . ASN A 1 356 ? -6.725 -15.991 10.901 1.00 88.81 356 ASN A O 1
ATOM 2436 N N . ARG A 1 357 ? -5.268 -14.338 11.354 1.00 91.38 357 ARG A N 1
ATOM 2437 C CA . ARG A 1 357 ? -5.928 -13.747 12.536 1.00 91.38 357 ARG A CA 1
ATOM 2438 C C . ARG A 1 357 ? -5.327 -12.376 12.863 1.00 91.38 357 ARG A C 1
ATOM 2440 O O . ARG A 1 357 ? -4.258 -12.071 12.346 1.00 91.38 357 ARG A O 1
ATOM 2447 N N . GLY A 1 358 ? -5.977 -11.601 13.722 1.00 90.62 358 GLY A N 1
ATOM 2448 C CA . GLY A 1 358 ? -5.516 -10.291 14.184 1.00 90.62 358 GLY A CA 1
ATOM 2449 C C . GLY A 1 358 ? -5.934 -10.018 15.627 1.00 90.62 358 GLY A C 1
ATOM 2450 O O . GLY A 1 358 ? -6.986 -10.493 16.069 1.00 90.62 358 GLY A O 1
ATOM 2451 N N . ASP A 1 359 ? -5.111 -9.268 16.352 1.00 88.44 359 ASP A N 1
ATOM 2452 C CA . ASP A 1 359 ? -5.430 -8.762 17.688 1.00 88.44 359 ASP A CA 1
ATOM 2453 C C . ASP A 1 359 ? -6.422 -7.585 17.615 1.00 88.44 359 ASP A C 1
ATOM 2455 O O . ASP A 1 359 ? -6.207 -6.607 16.897 1.00 88.44 359 ASP A O 1
ATOM 2459 N N . LEU A 1 360 ? -7.525 -7.674 18.366 1.00 90.56 360 LEU A N 1
ATOM 2460 C CA . LEU A 1 360 ? -8.573 -6.653 18.413 1.00 90.56 360 LEU A CA 1
ATOM 2461 C C . LEU A 1 360 ? -8.695 -6.053 19.813 1.00 90.56 360 LEU A C 1
ATOM 2463 O O . LEU A 1 360 ? -9.094 -6.745 20.748 1.00 90.56 360 LEU A O 1
ATOM 2467 N N . VAL A 1 361 ? -8.427 -4.754 19.944 1.00 92.81 361 VAL A N 1
ATOM 2468 C CA . VAL A 1 361 ? -8.674 -4.015 21.189 1.00 92.81 361 VAL A CA 1
ATOM 2469 C C . VAL A 1 361 ? -10.164 -3.691 21.307 1.00 92.81 361 VAL A C 1
ATOM 2471 O O . VAL A 1 361 ? -10.724 -3.001 20.457 1.00 92.81 361 VAL A O 1
ATOM 2474 N N . LEU A 1 362 ? -10.791 -4.166 22.380 1.00 95.62 362 LEU A N 1
ATOM 2475 C CA . LEU A 1 362 ? -12.149 -3.824 22.791 1.00 95.62 362 LEU A CA 1
ATOM 2476 C C . LEU A 1 362 ? -12.086 -2.946 24.043 1.00 95.62 362 LEU A C 1
ATOM 2478 O O . LEU A 1 362 ? -11.373 -3.258 24.997 1.00 95.62 362 LEU A O 1
ATOM 2482 N N . THR A 1 363 ? -12.856 -1.860 24.047 1.00 97.12 363 THR A N 1
ATOM 2483 C CA . THR A 1 363 ? -12.952 -0.929 25.179 1.00 97.12 363 THR A CA 1
ATOM 2484 C C . THR A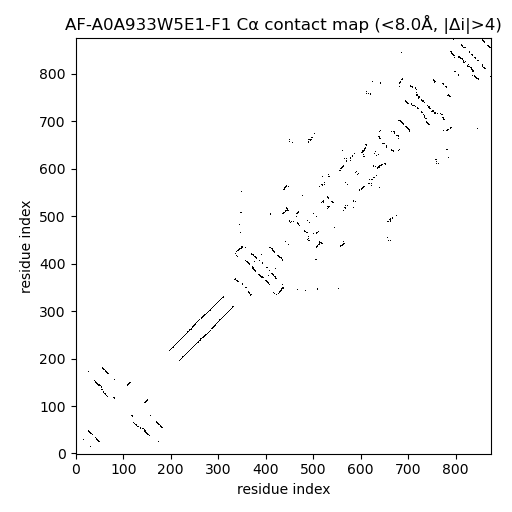 1 363 ? -14.406 -0.695 25.563 1.00 97.12 363 THR A C 1
ATOM 2486 O O . THR A 1 363 ? -15.327 -1.043 24.820 1.00 97.12 363 THR A O 1
ATOM 2489 N N . GLY A 1 364 ? -14.634 -0.108 26.732 1.00 97.94 364 GLY A N 1
ATOM 2490 C CA . GLY A 1 364 ? -15.979 0.218 27.184 1.00 97.94 364 GLY A CA 1
ATOM 2491 C C . GLY A 1 364 ? -16.021 0.692 28.624 1.00 97.94 364 GLY A C 1
ATOM 2492 O O . GLY A 1 364 ? -14.988 0.970 29.235 1.00 97.94 364 GLY A O 1
ATOM 2493 N N . THR A 1 365 ? -17.232 0.779 29.162 1.00 98.19 365 THR A N 1
ATOM 2494 C CA . THR A 1 365 ? -17.499 1.206 30.539 1.00 98.19 365 THR A CA 1
ATOM 2495 C C . THR A 1 365 ? -18.266 0.148 31.318 1.00 98.19 365 THR A C 1
ATOM 2497 O O . THR A 1 365 ? -18.892 -0.747 30.742 1.00 98.19 365 THR A O 1
ATOM 2500 N N . TYR A 1 366 ? -18.210 0.230 32.644 1.00 97.38 366 TYR A N 1
ATOM 2501 C CA . TYR A 1 366 ? -18.946 -0.658 33.537 1.00 97.38 366 TYR A CA 1
ATOM 2502 C C . TYR A 1 366 ? -19.379 0.056 34.824 1.00 97.38 366 TYR A C 1
ATOM 2504 O O . TYR A 1 366 ? -18.803 1.071 35.217 1.00 97.38 366 TYR A O 1
ATOM 2512 N N . THR A 1 367 ? -20.384 -0.501 35.500 1.00 95.12 367 THR A N 1
ATOM 2513 C CA . THR A 1 367 ? -20.815 -0.085 36.845 1.00 95.12 367 THR A CA 1
ATOM 2514 C C . THR A 1 367 ? -20.878 -1.281 37.785 1.00 95.12 367 THR A C 1
ATOM 2516 O O . THR A 1 367 ? -21.039 -2.415 37.340 1.00 95.12 367 THR A O 1
ATOM 2519 N N . GLY A 1 368 ? -20.804 -1.024 39.092 1.00 90.69 368 GLY A N 1
ATOM 2520 C CA . GLY A 1 368 ? -20.848 -2.068 40.117 1.00 90.69 368 GLY A CA 1
ATOM 2521 C C . GLY A 1 368 ? -19.509 -2.803 40.312 1.00 90.69 368 GLY A C 1
ATOM 2522 O O . GLY A 1 368 ? -18.505 -2.459 39.681 1.00 90.69 368 GLY A O 1
ATOM 2523 N N . PRO A 1 369 ? -19.471 -3.795 41.218 1.00 89.38 369 PRO A N 1
ATOM 2524 C CA . PRO A 1 369 ? -18.246 -4.472 41.642 1.00 89.38 369 PRO A CA 1
ATOM 2525 C C . PRO A 1 369 ? -17.813 -5.557 40.641 1.00 89.38 369 PRO A C 1
ATOM 2527 O O . PRO A 1 369 ? -17.881 -6.750 40.930 1.00 89.38 369 PRO A O 1
ATOM 2530 N N . VAL A 1 370 ? -17.388 -5.159 39.441 1.00 94.81 370 VAL A N 1
ATOM 2531 C CA . VAL A 1 370 ? -16.840 -6.079 38.428 1.00 94.81 370 VAL A CA 1
ATOM 2532 C C . VAL A 1 370 ? -15.454 -6.573 38.845 1.00 94.81 370 VAL A C 1
ATOM 2534 O O . VAL A 1 370 ? -14.578 -5.767 39.144 1.00 94.81 370 VAL A O 1
ATOM 2537 N N . THR A 1 371 ? -15.231 -7.891 38.817 1.00 95.38 371 THR A N 1
ATOM 2538 C CA . THR A 1 371 ? -13.908 -8.485 39.093 1.00 95.38 371 THR A CA 1
ATOM 2539 C C . THR A 1 371 ? -13.031 -8.592 37.847 1.00 95.38 371 THR A C 1
ATOM 2541 O O . THR A 1 371 ? -11.820 -8.434 37.940 1.00 95.38 371 THR A O 1
ATOM 2544 N N . ALA A 1 372 ? -13.635 -8.870 36.690 1.00 97.81 372 ALA A N 1
ATOM 2545 C CA . ALA A 1 372 ? -12.980 -8.971 35.388 1.00 97.81 372 ALA A CA 1
ATOM 2546 C C . ALA A 1 372 ? -14.012 -8.791 34.262 1.00 97.81 372 ALA A C 1
ATOM 2548 O O . ALA A 1 372 ? -15.187 -9.128 34.443 1.00 97.81 372 ALA A O 1
ATOM 2549 N N . ILE A 1 373 ? -13.571 -8.313 33.096 1.00 98.56 373 ILE A N 1
ATOM 2550 C CA . ILE A 1 373 ? -14.358 -8.296 31.858 1.00 98.56 373 ILE A CA 1
ATOM 2551 C C . ILE A 1 373 ? -13.900 -9.428 30.941 1.00 98.56 373 ILE A C 1
ATOM 2553 O O . ILE A 1 373 ? -12.720 -9.561 30.603 1.00 98.56 373 ILE A O 1
ATOM 2557 N N . GLU A 1 374 ? -14.868 -10.217 30.490 1.00 98.56 374 GLU A N 1
ATOM 2558 C CA . GLU A 1 374 ? -14.698 -11.214 29.440 1.00 98.56 374 GLU A CA 1
ATOM 2559 C C . GLU A 1 374 ? -15.281 -10.697 28.128 1.00 98.56 374 GLU A C 1
ATOM 2561 O O . GLU A 1 374 ? -16.312 -10.023 28.120 1.00 98.56 374 GLU A O 1
ATOM 2566 N N . ALA A 1 375 ? -14.659 -11.065 27.011 1.00 98.50 375 ALA A N 1
ATOM 2567 C CA . ALA A 1 375 ? -15.185 -10.831 25.674 1.00 98.50 375 ALA A CA 1
ATOM 2568 C C . ALA A 1 375 ? -15.279 -12.132 24.878 1.00 98.50 375 ALA A C 1
ATOM 2570 O O . ALA A 1 375 ? -14.553 -13.089 25.146 1.00 98.50 375 ALA A O 1
ATOM 2571 N N . ARG A 1 376 ? -16.155 -12.141 23.873 1.00 97.94 376 ARG A N 1
ATOM 2572 C CA . ARG A 1 376 ? -16.242 -13.185 22.849 1.00 97.94 376 ARG A CA 1
ATOM 2573 C C . ARG A 1 376 ? -16.555 -12.585 21.479 1.00 97.94 376 ARG A C 1
ATOM 2575 O O . ARG A 1 376 ? -17.040 -11.455 21.384 1.00 97.94 376 ARG A O 1
ATOM 2582 N N . VAL A 1 377 ? -16.341 -13.367 20.425 1.00 97.94 377 VAL A N 1
ATOM 2583 C CA . VAL A 1 377 ? -16.633 -12.980 19.037 1.00 97.94 377 VAL A CA 1
ATOM 2584 C C . VAL A 1 377 ? -17.648 -13.942 18.431 1.00 97.94 377 VAL A C 1
ATOM 2586 O O . VAL A 1 377 ? -17.476 -15.160 18.500 1.00 97.94 377 VAL A O 1
ATOM 2589 N N . VAL A 1 378 ? -18.692 -13.397 17.806 1.00 97.38 378 VAL A N 1
ATOM 2590 C CA . VAL A 1 378 ? -19.715 -14.166 17.081 1.00 97.38 378 VAL A CA 1
ATOM 2591 C C . VAL A 1 378 ? -19.796 -13.734 15.617 1.00 97.38 378 VAL A C 1
ATOM 2593 O O . VAL A 1 378 ? -19.514 -12.581 15.296 1.00 97.38 378 VAL A O 1
ATOM 2596 N N . ASP A 1 379 ? -20.207 -14.630 14.721 1.00 96.38 379 ASP A N 1
ATOM 2597 C CA . ASP A 1 379 ? -20.531 -14.279 13.334 1.00 96.38 379 ASP A CA 1
ATOM 2598 C C . ASP A 1 379 ? -21.750 -13.339 13.284 1.00 96.38 379 ASP A C 1
ATOM 2600 O O . ASP A 1 379 ? -22.772 -13.563 13.937 1.00 96.38 379 ASP A O 1
ATOM 2604 N N . ALA A 1 380 ? -21.648 -12.275 12.490 1.00 95.19 380 ALA A N 1
ATOM 2605 C CA . ALA A 1 380 ? -22.616 -11.184 12.445 1.00 95.19 380 ALA A CA 1
ATOM 2606 C C . ALA A 1 380 ? -23.958 -11.549 11.785 1.00 95.19 380 ALA A C 1
ATOM 2608 O O . ALA A 1 380 ? -24.905 -10.767 11.886 1.00 95.19 380 ALA A O 1
ATOM 2609 N N . THR A 1 381 ? -24.040 -12.698 11.104 1.00 92.56 381 THR A N 1
ATOM 2610 C CA . THR A 1 381 ? -25.220 -13.140 10.337 1.00 92.56 381 THR A CA 1
ATOM 2611 C C . THR A 1 381 ? -25.958 -14.281 11.033 1.00 92.56 381 THR A C 1
ATOM 2613 O O . THR A 1 381 ? -27.185 -14.330 11.025 1.00 92.56 381 THR A O 1
ATOM 2616 N N . THR A 1 382 ? -25.211 -15.204 11.636 1.00 95.69 382 THR A N 1
ATOM 2617 C CA . THR A 1 382 ? -25.706 -16.456 12.225 1.00 95.69 382 THR A CA 1
ATOM 2618 C C . THR A 1 382 ? -25.641 -16.476 13.752 1.00 95.69 382 THR A C 1
ATOM 2620 O O . THR A 1 382 ? -26.222 -17.368 14.364 1.00 95.69 382 THR A O 1
ATOM 2623 N N . ALA A 1 383 ? -24.930 -15.522 14.368 1.00 95.06 383 ALA A N 1
ATOM 2624 C CA . ALA A 1 383 ? -24.601 -15.491 15.796 1.00 95.06 383 ALA A CA 1
ATOM 2625 C C . ALA A 1 383 ? -23.839 -16.735 16.311 1.00 95.06 383 ALA A C 1
ATOM 2627 O O . ALA A 1 383 ? -23.765 -16.958 17.522 1.00 95.06 383 ALA A O 1
ATOM 2628 N N . ALA A 1 384 ? -23.240 -17.534 15.417 1.00 97.12 384 ALA A N 1
ATOM 2629 C CA . ALA A 1 384 ? -22.361 -18.637 15.796 1.00 97.12 384 ALA A CA 1
ATOM 2630 C C . ALA A 1 384 ? -21.115 -18.111 16.529 1.00 97.12 384 ALA A C 1
ATOM 2632 O O . ALA A 1 384 ? -20.539 -17.102 16.124 1.00 97.12 384 ALA A O 1
ATOM 2633 N N . VAL A 1 385 ? -20.685 -18.789 17.596 1.00 97.50 385 VAL A N 1
ATOM 2634 C CA . VAL A 1 385 ? -19.479 -18.415 18.355 1.00 97.50 385 VAL A CA 1
ATOM 2635 C C . VAL A 1 385 ? -18.229 -18.759 17.542 1.00 97.50 385 VAL A C 1
ATOM 2637 O O . VAL A 1 385 ? -18.069 -19.894 17.101 1.00 97.50 385 VAL A O 1
ATOM 2640 N N . ILE A 1 386 ? -17.356 -17.769 17.352 1.00 97.19 386 ILE A N 1
ATOM 2641 C CA . ILE A 1 386 ? -16.105 -17.859 16.580 1.00 97.19 386 ILE A CA 1
ATOM 2642 C C . ILE A 1 386 ? -14.894 -17.870 17.518 1.00 97.19 386 ILE A C 1
ATOM 2644 O O . ILE A 1 386 ? -13.972 -18.665 17.348 1.00 97.19 386 ILE A O 1
ATOM 2648 N N . VAL A 1 387 ? -14.930 -17.012 18.537 1.00 97.31 387 VAL A N 1
ATOM 2649 C CA . VAL A 1 387 ? -14.038 -17.032 19.701 1.00 97.31 387 VAL A CA 1
ATOM 2650 C C . VAL A 1 387 ? -14.959 -17.029 20.912 1.00 97.31 387 VAL A C 1
ATOM 2652 O O . VAL A 1 387 ? -15.829 -16.163 20.982 1.00 97.31 387 VAL A O 1
ATOM 2655 N N . ASP A 1 388 ? -14.837 -18.004 21.811 1.00 97.81 388 ASP A N 1
ATOM 2656 C CA . ASP A 1 388 ? -15.670 -18.073 23.021 1.00 97.81 388 ASP A CA 1
ATOM 2657 C C . ASP A 1 388 ? -15.155 -17.118 24.116 1.00 97.81 388 ASP A C 1
ATOM 2659 O O . ASP A 1 388 ? -14.143 -16.443 23.933 1.00 97.81 388 ASP A O 1
ATOM 2663 N N . TRP A 1 389 ? -15.871 -17.030 25.238 1.00 98.00 389 TRP A N 1
ATOM 2664 C CA . TRP A 1 389 ? -15.565 -16.111 26.333 1.00 98.00 389 TRP A CA 1
ATOM 2665 C C . TRP A 1 389 ? -14.137 -16.269 26.877 1.00 98.00 389 TRP A C 1
ATOM 2667 O O . TRP A 1 389 ? -13.773 -17.302 27.440 1.00 98.00 389 TRP A O 1
ATOM 2677 N N . SER A 1 390 ? -13.354 -15.197 26.766 1.00 97.56 390 SER A N 1
ATOM 2678 C CA . SER A 1 390 ? -12.013 -15.058 27.339 1.00 97.56 390 SER A CA 1
ATOM 2679 C C . SER A 1 390 ? -11.900 -13.754 28.125 1.00 97.56 390 SER A C 1
ATOM 2681 O O . SER A 1 390 ? -12.399 -12.726 27.665 1.00 97.56 390 SER A O 1
ATOM 2683 N N . VAL A 1 391 ? -11.218 -13.771 29.274 1.00 98.06 391 VAL A N 1
ATOM 2684 C CA . VAL A 1 391 ? -10.897 -12.550 30.035 1.00 98.06 391 VAL A CA 1
ATOM 2685 C C . VAL A 1 391 ? -10.026 -11.635 29.177 1.00 98.06 391 VAL A C 1
ATOM 2687 O O . VAL A 1 391 ? -8.947 -12.046 28.752 1.00 98.06 391 VAL A O 1
ATOM 2690 N N . ILE A 1 392 ? -10.492 -10.408 28.942 1.00 98.06 392 ILE A N 1
ATOM 2691 C CA . ILE A 1 392 ? -9.736 -9.369 28.229 1.00 98.06 392 ILE A CA 1
ATOM 2692 C C . ILE A 1 392 ? -9.178 -8.304 29.178 1.00 98.06 392 ILE A C 1
ATOM 2694 O O . ILE A 1 392 ? -8.131 -7.731 28.890 1.00 98.06 392 ILE A O 1
ATOM 2698 N N . ASP A 1 393 ? -9.840 -8.081 30.316 1.00 98.19 393 ASP A N 1
ATOM 2699 C CA . ASP A 1 393 ? -9.394 -7.194 31.390 1.00 98.19 393 ASP A CA 1
ATOM 2700 C C . ASP A 1 393 ? -9.616 -7.911 32.730 1.00 98.19 393 ASP A C 1
ATOM 2702 O O . ASP A 1 393 ? -10.747 -8.238 33.094 1.00 98.19 393 ASP A O 1
ATOM 2706 N N . ALA A 1 394 ? -8.526 -8.231 33.428 1.00 97.62 394 ALA A N 1
ATOM 2707 C CA . ALA A 1 394 ? -8.537 -9.080 34.621 1.00 97.62 394 ALA A CA 1
ATOM 2708 C C . ALA A 1 394 ? -8.639 -8.300 35.945 1.00 97.62 394 ALA A C 1
ATOM 2710 O O . ALA A 1 394 ? -8.689 -8.925 37.002 1.00 97.62 394 ALA A O 1
ATOM 2711 N N . ALA A 1 395 ? -8.611 -6.963 35.894 1.00 95.81 395 ALA A N 1
ATOM 2712 C CA . ALA A 1 395 ? -8.735 -6.085 37.058 1.00 95.81 395 ALA A CA 1
ATOM 2713 C C . ALA A 1 395 ? -9.164 -4.664 36.620 1.00 95.81 395 ALA A C 1
ATOM 2715 O O . ALA A 1 395 ? -8.408 -3.708 36.827 1.00 95.81 395 ALA A O 1
ATOM 2716 N N . PRO A 1 396 ? -10.346 -4.513 35.989 1.00 96.31 396 PRO A N 1
ATOM 2717 C CA . PRO A 1 396 ? -10.798 -3.237 35.445 1.00 96.31 396 PRO A CA 1
ATOM 2718 C C . PRO A 1 396 ? -10.973 -2.196 36.558 1.00 96.31 396 PRO A C 1
ATOM 2720 O O . PRO A 1 396 ? -11.398 -2.513 37.674 1.00 96.31 396 PRO A O 1
ATOM 2723 N N . ALA A 1 397 ? -10.646 -0.937 36.259 1.00 93.44 397 ALA A N 1
ATOM 2724 C CA . ALA A 1 397 ? -10.599 0.136 37.249 1.00 93.44 397 ALA A CA 1
ATOM 2725 C C . ALA A 1 397 ? -11.181 1.453 36.715 1.00 93.44 397 ALA A C 1
ATOM 2727 O O . ALA A 1 397 ? -11.134 1.751 35.524 1.00 93.44 397 ALA A O 1
ATOM 2728 N N . GLY A 1 398 ? -11.722 2.279 37.616 1.00 93.50 398 GLY A N 1
ATOM 2729 C CA . GLY A 1 398 ? -12.237 3.611 37.270 1.00 93.50 398 GLY A CA 1
ATOM 2730 C C . GLY A 1 398 ? -13.512 3.619 36.415 1.00 93.50 398 GLY A C 1
ATOM 2731 O O . GLY A 1 398 ? -13.846 4.661 35.860 1.00 93.50 398 GLY A O 1
ATOM 2732 N N . GLY A 1 399 ? -14.224 2.491 36.297 1.00 95.88 399 GLY A N 1
ATOM 2733 C CA . GLY A 1 399 ? -15.457 2.393 35.502 1.00 95.88 399 GLY A CA 1
ATOM 2734 C C . GLY A 1 399 ? -15.236 2.230 33.994 1.00 95.88 399 GLY A C 1
ATOM 2735 O O . GLY A 1 399 ? -16.206 2.267 33.238 1.00 95.88 399 GLY A O 1
ATOM 2736 N N . ALA A 1 400 ? -13.991 2.025 33.549 1.00 97.38 400 ALA A N 1
ATOM 2737 C CA . ALA A 1 400 ? -13.634 1.723 32.164 1.00 97.38 400 ALA A CA 1
ATOM 2738 C C . ALA A 1 400 ? -12.825 0.419 32.064 1.00 97.38 400 ALA A C 1
ATOM 2740 O O . ALA A 1 400 ? -12.077 0.078 32.978 1.00 97.38 400 ALA A O 1
ATOM 2741 N N . PHE A 1 401 ? -12.962 -0.295 30.946 1.00 98.06 401 PHE A N 1
ATOM 2742 C CA . PHE A 1 401 ? -12.161 -1.481 30.629 1.00 98.06 401 PHE A CA 1
ATOM 2743 C C . PHE A 1 401 ? -11.485 -1.336 29.263 1.00 98.06 401 PHE A C 1
ATOM 2745 O O . PHE A 1 401 ? -11.994 -0.649 28.369 1.00 98.06 401 PHE A O 1
ATOM 2752 N N . SER A 1 402 ? -10.344 -2.002 29.090 1.00 97.19 402 SER A N 1
ATOM 2753 C CA . SER A 1 402 ? -9.628 -2.067 27.812 1.00 97.19 402 SER A CA 1
ATOM 2754 C C . SER A 1 402 ? -8.825 -3.358 27.724 1.00 97.19 402 SER A C 1
ATOM 2756 O O . SER A 1 402 ? -7.954 -3.605 28.555 1.00 97.19 402 SER A O 1
ATOM 2758 N N . GLY A 1 403 ? -9.098 -4.178 26.712 1.00 96.12 403 GLY A N 1
ATOM 2759 C CA . GLY A 1 403 ? -8.472 -5.489 26.575 1.00 96.12 403 GLY A CA 1
ATOM 2760 C C . GLY A 1 403 ? -8.464 -6.002 25.140 1.00 96.12 403 GLY A C 1
ATOM 2761 O O . GLY A 1 403 ? -9.153 -5.468 24.276 1.00 96.12 403 GLY A O 1
ATOM 2762 N N . THR A 1 404 ? -7.659 -7.030 24.868 1.00 95.12 404 THR A N 1
ATOM 2763 C CA . THR A 1 404 ? -7.437 -7.544 23.504 1.00 95.12 404 THR A CA 1
ATOM 2764 C C . THR A 1 404 ? -8.031 -8.938 23.327 1.00 95.12 404 THR A C 1
ATOM 2766 O O . THR A 1 404 ? -7.794 -9.811 24.159 1.00 95.12 404 THR A O 1
ATOM 2769 N N . ILE A 1 405 ? -8.757 -9.166 22.228 1.00 94.62 405 ILE A N 1
ATOM 2770 C CA . ILE A 1 405 ? -9.248 -10.488 21.817 1.00 94.62 405 ILE A CA 1
ATOM 2771 C C . ILE A 1 405 ? -8.690 -10.887 20.444 1.00 94.62 405 ILE A C 1
ATOM 2773 O O . ILE A 1 405 ? -8.812 -10.169 19.451 1.00 94.62 405 ILE A O 1
ATOM 2777 N N . LEU A 1 406 ? -8.065 -12.062 20.390 1.00 93.81 406 LEU A N 1
ATOM 2778 C CA . LEU A 1 406 ? -7.412 -12.587 19.193 1.00 93.81 406 LEU A CA 1
ATOM 2779 C C . LEU A 1 406 ? -8.450 -13.215 18.251 1.00 93.81 406 LEU A C 1
ATOM 2781 O O . LEU A 1 406 ? -8.994 -14.279 18.545 1.00 93.81 406 LEU A O 1
ATOM 2785 N N . THR A 1 407 ? -8.706 -12.583 17.104 1.00 94.25 407 THR A N 1
ATOM 2786 C CA . THR A 1 407 ? -9.820 -12.948 16.209 1.00 94.25 407 THR A CA 1
ATOM 2787 C C . THR A 1 407 ? -9.323 -13.524 14.873 1.00 94.25 407 THR A C 1
ATOM 2789 O O . THR A 1 407 ? -8.458 -12.911 14.244 1.00 94.25 407 THR A O 1
ATOM 2792 N N . PRO A 1 408 ? -9.836 -14.675 14.383 1.00 94.25 408 PRO A N 1
ATOM 2793 C CA . PRO A 1 408 ? -9.450 -15.227 13.078 1.00 94.25 408 PRO A CA 1
ATOM 2794 C C . PRO A 1 408 ? -9.846 -14.315 11.906 1.00 94.25 408 PRO A C 1
ATOM 2796 O O . PRO A 1 408 ? -10.852 -13.613 11.964 1.00 94.25 408 PRO A O 1
ATOM 2799 N N . GLN A 1 409 ? -9.079 -14.342 10.812 1.00 92.56 409 GLN A N 1
ATOM 2800 C CA . GLN A 1 409 ? -9.420 -13.585 9.602 1.00 92.56 409 GLN A CA 1
ATOM 2801 C C . GLN A 1 409 ? -10.693 -14.130 8.937 1.00 92.56 409 GLN A C 1
ATOM 2803 O O . GLN A 1 409 ? -10.997 -15.318 9.050 1.00 92.56 409 GLN A O 1
ATOM 2808 N N . GLY A 1 410 ? -11.355 -13.293 8.140 1.00 83.38 410 GLY A N 1
ATOM 2809 C CA . GLY A 1 410 ? -12.533 -13.677 7.365 1.00 83.38 410 GLY A CA 1
ATOM 2810 C C . GLY A 1 410 ? -13.850 -13.251 8.013 1.00 83.38 410 GLY A C 1
ATOM 2811 O O . GLY A 1 410 ? -13.857 -12.558 9.026 1.00 83.38 410 GLY A O 1
ATOM 2812 N N . ALA A 1 411 ? -14.951 -13.680 7.385 1.00 82.44 411 ALA A N 1
ATOM 2813 C CA . ALA A 1 411 ? -16.338 -13.436 7.798 1.00 82.44 411 ALA A CA 1
ATOM 2814 C C . ALA A 1 411 ? -16.687 -11.951 8.074 1.00 82.44 411 ALA A C 1
ATOM 2816 O O . ALA A 1 411 ? -15.987 -11.030 7.655 1.00 82.44 411 ALA A O 1
ATOM 2817 N N . TRP A 1 412 ? -17.828 -11.737 8.729 1.00 94.06 412 TRP A N 1
ATOM 2818 C CA . TRP A 1 412 ? -18.178 -10.498 9.420 1.00 94.06 412 TRP A CA 1
ATOM 2819 C C . TRP A 1 412 ? -18.537 -10.873 10.854 1.00 94.06 412 TRP A C 1
ATOM 2821 O O . TRP A 1 412 ? -19.263 -11.840 11.073 1.00 94.06 412 TRP A O 1
ATOM 2831 N N . TYR A 1 413 ? -18.068 -10.103 11.823 1.00 96.00 413 TYR A N 1
ATOM 2832 C CA . TYR A 1 413 ? -18.154 -10.417 13.242 1.00 96.00 413 TYR A CA 1
ATOM 2833 C C . TYR A 1 413 ? -18.907 -9.362 14.037 1.00 96.00 413 TYR A C 1
ATOM 2835 O O . TYR A 1 413 ? -19.060 -8.221 13.606 1.00 96.00 413 TYR A O 1
ATOM 2843 N N . LYS A 1 414 ? -19.335 -9.759 15.235 1.00 97.44 414 LYS A N 1
ATOM 2844 C CA . LYS A 1 414 ? -19.781 -8.883 16.315 1.00 97.44 414 LYS A CA 1
ATOM 2845 C C . LYS A 1 414 ? -19.039 -9.240 17.594 1.00 97.44 414 LYS A C 1
ATOM 2847 O O . LYS A 1 414 ? -18.835 -10.418 17.891 1.00 97.44 414 LYS A O 1
ATOM 2852 N N . ALA A 1 415 ? -18.671 -8.219 18.359 1.00 97.44 415 ALA A N 1
ATOM 2853 C CA . ALA A 1 415 ? -18.098 -8.391 19.687 1.00 97.44 415 ALA A CA 1
ATOM 2854 C C . ALA A 1 415 ? -19.219 -8.465 20.733 1.00 97.44 415 ALA A C 1
ATOM 2856 O O . ALA A 1 415 ? -20.266 -7.829 20.590 1.00 97.44 415 ALA A O 1
ATOM 2857 N N . GLN A 1 416 ? -19.004 -9.240 21.791 1.00 98.31 416 GLN A N 1
ATOM 2858 C CA . GLN A 1 416 ? -19.855 -9.261 22.980 1.00 98.31 416 GLN A CA 1
ATOM 2859 C C . GLN A 1 416 ? -18.951 -9.240 24.212 1.00 98.31 416 GLN A C 1
ATOM 2861 O O . GLN A 1 416 ? -17.907 -9.889 24.207 1.00 98.31 416 GLN A O 1
ATOM 2866 N N . VAL A 1 417 ? -19.339 -8.501 25.250 1.00 98.50 417 VAL A N 1
ATOM 2867 C CA . VAL A 1 417 ? -18.580 -8.346 26.506 1.00 98.50 417 VAL A CA 1
ATOM 2868 C C . VAL A 1 417 ? -19.484 -8.601 27.704 1.00 98.50 417 VAL A C 1
ATOM 2870 O O . VAL A 1 417 ? -20.685 -8.345 27.626 1.00 98.50 417 VAL A O 1
ATOM 2873 N N . ARG A 1 418 ? -18.931 -9.094 28.812 1.00 98.12 418 ARG A N 1
ATOM 2874 C CA . ARG A 1 418 ? -19.665 -9.312 30.066 1.00 98.12 418 ARG A CA 1
ATOM 2875 C C . ARG A 1 418 ? -18.768 -9.173 31.287 1.00 98.12 418 ARG A C 1
ATOM 2877 O O . ARG A 1 418 ? -17.552 -9.324 31.177 1.00 98.12 418 ARG A O 1
ATOM 2884 N N . ALA A 1 419 ? -19.371 -8.977 32.453 1.00 97.38 419 ALA A N 1
ATOM 2885 C CA . ALA A 1 419 ? -18.670 -9.175 33.714 1.00 97.38 419 ALA A CA 1
ATOM 2886 C C . ALA A 1 419 ? -18.484 -10.678 33.985 1.00 97.38 419 ALA A C 1
ATOM 2888 O O . ALA A 1 419 ? -19.398 -11.476 33.785 1.00 97.38 419 ALA A O 1
ATOM 2889 N N . GLN A 1 420 ? -17.309 -11.078 34.468 1.00 96.12 420 GLN A N 1
ATOM 2890 C CA . GLN A 1 420 ? -17.044 -12.473 34.834 1.00 96.12 420 GLN A CA 1
ATOM 2891 C C . GLN A 1 420 ? -17.878 -12.920 36.046 1.00 96.12 420 GLN A C 1
ATOM 2893 O O . GLN A 1 420 ? -18.345 -14.057 36.100 1.00 96.12 420 GLN A O 1
ATOM 2898 N N . ASN A 1 421 ? -18.078 -12.022 37.013 1.00 93.81 421 ASN A N 1
ATOM 2899 C CA . ASN A 1 421 ? -18.840 -12.282 38.233 1.00 93.81 421 ASN A CA 1
ATOM 2900 C C . ASN A 1 421 ? -20.352 -12.004 38.115 1.00 93.81 421 ASN A C 1
ATOM 2902 O O . ASN A 1 421 ? -21.094 -12.367 39.024 1.00 93.81 421 ASN A O 1
ATOM 2906 N N . ASP A 1 422 ? -20.815 -11.437 36.996 1.00 93.94 422 ASP A N 1
ATOM 2907 C CA . ASP A 1 422 ? -22.226 -11.449 36.591 1.00 93.94 422 ASP A CA 1
ATOM 2908 C C . ASP A 1 422 ? -22.334 -11.703 35.081 1.00 93.94 422 ASP A C 1
ATOM 2910 O O . ASP A 1 422 ? -22.291 -10.793 34.250 1.00 93.94 422 ASP A O 1
ATOM 2914 N N . VAL A 1 423 ? -22.512 -12.976 34.726 1.00 93.62 423 VAL A N 1
ATOM 2915 C CA . VAL A 1 423 ? -22.613 -13.417 33.329 1.00 93.62 423 VAL A CA 1
ATOM 2916 C C . VAL A 1 423 ? -23.934 -13.037 32.644 1.00 93.62 423 VAL A C 1
ATOM 2918 O O . VAL A 1 423 ? -24.080 -13.322 31.453 1.00 93.62 423 VAL A O 1
ATOM 2921 N N . ALA A 1 424 ? -24.886 -12.416 33.353 1.00 92.62 424 ALA A N 1
ATOM 2922 C CA . ALA A 1 424 ? -26.089 -11.824 32.767 1.00 92.62 424 ALA A CA 1
ATOM 2923 C C . ALA A 1 424 ? -25.877 -10.354 32.351 1.00 92.62 424 ALA A C 1
ATOM 2925 O O . ALA A 1 424 ? -26.569 -9.875 31.449 1.00 92.62 424 ALA A O 1
ATOM 2926 N N . ALA A 1 425 ? -24.891 -9.661 32.933 1.00 94.00 425 ALA A N 1
ATOM 2927 C CA . ALA A 1 425 ? -24.501 -8.299 32.572 1.00 94.00 425 ALA A CA 1
ATOM 2928 C C . ALA A 1 425 ? -23.708 -8.265 31.246 1.00 94.00 425 ALA A C 1
ATOM 2930 O O . ALA A 1 425 ? -22.498 -8.032 31.222 1.00 94.00 425 ALA A O 1
ATOM 2931 N N . VAL A 1 426 ? -24.400 -8.535 30.132 1.00 96.38 426 VAL A N 1
ATOM 2932 C CA . VAL A 1 426 ? -23.825 -8.675 28.782 1.00 96.38 426 VAL A CA 1
ATOM 2933 C C . VAL A 1 426 ? -24.114 -7.454 27.904 1.00 96.38 426 VAL A C 1
ATOM 2935 O O . VAL A 1 426 ? -25.271 -7.105 27.672 1.00 96.38 426 VAL A O 1
ATOM 2938 N N . SER A 1 427 ? -23.067 -6.884 27.306 1.00 98.12 427 SER A N 1
ATOM 2939 C CA . SER A 1 427 ? -23.165 -5.929 26.196 1.00 98.12 427 SER A CA 1
ATOM 2940 C C . SER A 1 427 ? -22.945 -6.617 24.850 1.00 98.12 427 SER A C 1
ATOM 2942 O O . SER A 1 427 ? -22.083 -7.488 24.718 1.00 98.12 427 SER A O 1
ATOM 2944 N N . ASN A 1 428 ? -23.699 -6.205 23.829 1.00 97.25 428 ASN A N 1
ATOM 2945 C CA . ASN A 1 428 ? -23.655 -6.789 22.488 1.00 97.25 428 ASN A CA 1
ATOM 2946 C C . ASN A 1 428 ? -23.397 -5.704 21.438 1.00 97.25 428 ASN A C 1
ATOM 2948 O O . ASN A 1 428 ? -24.173 -4.754 21.351 1.00 97.25 428 ASN A O 1
ATOM 2952 N N . GLY A 1 429 ? -22.367 -5.880 20.606 1.00 96.06 429 GLY A N 1
ATOM 2953 C CA . GLY A 1 429 ? -22.105 -5.008 19.462 1.00 96.06 429 GLY A CA 1
ATOM 2954 C C . GLY A 1 429 ? -23.260 -5.014 18.453 1.00 96.06 429 GLY A C 1
ATOM 2955 O O . GLY A 1 429 ? -23.789 -6.064 18.058 1.00 96.06 429 GLY A O 1
ATOM 2956 N N . VAL A 1 430 ? -23.667 -3.824 18.023 1.00 95.19 430 VAL A N 1
ATOM 2957 C CA . VAL A 1 430 ? -24.696 -3.616 16.998 1.00 95.19 430 VAL A CA 1
ATOM 2958 C C . VAL A 1 430 ? -24.079 -3.573 15.603 1.00 95.19 430 VAL A C 1
ATOM 2960 O O . VAL A 1 430 ? -24.680 -4.098 14.660 1.00 95.19 430 VAL A O 1
ATOM 2963 N N . ASN A 1 431 ? -22.865 -3.045 15.491 1.00 94.94 431 ASN A N 1
ATOM 2964 C CA . ASN A 1 431 ? -22.095 -2.950 14.263 1.00 94.94 431 ASN A CA 1
ATOM 2965 C C . ASN A 1 431 ? -21.423 -4.284 13.932 1.00 94.94 431 ASN A C 1
ATOM 2967 O O . ASN A 1 431 ? -21.112 -5.079 14.818 1.00 94.94 431 ASN A O 1
ATOM 2971 N N . ARG A 1 432 ? -21.216 -4.545 12.636 1.00 94.38 432 ARG A N 1
ATOM 2972 C CA . ARG A 1 432 ? -20.350 -5.639 12.178 1.00 94.38 432 ARG A CA 1
ATOM 2973 C C . ARG A 1 432 ? -18.990 -5.087 11.774 1.00 94.38 432 ARG A C 1
ATOM 2975 O O . ARG A 1 432 ? -18.923 -4.005 11.200 1.00 94.38 432 ARG A O 1
ATOM 2982 N N . TRP A 1 433 ? -17.950 -5.864 12.013 1.00 94.19 433 TRP A N 1
ATOM 2983 C CA . TRP A 1 433 ? -16.556 -5.559 11.682 1.00 94.19 433 TRP A CA 1
ATOM 2984 C C . TRP A 1 433 ? -15.852 -6.850 11.242 1.00 94.19 433 TRP A C 1
ATOM 2986 O O . TRP A 1 433 ? -16.450 -7.924 11.311 1.00 94.19 433 TRP A O 1
ATOM 2996 N N . ALA A 1 434 ? -14.611 -6.792 10.766 1.00 94.25 434 ALA A N 1
ATOM 2997 C CA . ALA A 1 434 ? -13.863 -7.991 10.393 1.00 94.25 434 ALA A CA 1
ATOM 2998 C C . ALA A 1 434 ? -12.347 -7.860 10.572 1.00 94.25 434 ALA A C 1
ATOM 3000 O O . ALA A 1 434 ? -11.797 -6.760 10.628 1.00 94.25 434 ALA A O 1
ATOM 3001 N N . VAL A 1 435 ? -11.666 -9.008 10.590 1.00 93.88 435 VAL A N 1
ATOM 3002 C CA . VAL A 1 435 ? -10.211 -9.103 10.418 1.00 93.88 435 VAL A CA 1
ATOM 3003 C C . VAL A 1 435 ? -9.921 -9.554 8.988 1.00 93.88 435 VAL A C 1
ATOM 3005 O O . VAL A 1 435 ? -10.430 -10.579 8.528 1.00 93.88 435 VAL A O 1
ATOM 3008 N N . GLY A 1 436 ? -9.086 -8.802 8.279 1.00 93.69 436 GLY A N 1
ATOM 3009 C CA . GLY A 1 436 ? -8.777 -9.050 6.875 1.00 93.69 436 GLY A CA 1
ATOM 3010 C C . GLY A 1 436 ? -7.458 -8.414 6.462 1.00 93.69 436 GLY A C 1
ATOM 3011 O O . GLY A 1 436 ? -6.481 -8.461 7.210 1.00 93.69 436 GLY A O 1
ATOM 3012 N N . VAL A 1 437 ? -7.422 -7.823 5.270 1.00 93.31 437 VAL A N 1
ATOM 3013 C CA . VAL A 1 437 ? -6.306 -6.970 4.843 1.00 93.31 437 VAL A CA 1
ATOM 3014 C C . VAL A 1 437 ? -6.724 -5.505 4.833 1.00 93.31 437 VAL A C 1
ATOM 3016 O O . VAL A 1 437 ? -7.797 -5.167 4.339 1.00 93.31 437 VAL A O 1
ATOM 3019 N N . LEU A 1 438 ? -5.868 -4.641 5.380 1.00 94.00 438 LEU A N 1
ATOM 3020 C CA . LEU A 1 438 ? -6.069 -3.193 5.440 1.00 94.00 438 LEU A CA 1
ATOM 3021 C C . LEU A 1 438 ? -4.974 -2.503 4.621 1.00 94.00 438 LEU A C 1
ATOM 3023 O O . LEU A 1 438 ? -3.786 -2.702 4.885 1.00 94.00 438 LEU A O 1
ATOM 3027 N N . ILE A 1 439 ? -5.364 -1.739 3.602 1.00 95.81 439 ILE A N 1
ATOM 3028 C CA . ILE A 1 439 ? -4.448 -1.153 2.618 1.00 95.81 439 ILE A CA 1
ATOM 3029 C C . ILE A 1 439 ? -4.713 0.344 2.498 1.00 95.81 439 ILE A C 1
ATOM 3031 O O . ILE A 1 439 ? -5.847 0.758 2.271 1.00 95.81 439 ILE A O 1
ATOM 3035 N N . ALA A 1 440 ? -3.669 1.163 2.586 1.00 95.62 440 ALA A N 1
ATOM 3036 C CA . ALA A 1 440 ? -3.784 2.598 2.336 1.00 95.62 440 ALA A CA 1
ATOM 3037 C C . ALA A 1 440 ? -3.409 2.948 0.892 1.00 95.62 440 ALA A C 1
ATOM 3039 O O . ALA A 1 440 ? -2.315 2.606 0.444 1.00 95.62 440 ALA A O 1
ATOM 3040 N N . ILE A 1 441 ? -4.283 3.658 0.174 1.00 95.81 441 ILE A N 1
ATOM 3041 C CA . ILE A 1 441 ? -3.968 4.251 -1.133 1.00 95.81 441 ILE A CA 1
ATOM 3042 C C . ILE A 1 441 ? -3.553 5.702 -0.902 1.00 95.81 441 ILE A C 1
ATOM 3044 O O . ILE A 1 441 ? -4.373 6.538 -0.528 1.00 95.81 441 ILE A O 1
ATOM 3048 N N . THR A 1 442 ? -2.274 5.990 -1.124 1.00 95.50 442 THR A N 1
ATOM 3049 C CA . THR A 1 442 ? -1.595 7.248 -0.776 1.00 95.50 442 THR A CA 1
ATOM 3050 C C . THR A 1 442 ? -0.922 7.869 -2.004 1.00 95.50 442 THR A C 1
ATOM 3052 O O . THR A 1 442 ? -0.809 7.230 -3.053 1.00 95.50 442 THR A O 1
ATOM 3055 N N . GLY A 1 443 ? -0.497 9.131 -1.903 1.00 94.56 443 GLY A N 1
ATOM 3056 C CA . GLY A 1 443 ? 0.078 9.882 -3.022 1.00 94.56 443 GLY A CA 1
ATOM 3057 C C . GLY A 1 443 ? -0.844 10.982 -3.553 1.00 94.56 443 GLY A C 1
ATOM 3058 O O . GLY A 1 443 ? -1.320 11.808 -2.773 1.00 94.56 443 GLY A O 1
ATOM 3059 N N . GLN A 1 444 ? -1.081 11.031 -4.869 1.00 92.31 444 GLN A N 1
ATOM 3060 C CA . GLN A 1 444 ? -1.832 12.117 -5.518 1.00 92.31 444 GLN A CA 1
ATOM 3061 C C . GLN A 1 444 ? -2.983 11.664 -6.439 1.00 92.31 444 GLN A C 1
ATOM 3063 O O . GLN A 1 444 ? -3.578 10.609 -6.240 1.00 92.31 444 GLN A O 1
ATOM 3068 N N . SER A 1 445 ? -3.360 12.488 -7.424 1.00 92.69 445 SER A N 1
ATOM 3069 C CA . SER A 1 445 ? -4.598 12.361 -8.207 1.00 92.69 445 SER A CA 1
ATOM 3070 C C . SER A 1 445 ? -4.824 10.988 -8.843 1.00 92.69 445 SER A C 1
ATOM 3072 O O . SER A 1 445 ? -5.934 10.479 -8.747 1.00 92.69 445 SER A O 1
ATOM 3074 N N . ASN A 1 446 ? -3.811 10.342 -9.429 1.00 93.81 446 ASN A N 1
ATOM 3075 C CA . ASN A 1 446 ? -3.980 8.989 -9.978 1.00 93.81 446 ASN A CA 1
ATOM 3076 C C . ASN A 1 446 ? -4.266 7.928 -8.891 1.00 93.81 446 ASN A C 1
ATOM 3078 O O . ASN A 1 446 ? -4.990 6.971 -9.153 1.00 93.81 446 ASN A O 1
ATOM 3082 N N . GLY A 1 447 ? -3.785 8.120 -7.656 1.00 93.69 447 GLY A N 1
ATOM 3083 C CA . GLY A 1 447 ? -4.152 7.291 -6.501 1.00 93.69 447 GLY A CA 1
ATOM 3084 C C . GLY A 1 447 ? -5.554 7.588 -5.964 1.00 93.69 447 GLY A C 1
ATOM 3085 O O . GLY A 1 447 ? -6.245 6.688 -5.499 1.00 93.69 447 GLY A O 1
ATOM 3086 N N . GLN A 1 448 ? -6.009 8.839 -6.061 1.00 91.44 448 GLN A N 1
ATOM 3087 C CA . GLN A 1 448 ? -7.381 9.217 -5.715 1.00 91.44 448 GLN A CA 1
ATOM 3088 C C . GLN A 1 448 ? -8.377 8.599 -6.712 1.00 91.44 448 GLN A C 1
ATOM 3090 O O . GLN A 1 448 ? -9.331 7.941 -6.292 1.00 91.44 448 GLN A O 1
ATOM 3095 N N . ARG A 1 449 ? -8.095 8.725 -8.019 1.00 91.44 449 ARG A N 1
ATOM 3096 C CA . ARG A 1 449 ? -8.916 8.208 -9.128 1.00 91.44 449 ARG A CA 1
ATOM 3097 C C . ARG A 1 449 ? -9.259 6.723 -8.981 1.00 91.44 449 ARG A C 1
ATOM 3099 O O . ARG A 1 449 ? -10.446 6.399 -8.992 1.00 91.44 449 ARG A O 1
ATOM 3106 N N . LEU A 1 450 ? -8.262 5.885 -8.650 1.00 91.06 450 LEU A N 1
ATOM 3107 C CA . LEU A 1 450 ? -8.427 4.447 -8.363 1.00 91.06 450 LEU A CA 1
ATOM 3108 C C . LEU A 1 450 ? -9.624 4.131 -7.449 1.00 91.06 450 LEU A C 1
ATOM 3110 O O . LEU A 1 450 ? -10.210 3.055 -7.564 1.00 91.06 450 LEU A O 1
ATOM 3114 N N . THR A 1 451 ? -9.962 5.036 -6.524 1.00 88.94 451 THR A N 1
ATOM 3115 C CA . THR A 1 451 ? -11.041 4.860 -5.540 1.00 88.94 451 THR A CA 1
ATOM 3116 C C . THR A 1 451 ? -12.373 5.512 -5.923 1.00 88.94 451 THR A C 1
ATOM 3118 O O . THR A 1 451 ? -13.413 5.057 -5.442 1.00 88.94 451 THR A O 1
ATOM 3121 N N . SER A 1 452 ? -12.363 6.531 -6.791 1.00 85.50 452 SER A N 1
ATOM 3122 C CA . SER A 1 452 ? -13.517 7.398 -7.082 1.00 85.50 452 SER A CA 1
ATOM 3123 C C . SER A 1 452 ? -14.107 7.258 -8.489 1.00 85.50 452 SER A C 1
ATOM 3125 O O . SER A 1 452 ? -15.230 7.700 -8.716 1.00 85.50 452 SER A O 1
ATOM 3127 N N . GLU A 1 453 ? -13.375 6.693 -9.449 1.00 83.00 453 GLU A N 1
ATOM 3128 C CA . GLU A 1 453 ? -13.753 6.739 -10.866 1.00 83.00 453 GLU A CA 1
ATOM 3129 C C . GLU A 1 453 ? -14.491 5.464 -11.301 1.00 83.00 453 GLU A C 1
ATOM 3131 O O . GLU A 1 453 ? -13.893 4.414 -11.552 1.00 83.00 453 GLU A O 1
ATOM 3136 N N . ALA A 1 454 ? -15.818 5.553 -11.391 1.00 79.25 454 ALA A N 1
ATOM 3137 C CA . ALA A 1 454 ? -16.655 4.492 -11.942 1.00 79.25 454 ALA A CA 1
ATOM 3138 C C . ALA A 1 454 ? -16.630 4.544 -13.480 1.00 79.25 454 ALA A C 1
ATOM 3140 O O . ALA A 1 454 ? -17.074 5.519 -14.089 1.00 79.25 454 ALA A O 1
ATOM 3141 N N . GLY A 1 455 ? -16.086 3.501 -14.106 1.00 70.25 455 GLY A N 1
ATOM 3142 C CA . GLY A 1 455 ? -15.975 3.392 -15.559 1.00 70.25 455 GLY A CA 1
ATOM 3143 C C . GLY A 1 455 ? -17.191 2.752 -16.221 1.00 70.25 455 GLY A C 1
ATOM 3144 O O . GLY A 1 455 ? -18.254 2.574 -15.628 1.00 70.25 455 GLY A O 1
ATOM 3145 N N . THR A 1 456 ? -17.029 2.409 -17.498 1.00 65.94 456 THR A N 1
ATOM 3146 C CA . THR A 1 456 ? -18.121 1.860 -18.324 1.00 65.94 456 THR A CA 1
ATOM 3147 C C . THR A 1 456 ? -18.448 0.390 -18.047 1.00 65.94 456 THR A C 1
ATOM 3149 O O . THR A 1 456 ? -19.461 -0.098 -18.543 1.00 65.94 456 THR A O 1
ATOM 3152 N N . THR A 1 457 ? -17.616 -0.317 -17.275 1.00 63.09 457 THR A N 1
ATOM 3153 C CA . THR A 1 457 ? -17.757 -1.759 -17.004 1.00 63.09 457 THR A CA 1
ATOM 3154 C C . THR A 1 457 ? -18.235 -2.044 -15.573 1.00 63.09 457 THR A C 1
ATOM 3156 O O . THR A 1 457 ? -18.718 -3.142 -15.316 1.00 63.09 457 THR A O 1
ATOM 3159 N N . VAL A 1 458 ? -18.158 -1.056 -14.666 1.00 64.12 458 VAL A N 1
ATOM 3160 C CA . VAL A 1 458 ? -18.706 -1.052 -13.292 1.00 64.12 458 VAL A CA 1
ATOM 3161 C C . VAL A 1 458 ? -18.435 -2.369 -12.559 1.00 64.12 458 VAL A C 1
ATOM 3163 O O . VAL A 1 458 ? -19.326 -3.181 -12.303 1.00 64.12 458 VAL A O 1
ATOM 3166 N N . ILE A 1 459 ? -17.163 -2.589 -12.228 1.00 69.19 459 ILE A N 1
ATOM 3167 C CA . ILE A 1 459 ? -16.712 -3.788 -11.517 1.00 69.19 459 ILE A CA 1
ATOM 3168 C C . ILE A 1 459 ? -17.303 -3.784 -10.103 1.00 69.19 459 ILE A C 1
ATOM 3170 O O . ILE A 1 459 ? -16.800 -3.114 -9.207 1.00 69.19 459 ILE A O 1
ATOM 3174 N N . THR A 1 460 ? -18.374 -4.547 -9.892 1.00 73.38 460 THR A N 1
ATOM 3175 C CA . THR A 1 460 ? -18.987 -4.730 -8.572 1.00 73.38 460 THR A CA 1
ATOM 3176 C C . THR A 1 460 ? -18.068 -5.512 -7.637 1.00 73.38 460 THR A C 1
ATOM 3178 O O . THR A 1 460 ? -17.413 -6.471 -8.054 1.00 73.38 460 THR A O 1
ATOM 3181 N N . THR A 1 461 ? -18.074 -5.169 -6.352 1.00 67.25 461 THR A N 1
ATOM 3182 C CA . THR A 1 461 ? -17.397 -5.942 -5.309 1.00 67.25 461 THR A CA 1
ATOM 3183 C C . THR A 1 461 ? -18.151 -7.248 -5.041 1.00 67.25 461 THR A C 1
ATOM 3185 O O . THR A 1 461 ? -19.238 -7.255 -4.468 1.00 67.25 461 THR A O 1
ATOM 3188 N N . ALA A 1 462 ? -17.579 -8.372 -5.479 1.00 66.56 462 ALA A N 1
ATOM 3189 C CA . ALA A 1 462 ? -18.085 -9.708 -5.151 1.00 66.56 462 ALA A CA 1
ATOM 3190 C C . ALA A 1 462 ? -17.697 -10.112 -3.718 1.00 66.56 462 ALA A C 1
ATOM 3192 O O . ALA A 1 462 ? -18.396 -10.882 -3.062 1.00 66.56 462 ALA A O 1
ATOM 3193 N N . GLN A 1 463 ? -16.580 -9.560 -3.239 1.00 72.31 463 GLN A N 1
ATOM 3194 C CA . GLN A 1 463 ? -16.007 -9.811 -1.923 1.00 72.31 463 GLN A CA 1
ATOM 3195 C C . GLN A 1 463 ? -16.440 -8.752 -0.890 1.00 72.31 463 GLN A C 1
ATOM 3197 O O . GLN A 1 463 ? -16.878 -7.657 -1.262 1.00 72.31 463 GLN A O 1
ATOM 3202 N N . PRO A 1 464 ? -16.305 -9.028 0.423 1.00 81.56 464 PRO A N 1
ATOM 3203 C CA . PRO A 1 464 ? -16.508 -8.049 1.492 1.00 81.56 464 PRO A CA 1
ATOM 3204 C C . PRO A 1 464 ? -15.403 -6.974 1.503 1.00 81.56 464 PRO A C 1
ATOM 3206 O O . PRO A 1 464 ? -14.518 -6.948 2.352 1.00 81.56 464 PRO A O 1
ATOM 3209 N N . VAL A 1 465 ? -15.460 -6.070 0.528 1.00 86.44 465 VAL A N 1
ATOM 3210 C CA . VAL A 1 465 ? -14.559 -4.922 0.371 1.00 86.44 465 VAL A CA 1
ATOM 3211 C C . VAL A 1 465 ? -15.187 -3.683 0.998 1.00 86.44 465 VAL A C 1
ATOM 3213 O O . VAL A 1 465 ? -16.386 -3.462 0.825 1.00 86.44 465 VAL A O 1
ATOM 3216 N N . ARG A 1 466 ? -14.406 -2.837 1.673 1.00 91.75 466 ARG A N 1
ATOM 3217 C CA . ARG A 1 466 ? -14.856 -1.507 2.104 1.00 91.75 466 ARG A CA 1
ATOM 3218 C C . ARG A 1 466 ? -13.822 -0.429 1.831 1.00 91.75 466 ARG A C 1
ATOM 3220 O O . ARG A 1 466 ? -12.621 -0.667 1.904 1.00 91.75 466 ARG A O 1
ATOM 3227 N N . LEU A 1 467 ? -14.322 0.762 1.532 1.00 89.75 467 LEU A N 1
ATOM 3228 C CA . LEU A 1 467 ? -13.561 1.987 1.354 1.00 89.75 467 LEU A CA 1
ATOM 3229 C C . LEU A 1 467 ? -13.880 2.934 2.510 1.00 89.75 467 LEU A C 1
ATOM 3231 O O . LEU A 1 467 ? -15.048 3.192 2.797 1.00 89.75 467 LEU A O 1
ATOM 3235 N N . PHE A 1 468 ? -12.841 3.456 3.144 1.00 88.81 468 PHE A N 1
ATOM 3236 C CA . PHE A 1 468 ? -12.910 4.533 4.115 1.00 88.81 468 PHE A CA 1
ATOM 3237 C C . PHE A 1 468 ? -12.321 5.794 3.492 1.00 88.81 468 PHE A C 1
ATOM 3239 O O . PHE A 1 468 ? -11.235 5.745 2.909 1.00 88.81 468 PHE A O 1
ATOM 3246 N N . THR A 1 469 ? -13.016 6.923 3.605 1.00 77.38 469 THR A N 1
ATOM 3247 C CA . THR A 1 469 ? -12.517 8.205 3.095 1.00 77.38 469 THR A CA 1
ATOM 3248 C C . THR A 1 469 ? -12.535 9.276 4.180 1.00 77.38 469 THR A C 1
ATOM 3250 O O . THR A 1 469 ? -13.370 9.270 5.088 1.00 77.38 469 THR A O 1
ATOM 3253 N N . SER A 1 470 ? -11.672 10.274 4.030 1.00 65.62 470 SER A N 1
ATOM 3254 C CA . SER A 1 470 ? -11.987 11.595 4.581 1.00 65.62 470 SER A CA 1
ATOM 3255 C C . SER A 1 470 ? -13.132 12.222 3.775 1.00 65.62 470 SER A C 1
ATOM 3257 O O . SER A 1 470 ? -13.329 11.889 2.600 1.00 65.62 470 SER A O 1
ATOM 3259 N N . VAL A 1 471 ? -13.902 13.130 4.377 1.00 52.59 471 VAL A N 1
ATOM 3260 C CA . VAL A 1 471 ? -14.739 14.043 3.586 1.00 52.59 471 VAL A CA 1
ATOM 3261 C C . VAL A 1 471 ? -13.783 14.975 2.841 1.00 52.59 471 VAL A C 1
ATOM 3263 O O . VAL A 1 471 ? -12.954 15.636 3.464 1.00 52.59 471 VAL A O 1
ATOM 3266 N N . ILE A 1 472 ? -13.836 14.983 1.506 1.00 43.53 472 ILE A N 1
ATOM 3267 C CA . ILE A 1 472 ? -12.884 15.742 0.682 1.00 43.53 472 ILE A CA 1
ATOM 3268 C C . ILE A 1 472 ? -13.291 17.222 0.673 1.00 43.53 472 ILE A C 1
ATOM 3270 O O . ILE A 1 472 ? -14.010 17.684 -0.210 1.00 43.53 472 ILE A O 1
ATOM 3274 N N . GLY A 1 473 ? -12.826 17.942 1.692 1.00 42.50 473 GLY A N 1
ATOM 3275 C CA . GLY A 1 473 ? -12.970 19.385 1.857 1.00 42.50 473 GLY A CA 1
ATOM 3276 C C . GLY A 1 473 ? -12.517 19.819 3.251 1.00 42.50 473 GLY A C 1
ATOM 3277 O O . GLY A 1 473 ? -13.118 19.414 4.239 1.00 42.50 473 GLY A O 1
ATOM 3278 N N . ASP A 1 474 ? -11.454 20.623 3.307 1.00 39.94 474 ASP A N 1
ATOM 3279 C CA . ASP A 1 474 ? -11.045 21.464 4.442 1.00 39.94 474 ASP A CA 1
ATOM 3280 C C . ASP A 1 474 ? -11.138 20.839 5.847 1.00 39.94 474 ASP A C 1
ATOM 3282 O O . ASP A 1 474 ? -11.830 21.351 6.727 1.00 39.94 474 ASP A O 1
ATOM 3286 N N . LEU A 1 475 ? -10.378 19.763 6.089 1.00 40.41 475 LEU A N 1
ATOM 3287 C CA . LEU A 1 475 ? -10.167 19.217 7.435 1.00 40.41 475 LEU A CA 1
ATOM 3288 C C . LEU A 1 475 ? -8.789 19.629 8.000 1.00 40.41 475 LEU A C 1
ATOM 3290 O O . LEU A 1 475 ? -7.814 18.890 7.832 1.00 40.41 475 LEU A O 1
ATOM 3294 N N . PRO A 1 476 ? -8.677 20.776 8.703 1.00 37.31 476 PRO A N 1
ATOM 3295 C CA . PRO A 1 476 ? -7.627 20.955 9.701 1.00 37.31 476 PRO A CA 1
ATOM 3296 C C . PRO A 1 476 ? -7.818 19.947 10.854 1.00 37.31 476 PRO A C 1
ATOM 3298 O O . PRO A 1 476 ? -8.830 19.244 10.934 1.00 37.31 476 PRO A O 1
ATOM 3301 N N . ALA A 1 477 ? -6.843 19.866 11.763 1.00 34.94 477 ALA A N 1
ATOM 3302 C CA . ALA A 1 477 ? -6.881 18.933 12.891 1.00 34.94 477 ALA A CA 1
ATOM 3303 C C . ALA A 1 477 ? -8.183 19.079 13.713 1.00 34.94 477 ALA A C 1
ATOM 3305 O O . ALA A 1 477 ? -8.439 20.134 14.290 1.00 34.94 477 ALA A O 1
ATOM 3306 N N . GLY A 1 478 ? -8.996 18.015 13.749 1.00 39.81 478 GLY A N 1
ATOM 3307 C CA . GLY A 1 478 ? -10.336 18.002 14.362 1.00 39.81 478 GLY A CA 1
ATOM 3308 C C . GLY A 1 478 ? -11.488 17.626 13.416 1.00 39.81 478 GLY A C 1
ATOM 3309 O O . GLY A 1 478 ? -12.627 17.522 13.864 1.00 39.81 478 GLY A O 1
ATOM 3310 N N . GLY A 1 479 ? -11.217 17.411 12.125 1.00 41.50 479 GLY A N 1
ATOM 3311 C CA . GLY A 1 479 ? -12.217 16.964 11.151 1.00 41.50 479 GLY A CA 1
ATOM 3312 C C . GLY A 1 479 ? -12.846 15.593 11.443 1.00 41.50 479 GLY A C 1
ATOM 3313 O O . GLY A 1 479 ? -12.199 14.701 11.987 1.00 41.50 479 GLY A O 1
ATOM 3314 N N . THR A 1 480 ? -14.108 15.407 11.040 1.00 47.78 480 THR A N 1
ATOM 3315 C CA . THR A 1 480 ? -14.810 14.117 11.136 1.00 47.78 480 THR A CA 1
ATOM 3316 C C . THR A 1 480 ? -14.516 13.232 9.926 1.00 47.78 480 THR A C 1
ATOM 3318 O O . THR A 1 480 ? -14.723 13.618 8.775 1.00 47.78 480 THR A O 1
ATOM 3321 N N . TYR A 1 481 ? -14.051 12.015 10.196 1.00 56.41 481 TYR A N 1
ATOM 3322 C CA . TYR A 1 481 ? -13.901 10.969 9.189 1.00 56.41 481 TYR A CA 1
ATOM 3323 C C . TYR A 1 481 ? -15.270 10.401 8.771 1.00 56.41 481 TYR A C 1
ATOM 3325 O O . TYR A 1 481 ? -16.253 10.542 9.501 1.00 56.41 481 TYR A O 1
ATOM 3333 N N . SER A 1 482 ? -15.350 9.785 7.586 1.00 61.75 482 SER A N 1
ATOM 3334 C CA . SER A 1 482 ? -16.614 9.236 7.069 1.00 61.75 482 SER A CA 1
ATOM 3335 C C . SER A 1 482 ? -16.973 7.875 7.696 1.00 61.75 482 SER A C 1
ATOM 3337 O O . SER A 1 482 ? -16.391 7.458 8.695 1.00 61.75 482 SER A O 1
ATOM 3339 N N . ALA A 1 483 ? -17.962 7.183 7.124 1.00 78.75 483 ALA A N 1
ATOM 3340 C CA . ALA A 1 483 ? -18.276 5.792 7.442 1.00 78.75 483 ALA A CA 1
ATOM 3341 C C . ALA A 1 483 ? -17.728 4.860 6.350 1.00 78.75 483 ALA A C 1
ATOM 3343 O O . ALA A 1 483 ? -17.613 5.257 5.190 1.00 78.75 483 ALA A O 1
ATOM 3344 N N . TRP A 1 484 ? -17.450 3.602 6.699 1.00 88.06 484 TRP A N 1
ATOM 3345 C CA . TRP A 1 484 ? -17.045 2.587 5.726 1.00 88.06 484 TRP A CA 1
ATOM 3346 C C . TRP A 1 484 ? -18.140 2.355 4.677 1.00 88.06 484 TRP A C 1
ATOM 3348 O O . TRP A 1 484 ? -19.269 1.977 4.995 1.00 88.06 484 TRP A O 1
ATOM 3358 N N . ALA A 1 485 ? -17.790 2.552 3.409 1.00 87.12 485 ALA A N 1
ATOM 3359 C CA . ALA A 1 485 ? -18.690 2.443 2.268 1.00 87.12 485 ALA A CA 1
ATOM 3360 C C . ALA A 1 485 ? -18.277 1.300 1.327 1.00 87.12 485 ALA A C 1
ATOM 3362 O O . ALA A 1 485 ? -17.159 0.786 1.383 1.00 87.12 485 ALA A O 1
ATOM 3363 N N . GLN A 1 486 ? -19.172 0.912 0.417 1.00 86.38 486 GLN A N 1
ATOM 3364 C CA . GLN A 1 486 ? -18.772 0.134 -0.758 1.00 86.38 486 GLN A CA 1
ATOM 3365 C C . GLN A 1 486 ? -18.014 1.060 -1.730 1.00 86.38 486 GLN A C 1
ATOM 3367 O O . GLN A 1 486 ? -18.514 2.153 -2.012 1.00 86.38 486 GLN A O 1
ATOM 3372 N N . PRO A 1 487 ? -16.834 0.670 -2.246 1.00 86.00 487 PRO A N 1
ATOM 3373 C CA . PRO A 1 487 ? -16.152 1.447 -3.277 1.00 86.00 487 PRO A CA 1
ATOM 3374 C C . PRO A 1 487 ? -16.940 1.480 -4.592 1.00 86.00 487 PRO A C 1
ATOM 3376 O O . PRO A 1 487 ? -17.757 0.604 -4.871 1.00 86.00 487 PRO A O 1
ATOM 3379 N N . THR A 1 488 ? -16.633 2.475 -5.428 1.00 84.44 488 THR A N 1
ATOM 3380 C CA . THR A 1 488 ? -17.172 2.599 -6.796 1.00 84.44 488 THR A CA 1
ATOM 3381 C C . THR A 1 488 ? -16.096 2.747 -7.876 1.00 84.44 488 THR A C 1
ATOM 3383 O O . THR A 1 488 ? -16.382 2.472 -9.040 1.00 84.44 488 THR A O 1
ATOM 3386 N N . GLY A 1 489 ? -14.859 3.119 -7.515 1.00 87.62 489 GLY A N 1
ATOM 3387 C CA . GLY A 1 489 ? -13.738 3.194 -8.453 1.00 87.62 489 GLY A CA 1
ATOM 3388 C C . GLY A 1 489 ? -13.380 1.836 -9.066 1.00 87.62 489 GLY A C 1
ATOM 3389 O O . GLY A 1 489 ? -13.169 0.864 -8.335 1.00 87.62 489 GLY A O 1
ATOM 3390 N N . GLU A 1 490 ? -13.275 1.749 -10.397 1.00 89.81 490 GLU A N 1
ATOM 3391 C CA . GLU A 1 490 ? -12.991 0.475 -11.085 1.00 89.81 490 GLU A CA 1
ATOM 3392 C C . GLU A 1 490 ? -11.648 -0.136 -10.653 1.00 89.81 490 GLU A C 1
ATOM 3394 O O . GLU A 1 490 ? -11.541 -1.358 -10.519 1.00 89.81 490 GLU A O 1
ATOM 3399 N N . GLY A 1 491 ? -10.639 0.696 -10.373 1.00 91.56 491 GLY A N 1
ATOM 3400 C CA . GLY A 1 491 ? -9.323 0.238 -9.929 1.00 91.56 491 GLY A CA 1
ATOM 3401 C C . GLY A 1 491 ? -9.337 -0.430 -8.558 1.00 91.56 491 GLY A C 1
ATOM 3402 O O . GLY A 1 491 ? -8.889 -1.570 -8.425 1.00 91.56 491 GLY A O 1
ATOM 3403 N N . VAL A 1 492 ? -9.893 0.230 -7.541 1.00 92.00 492 VAL A N 1
ATOM 3404 C CA . VAL A 1 492 ? -9.981 -0.341 -6.192 1.00 92.00 492 VAL A CA 1
ATOM 3405 C C . VAL A 1 492 ? -10.896 -1.570 -6.160 1.00 92.00 492 VAL A C 1
ATOM 3407 O O . VAL A 1 492 ? -10.569 -2.547 -5.491 1.00 92.00 492 VAL A O 1
ATOM 3410 N N . CYS A 1 493 ? -11.987 -1.593 -6.934 1.00 91.81 493 CYS A N 1
ATOM 3411 C CA . CYS A 1 493 ? -12.863 -2.764 -7.003 1.00 91.81 493 CYS A CA 1
ATOM 3412 C C . CYS A 1 493 ? -12.157 -3.969 -7.645 1.00 91.81 493 CYS A C 1
ATOM 3414 O O . CYS A 1 493 ? -12.236 -5.080 -7.120 1.00 91.81 493 CYS A O 1
ATOM 3416 N N . ALA A 1 494 ? -11.410 -3.759 -8.735 1.00 92.12 494 ALA A N 1
ATOM 3417 C CA . ALA A 1 494 ? -10.638 -4.817 -9.386 1.00 92.12 494 ALA A CA 1
ATOM 3418 C C . ALA A 1 494 ? -9.478 -5.330 -8.513 1.00 92.12 494 ALA A C 1
ATOM 3420 O O . ALA A 1 494 ? -9.238 -6.537 -8.457 1.00 92.12 494 ALA A O 1
ATOM 3421 N N . MET A 1 495 ? -8.791 -4.428 -7.802 1.00 94.06 495 MET A N 1
ATOM 3422 C CA . MET A 1 495 ? -7.743 -4.764 -6.834 1.00 94.06 495 MET A CA 1
ATOM 3423 C C . MET A 1 495 ? -8.300 -5.615 -5.686 1.00 94.06 495 MET A C 1
ATOM 3425 O O . MET A 1 495 ? -7.791 -6.698 -5.396 1.00 94.06 495 MET A O 1
ATOM 3429 N N . SER A 1 496 ? -9.364 -5.140 -5.041 1.00 93.44 496 SER A N 1
ATOM 3430 C CA . SER A 1 496 ? -9.894 -5.750 -3.824 1.00 93.44 496 SER A CA 1
ATOM 3431 C C . SER A 1 496 ? -10.690 -7.030 -4.073 1.00 93.44 496 SER A C 1
ATOM 3433 O O . SER A 1 496 ? -10.668 -7.908 -3.214 1.00 93.44 496 SER A O 1
ATOM 3435 N N . ASN A 1 497 ? -11.320 -7.198 -5.244 1.00 91.88 497 ASN A N 1
ATOM 3436 C CA . ASN A 1 497 ? -11.845 -8.505 -5.655 1.00 91.88 497 ASN A CA 1
ATOM 3437 C C . ASN A 1 497 ? -10.699 -9.525 -5.781 1.00 91.88 497 ASN A C 1
ATOM 3439 O O . ASN A 1 497 ? -10.739 -10.551 -5.111 1.00 91.88 497 ASN A O 1
ATOM 3443 N N . LEU A 1 498 ? -9.630 -9.215 -6.532 1.00 91.69 498 LEU A N 1
ATOM 3444 C CA . LEU A 1 498 ? -8.503 -10.141 -6.727 1.00 91.69 498 LEU A CA 1
ATOM 3445 C C . LEU A 1 498 ? -7.778 -10.494 -5.412 1.00 91.69 498 LEU A C 1
ATOM 3447 O O . LEU A 1 498 ? -7.318 -11.624 -5.246 1.00 91.69 498 LEU A O 1
ATOM 3451 N N . LEU A 1 499 ? -7.695 -9.553 -4.466 1.00 93.31 499 LEU A N 1
ATOM 3452 C CA . LEU A 1 499 ? -7.187 -9.812 -3.116 1.00 93.31 499 LEU A CA 1
ATOM 3453 C C . LEU A 1 499 ? -8.141 -10.695 -2.299 1.00 93.31 499 LEU A C 1
ATOM 3455 O O . LEU A 1 499 ? -7.701 -11.704 -1.752 1.00 93.31 499 LEU A O 1
ATOM 3459 N N . GLY A 1 500 ? -9.430 -10.350 -2.227 1.00 91.31 500 GLY A N 1
ATOM 3460 C CA . GLY A 1 500 ? -10.418 -11.098 -1.445 1.00 91.31 500 GLY A CA 1
ATOM 3461 C C . GLY A 1 500 ? -10.617 -12.528 -1.956 1.00 91.31 500 GLY A C 1
ATOM 3462 O O . GLY A 1 500 ? -10.589 -13.466 -1.161 1.00 91.31 500 GLY A O 1
ATOM 3463 N N . ASP A 1 501 ? -10.700 -12.708 -3.278 1.00 90.56 501 ASP A N 1
ATOM 3464 C CA . ASP A 1 501 ? -10.792 -14.015 -3.945 1.00 90.56 501 ASP A CA 1
ATOM 3465 C C . ASP A 1 501 ? -9.591 -14.911 -3.609 1.00 90.56 501 ASP A C 1
ATOM 3467 O O . ASP A 1 501 ? -9.741 -16.119 -3.418 1.00 90.56 501 ASP A O 1
ATOM 3471 N N . ARG A 1 502 ? -8.383 -14.330 -3.539 1.00 91.12 502 ARG A N 1
ATOM 3472 C CA . ARG A 1 502 ? -7.140 -15.089 -3.347 1.00 91.12 502 ARG A CA 1
ATOM 3473 C C . ARG A 1 502 ? -6.760 -15.303 -1.880 1.00 91.12 502 ARG A C 1
ATOM 3475 O O . ARG A 1 502 ? -6.069 -16.282 -1.597 1.00 91.12 502 ARG A O 1
ATOM 3482 N N . LEU A 1 503 ? -7.178 -14.420 -0.971 1.00 90.00 503 LEU A N 1
ATOM 3483 C CA . LEU A 1 503 ? -6.851 -14.469 0.463 1.00 90.00 503 LEU A CA 1
ATOM 3484 C C . LEU A 1 503 ? -7.994 -15.002 1.343 1.00 90.00 503 LEU A C 1
ATOM 3486 O O . LEU A 1 503 ? -7.749 -15.368 2.493 1.00 90.00 503 LEU A O 1
ATOM 3490 N N . GLY A 1 504 ? -9.228 -15.040 0.830 1.00 89.38 504 GLY A N 1
ATOM 3491 C CA . GLY A 1 504 ? -10.407 -15.516 1.558 1.00 89.38 504 GLY A CA 1
ATOM 3492 C C . GLY A 1 504 ? -10.823 -14.624 2.733 1.00 89.38 504 GLY A C 1
ATOM 3493 O O . GLY A 1 504 ? -11.377 -15.126 3.711 1.00 89.38 504 GLY A O 1
ATOM 3494 N N . CYS A 1 505 ? -10.525 -13.321 2.688 1.00 90.50 505 CYS A N 1
ATOM 3495 C CA . CYS A 1 505 ? -10.843 -12.383 3.765 1.00 90.50 505 CYS A CA 1
ATOM 3496 C C . CYS A 1 505 ? -11.263 -10.985 3.257 1.00 90.50 505 CYS A C 1
ATOM 3498 O O . CYS A 1 505 ? -10.969 -10.634 2.111 1.00 90.50 505 CYS A O 1
ATOM 3500 N N . PRO A 1 506 ? -11.959 -10.187 4.094 1.00 92.81 506 PRO A N 1
ATOM 3501 C CA . PRO A 1 506 ? -12.325 -8.806 3.784 1.00 92.81 506 PRO A CA 1
ATOM 3502 C C . PRO A 1 506 ? -11.144 -7.896 3.442 1.00 92.81 506 PRO A C 1
ATOM 3504 O O . PRO A 1 506 ? -10.029 -8.079 3.934 1.00 92.81 506 PRO A O 1
ATOM 3507 N N . VAL A 1 507 ? -11.417 -6.883 2.619 1.00 94.25 507 VAL A N 1
ATOM 3508 C CA . VAL A 1 507 ? -10.419 -5.919 2.136 1.00 94.25 507 VAL A CA 1
ATOM 3509 C C . VAL A 1 507 ? -10.851 -4.501 2.501 1.00 94.25 507 VAL A C 1
ATOM 3511 O O . VAL A 1 507 ? -11.764 -3.949 1.888 1.00 94.25 507 VAL A O 1
ATOM 3514 N N . GLY A 1 508 ? -10.198 -3.917 3.503 1.00 94.12 508 GLY A N 1
ATOM 3515 C CA . GLY A 1 508 ? -10.376 -2.528 3.915 1.00 94.12 508 GLY A CA 1
ATOM 3516 C C . GLY A 1 508 ? -9.395 -1.617 3.189 1.00 94.12 508 GLY A C 1
ATOM 3517 O O . GLY A 1 508 ? -8.198 -1.896 3.157 1.00 94.12 508 GLY A O 1
ATOM 3518 N N . ILE A 1 509 ? -9.894 -0.528 2.612 1.00 94.31 509 ILE A N 1
ATOM 3519 C CA . ILE A 1 509 ? -9.102 0.454 1.874 1.00 94.31 509 ILE A CA 1
ATOM 3520 C C . ILE A 1 509 ? -9.216 1.826 2.535 1.00 94.31 509 ILE A C 1
ATOM 3522 O O . ILE A 1 509 ? -10.323 2.340 2.668 1.00 94.31 509 ILE A O 1
ATOM 3526 N N . LEU A 1 510 ? -8.087 2.443 2.887 1.00 93.31 510 LEU A N 1
ATOM 3527 C CA . LEU A 1 510 ? -8.022 3.832 3.351 1.00 93.31 510 LEU A CA 1
ATOM 3528 C C . LEU A 1 510 ? -7.688 4.754 2.168 1.00 93.31 510 LEU A C 1
ATOM 3530 O O . LEU A 1 510 ? -6.684 4.549 1.480 1.00 93.31 510 LEU A O 1
ATOM 3534 N N . GLN A 1 511 ? -8.537 5.749 1.907 1.00 91.31 511 GLN A N 1
ATOM 3535 C CA . GLN A 1 511 ? -8.345 6.736 0.842 1.00 91.31 511 GLN A CA 1
ATOM 3536 C C . GLN A 1 511 ? -7.582 7.952 1.380 1.00 91.31 511 GLN A C 1
ATOM 3538 O O . GLN A 1 511 ? -8.162 8.828 2.025 1.00 91.31 511 GLN A O 1
ATOM 3543 N N . ASP A 1 512 ? -6.286 8.017 1.068 1.00 90.88 512 ASP A N 1
ATOM 3544 C CA . ASP A 1 512 ? -5.388 9.071 1.545 1.00 90.88 512 ASP A CA 1
ATOM 3545 C C . ASP A 1 512 ? -4.575 9.778 0.459 1.00 90.88 512 ASP A C 1
ATOM 3547 O O . ASP A 1 512 ? -3.932 10.789 0.733 1.00 90.88 512 ASP A O 1
ATOM 3551 N N . ALA A 1 513 ? -4.652 9.342 -0.793 1.00 91.44 513 ALA A N 1
ATOM 3552 C CA . ALA A 1 513 ? -4.141 10.098 -1.929 1.00 91.44 513 ALA A CA 1
ATOM 3553 C C . ALA A 1 513 ? -4.887 11.445 -2.093 1.00 91.44 513 ALA A C 1
ATOM 3555 O O . ALA A 1 513 ? -6.074 11.547 -1.761 1.00 91.44 513 ALA A O 1
ATOM 3556 N N . TYR A 1 514 ? -4.210 12.487 -2.590 1.00 89.75 514 TYR A N 1
ATOM 3557 C CA . TYR A 1 514 ? -4.795 13.832 -2.716 1.00 89.75 514 TYR A CA 1
ATOM 3558 C C . TYR A 1 514 ? -4.362 14.563 -3.997 1.00 89.75 514 TYR A C 1
ATOM 3560 O O . TYR A 1 514 ? -3.174 14.748 -4.261 1.00 89.75 514 TYR A O 1
ATOM 3568 N N . GLY A 1 515 ? -5.324 14.971 -4.827 1.00 89.81 515 GLY A N 1
ATOM 3569 C CA . GLY A 1 515 ? -5.068 15.555 -6.145 1.00 89.81 515 GLY A CA 1
ATOM 3570 C C . GLY A 1 515 ? -4.111 16.753 -6.139 1.00 89.81 515 GLY A C 1
ATOM 3571 O O . GLY A 1 515 ? -4.424 17.799 -5.585 1.00 89.81 515 GLY A O 1
ATOM 3572 N N . GLY A 1 516 ? -2.955 16.611 -6.800 1.00 87.75 516 GLY A N 1
ATOM 3573 C CA . GLY A 1 516 ? -1.926 17.655 -6.909 1.00 87.75 516 GLY A CA 1
ATOM 3574 C C . GLY A 1 516 ? -0.955 17.766 -5.723 1.00 87.75 516 GLY A C 1
ATOM 3575 O O . GLY A 1 516 ? -0.128 18.682 -5.724 1.00 87.75 516 GLY A O 1
ATOM 3576 N N . ALA A 1 517 ? -1.043 16.870 -4.734 1.00 89.94 517 ALA A N 1
ATOM 3577 C CA . ALA A 1 517 ? -0.123 16.806 -3.600 1.00 89.94 517 ALA A CA 1
ATOM 3578 C C . ALA A 1 517 ? 1.320 16.514 -4.035 1.00 89.94 517 ALA A C 1
ATOM 3580 O O . ALA A 1 517 ? 1.568 15.596 -4.820 1.00 89.94 517 ALA A O 1
ATOM 3581 N N . ALA A 1 518 ? 2.269 17.262 -3.472 1.00 90.56 518 ALA A N 1
ATOM 3582 C CA . ALA A 1 518 ? 3.699 16.998 -3.606 1.00 90.56 518 ALA A CA 1
ATOM 3583 C C . ALA A 1 518 ? 4.174 15.950 -2.584 1.00 90.56 518 ALA A C 1
ATOM 3585 O O . ALA A 1 518 ? 3.659 15.886 -1.470 1.00 90.56 518 ALA A O 1
ATOM 3586 N N . LEU A 1 519 ? 5.205 15.173 -2.899 1.00 92.06 519 LEU A N 1
ATOM 3587 C CA . LEU A 1 519 ? 5.982 14.456 -1.890 1.00 92.06 519 LEU A CA 1
ATOM 3588 C C . LEU A 1 519 ? 6.673 15.461 -0.962 1.00 92.06 519 LEU A C 1
ATOM 3590 O O . LEU A 1 519 ? 6.555 15.349 0.253 1.00 92.06 519 LEU A O 1
ATOM 3594 N N . HIS A 1 520 ? 7.342 16.467 -1.529 1.00 88.56 520 HIS A N 1
ATOM 3595 C CA . HIS A 1 520 ? 8.203 17.387 -0.783 1.00 88.56 520 HIS A CA 1
ATOM 3596 C C . HIS A 1 520 ? 7.615 18.805 -0.696 1.00 88.56 520 HIS A C 1
ATOM 3598 O O . HIS A 1 520 ? 7.100 19.329 -1.684 1.00 88.56 520 HIS A O 1
ATOM 3604 N N . SER A 1 521 ? 7.777 19.484 0.445 1.00 84.50 521 SER A N 1
ATOM 3605 C CA . SER A 1 521 ? 7.355 20.886 0.659 1.00 84.50 521 SER A CA 1
ATOM 3606 C C . SER A 1 521 ? 7.750 21.836 -0.487 1.00 84.50 521 SER A C 1
ATOM 3608 O O . SER A 1 521 ? 6.905 22.534 -1.038 1.00 84.50 521 SER A O 1
ATOM 3610 N N . GLN A 1 522 ? 9.014 21.802 -0.914 1.00 81.12 522 GLN A N 1
ATOM 3611 C CA . GLN A 1 522 ? 9.553 22.556 -2.066 1.00 81.12 522 GLN A CA 1
ATOM 3612 C C . GLN A 1 522 ? 8.897 22.281 -3.445 1.00 81.12 522 GLN A C 1
ATOM 3614 O O . GLN A 1 522 ? 9.065 23.101 -4.345 1.00 81.12 522 GLN A O 1
ATOM 3619 N N . ALA A 1 523 ? 8.172 21.171 -3.646 1.00 80.00 523 ALA A N 1
ATOM 3620 C CA . ALA A 1 523 ? 7.399 20.911 -4.874 1.00 80.00 523 ALA A CA 1
ATOM 3621 C C . ALA A 1 523 ? 5.938 21.391 -4.778 1.00 80.00 523 ALA A C 1
ATOM 3623 O O . ALA A 1 523 ? 5.245 21.474 -5.802 1.00 80.00 523 ALA A O 1
ATOM 3624 N N . ASN A 1 524 ? 5.457 21.733 -3.575 1.00 82.69 524 ASN A N 1
ATOM 3625 C CA . ASN A 1 524 ? 4.112 22.262 -3.386 1.00 82.69 524 ASN A CA 1
ATOM 3626 C C . ASN A 1 524 ? 3.915 23.552 -4.194 1.00 82.69 524 ASN A C 1
ATOM 3628 O O . ASN A 1 524 ? 4.727 24.474 -4.180 1.00 82.69 524 ASN A O 1
ATOM 3632 N N . SER A 1 525 ? 2.780 23.629 -4.874 1.00 72.38 525 SER A N 1
ATOM 3633 C CA . SER A 1 525 ? 2.327 24.817 -5.587 1.00 72.38 525 SER A CA 1
ATOM 3634 C C . SER A 1 525 ? 0.801 24.837 -5.607 1.00 72.38 525 SER A C 1
ATOM 3636 O O . SER A 1 525 ? 0.151 23.798 -5.472 1.00 72.38 525 SER A O 1
ATOM 3638 N N . GLY A 1 526 ? 0.214 26.030 -5.726 1.00 72.62 526 GLY A N 1
ATOM 3639 C CA . GLY A 1 526 ? -1.239 26.212 -5.625 1.00 72.62 526 GLY A CA 1
ATOM 3640 C C . GLY A 1 526 ? -1.820 25.969 -4.225 1.00 72.62 526 GLY A C 1
ATOM 3641 O O . GLY A 1 526 ? -3.031 25.860 -4.103 1.00 72.62 526 GLY A O 1
ATOM 3642 N N . GLY A 1 527 ? -0.983 25.865 -3.183 1.00 77.94 527 GLY A N 1
ATOM 3643 C CA . GLY A 1 527 ? -1.426 25.672 -1.795 1.00 77.94 527 GLY A CA 1
ATOM 3644 C C . GLY A 1 527 ? -1.944 24.267 -1.464 1.00 77.94 527 GLY A C 1
ATOM 3645 O O . GLY A 1 527 ? -2.489 24.077 -0.385 1.00 77.94 527 GLY A O 1
ATOM 3646 N N . VAL A 1 528 ? -1.770 23.295 -2.366 1.00 82.25 528 VAL A N 1
ATOM 3647 C CA . VAL A 1 528 ? -2.396 21.962 -2.282 1.00 82.25 528 VAL A CA 1
ATOM 3648 C C . VAL A 1 528 ? -1.889 21.136 -1.094 1.00 82.25 528 VAL A C 1
ATOM 3650 O O . VAL A 1 528 ? -2.674 20.417 -0.480 1.00 82.25 528 VAL A O 1
ATOM 3653 N N . GLY A 1 529 ? -0.600 21.258 -0.761 1.00 87.75 529 GLY A N 1
ATOM 3654 C CA . GLY A 1 529 ? 0.037 20.543 0.347 1.00 87.75 529 GLY A CA 1
ATOM 3655 C C . GLY A 1 529 ? 1.170 19.615 -0.093 1.00 87.75 529 GLY A C 1
ATOM 3656 O O . GLY A 1 529 ? 1.557 19.565 -1.266 1.00 87.75 529 GLY A O 1
ATOM 3657 N N . TRP A 1 530 ? 1.748 18.918 0.886 1.00 90.62 530 TRP A N 1
ATOM 3658 C CA . TRP A 1 530 ? 2.869 17.997 0.702 1.00 90.62 530 TRP A CA 1
ATOM 3659 C C . TRP A 1 530 ? 2.838 16.844 1.717 1.00 90.62 530 TRP A C 1
ATOM 3661 O O . TRP A 1 530 ? 2.181 16.964 2.752 1.00 90.62 530 TRP A O 1
ATOM 3671 N N . TRP A 1 531 ? 3.551 15.747 1.440 1.00 92.81 531 TRP A N 1
ATOM 3672 C CA . TRP A 1 531 ? 3.615 14.526 2.268 1.00 92.81 531 TRP A CA 1
ATOM 3673 C C . TRP A 1 531 ? 4.781 14.474 3.270 1.00 92.81 531 TRP A C 1
ATOM 3675 O O . TRP A 1 531 ? 4.643 13.865 4.324 1.00 92.81 531 TRP A O 1
ATOM 3685 N N . TRP A 1 532 ? 5.905 15.126 2.972 1.00 91.88 532 TRP A N 1
ATOM 3686 C CA . TRP A 1 532 ? 7.075 15.254 3.848 1.00 91.88 532 TRP A CA 1
ATOM 3687 C C . TRP A 1 532 ? 7.602 16.688 3.799 1.00 91.88 532 TRP A C 1
ATOM 3689 O O . TRP A 1 532 ? 7.742 17.271 2.719 1.00 91.88 532 TRP A O 1
ATOM 3699 N N . ASP A 1 533 ? 7.807 17.307 4.965 1.00 85.00 533 ASP A N 1
ATOM 3700 C CA . ASP A 1 533 ? 8.116 18.740 5.033 1.00 85.00 533 ASP A CA 1
ATOM 3701 C C . ASP A 1 533 ? 9.611 19.070 4.897 1.00 85.00 533 ASP A C 1
ATOM 3703 O O . ASP A 1 533 ? 9.952 20.195 4.517 1.00 85.00 533 ASP A O 1
ATOM 3707 N N . GLY A 1 534 ? 10.473 18.070 5.105 1.00 81.62 534 GLY A N 1
ATOM 3708 C CA . GLY A 1 534 ? 11.927 18.198 5.186 1.00 81.62 534 GLY A CA 1
ATOM 3709 C C . GLY A 1 534 ? 12.513 17.807 6.550 1.00 81.62 534 GLY A C 1
ATOM 3710 O O . GLY A 1 534 ? 13.730 17.884 6.719 1.00 81.62 534 GLY A O 1
ATOM 3711 N N . SER A 1 535 ? 11.679 17.426 7.529 1.00 77.88 535 SER A N 1
ATOM 3712 C CA . SER A 1 535 ? 12.109 17.165 8.909 1.00 77.88 535 SER A CA 1
ATOM 3713 C C . SER A 1 535 ? 11.357 16.026 9.632 1.00 77.88 535 SER A C 1
ATOM 3715 O O . SER A 1 535 ? 10.137 15.888 9.465 1.00 77.88 535 SER A O 1
ATOM 3717 N N . PRO A 1 536 ? 12.041 15.249 10.503 1.00 75.31 536 PRO A N 1
ATOM 3718 C CA . PRO A 1 536 ? 11.404 14.258 11.370 1.00 75.31 536 PRO A CA 1
ATOM 3719 C C . PRO A 1 536 ? 10.416 14.891 12.354 1.00 75.31 536 PRO A C 1
ATOM 3721 O O . PRO A 1 536 ? 10.717 15.906 12.978 1.00 75.31 536 PRO A O 1
ATOM 3724 N N . GLY A 1 537 ? 9.240 14.275 12.519 1.00 64.06 537 GLY A N 1
ATOM 3725 C CA . GLY A 1 537 ? 8.157 14.821 13.351 1.00 64.06 537 GLY A CA 1
ATOM 3726 C C . GLY A 1 537 ? 7.445 16.053 12.767 1.00 64.06 537 GLY A C 1
ATOM 3727 O O . GLY A 1 537 ? 6.616 16.649 13.451 1.00 64.06 537 GLY A O 1
ATOM 3728 N N . GLY A 1 538 ? 7.765 16.433 11.527 1.00 66.12 538 GLY A N 1
ATOM 3729 C CA . GLY A 1 538 ? 7.222 17.598 10.833 1.00 66.12 538 GLY A CA 1
ATOM 3730 C C . GLY A 1 538 ? 5.718 17.558 10.522 1.00 66.12 538 GLY A C 1
ATOM 3731 O O . GLY A 1 538 ? 5.070 16.508 10.487 1.00 66.12 538 GLY A O 1
ATOM 3732 N N . ALA A 1 539 ? 5.148 18.738 10.275 1.00 68.44 539 ALA A N 1
ATOM 3733 C CA . ALA A 1 539 ? 3.704 18.981 10.216 1.00 68.44 539 ALA A CA 1
ATOM 3734 C C . ALA A 1 539 ? 3.154 18.976 8.774 1.00 68.44 539 ALA A C 1
ATOM 3736 O O . ALA A 1 539 ? 2.559 19.948 8.302 1.00 68.44 539 ALA A O 1
ATOM 3737 N N . SER A 1 540 ? 3.356 17.873 8.047 1.00 85.12 540 SER A N 1
ATOM 3738 C CA . SER A 1 540 ? 2.726 17.668 6.734 1.00 85.12 540 SER A CA 1
ATOM 3739 C C . SER A 1 540 ? 1.209 17.460 6.864 1.00 85.12 540 SER A C 1
ATOM 3741 O O . SER A 1 540 ? 0.751 16.555 7.556 1.00 85.12 540 SER A O 1
ATOM 3743 N N . VAL A 1 541 ? 0.424 18.238 6.111 1.00 82.69 541 VAL A N 1
ATOM 3744 C CA . VAL A 1 541 ? -1.048 18.139 6.087 1.00 82.69 541 VAL A CA 1
ATOM 3745 C C . VAL A 1 541 ? -1.557 16.768 5.614 1.00 82.69 541 VAL A C 1
ATOM 3747 O O . VAL A 1 541 ? -2.495 16.226 6.197 1.00 82.69 541 VAL A O 1
ATOM 3750 N N . HIS A 1 542 ? -0.935 16.169 4.593 1.00 88.44 542 HIS A N 1
ATOM 3751 C CA . HIS A 1 542 ? -1.351 14.854 4.090 1.00 88.44 542 HIS A CA 1
ATOM 3752 C C . HIS A 1 542 ? -0.882 13.720 5.009 1.00 88.44 542 HIS A C 1
ATOM 3754 O O . HIS A 1 542 ? -1.629 12.766 5.222 1.00 88.44 542 HIS A O 1
ATOM 3760 N N . TRP A 1 543 ? 0.300 13.857 5.625 1.00 89.81 543 TRP A N 1
ATOM 3761 C CA . TRP A 1 543 ? 0.758 12.935 6.659 1.00 89.81 543 TRP A CA 1
ATOM 3762 C C . TRP A 1 543 ? -0.159 12.947 7.885 1.00 89.81 543 TRP A C 1
ATOM 3764 O O . TRP A 1 543 ? -0.602 11.886 8.310 1.00 89.81 543 TRP A O 1
ATOM 3774 N N . SER A 1 544 ? -0.505 14.122 8.424 1.00 86.38 544 SER A N 1
ATOM 3775 C CA . SER A 1 544 ? -1.381 14.223 9.598 1.00 86.38 544 SER A CA 1
ATOM 3776 C C . SER A 1 544 ? -2.763 13.605 9.359 1.00 86.38 544 SER A C 1
ATOM 3778 O O . SER A 1 544 ? -3.300 12.975 10.269 1.00 86.38 544 SER A O 1
ATOM 3780 N N . ARG A 1 545 ? -3.318 13.720 8.141 1.00 83.94 545 ARG A N 1
ATOM 3781 C CA . ARG A 1 545 ? -4.561 13.025 7.761 1.00 83.94 545 ARG A CA 1
ATOM 3782 C C . ARG A 1 545 ? -4.385 11.506 7.754 1.00 83.94 545 ARG A C 1
ATOM 3784 O O . ARG A 1 545 ? -5.153 10.804 8.409 1.00 83.94 545 ARG A O 1
ATOM 3791 N N . PHE A 1 546 ? -3.363 11.017 7.054 1.00 88.94 546 PHE A N 1
ATOM 3792 C CA . PHE A 1 546 ? -3.091 9.587 6.910 1.00 88.94 546 PHE A CA 1
ATOM 3793 C C . PHE A 1 546 ? -2.809 8.921 8.267 1.00 88.94 546 PHE A C 1
ATOM 3795 O O . PHE A 1 546 ? -3.409 7.901 8.595 1.00 88.94 546 PHE A O 1
ATOM 3802 N N . LEU A 1 547 ? -1.987 9.554 9.108 1.00 88.62 547 LEU A N 1
ATOM 3803 C CA . LEU A 1 547 ? -1.736 9.147 10.492 1.00 88.62 547 LEU A CA 1
ATOM 3804 C C . LEU A 1 547 ? -3.027 9.103 11.329 1.00 88.62 547 LEU A C 1
ATOM 3806 O O . LEU A 1 547 ? -3.205 8.202 12.147 1.00 88.62 547 LEU A O 1
ATOM 3810 N N . GLY A 1 548 ? -3.950 10.040 11.097 1.00 85.69 548 GLY A N 1
ATOM 3811 C CA . GLY A 1 548 ? -5.284 10.042 11.692 1.00 85.69 548 GLY A CA 1
ATOM 3812 C C . GLY A 1 548 ? -6.084 8.775 11.371 1.00 85.69 548 GLY A C 1
ATOM 3813 O O . GLY A 1 548 ? -6.541 8.097 12.294 1.00 85.69 548 GLY A O 1
ATOM 3814 N N . HIS A 1 549 ? -6.188 8.409 10.088 1.00 85.31 549 HIS A N 1
ATOM 3815 C CA . HIS A 1 549 ? -6.860 7.173 9.667 1.00 85.31 549 HIS A CA 1
ATOM 3816 C C . HIS A 1 549 ? -6.143 5.906 10.177 1.00 85.31 549 HIS A C 1
ATOM 3818 O O . HIS A 1 549 ? -6.801 4.979 10.643 1.00 85.31 549 HIS A O 1
ATOM 3824 N N . ILE A 1 550 ? -4.804 5.853 10.134 1.00 86.88 550 ILE A N 1
ATOM 3825 C CA . ILE A 1 550 ? -4.017 4.716 10.654 1.00 86.88 550 ILE A CA 1
ATOM 3826 C C . ILE A 1 550 ? -4.326 4.476 12.138 1.00 86.88 550 ILE A C 1
ATOM 3828 O O . ILE A 1 550 ? -4.649 3.356 12.541 1.00 86.88 550 ILE A O 1
ATOM 3832 N N . ASN A 1 551 ? -4.262 5.530 12.956 1.00 87.94 551 ASN A N 1
ATOM 3833 C CA . ASN A 1 551 ? -4.486 5.435 14.398 1.00 87.94 551 ASN A CA 1
ATOM 3834 C C . ASN A 1 551 ? -5.922 4.999 14.728 1.00 87.94 551 ASN A C 1
ATOM 3836 O O . ASN A 1 551 ? -6.121 4.197 15.640 1.00 87.94 551 ASN A O 1
ATOM 3840 N N . GLN A 1 552 ? -6.911 5.457 13.953 1.00 85.06 552 GLN A N 1
ATOM 3841 C CA . GLN A 1 552 ? -8.313 5.055 14.094 1.00 85.06 552 GLN A CA 1
ATOM 3842 C C . GLN A 1 552 ? -8.507 3.531 13.961 1.00 85.06 552 GLN A C 1
ATOM 3844 O O . GLN A 1 552 ? -9.287 2.938 14.710 1.00 85.06 552 GLN A O 1
ATOM 3849 N N . PHE A 1 553 ? -7.752 2.881 13.068 1.00 87.06 553 PHE A N 1
ATOM 3850 C CA . PHE A 1 553 ? -7.858 1.440 12.795 1.00 87.06 553 PHE A CA 1
ATOM 3851 C C . PHE A 1 553 ? -6.751 0.584 13.429 1.00 87.06 553 PHE A C 1
ATOM 3853 O O . PHE A 1 553 ? -6.650 -0.610 13.148 1.00 87.06 553 PHE A O 1
ATOM 3860 N N . GLY A 1 554 ? -6.012 1.144 14.394 1.00 83.12 554 GLY A N 1
ATOM 3861 C CA . GLY A 1 554 ? -5.153 0.386 15.312 1.00 83.12 554 GLY A CA 1
ATOM 3862 C C . GLY A 1 554 ? -3.649 0.522 15.096 1.00 83.12 554 GLY A C 1
ATOM 3863 O O . GLY A 1 554 ? -2.902 -0.237 15.702 1.00 83.12 554 GLY A O 1
ATOM 3864 N N . GLY A 1 555 ? -3.194 1.469 14.274 1.00 87.69 555 GLY A N 1
ATOM 3865 C CA . GLY A 1 555 ? -1.768 1.783 14.142 1.00 87.69 555 GLY A CA 1
ATOM 3866 C C . GLY A 1 555 ? -1.001 0.965 13.097 1.00 87.69 555 GLY A C 1
ATOM 3867 O O . GLY A 1 555 ? 0.160 1.264 12.853 1.00 87.69 555 GLY A O 1
ATOM 3868 N N . ASP A 1 556 ? -1.610 -0.037 12.455 1.00 89.00 556 ASP A N 1
ATOM 3869 C CA . ASP A 1 556 ? -0.913 -0.918 11.506 1.00 89.00 556 ASP A CA 1
ATOM 3870 C C . ASP A 1 556 ? -1.715 -1.177 10.219 1.00 89.00 556 ASP A C 1
ATOM 3872 O O . ASP A 1 556 ? -2.941 -1.061 10.175 1.00 89.00 556 ASP A O 1
ATOM 3876 N N . LEU A 1 557 ? -1.000 -1.541 9.154 1.00 92.50 557 LEU A N 1
ATOM 3877 C CA . LEU A 1 557 ? -1.529 -1.811 7.821 1.00 92.50 557 LEU A CA 1
ATOM 3878 C C . LEU A 1 557 ? -0.976 -3.138 7.287 1.00 92.50 557 LEU A C 1
ATOM 3880 O O . LEU A 1 557 ? 0.164 -3.528 7.543 1.00 92.50 557 LEU A O 1
ATOM 3884 N N . THR A 1 558 ? -1.742 -3.818 6.438 1.00 92.62 558 THR A N 1
ATOM 3885 C CA . THR A 1 558 ? -1.194 -4.924 5.644 1.00 92.62 558 THR A CA 1
ATOM 3886 C C . THR A 1 558 ? -0.171 -4.393 4.639 1.00 92.62 558 THR A C 1
ATOM 3888 O O . THR A 1 558 ? 0.903 -4.979 4.500 1.00 92.62 558 THR A O 1
ATOM 3891 N N . ALA A 1 559 ? -0.498 -3.286 3.962 1.00 95.19 559 ALA A N 1
ATOM 3892 C CA . ALA A 1 559 ? 0.343 -2.648 2.955 1.00 95.19 559 ALA A CA 1
ATOM 3893 C C . ALA A 1 559 ? -0.008 -1.162 2.758 1.00 95.19 559 ALA A C 1
ATOM 3895 O O . ALA A 1 559 ? -1.137 -0.732 3.000 1.00 95.19 559 ALA A O 1
ATOM 3896 N N . MET A 1 560 ? 0.945 -0.394 2.234 1.00 97.44 560 MET A N 1
ATOM 3897 C CA . MET A 1 560 ? 0.734 0.968 1.735 1.00 97.44 560 MET A CA 1
ATOM 3898 C C . MET A 1 560 ? 0.978 0.986 0.224 1.00 97.44 560 MET A C 1
ATOM 3900 O O . MET A 1 560 ? 1.961 0.425 -0.243 1.00 97.44 560 MET A O 1
ATOM 3904 N N . VAL A 1 561 ? 0.110 1.627 -0.553 1.00 98.12 561 VAL A N 1
ATOM 3905 C CA . VAL A 1 561 ? 0.265 1.808 -2.005 1.00 98.12 561 VAL A CA 1
ATOM 3906 C C . VAL A 1 561 ? 0.537 3.282 -2.271 1.00 98.12 561 VAL A C 1
ATOM 3908 O O . VAL A 1 561 ? -0.222 4.139 -1.816 1.00 98.12 561 VAL A O 1
ATOM 3911 N N . TRP A 1 562 ? 1.615 3.582 -2.994 1.00 97.69 562 TRP A N 1
ATOM 3912 C CA . TRP A 1 562 ? 2.098 4.944 -3.224 1.00 97.69 562 TRP A CA 1
ATOM 3913 C C . TRP A 1 562 ? 2.022 5.307 -4.711 1.00 97.69 562 TRP A C 1
ATOM 3915 O O . TRP A 1 562 ? 2.814 4.822 -5.525 1.00 97.69 562 TRP A O 1
ATOM 3925 N N . VAL A 1 563 ? 1.060 6.170 -5.052 1.00 96.25 563 VAL A N 1
ATOM 3926 C CA . VAL A 1 563 ? 0.761 6.611 -6.424 1.00 96.25 563 VAL A CA 1
ATOM 3927 C C . VAL A 1 563 ? 1.059 8.104 -6.552 1.00 96.25 563 VAL A C 1
ATOM 3929 O O . VAL A 1 563 ? 0.173 8.945 -6.380 1.00 96.25 563 VAL A O 1
ATOM 3932 N N . GLN A 1 564 ? 2.337 8.442 -6.746 1.00 93.69 564 GLN A N 1
ATOM 3933 C CA . GLN A 1 564 ? 2.813 9.822 -6.615 1.00 93.69 564 GLN A CA 1
ATOM 3934 C C . GLN A 1 564 ? 4.102 10.112 -7.404 1.00 93.69 564 GLN A C 1
ATOM 3936 O O . GLN A 1 564 ? 4.956 9.236 -7.557 1.00 93.69 564 GLN A O 1
ATOM 3941 N N . GLY A 1 565 ? 4.244 11.365 -7.843 1.00 91.06 565 GLY A N 1
ATOM 3942 C CA . GLY A 1 565 ? 5.485 11.989 -8.325 1.00 91.06 565 GLY A CA 1
ATOM 3943 C C . GLY A 1 565 ? 5.285 12.862 -9.570 1.00 91.06 565 GLY A C 1
ATOM 3944 O O . GLY A 1 565 ? 6.225 13.489 -10.060 1.00 91.06 565 GLY A O 1
ATOM 3945 N N . GLU A 1 566 ? 4.059 12.933 -10.094 1.00 89.81 566 GLU A N 1
ATOM 3946 C CA . GLU A 1 566 ? 3.685 13.815 -11.199 1.00 89.81 566 GLU A CA 1
ATOM 3947 C C . GLU A 1 566 ? 3.905 15.290 -10.837 1.00 89.81 566 GLU A C 1
ATOM 3949 O O . GLU A 1 566 ? 4.301 16.082 -11.693 1.00 89.81 566 GLU A O 1
ATOM 3954 N N . ARG A 1 567 ? 3.670 15.663 -9.570 1.00 87.88 567 ARG A N 1
ATOM 3955 C CA . ARG A 1 567 ? 3.894 17.021 -9.064 1.00 87.88 567 ARG A CA 1
ATOM 3956 C C . ARG A 1 567 ? 5.373 17.395 -9.115 1.00 87.88 567 ARG A C 1
ATOM 3958 O O . ARG A 1 567 ? 5.723 18.381 -9.752 1.00 87.88 567 ARG A O 1
ATOM 3965 N N . GLU A 1 568 ? 6.236 16.552 -8.563 1.00 87.12 568 GLU A N 1
ATOM 3966 C CA . GLU A 1 568 ? 7.699 16.662 -8.579 1.00 87.12 568 GLU A CA 1
ATOM 3967 C C . GLU A 1 568 ? 8.230 16.811 -10.018 1.00 87.12 568 GLU A C 1
ATOM 3969 O O . GLU A 1 568 ? 9.044 17.692 -10.302 1.00 87.12 568 GLU A O 1
ATOM 3974 N N . ALA A 1 569 ? 7.713 16.009 -10.956 1.00 86.00 569 ALA A N 1
ATOM 3975 C CA . ALA A 1 569 ? 8.080 16.070 -12.373 1.00 86.00 569 ALA A CA 1
ATOM 3976 C C . ALA A 1 569 ? 7.610 17.354 -13.101 1.00 86.00 569 ALA A C 1
ATOM 3978 O O . ALA A 1 569 ? 8.161 17.694 -14.157 1.00 86.00 569 ALA A O 1
ATOM 3979 N N . GLN A 1 570 ? 6.616 18.066 -12.553 1.00 81.31 570 GLN A N 1
ATOM 3980 C CA . GLN A 1 570 ? 6.072 19.323 -13.080 1.00 81.31 570 GLN A CA 1
ATOM 3981 C C . GLN A 1 570 ? 6.717 20.572 -12.458 1.00 81.31 570 GLN A C 1
ATOM 3983 O O . GLN A 1 570 ? 7.161 21.456 -13.190 1.00 81.31 570 GLN A O 1
ATOM 3988 N N . THR A 1 571 ? 6.716 20.694 -11.127 1.00 72.62 571 THR A N 1
ATOM 3989 C CA . THR A 1 571 ? 6.750 22.006 -10.450 1.00 72.62 571 THR A CA 1
ATOM 3990 C C . THR A 1 571 ? 8.090 22.396 -9.850 1.00 72.62 571 THR A C 1
ATOM 3992 O O . THR A 1 571 ? 8.284 23.578 -9.562 1.00 72.62 571 THR A O 1
ATOM 3995 N N . PHE A 1 572 ? 9.027 21.462 -9.671 1.00 65.25 572 PHE A N 1
ATOM 3996 C CA . PHE A 1 572 ? 10.279 21.783 -8.991 1.00 65.25 572 PHE A CA 1
ATOM 3997 C C . PHE A 1 572 ? 11.107 22.858 -9.714 1.00 65.25 572 PHE A C 1
ATOM 3999 O O . PHE A 1 572 ? 11.458 22.758 -10.896 1.00 65.25 572 PHE A O 1
ATOM 4006 N N . ILE A 1 573 ? 11.499 23.875 -8.953 1.00 50.31 573 ILE A N 1
ATOM 4007 C CA . ILE A 1 573 ? 12.608 24.764 -9.296 1.00 50.31 573 ILE A CA 1
ATOM 4008 C C . ILE A 1 573 ? 13.916 24.013 -8.970 1.00 50.31 573 ILE A C 1
ATOM 4010 O O . ILE A 1 573 ? 13.936 23.123 -8.123 1.00 50.31 573 ILE A O 1
ATOM 4014 N N . ALA A 1 574 ? 15.000 24.300 -9.695 1.00 47.62 574 ALA A N 1
ATOM 4015 C CA . ALA A 1 574 ? 16.276 23.593 -9.536 1.00 47.62 574 ALA A CA 1
ATOM 4016 C C . ALA A 1 574 ? 16.823 23.684 -8.087 1.00 47.62 574 ALA A C 1
ATOM 4018 O O . ALA A 1 574 ? 16.646 24.733 -7.464 1.00 47.62 574 ALA A O 1
ATOM 4019 N N . PRO A 1 575 ? 17.525 22.648 -7.568 1.00 48.06 575 PRO A N 1
ATOM 4020 C CA . PRO A 1 575 ? 18.232 21.607 -8.321 1.00 48.06 575 PRO A CA 1
ATOM 4021 C C . PRO A 1 575 ? 17.742 20.170 -8.040 1.00 48.06 575 PRO A C 1
ATOM 4023 O O . PRO A 1 575 ? 18.522 19.308 -7.641 1.00 48.06 575 PRO A O 1
ATOM 4026 N N . THR A 1 576 ? 16.463 19.874 -8.262 1.00 53.47 576 THR A N 1
ATOM 4027 C CA . THR A 1 576 ? 15.943 18.510 -8.071 1.00 53.47 576 THR A CA 1
ATOM 4028 C C . THR A 1 576 ? 16.374 17.558 -9.183 1.00 53.47 576 THR A C 1
ATOM 4030 O O . THR A 1 576 ? 15.814 17.560 -10.283 1.00 53.47 576 THR A O 1
ATOM 4033 N N . THR A 1 577 ? 17.368 16.728 -8.886 1.00 63.84 577 THR A N 1
ATOM 4034 C CA . THR A 1 577 ? 17.723 15.547 -9.675 1.00 63.84 577 THR A CA 1
ATOM 4035 C C . THR A 1 577 ? 16.853 14.348 -9.283 1.00 63.84 577 THR A C 1
ATOM 4037 O O . THR A 1 577 ? 16.152 14.368 -8.269 1.00 63.84 577 THR A O 1
ATOM 4040 N N . TYR A 1 578 ? 16.975 13.266 -10.051 1.00 71.88 578 TYR A N 1
ATOM 4041 C CA . TYR A 1 578 ? 16.627 11.887 -9.676 1.00 71.88 578 TYR A CA 1
ATOM 4042 C C . TYR A 1 578 ? 16.899 11.564 -8.187 1.00 71.88 578 TYR A C 1
ATOM 4044 O O . TYR A 1 578 ? 16.039 11.002 -7.510 1.00 71.88 578 TYR A O 1
ATOM 4052 N N . ASP A 1 579 ? 18.038 12.001 -7.641 1.00 79.94 579 ASP A N 1
ATOM 4053 C CA . ASP A 1 579 ? 18.443 11.735 -6.253 1.00 79.94 579 ASP A CA 1
ATOM 4054 C C . ASP A 1 579 ? 17.536 12.426 -5.225 1.00 79.94 579 ASP A C 1
ATOM 4056 O O . ASP A 1 579 ? 17.262 11.860 -4.173 1.00 79.94 579 ASP A O 1
ATOM 4060 N N . SER A 1 580 ? 17.009 13.617 -5.533 1.00 82.06 580 SER A N 1
ATOM 4061 C CA . SER A 1 580 ? 16.160 14.371 -4.596 1.00 82.06 580 SER A CA 1
ATOM 4062 C C . SER A 1 580 ? 14.828 13.674 -4.298 1.00 82.06 580 SER A C 1
ATOM 4064 O O . SER A 1 580 ? 14.378 13.687 -3.152 1.00 82.06 580 SER A O 1
ATOM 4066 N N . TYR A 1 581 ? 14.236 12.988 -5.286 1.00 88.06 581 TYR A N 1
ATOM 4067 C CA . TYR A 1 581 ? 13.046 12.157 -5.074 1.00 88.06 581 TYR A CA 1
ATOM 4068 C C . TYR A 1 581 ? 13.381 10.923 -4.224 1.00 88.06 581 TYR A C 1
ATOM 4070 O O . TYR A 1 581 ? 12.638 10.588 -3.303 1.00 88.06 581 TYR A O 1
ATOM 4078 N N . ILE A 1 582 ? 14.530 10.280 -4.483 1.00 89.94 582 ILE A N 1
ATOM 4079 C CA . ILE A 1 582 ? 15.024 9.147 -3.683 1.00 89.94 582 ILE A CA 1
ATOM 4080 C C . ILE A 1 582 ? 15.211 9.574 -2.222 1.00 89.94 582 ILE A C 1
ATOM 4082 O O . ILE A 1 582 ? 14.713 8.896 -1.324 1.00 89.94 582 ILE A O 1
ATOM 4086 N N . THR A 1 583 ? 15.880 10.705 -1.976 1.00 89.50 583 THR A N 1
ATOM 4087 C CA . THR A 1 583 ? 16.106 11.252 -0.632 1.00 89.50 583 THR A CA 1
ATOM 4088 C C . THR A 1 583 ? 14.788 11.576 0.067 1.00 89.50 583 THR A C 1
ATOM 4090 O O . THR A 1 583 ? 14.567 11.087 1.171 1.00 89.50 583 THR A O 1
ATOM 4093 N N . ALA A 1 584 ? 13.894 12.333 -0.578 1.00 90.62 584 ALA A N 1
ATOM 4094 C CA . ALA A 1 584 ? 12.619 12.738 0.010 1.00 90.62 584 ALA A CA 1
ATOM 4095 C C . ALA A 1 584 ? 11.711 11.544 0.341 1.00 90.62 584 ALA A C 1
ATOM 4097 O O . ALA A 1 584 ? 11.092 11.520 1.400 1.00 90.62 584 ALA A O 1
ATOM 4098 N N . PHE A 1 585 ? 11.653 10.528 -0.527 1.00 94.31 585 PHE A N 1
ATOM 4099 C CA . PHE A 1 585 ? 10.832 9.341 -0.286 1.00 94.31 585 PHE A CA 1
ATOM 4100 C C . PHE A 1 585 ? 11.439 8.433 0.792 1.00 94.31 585 PHE A C 1
ATOM 4102 O O . PHE A 1 585 ? 10.722 7.919 1.648 1.00 94.31 585 PHE A O 1
ATOM 4109 N N . THR A 1 586 ? 12.766 8.269 0.793 1.00 95.00 586 THR A N 1
ATOM 4110 C CA . THR A 1 586 ? 13.470 7.497 1.829 1.00 95.00 586 THR A CA 1
ATOM 4111 C C . THR A 1 586 ? 13.289 8.140 3.204 1.00 95.00 586 THR A C 1
ATOM 4113 O O . THR A 1 586 ? 12.970 7.438 4.163 1.00 95.00 586 THR A O 1
ATOM 4116 N N . ALA A 1 587 ? 13.424 9.467 3.292 1.00 93.25 587 ALA A N 1
ATOM 4117 C CA . ALA A 1 587 ? 13.195 10.217 4.521 1.00 93.25 587 ALA A CA 1
ATOM 4118 C C . ALA A 1 587 ? 11.722 10.169 4.952 1.00 93.25 587 ALA A C 1
ATOM 4120 O O . ALA A 1 587 ? 11.451 9.828 6.092 1.00 93.25 587 ALA A O 1
ATOM 4121 N N . PHE A 1 588 ? 10.758 10.364 4.045 1.00 94.56 588 PHE A N 1
ATOM 4122 C CA . PHE A 1 588 ? 9.328 10.195 4.340 1.00 94.56 588 PHE A CA 1
ATOM 4123 C C . PHE A 1 588 ? 9.002 8.826 4.970 1.00 94.56 588 PHE A C 1
ATOM 4125 O O . PHE A 1 588 ? 8.284 8.755 5.971 1.00 94.56 588 PHE A O 1
ATOM 4132 N N . LEU A 1 589 ? 9.561 7.732 4.437 1.00 95.44 589 LEU A N 1
ATOM 4133 C CA . LEU A 1 589 ? 9.356 6.408 5.030 1.00 95.44 589 LEU A CA 1
ATOM 4134 C C . LEU A 1 589 ? 10.052 6.244 6.391 1.00 95.44 589 LEU A C 1
ATOM 4136 O O . LEU A 1 589 ? 9.485 5.594 7.268 1.00 95.44 589 LEU A O 1
ATOM 4140 N N . ALA A 1 590 ? 11.254 6.797 6.567 1.00 93.62 590 ALA A N 1
ATOM 4141 C CA . ALA A 1 590 ? 12.054 6.656 7.786 1.00 93.62 590 ALA A CA 1
ATOM 4142 C C . ALA A 1 590 ? 11.599 7.568 8.941 1.00 93.62 590 ALA A C 1
ATOM 4144 O O . ALA A 1 590 ? 11.651 7.152 10.095 1.00 93.62 590 ALA A O 1
ATOM 4145 N N . ASP A 1 591 ? 11.140 8.779 8.627 1.00 92.25 591 ASP A N 1
ATOM 4146 C CA . ASP A 1 591 ? 10.756 9.824 9.578 1.00 92.25 591 ASP A CA 1
ATOM 4147 C C . ASP A 1 591 ? 9.309 9.676 10.056 1.00 92.25 591 ASP A C 1
ATOM 4149 O O . ASP A 1 591 ? 9.008 9.949 11.219 1.00 92.25 591 ASP A O 1
ATOM 4153 N N . TYR A 1 592 ? 8.400 9.320 9.140 1.00 92.19 592 TYR A N 1
ATOM 4154 C CA . TYR A 1 592 ? 6.951 9.379 9.355 1.00 92.19 592 TYR A CA 1
ATOM 4155 C C . TYR A 1 592 ? 6.321 7.983 9.325 1.00 92.19 592 TYR A C 1
ATOM 4157 O O . TYR A 1 592 ? 5.819 7.504 10.342 1.00 92.19 592 TYR A O 1
ATOM 4165 N N . VAL A 1 593 ? 6.363 7.309 8.168 1.00 93.06 593 VAL A N 1
ATOM 4166 C CA . VAL A 1 593 ? 5.546 6.105 7.928 1.00 93.06 593 VAL A CA 1
ATOM 4167 C C . VAL A 1 593 ? 5.949 4.945 8.836 1.00 93.06 593 VAL A C 1
ATOM 4169 O O . VAL A 1 593 ? 5.099 4.397 9.537 1.00 93.06 593 VAL A O 1
ATOM 4172 N N . ARG A 1 594 ? 7.232 4.561 8.846 1.00 93.00 594 ARG A N 1
ATOM 4173 C CA . ARG A 1 594 ? 7.715 3.396 9.608 1.00 93.00 594 ARG A CA 1
ATOM 4174 C C . ARG A 1 594 ? 7.699 3.609 11.131 1.00 93.00 594 ARG A C 1
ATOM 4176 O O . ARG A 1 594 ? 7.311 2.666 11.818 1.00 93.00 594 ARG A O 1
ATOM 4183 N N . PRO A 1 595 ? 8.043 4.791 11.688 1.00 91.00 595 PRO A N 1
ATOM 4184 C CA . PRO A 1 595 ? 7.926 5.040 13.129 1.00 91.00 595 PRO A CA 1
ATOM 4185 C C . PRO A 1 595 ? 6.492 5.030 13.668 1.0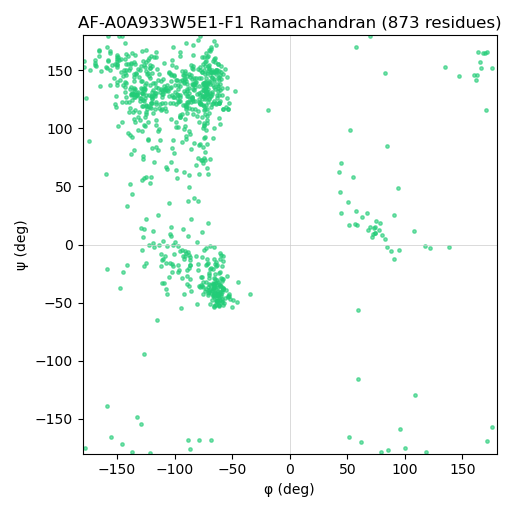0 91.00 595 PRO A C 1
ATOM 4187 O O . PRO A 1 595 ? 6.296 4.686 14.830 1.00 91.00 595 PRO A O 1
ATOM 4190 N N . ALA A 1 596 ? 5.504 5.405 12.849 1.00 87.94 596 ALA A N 1
ATOM 4191 C CA . ALA A 1 596 ? 4.096 5.446 13.250 1.00 87.94 596 ALA A CA 1
ATOM 4192 C C . ALA A 1 596 ? 3.279 4.204 12.843 1.00 87.94 596 ALA A C 1
ATOM 4194 O O . ALA A 1 596 ? 2.092 4.141 13.146 1.00 87.94 596 ALA A O 1
ATOM 4195 N N . THR A 1 597 ? 3.902 3.234 12.164 1.00 89.56 597 THR A N 1
ATOM 4196 C CA . THR A 1 597 ? 3.317 1.914 11.879 1.00 89.56 597 THR A CA 1
ATOM 4197 C C . THR A 1 597 ? 4.264 0.811 12.351 1.00 89.56 597 THR A C 1
ATOM 4199 O O . THR A 1 597 ? 4.273 0.455 13.528 1.00 89.56 597 THR A O 1
ATOM 4202 N N . ARG A 1 598 ? 5.112 0.298 11.455 1.00 89.88 598 ARG A N 1
ATOM 4203 C CA . ARG A 1 598 ? 6.167 -0.671 11.755 1.00 89.88 598 ARG A CA 1
ATOM 4204 C C . ARG A 1 598 ? 7.359 -0.515 10.811 1.00 89.88 598 ARG A C 1
ATOM 4206 O O . ARG A 1 598 ? 7.232 -0.046 9.679 1.00 89.88 598 ARG A O 1
ATOM 4213 N N . ALA A 1 599 ? 8.529 -0.953 11.276 1.00 91.50 599 ALA A N 1
ATOM 4214 C CA . ALA A 1 599 ? 9.798 -0.834 10.554 1.00 91.50 599 ALA A CA 1
ATOM 4215 C C . ALA A 1 599 ? 9.824 -1.572 9.199 1.00 91.50 599 ALA A C 1
ATOM 4217 O O . ALA A 1 599 ? 10.592 -1.191 8.318 1.00 91.50 599 ALA A O 1
ATOM 4218 N N . ASP A 1 600 ? 8.985 -2.595 9.038 1.00 91.56 600 ASP A N 1
ATOM 4219 C CA . ASP A 1 600 ? 8.891 -3.536 7.917 1.00 91.56 600 ASP A CA 1
ATOM 4220 C C . ASP A 1 600 ? 7.560 -3.414 7.140 1.00 91.56 600 ASP A C 1
ATOM 4222 O O . ASP A 1 600 ? 7.076 -4.388 6.555 1.00 91.56 600 ASP A O 1
ATOM 4226 N N . LEU A 1 601 ? 6.909 -2.242 7.164 1.00 94.19 601 LEU A N 1
ATOM 4227 C CA . LEU A 1 601 ? 5.688 -2.015 6.384 1.00 94.19 601 LEU A CA 1
ATOM 4228 C C . LEU A 1 601 ? 6.001 -2.097 4.873 1.00 94.19 601 LEU A C 1
ATOM 4230 O O . LEU A 1 601 ? 6.800 -1.292 4.389 1.00 94.19 601 LEU A O 1
ATOM 4234 N N . PRO A 1 602 ? 5.359 -3.002 4.104 1.00 95.94 602 PRO A N 1
ATOM 4235 C CA . PRO A 1 602 ? 5.597 -3.106 2.673 1.00 95.94 602 PRO A CA 1
ATOM 4236 C C . PRO A 1 602 ? 4.901 -1.968 1.916 1.00 95.94 602 PRO A C 1
ATOM 4238 O O . PRO A 1 602 ? 3.683 -1.775 2.023 1.00 95.94 602 PRO A O 1
ATOM 4241 N N . VAL A 1 603 ? 5.683 -1.229 1.128 1.00 97.94 603 VAL A N 1
ATOM 4242 C CA . VAL A 1 603 ? 5.221 -0.075 0.349 1.00 97.94 603 VAL A CA 1
ATOM 4243 C C . VAL A 1 603 ? 5.267 -0.388 -1.145 1.00 97.94 603 VAL A C 1
ATOM 4245 O O . VAL A 1 603 ? 6.329 -0.581 -1.730 1.00 97.94 603 VAL A O 1
ATOM 4248 N N . PHE A 1 604 ? 4.100 -0.411 -1.777 1.00 97.62 604 PHE A N 1
ATOM 4249 C CA . PHE A 1 604 ? 3.895 -0.713 -3.188 1.00 97.62 604 PHE A CA 1
ATOM 4250 C C . PHE A 1 604 ? 3.878 0.585 -3.994 1.00 97.62 604 PHE A C 1
ATOM 4252 O O . PHE A 1 604 ? 2.838 1.212 -4.198 1.00 97.62 604 PHE A O 1
ATOM 4259 N N . LEU A 1 605 ? 5.064 1.005 -4.425 1.00 95.94 605 LEU A N 1
ATOM 4260 C CA . LEU A 1 605 ? 5.281 2.202 -5.225 1.00 95.94 605 LEU A CA 1
ATOM 4261 C C . LEU A 1 605 ? 4.918 1.932 -6.692 1.00 95.94 605 LEU A C 1
ATOM 4263 O O . LEU A 1 605 ? 5.375 0.955 -7.282 1.00 95.94 605 LEU A O 1
ATOM 4267 N N . THR A 1 606 ? 4.113 2.797 -7.302 1.00 93.56 606 THR A N 1
ATOM 4268 C CA . THR A 1 606 ? 3.680 2.652 -8.703 1.00 93.56 606 THR A CA 1
ATOM 4269 C C . THR A 1 606 ? 4.417 3.625 -9.619 1.00 93.56 606 THR A C 1
ATOM 4271 O O . THR A 1 606 ? 4.712 4.746 -9.206 1.00 93.56 606 THR A O 1
ATOM 4274 N N . THR A 1 607 ? 4.674 3.247 -10.874 1.00 88.62 607 THR A N 1
ATOM 4275 C CA . THR A 1 607 ? 5.345 4.149 -11.829 1.00 88.62 607 THR A CA 1
ATOM 4276 C C . THR A 1 607 ? 4.477 5.339 -12.217 1.00 88.62 607 THR A C 1
ATOM 4278 O O . THR A 1 607 ? 3.279 5.153 -12.429 1.00 88.62 607 THR A O 1
ATOM 4281 N N . LEU A 1 608 ? 5.081 6.497 -12.498 1.00 89.19 608 LEU A N 1
ATOM 4282 C CA . LEU A 1 608 ? 4.372 7.574 -13.195 1.00 89.19 608 LEU A CA 1
ATOM 4283 C C . LEU A 1 608 ? 3.768 7.094 -14.533 1.00 89.19 608 LEU A C 1
ATOM 4285 O O . LEU A 1 608 ? 4.408 6.315 -15.254 1.00 89.19 608 LEU A O 1
ATOM 4289 N N . PRO A 1 609 ? 2.585 7.606 -14.921 1.00 88.69 609 PRO A N 1
ATOM 4290 C CA . PRO A 1 609 ? 2.009 7.362 -16.240 1.00 88.69 609 PRO A CA 1
ATOM 4291 C C . PRO A 1 609 ? 2.831 8.055 -17.350 1.00 88.69 609 PRO A C 1
ATOM 4293 O O . PRO A 1 609 ? 3.971 8.505 -17.163 1.00 88.69 609 PRO A O 1
ATOM 4296 N N . ARG A 1 610 ? 2.272 8.117 -18.560 1.00 86.19 610 ARG A N 1
ATOM 4297 C CA . ARG A 1 610 ? 2.777 9.003 -19.621 1.00 86.19 610 ARG A CA 1
ATOM 4298 C C . ARG A 1 610 ? 2.310 10.437 -19.342 1.00 86.19 610 ARG A C 1
ATOM 4300 O O . ARG A 1 610 ? 1.271 10.627 -18.726 1.00 86.19 610 ARG A O 1
ATOM 4307 N N . TYR A 1 611 ? 3.056 11.434 -19.808 1.00 85.69 611 TYR A N 1
ATOM 4308 C CA . TYR A 1 611 ? 2.685 12.847 -19.691 1.00 85.69 611 TYR A CA 1
ATOM 4309 C C . TYR A 1 611 ? 2.708 13.521 -21.057 1.00 85.69 611 TYR A C 1
ATOM 4311 O O . TYR A 1 611 ? 3.776 13.720 -21.634 1.00 85.69 611 TYR A O 1
ATOM 4319 N N . SER A 1 612 ? 1.535 13.863 -21.596 1.00 78.62 612 SER A N 1
ATOM 4320 C CA . SER A 1 612 ? 1.405 14.430 -22.948 1.00 78.62 612 SER A CA 1
ATOM 4321 C C . SER A 1 612 ? 1.419 15.964 -22.991 1.00 78.62 612 SER A C 1
ATOM 4323 O O . SER A 1 612 ? 1.037 16.544 -24.007 1.00 78.62 612 SER A O 1
ATOM 4325 N N .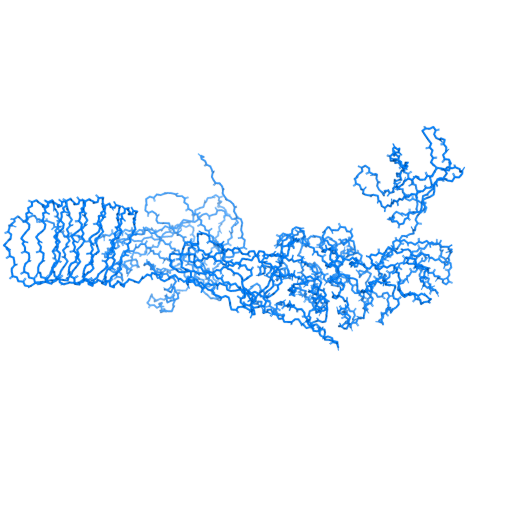 GLY A 1 613 ? 1.819 16.623 -21.900 1.00 73.06 613 GLY A N 1
ATOM 4326 C CA . GLY A 1 613 ? 2.095 18.059 -21.887 1.00 73.06 613 GLY A CA 1
ATOM 4327 C C . GLY A 1 613 ? 3.456 18.407 -22.504 1.00 73.06 613 GLY A C 1
ATOM 4328 O O . GLY A 1 613 ? 4.218 17.544 -22.941 1.00 73.06 613 GLY A O 1
ATOM 4329 N N . THR A 1 614 ? 3.786 19.697 -22.537 1.00 63.06 614 THR A N 1
ATOM 4330 C CA . THR A 1 614 ? 5.055 20.182 -23.097 1.00 63.06 614 THR A CA 1
ATOM 4331 C C . THR A 1 614 ? 6.236 19.905 -22.162 1.00 63.06 614 THR A C 1
ATOM 4333 O O . THR A 1 614 ? 6.461 20.653 -21.217 1.00 63.06 614 THR A O 1
ATOM 4336 N N . GLY A 1 615 ? 6.991 18.847 -22.470 1.00 55.12 615 GLY A N 1
ATOM 4337 C CA . GLY A 1 615 ? 8.423 18.679 -22.185 1.00 55.12 615 GLY A CA 1
ATOM 4338 C C . GLY A 1 615 ? 8.930 18.898 -20.752 1.00 55.12 615 GLY A C 1
ATOM 4339 O O . GLY A 1 615 ? 9.338 20.002 -20.405 1.00 55.12 615 GLY A O 1
ATOM 4340 N N . THR A 1 616 ? 9.106 17.807 -19.999 1.00 60.19 616 THR A N 1
ATOM 4341 C CA . THR A 1 616 ? 10.177 17.704 -18.992 1.00 60.19 616 THR A CA 1
ATOM 4342 C C . THR A 1 616 ? 10.874 16.342 -19.088 1.00 60.19 616 THR A C 1
ATOM 4344 O O . THR A 1 616 ? 10.223 15.299 -19.043 1.00 60.19 616 THR A O 1
ATOM 4347 N N . AS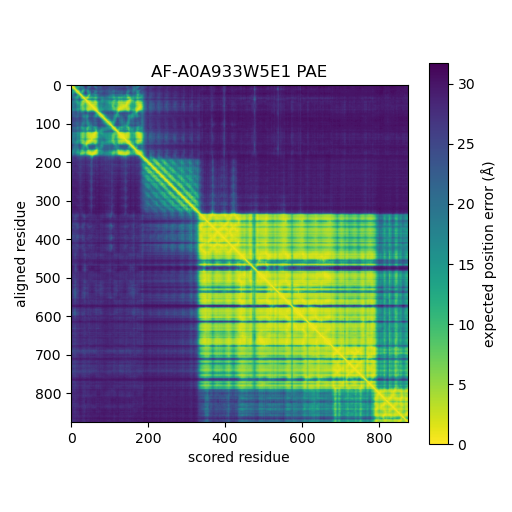P A 1 617 ? 12.211 16.331 -19.161 1.00 67.62 617 ASP A N 1
ATOM 4348 C CA . ASP A 1 617 ? 13.002 15.100 -18.957 1.00 67.62 617 ASP A CA 1
ATOM 4349 C C . ASP A 1 617 ? 12.890 14.604 -17.503 1.00 67.62 617 ASP A C 1
ATOM 4351 O O . ASP A 1 617 ? 13.017 13.416 -17.227 1.00 67.62 617 ASP A O 1
ATOM 4355 N N . ARG A 1 618 ? 12.518 15.507 -16.585 1.00 79.62 618 ARG A N 1
ATOM 4356 C CA . ARG A 1 618 ? 12.229 15.248 -15.165 1.00 79.62 618 ARG A CA 1
ATOM 4357 C C . ARG A 1 618 ? 11.182 14.162 -14.933 1.00 79.62 618 ARG A C 1
ATOM 4359 O O . ARG A 1 618 ? 11.202 13.506 -13.897 1.00 79.62 618 ARG A O 1
ATOM 4366 N N . TRP A 1 619 ? 10.275 13.956 -15.888 1.00 85.31 619 TRP A N 1
ATOM 4367 C CA . TRP A 1 619 ? 9.324 12.849 -15.827 1.00 85.31 619 TRP A CA 1
ATOM 4368 C C . TRP A 1 619 ? 10.021 11.486 -15.920 1.00 85.31 619 TRP A C 1
ATOM 4370 O O . TRP A 1 619 ? 9.591 10.525 -15.289 1.00 85.31 619 TRP A O 1
ATOM 4380 N N . ASP A 1 620 ? 11.116 11.409 -16.678 1.00 81.56 620 ASP A N 1
ATOM 4381 C CA . ASP A 1 620 ? 12.004 10.250 -16.700 1.00 81.56 620 ASP A CA 1
ATOM 4382 C C . ASP A 1 620 ? 12.887 10.205 -15.444 1.00 81.56 620 ASP A C 1
ATOM 4384 O O . ASP A 1 620 ? 13.100 9.130 -14.901 1.00 81.56 620 ASP A O 1
ATOM 4388 N N . ASP A 1 621 ? 13.342 11.347 -14.915 1.00 83.38 621 ASP A N 1
ATOM 4389 C CA . ASP A 1 621 ? 14.126 11.385 -13.667 1.00 83.38 621 ASP A CA 1
ATOM 4390 C C . ASP A 1 621 ? 13.351 10.813 -12.470 1.00 83.38 621 ASP A C 1
ATOM 4392 O O . ASP A 1 621 ? 13.876 9.950 -11.765 1.00 83.38 621 ASP A O 1
ATOM 4396 N N . VAL A 1 622 ? 12.095 11.232 -12.267 1.00 87.69 622 VAL A N 1
ATOM 4397 C CA . VAL A 1 622 ? 11.231 10.694 -11.200 1.00 87.69 622 VAL A CA 1
ATOM 4398 C C . VAL A 1 622 ? 10.875 9.229 -11.470 1.00 87.69 622 VAL A C 1
ATOM 4400 O O . VAL A 1 622 ? 10.937 8.411 -10.557 1.00 87.69 622 VAL A O 1
ATOM 4403 N N . LEU A 1 623 ? 10.590 8.851 -12.721 1.00 87.62 623 LEU A N 1
ATOM 4404 C CA . LEU A 1 623 ? 10.351 7.453 -13.098 1.00 87.62 623 LEU A CA 1
ATOM 4405 C C . LEU A 1 623 ? 11.571 6.560 -12.803 1.00 87.62 623 LEU A C 1
ATOM 4407 O O . LEU A 1 623 ? 11.433 5.479 -12.234 1.00 87.62 623 LEU A O 1
ATOM 4411 N N . ARG A 1 624 ? 12.784 7.010 -13.138 1.00 85.12 624 ARG A N 1
ATOM 4412 C CA . ARG A 1 624 ? 14.028 6.296 -12.821 1.00 85.12 624 ARG A CA 1
ATOM 4413 C C . ARG A 1 624 ? 14.263 6.237 -11.310 1.00 85.12 624 ARG A C 1
ATOM 4415 O O . ARG A 1 624 ? 14.689 5.193 -10.821 1.00 85.12 624 ARG A O 1
ATOM 4422 N N . ALA A 1 625 ? 13.949 7.301 -10.569 1.00 87.69 625 ALA A N 1
ATOM 4423 C CA . ALA A 1 625 ? 14.050 7.333 -9.110 1.00 87.69 625 ALA A CA 1
ATOM 4424 C C . ALA A 1 625 ? 13.097 6.321 -8.450 1.00 87.69 625 ALA A C 1
ATOM 4426 O O . ALA A 1 625 ? 13.508 5.569 -7.571 1.00 87.69 625 ALA A O 1
ATOM 4427 N N . GLN A 1 626 ? 11.858 6.233 -8.938 1.00 91.56 626 GLN A N 1
ATOM 4428 C CA . GLN A 1 626 ? 10.871 5.221 -8.553 1.00 91.56 626 GLN A CA 1
ATOM 4429 C C . GLN A 1 626 ? 11.392 3.789 -8.771 1.00 91.56 626 GLN A C 1
ATOM 4431 O O . GLN A 1 626 ? 11.308 2.963 -7.863 1.00 91.56 626 GLN A O 1
ATOM 4436 N N . PHE A 1 627 ? 11.998 3.496 -9.929 1.00 88.00 627 PHE A N 1
ATOM 4437 C CA . PHE A 1 627 ? 12.630 2.191 -10.164 1.00 88.00 627 PHE A CA 1
ATOM 4438 C C . PHE A 1 627 ? 13.825 1.932 -9.242 1.00 88.00 627 PHE A C 1
ATOM 4440 O O . PHE A 1 627 ? 13.938 0.836 -8.696 1.00 88.00 627 PHE A O 1
ATOM 4447 N N . ARG A 1 628 ? 14.684 2.932 -9.004 1.00 87.88 628 ARG A N 1
ATOM 4448 C CA . ARG A 1 628 ? 15.829 2.795 -8.092 1.00 87.88 628 ARG A CA 1
ATOM 4449 C C . ARG A 1 628 ? 15.393 2.517 -6.656 1.00 87.88 628 ARG A C 1
ATOM 4451 O O . ARG A 1 628 ? 16.025 1.691 -6.003 1.00 87.88 628 ARG A O 1
ATOM 4458 N N . LEU A 1 629 ? 14.331 3.169 -6.184 1.00 91.06 629 LEU A N 1
ATOM 4459 C CA . LEU A 1 629 ? 13.756 2.935 -4.859 1.00 91.06 629 LEU A CA 1
ATOM 4460 C C . LEU A 1 629 ? 13.319 1.476 -4.695 1.00 91.06 629 LEU A C 1
ATOM 4462 O O . LEU A 1 629 ? 13.747 0.833 -3.746 1.00 91.06 629 LEU A O 1
ATOM 4466 N N . VAL A 1 630 ? 12.564 0.926 -5.650 1.00 90.81 630 VAL A N 1
ATOM 4467 C CA . VAL A 1 630 ? 12.161 -0.493 -5.620 1.00 90.81 630 VAL A CA 1
ATOM 4468 C C . VAL A 1 630 ? 13.359 -1.445 -5.744 1.00 90.81 630 VAL A C 1
ATOM 4470 O O . VAL A 1 630 ? 13.352 -2.533 -5.180 1.00 90.81 630 VAL A O 1
ATOM 4473 N N . ASP A 1 631 ? 14.399 -1.061 -6.484 1.00 85.00 631 ASP A N 1
ATOM 4474 C CA . ASP A 1 631 ? 15.584 -1.903 -6.671 1.00 85.00 631 ASP A CA 1
ATOM 4475 C C . ASP A 1 631 ? 16.593 -1.835 -5.497 1.00 85.00 631 ASP A C 1
ATOM 4477 O O . ASP A 1 631 ? 17.548 -2.611 -5.501 1.00 85.00 631 ASP A O 1
ATOM 4481 N N . THR A 1 632 ? 16.449 -0.913 -4.526 1.00 87.12 632 THR A N 1
ATOM 4482 C CA . THR A 1 632 ? 17.455 -0.719 -3.448 1.00 87.12 632 THR A CA 1
ATOM 4483 C C . THR A 1 632 ? 16.942 -0.426 -2.036 1.00 87.12 632 THR A C 1
ATOM 4485 O O . THR A 1 632 ? 17.714 -0.594 -1.092 1.00 87.12 632 THR A O 1
ATOM 4488 N N . LEU A 1 633 ? 15.690 -0.000 -1.844 1.00 90.75 633 LEU A N 1
ATOM 4489 C CA . LEU A 1 633 ? 15.147 0.309 -0.519 1.00 90.75 633 LEU A CA 1
ATOM 4490 C C . LEU A 1 633 ? 14.348 -0.907 0.001 1.00 90.75 633 LEU A C 1
ATOM 4492 O O . LEU A 1 633 ? 13.427 -1.356 -0.682 1.00 90.75 633 LEU A O 1
ATOM 4496 N N . PRO A 1 634 ? 14.682 -1.478 1.178 1.00 92.00 634 PRO A N 1
ATOM 4497 C CA . PRO A 1 634 ? 14.034 -2.692 1.670 1.00 92.00 634 PRO A CA 1
ATOM 4498 C C . PRO A 1 634 ? 12.549 -2.452 1.953 1.00 92.00 634 PRO A C 1
ATOM 4500 O O . PRO A 1 634 ? 12.148 -1.352 2.326 1.00 92.00 634 PRO A O 1
ATOM 4503 N N . ASP A 1 635 ? 11.735 -3.490 1.776 1.00 94.62 635 ASP A N 1
ATOM 4504 C CA . ASP A 1 635 ? 10.268 -3.451 1.875 1.00 94.62 635 ASP A CA 1
ATOM 4505 C C . ASP A 1 635 ? 9.572 -2.457 0.917 1.00 94.62 635 ASP A C 1
ATOM 4507 O O . ASP A 1 635 ? 8.398 -2.139 1.104 1.00 94.62 635 ASP A O 1
ATOM 4511 N N . VAL A 1 636 ? 10.254 -1.980 -0.133 1.00 96.56 636 VAL A N 1
ATOM 4512 C CA . VAL A 1 636 ? 9.640 -1.183 -1.205 1.00 96.56 636 VAL A CA 1
ATOM 4513 C C . VAL A 1 636 ? 9.547 -2.009 -2.483 1.00 96.56 636 VAL A C 1
ATOM 4515 O O . VAL A 1 636 ? 10.541 -2.485 -3.023 1.00 96.56 636 VAL A O 1
ATOM 4518 N N . PHE A 1 637 ? 8.325 -2.173 -2.981 1.00 94.25 637 PHE A N 1
ATOM 4519 C CA . PHE A 1 637 ? 7.984 -3.053 -4.094 1.00 94.25 637 PHE A CA 1
ATOM 4520 C C . PHE A 1 637 ? 7.337 -2.261 -5.228 1.00 94.25 637 PHE A C 1
ATOM 4522 O O . PHE A 1 637 ? 6.716 -1.223 -5.008 1.00 94.25 637 PHE A O 1
ATOM 4529 N N . MET A 1 638 ? 7.443 -2.762 -6.458 1.00 92.12 638 MET A N 1
ATOM 4530 C CA . MET A 1 638 ? 6.725 -2.190 -7.596 1.00 92.12 638 MET A CA 1
ATOM 4531 C C . MET A 1 638 ? 5.248 -2.577 -7.496 1.00 92.12 638 MET A C 1
ATOM 4533 O O . MET A 1 638 ? 4.888 -3.710 -7.795 1.00 92.12 638 MET A O 1
ATOM 4537 N N . GLY A 1 639 ? 4.397 -1.635 -7.096 1.00 89.88 639 GLY A N 1
ATOM 4538 C CA . GLY A 1 639 ? 2.943 -1.795 -7.082 1.00 89.88 639 GLY A CA 1
ATOM 4539 C C . GLY A 1 639 ? 2.326 -1.849 -8.480 1.00 89.88 639 GLY A C 1
ATOM 4540 O O . GLY A 1 639 ? 1.234 -2.372 -8.652 1.00 89.88 639 GLY A O 1
ATOM 4541 N N . GLY A 1 640 ? 3.002 -1.340 -9.510 1.00 84.94 640 GLY A N 1
ATOM 4542 C CA . GLY A 1 640 ? 2.536 -1.525 -10.879 1.00 84.94 640 GLY A CA 1
ATOM 4543 C C . GLY A 1 640 ? 3.137 -0.548 -11.874 1.00 84.94 640 GLY A C 1
ATOM 4544 O O . GLY A 1 640 ? 3.291 0.643 -11.592 1.00 84.94 640 GLY A O 1
ATOM 4545 N N . HIS A 1 641 ? 3.423 -1.064 -13.069 1.00 85.88 641 HIS A N 1
ATOM 4546 C CA . HIS A 1 641 ? 3.742 -0.239 -14.223 1.00 85.88 641 HIS A CA 1
ATOM 4547 C C . HIS A 1 641 ? 2.471 0.143 -15.001 1.00 85.88 641 HIS A C 1
ATOM 4549 O O . HIS A 1 641 ? 1.592 -0.700 -15.195 1.00 85.88 641 HIS A O 1
ATOM 4555 N N . ILE A 1 642 ? 2.378 1.405 -15.442 1.00 84.06 642 ILE A N 1
ATOM 4556 C CA . ILE A 1 642 ? 1.193 1.990 -16.103 1.00 84.06 642 ILE A CA 1
ATOM 4557 C C . ILE A 1 642 ? 1.521 2.949 -17.266 1.00 84.06 642 ILE A C 1
ATOM 4559 O O . ILE A 1 642 ? 0.797 3.912 -17.502 1.00 84.06 642 ILE A O 1
ATOM 4563 N N . ARG A 1 643 ? 2.600 2.732 -18.033 1.00 83.69 643 ARG A N 1
ATOM 4564 C CA . ARG A 1 643 ? 2.832 3.519 -19.272 1.00 83.69 643 ARG A CA 1
ATOM 4565 C C . ARG A 1 643 ? 2.238 2.889 -20.533 1.00 83.69 643 ARG A C 1
ATOM 4567 O O . ARG A 1 643 ? 2.228 3.535 -21.580 1.00 83.69 643 ARG A O 1
ATOM 4574 N N . ASP A 1 644 ? 1.695 1.680 -20.438 1.00 82.19 644 ASP A N 1
ATOM 4575 C CA . ASP A 1 644 ? 0.972 0.982 -21.510 1.00 82.19 644 ASP A CA 1
ATOM 4576 C C . ASP A 1 644 ? -0.525 1.325 -21.582 1.00 82.19 644 ASP A C 1
ATOM 4578 O O . ASP A 1 644 ? -1.188 0.946 -22.546 1.00 82.19 644 ASP A O 1
ATOM 4582 N N . VAL A 1 645 ? -1.066 2.010 -20.571 1.00 81.62 645 VAL A N 1
ATOM 4583 C CA . VAL A 1 645 ? -2.504 2.292 -20.451 1.00 81.62 645 VAL A CA 1
ATOM 4584 C C . VAL A 1 645 ? -2.943 3.528 -21.242 1.00 81.62 645 VAL A C 1
ATOM 4586 O O . VAL A 1 645 ? -2.133 4.377 -21.632 1.00 81.62 645 VAL A O 1
ATOM 4589 N N . GLN A 1 646 ? -4.254 3.640 -21.461 1.00 84.38 646 GLN A N 1
ATOM 4590 C CA . GLN A 1 646 ? -4.894 4.829 -22.021 1.00 84.38 646 GLN A CA 1
ATOM 4591 C C . GLN A 1 646 ? -4.867 5.993 -21.012 1.00 84.38 646 GLN A C 1
ATOM 4593 O O . GLN A 1 646 ? -5.094 5.799 -19.818 1.00 84.38 646 GLN A O 1
ATOM 4598 N N . MET A 1 647 ? -4.629 7.208 -21.510 1.00 86.25 647 MET A N 1
ATOM 4599 C CA . MET A 1 647 ? -4.710 8.451 -20.733 1.00 86.25 647 MET A CA 1
ATOM 4600 C C . MET A 1 647 ? -6.109 9.074 -20.852 1.00 86.25 647 MET A C 1
ATOM 4602 O O . MET A 1 647 ? -6.740 8.975 -21.906 1.00 86.25 647 MET A O 1
ATOM 4606 N N . PHE A 1 648 ? -6.583 9.716 -19.785 1.00 86.62 648 PHE A N 1
ATOM 4607 C CA . PHE A 1 648 ? -7.785 10.555 -19.777 1.00 86.62 648 PHE A CA 1
ATOM 4608 C C . PHE A 1 648 ? -7.482 11.955 -20.323 1.00 86.62 648 PHE A C 1
ATOM 4610 O O . PHE A 1 648 ? -8.146 12.431 -21.240 1.00 86.62 648 PHE A O 1
ATOM 4617 N N . ASP A 1 649 ? -6.443 12.586 -19.776 1.00 88.44 649 ASP A N 1
ATOM 4618 C CA . ASP A 1 649 ? -5.967 13.917 -20.146 1.00 88.44 649 ASP A CA 1
ATOM 4619 C C . ASP A 1 649 ? -4.434 13.909 -20.329 1.00 88.44 649 ASP A C 1
ATOM 4621 O O . ASP A 1 649 ? -3.858 12.914 -20.773 1.00 88.44 649 ASP A O 1
ATOM 4625 N N . THR A 1 650 ? -3.749 15.015 -20.030 1.00 87.38 650 THR A N 1
ATOM 4626 C CA . THR A 1 650 ? -2.290 15.101 -20.145 1.00 87.38 650 THR A CA 1
ATOM 4627 C C . THR A 1 650 ? -1.523 14.301 -19.091 1.00 87.38 650 THR A C 1
ATOM 4629 O O . THR A 1 650 ? -0.329 14.093 -19.300 1.00 87.38 650 THR A O 1
ATOM 4632 N N . VAL A 1 651 ? -2.149 13.870 -17.987 1.00 88.12 651 VAL A N 1
ATOM 4633 C CA . VAL A 1 651 ? -1.477 13.304 -16.797 1.00 88.12 651 VAL A CA 1
ATOM 4634 C C . VAL A 1 651 ? -2.252 12.180 -16.085 1.00 88.12 651 VAL A C 1
ATOM 4636 O O . VAL A 1 651 ? -1.640 11.348 -15.413 1.00 88.12 651 VAL A O 1
ATOM 4639 N N . HIS A 1 652 ? -3.574 12.102 -16.230 1.00 91.56 652 HIS A N 1
ATOM 4640 C CA . HIS A 1 652 ? -4.403 11.109 -15.545 1.00 91.56 652 HIS A CA 1
ATOM 4641 C C . HIS A 1 652 ? -4.645 9.843 -16.374 1.00 91.56 652 HIS A C 1
ATOM 4643 O O . HIS A 1 652 ? -4.875 9.908 -17.582 1.00 91.56 652 HIS A O 1
ATOM 4649 N N . VAL A 1 653 ? -4.643 8.683 -15.716 1.00 89.75 653 VAL A N 1
ATOM 4650 C CA . VAL A 1 653 ? -5.052 7.399 -16.308 1.00 89.75 653 VAL A CA 1
ATOM 4651 C C . VAL A 1 653 ? -6.546 7.435 -16.652 1.00 89.75 653 VAL A C 1
ATOM 4653 O O . VAL A 1 653 ? -7.349 8.013 -15.924 1.00 89.75 653 VAL A O 1
ATOM 4656 N N . HIS A 1 654 ? -6.924 6.826 -17.778 1.00 88.75 654 HIS A N 1
ATOM 4657 C CA . HIS A 1 654 ? -8.324 6.685 -18.178 1.00 88.75 654 HIS A CA 1
ATOM 4658 C C . HIS A 1 654 ? -9.035 5.602 -17.362 1.00 88.75 654 HIS A C 1
ATOM 4660 O O . HIS A 1 654 ? -8.519 4.492 -17.250 1.00 88.75 654 HIS A O 1
ATOM 4666 N N . VAL A 1 655 ? -10.256 5.884 -16.893 1.00 85.56 655 VAL A N 1
ATOM 4667 C CA . VAL A 1 655 ? -11.013 5.014 -15.971 1.00 85.56 655 VAL A CA 1
ATOM 4668 C C . VAL A 1 655 ? -11.081 3.541 -16.398 1.00 85.56 655 VAL A C 1
ATOM 4670 O O . VAL A 1 655 ? -10.691 2.673 -15.626 1.00 85.56 655 VAL A O 1
ATOM 4673 N N . ASN A 1 656 ? -11.412 3.259 -17.666 1.00 83.25 656 ASN A N 1
ATOM 4674 C CA . ASN A 1 656 ? -11.451 1.893 -18.222 1.00 83.25 656 ASN A CA 1
ATOM 4675 C C . ASN A 1 656 ? -10.111 1.110 -18.130 1.00 83.25 656 ASN A C 1
ATOM 4677 O O . ASN A 1 656 ? -10.074 -0.076 -18.450 1.00 83.25 656 ASN A O 1
ATOM 4681 N N . ALA A 1 657 ? -8.996 1.752 -17.764 1.00 86.88 657 ALA A N 1
ATOM 4682 C CA . ALA A 1 657 ? -7.699 1.117 -17.526 1.00 86.88 657 ALA A CA 1
ATOM 4683 C C . ALA A 1 657 ? -7.293 1.078 -16.038 1.00 86.88 657 ALA A C 1
ATOM 4685 O O . ALA A 1 657 ? -6.346 0.374 -15.679 1.00 86.88 657 ALA A O 1
ATOM 4686 N N . GLU A 1 658 ? -8.015 1.774 -15.156 1.00 89.75 658 GLU A N 1
ATOM 4687 C CA . GLU A 1 658 ? -7.767 1.761 -13.711 1.00 89.75 658 GLU A CA 1
ATOM 4688 C C . GLU A 1 658 ? -8.005 0.364 -13.122 1.00 89.75 658 GLU A C 1
ATOM 4690 O O . GLU A 1 658 ? -7.244 -0.067 -12.260 1.00 89.75 658 GLU A O 1
ATOM 4695 N N . ALA A 1 659 ? -8.954 -0.407 -13.668 1.00 90.19 659 ALA A N 1
ATOM 4696 C CA . ALA A 1 659 ? -9.141 -1.825 -13.345 1.00 90.19 659 ALA A CA 1
ATOM 4697 C C . ALA A 1 659 ? -7.853 -2.661 -13.522 1.00 90.19 659 ALA A C 1
ATOM 4699 O O . ALA A 1 659 ? -7.482 -3.441 -12.642 1.00 90.19 659 ALA A O 1
ATOM 4700 N N . ALA A 1 660 ? -7.135 -2.469 -14.635 1.00 88.69 660 ALA A N 1
ATOM 4701 C CA . ALA A 1 660 ? -5.871 -3.158 -14.899 1.00 88.69 660 ALA A CA 1
ATOM 4702 C C . ALA A 1 660 ? -4.745 -2.662 -13.974 1.00 88.69 660 ALA A C 1
ATOM 4704 O O . ALA A 1 660 ? -3.897 -3.448 -13.553 1.00 88.69 660 ALA A O 1
ATOM 4705 N N . PHE A 1 661 ? -4.752 -1.376 -13.608 1.00 91.62 661 PHE A N 1
ATOM 4706 C CA . PHE A 1 661 ? -3.828 -0.819 -12.618 1.00 91.62 661 PHE A CA 1
ATOM 4707 C C . PHE A 1 661 ? -4.053 -1.449 -11.230 1.00 91.62 661 PHE A C 1
ATOM 4709 O O . PHE A 1 661 ? -3.111 -1.960 -10.625 1.00 91.62 661 PHE A O 1
ATOM 4716 N N . GLY A 1 662 ? -5.306 -1.527 -10.775 1.00 93.44 662 GLY A N 1
ATOM 4717 C CA . GLY A 1 662 ? -5.683 -2.186 -9.524 1.00 93.44 662 GLY A CA 1
ATOM 4718 C C . GLY A 1 662 ? -5.306 -3.669 -9.474 1.00 93.44 662 GLY A C 1
ATOM 4719 O O . GLY A 1 662 ? -4.755 -4.136 -8.478 1.00 93.44 662 GLY A O 1
ATOM 4720 N N . GLN A 1 663 ? -5.512 -4.412 -10.564 1.00 92.06 663 GLN A N 1
ATOM 4721 C CA . GLN A 1 663 ? -5.084 -5.815 -10.658 1.00 92.06 663 GLN A CA 1
ATOM 4722 C C . GLN A 1 663 ? -3.561 -5.982 -10.539 1.00 92.06 663 GLN A C 1
ATOM 4724 O O . GLN A 1 663 ? -3.102 -6.940 -9.915 1.00 92.06 663 GLN A O 1
ATOM 4729 N N . ARG A 1 664 ? -2.769 -5.051 -11.089 1.00 92.12 664 ARG A N 1
ATOM 4730 C CA . ARG A 1 664 ? -1.299 -5.050 -10.959 1.00 92.12 664 ARG A CA 1
ATOM 4731 C C . ARG A 1 664 ? -0.864 -4.807 -9.508 1.00 92.12 664 ARG A C 1
ATOM 4733 O O . ARG A 1 664 ? -0.030 -5.557 -9.007 1.00 92.12 664 ARG A O 1
ATOM 4740 N N . ILE A 1 665 ? -1.514 -3.871 -8.811 1.00 95.12 665 ILE A N 1
ATOM 4741 C CA . ILE A 1 665 ? -1.284 -3.596 -7.381 1.00 95.12 665 ILE A CA 1
ATOM 4742 C C . ILE A 1 665 ? -1.622 -4.821 -6.522 1.00 95.12 665 ILE A C 1
ATOM 4744 O O . ILE A 1 665 ? -0.798 -5.264 -5.719 1.00 95.12 665 ILE A O 1
ATOM 4748 N N . ALA A 1 666 ? -2.786 -5.435 -6.746 1.00 94.31 666 ALA A N 1
ATOM 4749 C CA . ALA A 1 666 ? -3.164 -6.678 -6.079 1.00 94.31 666 ALA A CA 1
ATOM 4750 C C . ALA A 1 666 ? -2.157 -7.809 -6.347 1.00 94.31 666 ALA A C 1
ATOM 4752 O O . ALA A 1 666 ? -1.802 -8.542 -5.427 1.00 94.31 666 ALA A O 1
ATOM 4753 N N . ARG A 1 667 ? -1.645 -7.940 -7.578 1.00 91.50 667 ARG A N 1
ATOM 4754 C CA . ARG A 1 667 ? -0.637 -8.956 -7.915 1.00 91.50 667 ARG A CA 1
ATOM 4755 C C . ARG A 1 667 ? 0.681 -8.740 -7.189 1.00 91.50 667 ARG A C 1
ATOM 4757 O O . ARG A 1 667 ? 1.217 -9.709 -6.668 1.00 91.50 667 ARG A O 1
ATOM 4764 N N . ALA A 1 668 ? 1.176 -7.506 -7.121 1.00 92.62 668 ALA A N 1
ATOM 4765 C CA . ALA A 1 668 ? 2.396 -7.188 -6.385 1.00 92.62 668 ALA A CA 1
ATOM 4766 C C . ALA A 1 668 ? 2.259 -7.513 -4.887 1.00 92.62 668 ALA A C 1
ATOM 4768 O O . ALA A 1 668 ? 3.150 -8.134 -4.308 1.00 92.62 668 ALA A O 1
ATOM 4769 N N . ILE A 1 669 ? 1.112 -7.186 -4.282 1.00 94.25 669 ILE A N 1
ATOM 4770 C CA . ILE A 1 669 ? 0.801 -7.547 -2.891 1.00 94.25 669 ILE A CA 1
ATOM 4771 C C . ILE A 1 669 ? 0.751 -9.073 -2.710 1.00 94.25 669 ILE A C 1
ATOM 4773 O O . ILE A 1 669 ? 1.317 -9.597 -1.754 1.00 94.25 669 ILE A O 1
ATOM 4777 N N . LEU A 1 670 ? 0.123 -9.809 -3.632 1.00 92.12 670 LEU A N 1
ATOM 4778 C CA . LEU A 1 670 ? 0.043 -11.274 -3.569 1.00 92.12 670 LEU A CA 1
ATOM 4779 C C . LEU A 1 670 ? 1.400 -11.963 -3.800 1.00 92.12 670 LEU A C 1
ATOM 4781 O O . LEU A 1 670 ? 1.656 -12.992 -3.187 1.00 92.12 670 LEU A O 1
ATOM 4785 N N . ASP A 1 671 ? 2.264 -11.416 -4.656 1.00 90.44 671 ASP A N 1
ATOM 4786 C CA . ASP A 1 671 ? 3.650 -11.867 -4.870 1.00 90.44 671 ASP A CA 1
ATOM 4787 C C . ASP A 1 671 ? 4.487 -11.700 -3.586 1.00 90.44 671 ASP A C 1
ATOM 4789 O O . ASP A 1 671 ? 5.070 -12.664 -3.096 1.00 90.44 671 ASP A O 1
ATOM 4793 N N . TYR A 1 672 ? 4.434 -10.520 -2.953 1.00 90.94 672 TYR A N 1
ATOM 4794 C CA . TYR A 1 672 ? 5.064 -10.263 -1.647 1.00 90.94 672 TYR A CA 1
ATOM 4795 C C . TYR A 1 672 ? 4.562 -11.199 -0.533 1.00 90.94 672 TYR A C 1
ATOM 4797 O O . TYR A 1 672 ? 5.343 -11.643 0.309 1.00 90.94 672 TYR A O 1
ATOM 4805 N N . LEU A 1 673 ? 3.264 -11.518 -0.522 1.00 89.44 673 LEU A N 1
ATOM 4806 C CA . LEU A 1 673 ? 2.667 -12.443 0.447 1.00 89.44 673 LEU A CA 1
ATOM 4807 C C . LEU A 1 673 ? 3.005 -13.925 0.175 1.00 89.44 673 LEU A C 1
ATOM 4809 O O . LEU A 1 673 ? 2.610 -14.777 0.968 1.00 89.44 673 LEU A O 1
ATOM 4813 N N . GLY A 1 674 ? 3.700 -14.254 -0.922 1.00 89.69 674 GLY A N 1
ATOM 4814 C CA . GLY A 1 674 ? 3.955 -15.637 -1.353 1.00 89.69 674 GLY A CA 1
ATOM 4815 C C . GLY A 1 674 ? 2.721 -16.354 -1.922 1.00 89.69 674 GLY A C 1
ATOM 4816 O O . GLY A 1 674 ? 2.746 -17.557 -2.167 1.00 89.69 674 GLY A O 1
ATOM 4817 N N . GLU A 1 675 ? 1.633 -15.618 -2.146 1.00 88.69 675 GLU A N 1
ATOM 4818 C CA . GLU A 1 675 ? 0.347 -16.119 -2.638 1.00 88.69 675 GLU A CA 1
ATOM 4819 C C . GLU A 1 675 ? 0.267 -16.102 -4.178 1.00 88.69 675 GLU A C 1
ATOM 4821 O O . GLU A 1 675 ? -0.680 -16.623 -4.781 1.00 88.69 675 GLU A O 1
ATOM 4826 N N . SER A 1 676 ? 1.262 -15.522 -4.847 1.00 82.56 676 SER A N 1
ATOM 4827 C CA . SER A 1 676 ? 1.416 -15.580 -6.297 1.00 82.56 676 SER A CA 1
ATOM 4828 C C . SER A 1 676 ? 2.892 -15.556 -6.707 1.00 82.56 676 SER A C 1
ATOM 4830 O O . SER A 1 676 ? 3.764 -15.514 -5.848 1.00 82.56 676 SER A O 1
ATOM 4832 N N . GLY A 1 677 ? 3.160 -15.620 -8.014 1.00 74.75 677 GLY A N 1
ATOM 4833 C CA . GLY A 1 677 ? 4.496 -15.425 -8.577 1.00 74.75 677 GLY A CA 1
ATOM 4834 C C . GLY A 1 677 ? 4.467 -14.376 -9.686 1.00 74.75 677 GLY A C 1
ATOM 4835 O O . GLY A 1 677 ? 3.638 -14.471 -10.598 1.00 74.75 677 GLY A O 1
ATOM 4836 N N . GLY A 1 678 ? 5.357 -13.394 -9.614 1.00 73.75 678 GLY A N 1
ATOM 4837 C CA . GLY A 1 678 ? 5.498 -12.313 -10.584 1.00 73.75 678 GLY A CA 1
ATOM 4838 C C . GLY A 1 678 ? 4.543 -11.151 -10.325 1.00 73.75 678 GLY A C 1
ATOM 4839 O O . GLY A 1 678 ? 3.467 -11.069 -10.920 1.00 73.75 678 GLY A O 1
ATOM 4840 N N . GLY A 1 679 ? 4.964 -10.239 -9.447 1.00 79.06 679 GLY A N 1
ATOM 4841 C CA . GLY A 1 679 ? 4.374 -8.917 -9.225 1.00 79.06 679 GLY A CA 1
ATOM 4842 C C . GLY A 1 679 ? 4.931 -7.817 -10.138 1.00 79.06 679 GLY A C 1
ATOM 4843 O O . GLY A 1 679 ? 4.387 -6.717 -10.172 1.00 79.06 679 GLY A O 1
ATOM 4844 N N . ARG A 1 680 ? 6.003 -8.102 -10.893 1.00 86.69 680 ARG A N 1
ATOM 4845 C CA . ARG A 1 680 ? 6.673 -7.167 -11.814 1.00 86.69 680 ARG A CA 1
ATOM 4846 C C . ARG A 1 680 ? 6.571 -7.619 -13.264 1.00 86.69 680 ARG A C 1
ATOM 4848 O O . ARG A 1 680 ? 6.528 -8.813 -13.549 1.00 86.69 680 ARG A O 1
ATOM 4855 N N . GLY A 1 681 ? 6.572 -6.643 -14.169 1.00 88.44 681 GLY A N 1
ATOM 4856 C CA . GLY A 1 681 ? 6.701 -6.899 -15.600 1.00 88.44 681 GLY A CA 1
ATOM 4857 C C . GLY A 1 681 ? 8.104 -7.381 -15.975 1.00 88.44 681 GLY A C 1
ATOM 4858 O O . GLY A 1 681 ? 9.037 -7.286 -15.172 1.00 88.44 681 GLY A O 1
ATOM 4859 N N . PRO A 1 682 ? 8.288 -7.902 -17.198 1.00 90.56 682 PRO A N 1
ATOM 4860 C CA . PRO A 1 682 ? 9.617 -8.210 -17.701 1.00 90.56 682 PRO A CA 1
ATOM 4861 C C . PRO A 1 682 ? 10.436 -6.915 -17.786 1.00 90.56 682 PRO A C 1
ATOM 4863 O O . PRO A 1 682 ? 9.875 -5.831 -17.921 1.00 90.56 682 PRO A O 1
ATOM 4866 N N . ARG A 1 683 ? 11.765 -6.994 -17.736 1.00 90.38 683 ARG A N 1
ATOM 4867 C CA . ARG A 1 683 ? 12.638 -5.808 -17.728 1.00 90.38 683 ARG A CA 1
ATOM 4868 C C . ARG A 1 683 ? 13.772 -5.935 -18.745 1.00 90.38 683 ARG A C 1
ATOM 4870 O O . ARG A 1 683 ? 14.460 -6.955 -18.717 1.00 90.38 683 ARG A O 1
ATOM 4877 N N . PRO A 1 684 ? 14.037 -4.930 -19.600 1.00 91.44 684 PRO A N 1
ATOM 4878 C CA . PRO A 1 684 ? 15.255 -4.880 -20.404 1.00 91.44 684 PRO A CA 1
ATOM 4879 C C . PRO A 1 684 ? 16.480 -4.830 -19.485 1.00 91.44 684 PRO A C 1
ATOM 4881 O O . PRO A 1 684 ? 16.587 -3.928 -18.656 1.00 91.44 684 PRO A O 1
ATOM 4884 N N . VAL A 1 685 ? 17.392 -5.794 -19.617 1.00 88.38 685 VAL A N 1
ATOM 4885 C CA . VAL A 1 685 ? 18.594 -5.879 -18.765 1.00 88.38 685 VAL A CA 1
ATOM 4886 C C . VAL A 1 685 ? 19.880 -5.586 -19.521 1.00 88.38 685 VAL A C 1
ATOM 4888 O O . VAL A 1 685 ? 20.761 -4.965 -18.944 1.00 88.38 685 VAL A O 1
ATOM 4891 N N . ALA A 1 686 ? 19.971 -5.938 -20.807 1.00 88.38 686 ALA A N 1
ATOM 4892 C CA . ALA A 1 686 ? 21.102 -5.572 -21.659 1.00 88.38 686 ALA A CA 1
ATOM 4893 C C . ALA A 1 686 ? 20.735 -5.623 -23.154 1.00 88.38 686 ALA A C 1
ATOM 4895 O O . ALA A 1 686 ? 19.694 -6.165 -23.519 1.00 88.38 686 ALA A O 1
ATOM 4896 N N . PHE A 1 687 ? 21.598 -5.120 -24.040 1.00 92.12 687 PHE A N 1
ATOM 4897 C CA . PHE A 1 687 ? 21.481 -5.317 -25.491 1.00 92.12 687 PHE A CA 1
ATOM 4898 C C . PHE A 1 687 ? 22.786 -5.815 -26.128 1.00 92.12 687 PHE A C 1
ATOM 4900 O O . PHE A 1 687 ? 23.878 -5.548 -25.636 1.00 92.12 687 PHE A O 1
ATOM 4907 N N . THR A 1 688 ? 22.688 -6.513 -27.256 1.00 91.19 688 THR A N 1
ATOM 4908 C CA . THR A 1 688 ? 23.827 -6.927 -28.090 1.00 91.19 688 THR A CA 1
ATOM 4909 C C . THR A 1 688 ? 23.706 -6.277 -29.461 1.00 91.19 688 THR A C 1
ATOM 4911 O O . THR A 1 688 ? 22.675 -6.414 -30.115 1.00 91.19 688 THR A O 1
ATOM 4914 N N . GLN A 1 689 ? 24.752 -5.596 -29.932 1.00 92.44 689 GLN A N 1
ATOM 4915 C CA . GLN A 1 689 ? 24.817 -5.138 -31.320 1.00 92.44 689 GLN A CA 1
ATOM 4916 C C . GLN A 1 689 ? 25.217 -6.317 -32.221 1.00 92.44 689 GLN A C 1
ATOM 4918 O O . GLN A 1 689 ? 26.367 -6.743 -32.218 1.00 92.44 689 GLN A O 1
ATOM 4923 N N . VAL A 1 690 ? 24.259 -6.860 -32.976 1.00 93.12 690 VAL A N 1
ATOM 4924 C CA . VAL A 1 690 ? 24.468 -8.010 -33.879 1.00 93.12 690 VAL A CA 1
ATOM 4925 C C . VAL A 1 690 ? 25.202 -7.580 -35.150 1.00 93.12 690 VAL A C 1
ATOM 4927 O O . VAL A 1 690 ? 26.022 -8.313 -35.693 1.00 93.12 690 VAL A O 1
ATOM 4930 N N . ASN A 1 691 ? 24.903 -6.374 -35.631 1.00 94.06 691 ASN A N 1
ATOM 4931 C CA . ASN A 1 691 ? 25.656 -5.655 -36.657 1.00 94.06 691 ASN A CA 1
ATOM 4932 C C . ASN A 1 691 ? 25.349 -4.151 -36.530 1.00 94.06 691 ASN A C 1
ATOM 4934 O O . ASN A 1 691 ? 24.539 -3.747 -35.697 1.00 94.06 691 ASN A O 1
ATOM 4938 N N . SER A 1 692 ? 25.942 -3.305 -37.375 1.00 94.94 692 SER A N 1
ATOM 4939 C CA . SER A 1 692 ? 25.755 -1.845 -37.317 1.00 94.94 692 SER A CA 1
ATOM 4940 C C . SER A 1 692 ? 24.299 -1.361 -37.446 1.00 94.94 692 SER A C 1
ATOM 4942 O O . SER A 1 692 ? 24.027 -0.214 -37.110 1.00 94.94 692 SER A O 1
ATOM 4944 N N . THR A 1 693 ? 23.362 -2.209 -37.887 1.00 96.81 693 THR A N 1
ATOM 4945 C CA . THR A 1 693 ? 21.932 -1.892 -38.077 1.00 96.81 693 THR A CA 1
ATOM 4946 C C . THR A 1 693 ? 20.968 -2.782 -37.279 1.00 96.81 693 THR A C 1
ATOM 4948 O O . THR A 1 693 ? 19.757 -2.608 -37.393 1.00 96.81 693 THR A O 1
ATOM 4951 N N . THR A 1 694 ? 21.457 -3.756 -36.501 1.00 96.94 694 THR A N 1
ATOM 4952 C CA . THR A 1 694 ? 20.620 -4.769 -35.823 1.00 96.94 694 THR A CA 1
ATOM 4953 C C . THR A 1 694 ? 21.051 -4.970 -34.374 1.00 96.94 694 THR A C 1
ATOM 4955 O O . THR A 1 694 ? 22.239 -5.155 -34.101 1.00 96.94 694 THR A O 1
ATOM 4958 N N . PHE A 1 695 ? 20.082 -4.987 -33.458 1.00 96.31 695 PHE A N 1
ATOM 4959 C CA . PHE A 1 695 ? 20.303 -5.093 -32.016 1.00 96.31 695 PHE A CA 1
ATOM 4960 C C . PHE A 1 695 ? 19.364 -6.117 -31.387 1.00 96.31 695 PHE A C 1
ATOM 4962 O O . PHE A 1 695 ? 18.161 -6.067 -31.618 1.00 96.31 695 PHE A O 1
ATOM 4969 N N . ASP A 1 696 ? 19.903 -6.979 -30.535 1.00 95.69 696 ASP A N 1
ATOM 4970 C CA . ASP A 1 696 ? 19.142 -7.947 -29.750 1.00 95.69 696 ASP A CA 1
ATOM 4971 C C . ASP A 1 696 ? 19.052 -7.424 -28.312 1.00 95.69 696 ASP A C 1
ATOM 4973 O O . ASP A 1 696 ? 20.058 -7.386 -27.602 1.00 95.69 696 ASP A O 1
ATOM 4977 N N . VAL A 1 697 ? 17.873 -6.968 -27.887 1.00 94.88 697 VAL A N 1
ATOM 4978 C CA . VAL A 1 697 ? 17.602 -6.502 -26.519 1.00 94.88 697 VAL A CA 1
ATOM 4979 C C . VAL A 1 697 ? 17.142 -7.685 -25.678 1.00 94.88 697 VAL A C 1
ATOM 4981 O O . VAL A 1 697 ? 16.135 -8.311 -25.990 1.00 94.88 697 VAL A O 1
ATOM 4984 N N . HIS A 1 698 ? 17.870 -7.979 -24.606 1.00 92.50 698 HIS A N 1
ATOM 4985 C CA . HIS A 1 698 ? 17.628 -9.103 -23.706 1.00 92.50 698 HIS A CA 1
ATOM 4986 C C . HIS A 1 698 ? 16.828 -8.638 -22.492 1.00 92.50 698 HIS A C 1
ATOM 4988 O O . HIS A 1 698 ? 17.204 -7.670 -21.821 1.00 92.50 698 HIS A O 1
ATOM 4994 N N . CYS A 1 699 ? 15.735 -9.335 -22.196 1.00 92.25 699 CYS A N 1
ATOM 4995 C CA . CYS A 1 699 ? 14.807 -8.998 -21.128 1.00 92.25 699 CYS A CA 1
ATOM 4996 C C . CYS A 1 699 ? 14.756 -10.105 -20.069 1.00 92.25 699 CYS A C 1
ATOM 4998 O O . CYS A 1 699 ? 14.497 -11.267 -20.378 1.00 92.25 699 CYS A O 1
ATOM 5000 N N . ARG A 1 700 ? 14.933 -9.741 -18.796 1.00 89.81 700 ARG A N 1
ATOM 5001 C CA . ARG A 1 700 ? 14.678 -10.645 -17.671 1.00 89.81 700 ARG A CA 1
ATOM 5002 C C . ARG A 1 700 ? 13.173 -10.715 -17.438 1.00 89.81 700 ARG A C 1
ATOM 5004 O O . ARG A 1 700 ? 12.546 -9.687 -17.180 1.00 89.81 700 ARG A O 1
ATOM 5011 N N . LEU A 1 701 ? 12.595 -11.910 -17.517 1.00 88.31 701 LEU A N 1
ATOM 5012 C CA . LEU A 1 701 ? 11.200 -12.130 -17.133 1.00 88.31 701 LEU A CA 1
ATOM 5013 C C . LEU A 1 701 ? 11.070 -12.076 -15.607 1.00 88.31 701 LEU A C 1
ATOM 5015 O O . LEU A 1 701 ? 11.914 -12.613 -14.891 1.00 88.31 701 LEU A O 1
ATOM 5019 N N . HIS A 1 702 ? 9.997 -11.452 -15.128 1.00 82.31 702 HIS A N 1
ATOM 5020 C CA . HIS A 1 702 ? 9.568 -11.510 -13.726 1.00 82.31 702 HIS A CA 1
ATOM 5021 C C . HIS A 1 702 ? 8.255 -12.297 -13.552 1.00 82.31 702 HIS A C 1
ATOM 5023 O O . HIS A 1 702 ? 7.927 -12.701 -12.441 1.00 82.31 702 HIS A O 1
ATOM 5029 N N . GLY A 1 703 ? 7.552 -12.580 -14.652 1.00 81.31 703 GLY A N 1
ATOM 5030 C CA . GLY A 1 703 ? 6.380 -13.443 -14.748 1.00 81.31 703 GLY A CA 1
ATOM 5031 C C . GLY A 1 703 ? 6.224 -13.969 -16.181 1.00 81.31 703 GLY A C 1
ATOM 5032 O O . GLY A 1 703 ? 6.882 -13.480 -17.102 1.00 81.31 703 GLY A O 1
ATOM 5033 N N . GLY A 1 704 ? 5.371 -14.983 -16.362 1.00 84.50 704 GLY A N 1
ATOM 5034 C CA . GLY A 1 704 ? 5.149 -15.641 -17.656 1.00 84.50 704 GLY A CA 1
ATOM 5035 C C . GLY A 1 704 ? 6.335 -16.483 -18.156 1.00 84.50 704 GLY A C 1
ATOM 5036 O O . GLY A 1 704 ? 7.373 -16.580 -17.504 1.00 84.50 704 GLY A O 1
ATOM 5037 N N . ASN A 1 705 ? 6.163 -17.100 -19.329 1.00 88.25 705 ASN A N 1
ATOM 5038 C CA . ASN A 1 705 ? 7.194 -17.919 -19.984 1.00 88.25 705 ASN A CA 1
ATOM 5039 C C . ASN A 1 705 ? 7.930 -17.178 -21.116 1.00 88.25 705 ASN A C 1
ATOM 5041 O O . ASN A 1 705 ? 8.938 -17.680 -21.611 1.00 88.25 705 ASN A O 1
ATOM 5045 N N . GLY A 1 706 ? 7.465 -15.985 -21.496 1.00 89.69 706 GLY A N 1
ATOM 5046 C CA . GLY A 1 706 ? 8.076 -15.158 -22.528 1.00 89.69 706 GLY A CA 1
ATOM 5047 C C . GLY A 1 706 ? 7.373 -13.815 -22.747 1.00 89.69 706 GLY A C 1
ATOM 5048 O O . GLY A 1 706 ? 6.452 -13.443 -22.012 1.00 89.69 706 GLY A O 1
ATOM 5049 N N . LEU A 1 707 ? 7.854 -13.079 -23.752 1.00 90.44 707 LEU A N 1
ATOM 5050 C CA . LEU A 1 707 ? 7.308 -11.803 -24.226 1.00 90.44 707 LEU A CA 1
ATOM 5051 C C . LEU A 1 707 ? 6.238 -11.985 -25.315 1.00 90.44 707 LEU A C 1
ATOM 5053 O O . LEU A 1 707 ? 6.399 -12.811 -26.210 1.00 90.44 707 LEU A O 1
ATOM 5057 N N . ARG A 1 708 ? 5.210 -11.127 -25.323 1.00 87.44 708 ARG A N 1
ATOM 5058 C CA . ARG A 1 708 ? 4.133 -11.097 -26.330 1.00 87.44 708 ARG A CA 1
ATOM 5059 C C . ARG A 1 708 ? 3.817 -9.669 -26.831 1.00 87.44 708 ARG A C 1
ATOM 5061 O O . ARG A 1 708 ? 4.140 -8.718 -26.114 1.00 87.44 708 ARG A O 1
ATOM 5068 N N . PRO A 1 709 ? 3.116 -9.485 -27.976 1.00 76.00 709 PRO A N 1
ATOM 5069 C CA . PRO A 1 709 ? 2.579 -10.505 -28.894 1.00 76.00 709 PRO A CA 1
ATOM 5070 C C . PRO A 1 709 ? 3.630 -11.440 -29.507 1.00 76.00 709 PRO A C 1
ATOM 5072 O O . PRO A 1 709 ? 4.797 -11.085 -29.650 1.00 76.00 709 PRO A O 1
ATOM 5075 N N . GLU A 1 710 ? 3.201 -12.647 -29.876 1.00 65.50 710 GLU A N 1
ATOM 5076 C CA . GLU A 1 710 ? 4.030 -13.583 -30.635 1.00 65.50 710 GLU A CA 1
ATOM 5077 C C . GLU A 1 710 ? 4.003 -13.250 -32.137 1.00 65.50 710 GLU A C 1
ATOM 5079 O O . GLU A 1 710 ? 2.962 -12.884 -32.686 1.00 65.50 710 GLU A O 1
ATOM 5084 N N . GLY A 1 711 ? 5.137 -13.422 -32.821 1.00 63.03 711 GLY A N 1
ATOM 5085 C CA . GLY A 1 711 ? 5.254 -13.232 -34.270 1.00 63.03 711 GLY A CA 1
ATOM 5086 C C . GLY A 1 711 ? 5.758 -11.849 -34.696 1.00 63.03 711 GLY A C 1
ATOM 5087 O O . GLY A 1 711 ? 6.432 -11.147 -33.947 1.00 63.03 711 GLY A O 1
ATOM 5088 N N . ALA A 1 712 ? 5.466 -11.478 -35.945 1.00 57.53 712 ALA A N 1
ATOM 5089 C CA . ALA A 1 712 ? 6.061 -10.327 -36.635 1.00 57.53 712 ALA A CA 1
ATOM 5090 C C . ALA A 1 712 ? 5.354 -8.976 -36.381 1.00 57.53 712 ALA A C 1
ATOM 5092 O O . ALA A 1 712 ? 5.471 -8.056 -37.190 1.00 57.53 712 ALA A O 1
ATOM 5093 N N . ALA A 1 713 ? 4.598 -8.847 -35.287 1.00 63.09 713 ALA A N 1
ATOM 5094 C CA . ALA A 1 713 ? 4.022 -7.567 -34.885 1.00 63.09 713 ALA A CA 1
ATOM 5095 C C . ALA A 1 713 ? 5.140 -6.621 -34.414 1.00 63.09 713 ALA A C 1
ATOM 5097 O O . ALA A 1 713 ? 5.971 -7.007 -33.594 1.00 63.09 713 ALA A O 1
ATOM 5098 N N . ALA A 1 714 ? 5.164 -5.392 -34.935 1.00 75.88 714 ALA A N 1
ATOM 5099 C CA . ALA A 1 714 ? 6.184 -4.415 -34.573 1.00 75.88 714 ALA A CA 1
ATOM 5100 C C . ALA A 1 714 ? 5.957 -3.891 -33.145 1.00 75.88 714 ALA A C 1
ATOM 5102 O O . ALA A 1 714 ? 4.946 -3.242 -32.873 1.00 75.88 714 ALA A O 1
ATOM 5103 N N . PHE A 1 715 ? 6.909 -4.163 -32.253 1.00 87.25 715 PHE A N 1
ATOM 5104 C CA . PHE A 1 715 ? 6.945 -3.627 -30.901 1.00 87.25 715 PHE A CA 1
ATOM 5105 C C . PHE A 1 715 ? 7.227 -2.120 -30.893 1.00 87.25 715 PHE A C 1
ATOM 5107 O O . PHE A 1 715 ? 8.094 -1.617 -31.607 1.00 87.25 715 PHE A O 1
ATOM 5114 N N . GLU A 1 716 ? 6.539 -1.403 -30.014 1.00 86.44 716 GLU A N 1
ATOM 5115 C CA . GLU A 1 716 ? 6.606 0.054 -29.899 1.00 86.44 716 GLU A CA 1
ATOM 5116 C C . GLU A 1 716 ? 7.320 0.499 -28.614 1.00 86.44 716 GLU A C 1
ATOM 5118 O O . GLU A 1 716 ? 7.347 -0.220 -27.617 1.00 86.44 716 GLU A O 1
ATOM 5123 N N . GLY A 1 717 ? 7.867 1.721 -28.610 1.00 84.44 717 GLY A N 1
ATOM 5124 C CA . GLY A 1 717 ? 8.469 2.349 -27.423 1.00 84.44 717 GLY A CA 1
ATOM 5125 C C . GLY A 1 717 ? 9.986 2.187 -27.271 1.00 84.44 717 GLY A C 1
ATOM 5126 O O . GLY A 1 717 ? 10.566 2.800 -26.374 1.00 84.44 717 GLY A O 1
ATOM 5127 N N . PHE A 1 718 ? 10.651 1.419 -28.139 1.00 89.62 718 PHE A N 1
ATOM 5128 C CA . PHE A 1 718 ? 12.116 1.394 -28.219 1.00 89.62 718 PHE A CA 1
ATOM 5129 C C . PHE A 1 718 ? 12.673 2.637 -28.924 1.00 89.62 718 PHE A C 1
ATOM 5131 O O . PHE A 1 718 ? 12.068 3.167 -29.853 1.00 89.62 718 PHE A O 1
ATOM 5138 N N . VAL A 1 719 ? 13.872 3.060 -28.521 1.00 90.00 719 VAL A N 1
ATOM 5139 C CA . VAL A 1 719 ? 14.665 4.095 -29.200 1.00 90.00 719 VAL A CA 1
ATOM 5140 C C . VAL A 1 719 ? 16.111 3.619 -29.299 1.00 90.00 719 VAL A C 1
ATOM 5142 O O . VAL A 1 719 ? 16.673 3.144 -28.315 1.00 90.00 719 VAL A O 1
ATOM 5145 N N . VAL A 1 720 ? 16.728 3.778 -30.472 1.00 92.38 720 VAL A N 1
ATOM 5146 C CA . VAL A 1 720 ? 18.168 3.568 -30.680 1.00 92.38 720 VAL A CA 1
ATOM 5147 C C . VAL A 1 720 ? 18.792 4.902 -31.074 1.00 92.38 720 VAL A C 1
ATOM 5149 O O . VAL A 1 720 ? 18.371 5.516 -32.056 1.00 92.38 720 VAL A O 1
ATOM 5152 N N . LEU A 1 721 ? 19.787 5.353 -30.313 1.00 91.56 721 LEU A N 1
ATOM 5153 C CA . LEU A 1 721 ? 20.573 6.551 -30.603 1.00 91.56 721 LEU A CA 1
ATOM 5154 C C . LEU A 1 721 ? 21.962 6.169 -31.128 1.00 91.56 721 LEU A C 1
ATOM 5156 O O . LEU A 1 721 ? 22.533 5.168 -30.698 1.00 91.56 721 LEU A O 1
ATOM 5160 N N . ASP A 1 722 ? 22.514 7.004 -32.004 1.00 91.62 722 ASP A N 1
ATOM 5161 C CA . ASP A 1 722 ? 23.931 7.033 -32.375 1.00 91.62 722 ASP A CA 1
ATOM 5162 C C . ASP A 1 722 ? 24.500 8.365 -31.867 1.00 91.62 722 ASP A C 1
ATOM 5164 O O . ASP A 1 722 ? 24.213 9.437 -32.415 1.00 91.62 722 ASP A O 1
ATOM 5168 N N . GLY A 1 723 ? 25.180 8.323 -30.719 1.00 87.25 723 GLY A N 1
ATOM 5169 C CA . GLY A 1 723 ? 25.417 9.524 -29.914 1.00 87.25 723 GLY A CA 1
ATOM 5170 C C . GLY A 1 723 ? 24.093 10.174 -29.481 1.00 87.25 723 GLY A C 1
ATOM 5171 O O . GLY A 1 723 ? 23.312 9.570 -28.749 1.00 87.25 723 GLY A O 1
ATOM 5172 N N . ALA A 1 724 ? 23.827 11.401 -29.941 1.00 83.50 724 ALA A N 1
ATOM 5173 C CA . ALA A 1 724 ? 22.571 12.117 -29.682 1.00 83.50 724 ALA A CA 1
ATOM 5174 C C . ALA A 1 724 ? 21.494 11.920 -30.773 1.00 83.50 724 ALA A C 1
ATOM 5176 O O . ALA A 1 724 ? 20.352 12.340 -30.589 1.00 83.50 724 ALA A O 1
ATOM 5177 N N . ALA A 1 725 ? 21.829 11.316 -31.919 1.00 87.69 725 ALA A N 1
ATOM 5178 C CA . ALA A 1 725 ? 20.919 11.217 -33.059 1.00 87.69 725 ALA A CA 1
ATOM 5179 C C . ALA A 1 725 ? 20.073 9.937 -32.996 1.00 87.69 725 ALA A C 1
ATOM 5181 O O . ALA A 1 725 ? 20.604 8.831 -33.104 1.00 87.69 725 ALA A O 1
ATOM 5182 N N . ALA A 1 726 ? 18.751 10.072 -32.877 1.00 89.44 726 ALA A N 1
ATOM 5183 C CA . ALA A 1 726 ? 17.842 8.931 -32.966 1.00 89.44 726 ALA A CA 1
ATOM 5184 C C . ALA A 1 726 ? 17.833 8.323 -34.378 1.00 89.44 726 ALA A C 1
ATOM 5186 O O . ALA A 1 726 ? 17.782 9.039 -35.382 1.00 89.44 726 ALA A O 1
ATOM 5187 N N . ARG A 1 727 ? 17.854 6.990 -34.463 1.00 92.75 727 ARG A N 1
ATOM 5188 C CA . ARG A 1 727 ? 17.655 6.243 -35.711 1.00 92.75 727 ARG A CA 1
ATOM 5189 C C . ARG A 1 727 ? 16.220 5.735 -35.792 1.00 92.75 727 ARG A C 1
ATOM 5191 O O . ARG A 1 727 ? 15.694 5.199 -34.820 1.00 92.75 727 ARG A O 1
ATOM 5198 N N . THR A 1 728 ? 15.600 5.842 -36.967 1.00 92.19 728 THR A N 1
ATOM 5199 C CA . THR A 1 728 ? 14.288 5.228 -37.217 1.00 92.19 728 THR A CA 1
ATOM 5200 C C . THR A 1 728 ? 14.416 3.713 -37.119 1.00 92.19 728 THR A C 1
ATOM 5202 O O . THR A 1 728 ? 15.192 3.120 -37.875 1.00 92.19 728 THR A O 1
ATOM 5205 N N . ILE A 1 729 ? 13.655 3.107 -36.209 1.00 90.94 729 ILE A N 1
ATOM 5206 C CA . ILE A 1 729 ? 13.486 1.656 -36.112 1.00 90.94 729 ILE A CA 1
ATOM 5207 C C . ILE A 1 729 ? 12.581 1.211 -37.268 1.00 90.94 729 ILE A C 1
ATOM 5209 O O . ILE A 1 729 ? 11.492 1.748 -37.453 1.00 90.94 729 ILE A O 1
ATOM 5213 N N . THR A 1 730 ? 13.059 0.265 -38.073 1.00 92.56 730 THR A N 1
ATOM 5214 C CA . THR A 1 730 ? 12.357 -0.299 -39.239 1.00 92.56 730 THR A CA 1
ATOM 5215 C C . THR A 1 730 ? 11.732 -1.662 -38.947 1.00 92.56 730 THR A C 1
ATOM 5217 O O . THR A 1 730 ? 10.840 -2.092 -39.672 1.00 92.56 730 THR A O 1
ATOM 5220 N N . SER A 1 731 ? 12.180 -2.331 -37.883 1.00 91.06 731 SER A N 1
ATOM 5221 C CA . SER A 1 731 ? 11.581 -3.547 -37.334 1.00 91.06 731 SER A CA 1
ATOM 5222 C C . SER A 1 731 ? 11.893 -3.642 -35.841 1.00 91.06 731 SER A C 1
ATOM 5224 O O . SER A 1 731 ? 12.990 -3.279 -35.419 1.00 91.06 731 SER A O 1
ATOM 5226 N N . ALA A 1 732 ? 10.950 -4.140 -35.050 1.00 91.19 732 ALA A N 1
ATOM 5227 C CA . ALA A 1 732 ? 11.144 -4.489 -33.648 1.00 91.19 732 ALA A CA 1
ATOM 5228 C C . ALA A 1 732 ? 10.264 -5.705 -33.356 1.00 91.19 732 ALA A C 1
ATOM 5230 O O . ALA A 1 732 ? 9.049 -5.568 -33.325 1.00 91.19 732 ALA A O 1
ATOM 5231 N N . VAL A 1 733 ? 10.832 -6.901 -33.221 1.00 92.06 733 VAL A N 1
ATOM 5232 C CA . VAL A 1 733 ? 10.051 -8.154 -33.172 1.00 92.06 733 VAL A CA 1
ATOM 5233 C C . VAL A 1 733 ? 10.578 -9.114 -32.115 1.00 92.06 733 VAL A C 1
ATOM 5235 O O . VAL A 1 733 ? 11.751 -9.063 -31.738 1.00 92.06 733 VAL A O 1
ATOM 5238 N N . ARG A 1 734 ? 9.716 -10.021 -31.645 1.00 91.81 734 ARG A N 1
ATOM 5239 C CA . ARG A 1 734 ? 10.112 -11.111 -30.748 1.00 91.81 734 ARG A CA 1
ATOM 5240 C C . ARG A 1 734 ? 11.040 -12.063 -31.503 1.00 91.81 734 ARG A C 1
ATOM 5242 O O . ARG A 1 734 ? 10.669 -12.582 -32.553 1.00 91.81 734 ARG A O 1
ATOM 5249 N N . GLN A 1 735 ? 12.231 -12.287 -30.962 1.00 91.81 735 GLN A N 1
ATOM 5250 C CA . GLN A 1 735 ? 13.192 -13.263 -31.477 1.00 91.81 735 GLN A CA 1
ATOM 5251 C C . GLN A 1 735 ? 13.011 -14.622 -30.801 1.00 91.81 735 GLN A C 1
ATOM 5253 O O . GLN A 1 735 ? 13.026 -15.655 -31.465 1.00 91.81 735 GLN A O 1
ATOM 5258 N N . ASP A 1 736 ? 12.807 -14.599 -29.487 1.00 91.56 736 ASP A N 1
ATOM 5259 C CA . ASP A 1 736 ? 12.553 -15.755 -28.634 1.00 91.56 736 ASP A CA 1
ATOM 5260 C C . ASP A 1 736 ? 11.782 -15.300 -27.377 1.00 91.56 736 ASP A C 1
ATOM 5262 O O . ASP A 1 736 ? 11.229 -14.200 -27.339 1.00 91.56 736 ASP A O 1
ATOM 5266 N N . ALA A 1 737 ? 11.706 -16.145 -26.349 1.00 90.50 737 ALA A N 1
ATOM 5267 C CA . ALA A 1 737 ? 10.998 -15.840 -25.109 1.00 90.50 737 ALA A CA 1
ATOM 5268 C C . ALA A 1 737 ? 11.499 -14.571 -24.389 1.00 90.50 737 ALA A C 1
ATOM 5270 O O . ALA A 1 737 ? 10.708 -13.921 -23.707 1.00 90.50 737 ALA A O 1
ATOM 5271 N N . GLN A 1 738 ? 12.781 -14.214 -24.515 1.00 93.00 738 GLN A N 1
ATOM 5272 C CA . GLN A 1 738 ? 13.428 -13.162 -23.720 1.00 93.00 738 GLN A CA 1
ATOM 5273 C C . GLN A 1 738 ? 14.091 -12.065 -24.559 1.00 93.00 738 GLN A C 1
ATOM 5275 O O . GLN A 1 738 ? 14.363 -10.989 -24.025 1.00 93.00 738 GLN A O 1
ATOM 5280 N N . THR A 1 739 ? 14.329 -12.288 -25.852 1.00 93.12 739 THR A N 1
ATOM 5281 C CA . THR A 1 739 ? 15.004 -11.322 -26.725 1.00 93.12 739 THR A CA 1
ATOM 5282 C C . THR A 1 739 ? 14.050 -10.637 -27.711 1.00 93.12 739 THR A C 1
ATOM 5284 O O . THR A 1 739 ? 13.275 -11.274 -28.431 1.00 93.12 739 THR A O 1
ATOM 5287 N N . VAL A 1 740 ? 14.162 -9.309 -27.795 1.00 94.38 740 VAL A N 1
ATOM 5288 C CA . VAL A 1 740 ? 13.546 -8.460 -28.826 1.00 94.38 740 VAL A CA 1
ATOM 5289 C C . VAL A 1 740 ? 14.613 -8.030 -29.829 1.00 94.38 740 VAL A C 1
ATOM 5291 O O . VAL A 1 740 ? 15.579 -7.367 -29.456 1.00 94.38 740 VAL A O 1
ATOM 5294 N N . ARG A 1 741 ? 14.427 -8.348 -31.113 1.00 95.25 741 ARG A N 1
ATOM 5295 C CA . ARG A 1 741 ? 15.310 -7.882 -32.189 1.00 95.25 741 ARG A CA 1
ATOM 5296 C C . ARG A 1 741 ? 14.815 -6.564 -32.767 1.00 95.25 741 ARG A C 1
ATOM 5298 O O . ARG A 1 741 ? 13.722 -6.504 -33.325 1.00 95.25 741 ARG A O 1
ATOM 5305 N N . LEU A 1 742 ? 15.656 -5.539 -32.688 1.00 95.25 742 LEU A N 1
ATOM 5306 C CA . LEU A 1 742 ? 15.488 -4.241 -33.331 1.00 95.25 742 LEU A CA 1
ATOM 5307 C C . LEU A 1 742 ? 16.316 -4.179 -34.623 1.00 95.25 742 LEU A C 1
ATOM 5309 O O . LEU A 1 742 ? 17.466 -4.620 -34.664 1.00 95.25 742 LEU A O 1
ATOM 5313 N N . THR A 1 743 ? 15.769 -3.554 -35.659 1.00 95.56 743 THR A N 1
ATOM 5314 C CA . THR A 1 743 ? 16.480 -3.164 -36.883 1.00 95.56 743 THR A CA 1
ATOM 5315 C C . THR A 1 743 ? 16.282 -1.672 -37.114 1.00 95.56 743 THR A C 1
ATOM 5317 O O . THR A 1 743 ? 15.184 -1.156 -36.907 1.00 95.56 743 THR A O 1
ATOM 5320 N N . VAL A 1 744 ? 17.333 -0.966 -37.529 1.00 95.44 744 VAL A N 1
ATOM 5321 C CA . VAL A 1 744 ? 17.314 0.486 -37.766 1.00 95.44 744 VAL A CA 1
ATOM 5322 C C . VAL A 1 744 ? 17.658 0.847 -39.211 1.00 95.44 744 VAL A C 1
ATOM 5324 O O . VAL A 1 744 ? 18.374 0.134 -39.905 1.00 95.44 744 VAL A O 1
ATOM 5327 N N . SER A 1 745 ? 17.155 1.999 -39.650 1.00 95.00 745 SER A N 1
ATOM 5328 C CA . SER A 1 745 ? 17.291 2.540 -41.014 1.00 95.00 745 SER A CA 1
ATOM 5329 C C . SER A 1 745 ? 18.714 2.908 -41.459 1.00 95.00 745 SER A C 1
ATOM 5331 O O . SER A 1 745 ? 18.940 3.096 -42.653 1.00 95.00 745 SER A O 1
ATOM 5333 N N . ALA A 1 746 ? 19.667 3.042 -40.534 1.00 95.12 746 ALA A N 1
ATOM 5334 C CA . ALA A 1 746 ? 21.036 3.463 -40.820 1.00 95.12 746 ALA A CA 1
ATOM 5335 C C . ALA A 1 746 ? 22.024 2.847 -39.824 1.00 95.12 746 ALA A C 1
ATOM 5337 O O . ALA A 1 746 ? 21.647 2.488 -38.709 1.00 95.12 746 ALA A O 1
ATOM 5338 N N . ALA A 1 747 ? 23.294 2.761 -40.225 1.00 94.75 747 ALA A N 1
ATOM 5339 C CA . ALA A 1 747 ? 24.369 2.270 -39.372 1.00 94.75 747 ALA A CA 1
ATOM 5340 C C . ALA A 1 747 ? 24.552 3.134 -38.108 1.00 94.75 747 ALA A C 1
ATOM 5342 O O . ALA A 1 747 ? 24.390 4.356 -38.138 1.00 94.75 747 ALA A O 1
ATOM 5343 N N . VAL A 1 748 ? 24.922 2.471 -37.014 1.00 94.12 748 VAL A N 1
ATOM 5344 C CA . VAL A 1 748 ? 25.173 3.037 -35.686 1.00 94.12 748 VAL A CA 1
ATOM 5345 C C . VAL A 1 748 ? 26.556 2.602 -35.216 1.00 94.12 748 VAL A C 1
ATOM 5347 O O . VAL A 1 748 ? 26.901 1.421 -35.309 1.00 94.12 748 VAL A O 1
ATOM 5350 N N . SER A 1 749 ? 27.330 3.553 -34.700 1.00 87.62 749 SER A N 1
ATOM 5351 C CA . SER A 1 749 ? 28.711 3.360 -34.238 1.00 87.62 749 SER A CA 1
ATOM 5352 C C . SER A 1 749 ? 28.852 3.429 -32.716 1.00 87.62 749 SER A C 1
ATOM 5354 O O . SER A 1 749 ? 29.660 2.700 -32.148 1.00 87.62 749 SER A O 1
ATOM 5356 N N . ALA A 1 750 ? 28.034 4.252 -32.054 1.00 87.25 750 ALA A N 1
ATOM 5357 C CA . ALA A 1 750 ? 27.995 4.413 -30.604 1.00 87.25 750 ALA A CA 1
ATOM 5358 C C . ALA A 1 750 ? 26.546 4.231 -30.104 1.00 87.25 750 ALA A C 1
ATOM 5360 O O . ALA A 1 750 ? 25.858 5.223 -29.839 1.00 87.25 750 ALA A O 1
ATOM 5361 N N . PRO A 1 751 ? 26.047 2.978 -30.035 1.00 91.00 751 PRO A N 1
ATOM 5362 C CA . PRO A 1 751 ? 24.648 2.698 -29.738 1.00 91.00 751 PRO A CA 1
ATOM 5363 C C . PRO A 1 751 ? 24.273 2.999 -28.285 1.00 91.00 751 PRO A C 1
ATOM 5365 O O . PRO A 1 751 ? 24.870 2.464 -27.353 1.00 91.00 751 PRO A O 1
ATOM 5368 N N . VAL A 1 752 ? 23.192 3.757 -28.101 1.00 91.25 752 VAL A N 1
ATOM 5369 C CA . VAL A 1 752 ? 22.437 3.801 -26.839 1.00 91.25 752 VAL A CA 1
ATOM 5370 C C . VAL A 1 752 ? 21.017 3.330 -27.118 1.00 91.25 752 VAL A C 1
ATOM 5372 O O . VAL A 1 752 ? 20.266 4.007 -27.823 1.00 91.25 752 VAL A O 1
ATOM 5375 N N . VAL A 1 753 ? 20.639 2.176 -26.566 1.00 91.88 753 VAL A N 1
ATOM 5376 C CA . VAL A 1 753 ? 19.273 1.645 -26.665 1.00 91.88 753 VAL A CA 1
ATOM 5377 C C . VAL A 1 753 ? 18.482 2.042 -25.418 1.00 91.88 753 VAL A C 1
ATOM 5379 O O . VAL A 1 753 ? 18.993 1.984 -24.300 1.00 91.88 753 VAL A O 1
ATOM 5382 N N . ARG A 1 754 ? 17.235 2.474 -25.606 1.00 90.19 754 ARG A N 1
ATOM 5383 C CA . ARG A 1 754 ? 16.310 2.908 -24.548 1.00 90.19 754 ARG A CA 1
ATOM 5384 C C . ARG A 1 754 ? 14.935 2.285 -24.772 1.00 90.19 754 ARG A C 1
ATOM 5386 O O . ARG A 1 754 ? 14.582 1.981 -25.912 1.00 90.19 754 ARG A O 1
ATOM 5393 N N . PHE A 1 755 ? 14.143 2.149 -23.713 1.00 89.38 755 PHE A N 1
ATOM 5394 C CA . PHE A 1 755 ? 12.750 1.708 -23.807 1.00 89.38 755 PHE A CA 1
ATOM 5395 C C . PHE A 1 755 ? 11.836 2.584 -22.943 1.00 89.38 755 PHE A C 1
ATOM 5397 O O . PHE A 1 755 ? 12.106 2.784 -21.760 1.00 89.38 755 PHE A O 1
ATOM 5404 N N . LEU A 1 756 ? 10.774 3.122 -23.554 1.00 84.50 756 LEU A N 1
ATOM 5405 C CA . LEU A 1 756 ? 9.789 4.037 -22.958 1.00 84.50 756 LEU A CA 1
ATOM 5406 C C . LEU A 1 756 ? 10.394 5.253 -22.223 1.00 84.50 756 LEU A C 1
ATOM 5408 O O . LEU A 1 756 ? 9.851 5.713 -21.218 1.00 84.50 756 LEU A O 1
ATOM 5412 N N . TYR A 1 757 ? 11.495 5.789 -22.753 1.00 81.00 757 TYR A N 1
ATOM 5413 C CA . TYR A 1 757 ? 12.198 6.957 -22.213 1.00 81.00 757 TYR A CA 1
ATOM 5414 C C . TYR A 1 757 ? 11.438 8.279 -22.436 1.00 81.00 757 TYR A C 1
ATOM 5416 O O . TYR A 1 757 ? 10.860 8.502 -23.502 1.00 81.00 757 TYR A O 1
ATOM 5424 N N . GLY A 1 758 ? 11.502 9.186 -21.459 1.00 78.69 758 GLY A N 1
ATOM 5425 C CA . GLY A 1 758 ? 10.959 10.547 -21.547 1.00 78.69 758 GLY A CA 1
ATOM 5426 C C . GLY A 1 758 ? 9.472 10.659 -21.186 1.00 78.69 758 GLY A C 1
ATOM 5427 O O . GLY A 1 758 ? 8.827 9.692 -20.780 1.00 78.69 758 GLY A O 1
ATOM 5428 N N . ALA A 1 759 ? 8.895 11.858 -21.315 1.00 79.50 759 ALA A N 1
ATOM 5429 C CA . ALA A 1 759 ? 7.532 12.150 -20.853 1.00 79.50 759 ALA A CA 1
ATOM 5430 C C . ALA A 1 759 ? 6.427 11.348 -21.579 1.00 79.50 759 ALA A C 1
ATOM 5432 O O . ALA A 1 759 ? 5.589 10.730 -20.919 1.00 79.50 759 ALA A O 1
ATOM 5433 N N . ASN A 1 760 ? 6.437 11.296 -22.917 1.00 79.44 760 ASN A N 1
ATOM 5434 C CA . ASN A 1 760 ? 5.447 10.543 -23.699 1.00 79.44 760 ASN A CA 1
ATOM 5435 C C . ASN A 1 760 ? 6.071 9.764 -24.877 1.00 79.44 760 ASN A C 1
ATOM 5437 O O . ASN A 1 760 ? 5.929 10.176 -26.030 1.00 79.44 760 ASN A O 1
ATOM 5441 N N . PRO A 1 761 ? 6.715 8.611 -24.618 1.00 70.88 761 PRO A N 1
ATOM 5442 C CA . PRO A 1 761 ? 7.365 7.778 -25.643 1.00 70.88 761 PRO A CA 1
ATOM 5443 C C . PRO A 1 761 ? 6.408 7.144 -26.672 1.00 70.88 761 PRO A C 1
ATOM 5445 O O . PRO A 1 761 ? 6.861 6.432 -27.564 1.00 70.88 761 PRO A O 1
ATOM 5448 N N . ALA A 1 762 ? 5.095 7.349 -26.533 1.00 61.78 762 ALA A N 1
ATOM 5449 C CA . ALA A 1 762 ? 4.050 6.636 -27.269 1.00 61.78 762 ALA A CA 1
ATOM 5450 C C . ALA A 1 762 ? 3.031 7.554 -27.976 1.00 61.78 762 ALA A C 1
ATOM 5452 O O . ALA A 1 762 ? 2.010 7.079 -28.475 1.00 61.78 762 ALA A O 1
ATOM 5453 N N . GLY A 1 763 ? 3.253 8.873 -27.976 1.00 59.97 763 GLY A N 1
ATOM 5454 C CA . GLY A 1 763 ? 2.271 9.837 -28.483 1.00 59.97 763 GLY A CA 1
ATOM 5455 C C . GLY A 1 763 ? 0.949 9.828 -27.699 1.00 59.97 763 GLY A C 1
ATOM 5456 O O . GLY A 1 763 ? 0.836 9.256 -26.615 1.00 59.97 763 GLY A O 1
ATOM 5457 N N . THR A 1 764 ? -0.077 10.517 -28.194 1.00 44.66 764 THR A N 1
ATOM 5458 C CA . THR A 1 764 ? -1.362 10.641 -27.478 1.00 44.66 764 THR A CA 1
ATOM 5459 C C . THR A 1 764 ? -2.182 9.349 -27.485 1.00 44.66 764 THR A C 1
ATOM 5461 O O . THR A 1 764 ? -2.754 9.006 -26.455 1.00 44.66 764 THR A O 1
ATOM 5464 N N . GLY A 1 765 ? -2.184 8.592 -28.589 1.00 46.03 765 GLY A N 1
ATOM 5465 C CA . GLY A 1 765 ? -2.977 7.358 -28.724 1.00 46.03 765 GLY A CA 1
ATOM 5466 C C . GLY A 1 765 ? -2.576 6.220 -27.775 1.00 46.03 765 GLY A C 1
ATOM 5467 O O . GLY A 1 765 ? -3.416 5.399 -27.423 1.00 46.03 765 GLY A O 1
ATOM 5468 N N . GLY A 1 766 ? -1.320 6.206 -27.313 1.00 55.22 766 GLY A N 1
ATOM 5469 C CA . GLY A 1 766 ? -0.743 5.075 -26.585 1.00 55.22 766 GLY A CA 1
ATOM 5470 C C . GLY A 1 766 ? -0.227 3.987 -27.524 1.00 55.22 766 GLY A C 1
ATOM 5471 O O . GLY A 1 766 ? -0.755 3.783 -28.614 1.00 55.22 766 GLY A O 1
ATOM 5472 N N . SER A 1 767 ? 0.833 3.301 -27.100 1.00 58.97 767 SER A N 1
ATOM 5473 C CA . SER A 1 767 ? 1.450 2.228 -27.874 1.00 58.97 767 SER A CA 1
ATOM 5474 C C . SER A 1 767 ? 0.767 0.903 -27.561 1.00 58.97 767 SER A C 1
ATOM 5476 O O . SER A 1 767 ? 1.050 0.254 -26.551 1.00 58.97 767 SER A O 1
ATOM 5478 N N . ALA A 1 768 ? -0.166 0.517 -28.432 1.00 61.44 768 ALA A N 1
ATOM 5479 C CA . ALA A 1 768 ? -0.903 -0.736 -28.319 1.00 61.44 768 ALA A CA 1
ATOM 5480 C C . ALA A 1 768 ? 0.033 -1.961 -28.348 1.00 61.44 768 ALA A C 1
ATOM 5482 O O . ALA A 1 768 ? -0.262 -2.968 -27.703 1.00 61.44 768 ALA A O 1
ATOM 5483 N N . ASN A 1 769 ? 1.182 -1.848 -29.028 1.00 80.06 769 ASN A N 1
ATOM 5484 C CA . ASN A 1 769 ? 2.153 -2.923 -29.220 1.00 80.06 769 ASN A CA 1
ATOM 5485 C C . ASN A 1 769 ? 3.414 -2.766 -28.347 1.00 80.06 769 ASN A C 1
ATOM 5487 O O . ASN A 1 769 ? 4.515 -3.112 -28.776 1.00 80.06 769 ASN A O 1
ATOM 5491 N N . GLN A 1 770 ? 3.310 -2.267 -27.112 1.00 85.69 770 GLN A N 1
ATOM 5492 C CA . GLN A 1 770 ? 4.403 -2.476 -26.147 1.00 85.69 770 GLN A CA 1
ATOM 5493 C C . GLN A 1 770 ? 4.605 -3.983 -25.895 1.00 85.69 770 GLN A C 1
ATOM 5495 O O . GLN A 1 770 ? 3.605 -4.698 -25.779 1.00 85.69 770 GLN A O 1
ATOM 5500 N N . PRO A 1 771 ? 5.850 -4.480 -25.748 1.00 89.19 771 PRO A N 1
ATOM 5501 C CA . PRO A 1 771 ? 6.086 -5.834 -25.260 1.00 89.19 771 PRO A CA 1
ATOM 5502 C C . PRO A 1 771 ? 5.507 -6.007 -23.853 1.00 89.19 771 PRO A C 1
ATOM 5504 O O . PRO A 1 771 ? 5.648 -5.124 -23.003 1.00 89.19 771 PRO A O 1
ATOM 5507 N N . LYS A 1 772 ? 4.866 -7.147 -23.597 1.00 89.62 772 LYS A N 1
ATOM 5508 C CA . LYS A 1 772 ? 4.305 -7.524 -22.287 1.00 89.62 772 LYS A CA 1
ATOM 5509 C C . LYS A 1 772 ? 4.622 -8.991 -22.000 1.00 89.62 772 LYS A C 1
ATOM 5511 O O . LYS A 1 772 ? 4.997 -9.708 -22.926 1.00 89.62 772 LYS A O 1
ATOM 5516 N N . ASP A 1 773 ? 4.481 -9.455 -20.763 1.00 89.62 773 ASP A N 1
ATOM 5517 C CA . ASP A 1 773 ? 4.611 -10.887 -20.477 1.00 89.62 773 ASP A CA 1
ATOM 5518 C C . ASP A 1 773 ? 3.434 -11.723 -21.017 1.00 89.62 773 ASP A C 1
ATOM 5520 O O . ASP A 1 773 ? 2.341 -11.240 -21.328 1.00 89.62 773 ASP A O 1
ATOM 5524 N N . GLU A 1 774 ? 3.673 -13.027 -21.112 1.00 88.00 774 GLU A N 1
ATOM 5525 C CA . GLU A 1 774 ? 2.660 -14.072 -21.301 1.00 88.00 774 GLU A CA 1
ATOM 5526 C C . GLU A 1 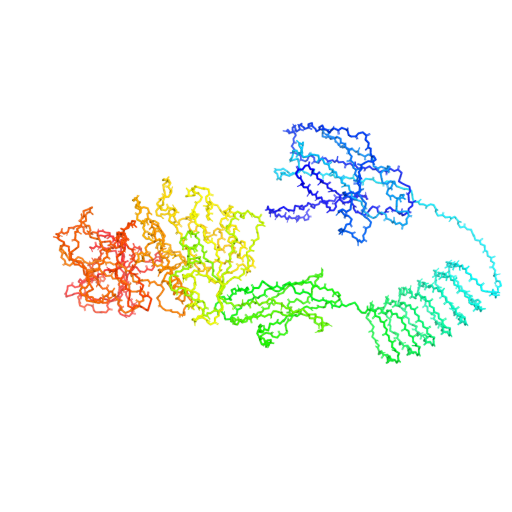774 ? 1.875 -14.392 -20.010 1.00 88.00 774 GLU A C 1
ATOM 5528 O O . GLU A 1 774 ? 1.145 -15.381 -19.951 1.00 88.00 774 GLU A O 1
ATOM 5533 N N . GLY A 1 775 ? 2.017 -13.577 -18.962 1.00 82.69 775 GLY A N 1
ATOM 5534 C CA . GLY A 1 775 ? 1.351 -13.765 -17.682 1.00 82.69 775 GLY A CA 1
ATOM 5535 C C . GLY A 1 775 ? -0.157 -13.471 -17.746 1.00 82.69 775 GLY A C 1
ATOM 5536 O O . GLY A 1 775 ? -0.622 -12.755 -18.640 1.00 82.69 775 GLY A O 1
ATOM 5537 N N . PRO A 1 776 ? -0.955 -13.963 -16.774 1.00 75.94 776 PRO A N 1
ATOM 5538 C CA . PRO A 1 776 ? -2.407 -13.747 -16.755 1.00 75.94 776 PRO A CA 1
ATOM 5539 C C . PRO A 1 776 ? -2.836 -12.272 -16.729 1.00 75.94 776 PRO A C 1
ATOM 5541 O O . PRO A 1 776 ? -3.896 -11.941 -17.251 1.00 75.94 776 PRO A O 1
ATOM 5544 N N . LEU A 1 777 ? -2.016 -11.390 -16.142 1.00 77.69 777 LEU A N 1
ATOM 5545 C CA . LEU A 1 777 ? -2.268 -9.943 -16.057 1.00 77.69 777 LEU A CA 1
ATOM 5546 C C . LEU A 1 777 ? -1.519 -9.113 -17.106 1.00 77.69 777 LEU A C 1
ATOM 5548 O O . LEU A 1 777 ? -1.663 -7.889 -17.126 1.00 77.69 777 LEU A O 1
ATOM 5552 N N . VAL A 1 778 ? -0.764 -9.766 -17.996 1.00 85.31 778 VAL A N 1
ATOM 5553 C CA . VAL A 1 778 ? -0.149 -9.141 -19.172 1.00 85.31 778 VAL A CA 1
ATOM 5554 C C . VAL A 1 778 ? 0.710 -7.934 -18.781 1.00 85.31 778 VAL A C 1
ATOM 5556 O O . VAL A 1 778 ? 0.451 -6.789 -19.174 1.00 85.31 778 VAL A O 1
ATOM 5559 N N . LEU A 1 779 ? 1.694 -8.182 -17.920 1.00 88.06 779 LEU A N 1
ATOM 5560 C CA . LEU A 1 779 ? 2.490 -7.135 -17.298 1.00 88.06 779 LEU A CA 1
ATOM 5561 C C . LEU A 1 779 ? 3.419 -6.505 -18.353 1.00 88.06 779 LEU A C 1
ATOM 5563 O O . LEU A 1 779 ? 4.187 -7.225 -18.997 1.00 88.06 779 LEU A O 1
ATOM 5567 N N . PRO A 1 780 ? 3.343 -5.183 -18.587 1.00 89.19 780 PRO A N 1
ATOM 5568 C CA . PRO A 1 780 ? 4.137 -4.511 -19.610 1.00 89.19 780 PRO A CA 1
ATOM 5569 C C . PRO A 1 780 ? 5.625 -4.516 -19.260 1.00 89.19 780 PRO A C 1
ATOM 5571 O O . PRO A 1 780 ? 5.996 -4.480 -18.086 1.00 89.19 780 PRO A O 1
ATOM 5574 N N . LEU A 1 781 ? 6.466 -4.528 -20.295 1.00 90.62 781 LEU A N 1
ATOM 5575 C CA . LEU A 1 781 ? 7.914 -4.379 -20.181 1.00 90.62 781 LEU A CA 1
ATOM 5576 C C . LEU A 1 781 ? 8.256 -3.092 -19.404 1.00 90.62 781 LEU A C 1
ATOM 5578 O O . LEU A 1 781 ? 7.657 -2.041 -19.630 1.00 90.62 781 LEU A O 1
ATOM 5582 N N . GLU A 1 782 ? 9.194 -3.171 -18.465 1.00 90.12 782 GLU A N 1
ATOM 5583 C CA . GLU A 1 782 ? 9.565 -2.040 -17.612 1.00 90.12 782 GLU A CA 1
ATOM 5584 C C . GLU A 1 782 ? 10.417 -1.003 -18.384 1.00 90.12 782 GLU A C 1
ATOM 5586 O O . GLU A 1 782 ? 11.309 -1.384 -19.149 1.00 90.12 782 GLU A O 1
ATOM 5591 N N . PRO A 1 783 ? 10.178 0.311 -18.198 1.00 86.00 783 PRO A N 1
ATOM 5592 C CA . PRO A 1 783 ? 10.890 1.387 -18.880 1.00 86.00 783 PRO A CA 1
ATOM 5593 C C . PRO A 1 783 ? 12.340 1.474 -18.393 1.00 86.00 783 PRO A C 1
ATOM 5595 O O . PRO A 1 783 ? 12.619 1.399 -17.196 1.00 86.00 783 PRO A O 1
ATOM 5598 N N . VAL A 1 784 ? 13.277 1.674 -19.321 1.00 82.56 784 VAL A N 1
ATOM 5599 C CA . VAL A 1 784 ? 14.713 1.762 -19.023 1.00 82.56 784 VAL A CA 1
ATOM 5600 C C . VAL A 1 784 ? 15.342 2.872 -19.862 1.00 82.56 784 VAL A C 1
ATOM 5602 O O . VAL A 1 784 ? 15.421 2.783 -21.091 1.00 82.56 784 VAL A O 1
ATOM 5605 N N . GLY A 1 785 ? 15.805 3.926 -19.182 1.00 77.25 785 GLY A N 1
ATOM 5606 C CA . GLY A 1 785 ? 16.320 5.143 -19.820 1.00 77.25 785 GLY A CA 1
ATOM 5607 C C . GLY A 1 785 ? 17.659 4.977 -20.548 1.00 77.25 785 GLY A C 1
ATOM 5608 O O . GLY A 1 785 ? 17.930 5.714 -21.491 1.00 77.25 785 GLY A O 1
ATOM 5609 N N . ALA A 1 786 ? 18.470 3.989 -20.169 1.00 84.69 786 ALA A N 1
ATOM 5610 C CA . ALA A 1 786 ? 19.595 3.494 -20.959 1.00 84.69 786 ALA A CA 1
ATOM 5611 C C . ALA A 1 786 ? 19.810 2.012 -20.632 1.00 84.69 786 ALA A C 1
ATOM 5613 O O . ALA A 1 786 ? 20.054 1.657 -19.481 1.00 84.69 786 ALA A O 1
ATOM 5614 N N . ILE A 1 787 ? 19.674 1.151 -21.636 1.00 87.31 787 ILE A N 1
ATOM 5615 C CA . ILE A 1 787 ? 19.916 -0.288 -21.519 1.00 87.31 787 ILE A CA 1
ATOM 5616 C C . ILE A 1 787 ? 21.424 -0.499 -21.730 1.00 87.31 787 ILE A C 1
ATOM 5618 O O . ILE A 1 787 ? 21.944 -0.005 -22.735 1.00 87.31 787 ILE A O 1
ATOM 5622 N N . PRO A 1 788 ? 22.153 -1.186 -20.831 1.00 83.00 788 PRO A N 1
ATOM 5623 C CA . PRO A 1 788 ? 23.586 -1.393 -21.004 1.00 83.00 788 PRO A CA 1
ATOM 5624 C C . PRO A 1 788 ? 23.858 -2.337 -22.182 1.00 83.00 788 PRO A C 1
ATOM 5626 O O . PRO A 1 788 ? 23.076 -3.242 -22.479 1.00 83.00 788 PRO A O 1
ATOM 5629 N N . ALA A 1 789 ? 24.985 -2.147 -22.865 1.00 83.00 789 ALA A N 1
ATOM 5630 C CA . ALA A 1 789 ? 25.465 -3.144 -23.815 1.00 83.00 789 ALA A CA 1
ATOM 5631 C C . ALA A 1 789 ? 25.980 -4.368 -23.040 1.00 83.00 789 ALA A C 1
ATOM 5633 O O . ALA A 1 789 ? 26.694 -4.199 -22.051 1.00 83.00 789 ALA A O 1
ATOM 5634 N N . ARG A 1 790 ? 25.664 -5.588 -23.493 1.00 80.88 790 ARG A N 1
ATOM 5635 C CA . ARG A 1 790 ? 26.284 -6.818 -22.977 1.00 80.88 790 ARG A CA 1
ATOM 5636 C C . ARG A 1 790 ? 27.795 -6.720 -23.164 1.00 80.88 790 ARG A C 1
ATOM 5638 O O . ARG A 1 790 ? 28.267 -6.659 -24.299 1.00 80.88 790 ARG A O 1
ATOM 5645 N N . ARG A 1 791 ? 28.530 -6.718 -22.053 1.00 79.94 791 ARG A N 1
ATOM 5646 C CA . ARG A 1 791 ? 29.994 -6.639 -22.040 1.00 79.94 791 ARG A CA 1
ATOM 5647 C C . ARG A 1 791 ? 30.608 -8.014 -22.200 1.00 79.94 791 ARG A C 1
ATOM 5649 O O . ARG A 1 791 ? 30.010 -9.005 -21.792 1.00 79.94 791 ARG A O 1
ATOM 5656 N N . THR A 1 792 ? 31.807 -8.091 -22.762 1.00 81.62 792 THR A N 1
ATOM 5657 C CA . THR A 1 792 ? 32.569 -9.342 -22.828 1.00 81.62 792 THR A CA 1
ATOM 5658 C C . THR A 1 792 ? 33.917 -9.186 -22.142 1.00 81.62 792 THR A C 1
ATOM 5660 O O . THR A 1 792 ? 34.767 -8.414 -22.576 1.00 81.62 792 THR A O 1
ATOM 5663 N N . ILE A 1 793 ? 34.139 -9.971 -21.090 1.00 86.81 793 ILE A N 1
ATOM 5664 C CA . ILE A 1 793 ? 35.471 -10.187 -20.528 1.00 86.81 793 ILE A CA 1
ATOM 5665 C C . ILE A 1 793 ? 36.159 -11.268 -21.360 1.00 86.81 793 ILE A C 1
ATOM 5667 O O . ILE A 1 793 ? 35.572 -12.314 -21.645 1.00 86.81 793 ILE A O 1
ATOM 5671 N N . THR A 1 794 ? 37.428 -11.047 -21.698 1.00 87.12 794 THR A N 1
ATOM 5672 C CA . THR A 1 794 ? 38.325 -12.111 -22.163 1.00 87.12 794 THR A CA 1
ATOM 5673 C C . THR A 1 794 ? 39.504 -12.213 -21.204 1.00 87.12 794 THR A C 1
ATOM 5675 O O . THR A 1 794 ? 40.225 -11.239 -21.006 1.00 87.12 794 THR A O 1
ATOM 5678 N N . TYR A 1 795 ? 39.700 -13.386 -20.606 1.00 90.50 795 TYR A N 1
ATOM 5679 C CA . TYR A 1 795 ? 40.744 -13.635 -19.613 1.00 90.50 795 TYR A CA 1
ATOM 5680 C C . TYR A 1 795 ? 41.451 -14.964 -19.890 1.00 90.50 795 TYR A C 1
ATOM 5682 O O . TYR A 1 795 ? 40.800 -15.994 -20.048 1.00 90.50 795 TYR A O 1
ATOM 5690 N N . THR A 1 796 ? 42.783 -14.977 -19.937 1.00 91.81 796 THR A N 1
ATOM 5691 C CA . THR A 1 796 ? 43.545 -16.226 -20.088 1.00 91.81 796 THR A CA 1
ATOM 5692 C C . THR A 1 796 ? 43.724 -16.880 -18.727 1.00 91.81 796 THR A C 1
ATOM 5694 O O . THR A 1 796 ? 44.461 -16.370 -17.887 1.00 91.81 796 THR A O 1
ATOM 5697 N N . VAL A 1 797 ? 43.080 -18.030 -18.516 1.00 88.00 797 VAL A N 1
ATOM 5698 C CA . VAL A 1 797 ? 43.223 -18.788 -17.269 1.00 88.00 797 VAL A CA 1
ATOM 5699 C C . VAL A 1 797 ? 44.600 -19.432 -17.244 1.00 88.00 797 VAL A C 1
ATOM 5701 O O . VAL A 1 797 ? 44.939 -20.232 -18.119 1.00 88.00 797 VAL A O 1
ATOM 5704 N N . VAL A 1 798 ? 45.386 -19.086 -16.231 1.00 88.38 798 VAL A N 1
ATOM 5705 C CA . VAL A 1 798 ? 46.747 -19.581 -16.007 1.00 88.38 798 VAL A CA 1
ATOM 5706 C C . VAL A 1 798 ? 46.844 -20.343 -14.689 1.00 88.38 798 VAL A C 1
ATOM 5708 O O . VAL A 1 798 ? 45.999 -20.202 -13.807 1.00 88.38 798 VAL A O 1
ATOM 5711 N N . ASP A 1 799 ? 47.882 -21.161 -14.540 1.00 84.75 799 ASP A N 1
ATOM 5712 C CA . ASP A 1 799 ? 48.261 -21.719 -13.243 1.00 84.75 799 ASP A CA 1
ATOM 5713 C C . ASP A 1 799 ? 49.197 -20.801 -12.437 1.00 84.75 799 ASP A C 1
ATOM 5715 O O . ASP A 1 799 ? 49.547 -19.696 -12.853 1.00 84.75 799 ASP A O 1
ATOM 5719 N N . ARG A 1 800 ? 49.646 -21.292 -11.273 1.00 80.81 800 ARG A N 1
ATOM 5720 C CA . ARG A 1 800 ? 50.587 -20.591 -10.378 1.00 80.81 800 ARG A CA 1
ATOM 5721 C C . ARG A 1 800 ? 51.952 -20.278 -11.016 1.00 80.81 800 ARG A C 1
ATOM 5723 O O . ARG A 1 800 ? 52.696 -19.488 -10.448 1.00 80.81 800 ARG A O 1
ATOM 5730 N N . ASN A 1 801 ? 52.269 -20.868 -12.171 1.00 87.06 801 ASN A N 1
ATOM 5731 C CA . ASN A 1 801 ? 53.492 -20.627 -12.937 1.00 87.06 801 ASN A CA 1
ATOM 5732 C C . ASN A 1 801 ? 53.232 -19.740 -14.173 1.00 87.06 801 ASN A C 1
ATOM 5734 O O . ASN A 1 801 ? 54.100 -19.627 -15.035 1.00 87.06 801 ASN A O 1
ATOM 5738 N N . GLY A 1 802 ? 52.034 -19.158 -14.311 1.00 84.00 802 GLY A N 1
ATOM 5739 C CA . GLY A 1 802 ? 51.643 -18.352 -15.470 1.00 84.00 802 GLY A CA 1
ATOM 5740 C C . GLY A 1 802 ? 51.350 -19.164 -16.740 1.00 84.00 802 GLY A C 1
ATOM 5741 O O . GLY A 1 802 ? 51.188 -18.582 -17.810 1.00 84.00 802 GLY A O 1
ATOM 5742 N N . THR A 1 803 ? 51.272 -20.498 -16.659 1.00 89.69 803 THR A N 1
ATOM 5743 C CA . THR A 1 803 ? 51.037 -21.351 -17.833 1.00 89.69 803 THR A CA 1
ATOM 5744 C C . THR A 1 803 ? 49.544 -21.448 -18.132 1.00 89.69 803 THR A C 1
ATOM 5746 O O . THR A 1 803 ? 48.765 -21.867 -17.274 1.00 89.69 803 THR A O 1
ATOM 5749 N N . ALA A 1 804 ? 49.146 -21.083 -19.354 1.00 90.69 804 ALA A N 1
ATOM 5750 C CA . ALA A 1 804 ? 47.753 -21.113 -19.797 1.00 90.69 804 ALA A CA 1
ATOM 5751 C C . ALA A 1 804 ? 47.139 -22.524 -19.717 1.00 90.69 804 ALA A C 1
ATOM 5753 O O . ALA A 1 804 ? 47.792 -23.529 -20.011 1.00 90.69 804 ALA A O 1
ATOM 5754 N N . ARG A 1 805 ? 45.862 -22.599 -19.331 1.00 90.44 805 ARG A N 1
ATOM 5755 C CA . ARG A 1 805 ? 45.116 -23.847 -19.126 1.00 90.44 805 ARG A CA 1
ATOM 5756 C C . ARG A 1 805 ? 43.998 -24.006 -20.165 1.00 90.44 805 ARG A C 1
ATOM 5758 O O . ARG A 1 805 ? 42.880 -23.544 -19.928 1.00 90.44 805 ARG A O 1
ATOM 5765 N N . PRO A 1 806 ? 44.277 -24.632 -21.324 1.00 91.50 806 PRO A N 1
ATOM 5766 C CA . PRO A 1 806 ? 43.278 -24.853 -22.364 1.00 91.50 806 PRO A CA 1
ATOM 5767 C C . PRO A 1 806 ? 42.280 -25.956 -22.000 1.00 91.50 806 PRO A C 1
ATOM 5769 O O . PRO A 1 806 ? 42.615 -26.888 -21.270 1.00 91.50 806 PRO A O 1
ATOM 5772 N N . ASN A 1 807 ? 41.078 -25.875 -22.575 1.00 90.06 807 ASN A N 1
ATOM 5773 C CA . ASN A 1 807 ? 40.017 -26.886 -22.487 1.00 90.06 807 ASN A CA 1
ATOM 5774 C C . ASN A 1 807 ? 39.562 -27.245 -21.051 1.00 90.06 807 ASN A C 1
ATOM 5776 O O . ASN A 1 807 ? 39.105 -28.362 -20.807 1.00 90.06 807 ASN A O 1
ATOM 5780 N N . LEU A 1 808 ? 39.668 -26.318 -20.090 1.00 88.38 808 LEU A N 1
ATOM 5781 C CA . LEU A 1 808 ? 39.113 -26.486 -18.743 1.00 88.38 808 LEU A CA 1
ATOM 5782 C C . LEU A 1 808 ? 37.589 -26.377 -18.796 1.00 88.38 808 LEU A C 1
ATOM 5784 O O . LEU A 1 808 ? 37.059 -25.288 -19.007 1.00 88.38 808 LEU A O 1
ATOM 5788 N N . THR A 1 809 ? 36.890 -27.487 -18.573 1.00 89.50 809 THR A N 1
ATOM 5789 C CA . THR A 1 809 ? 35.422 -27.563 -18.541 1.00 89.50 809 THR A CA 1
ATOM 5790 C C . THR A 1 809 ? 34.858 -27.413 -17.131 1.00 89.50 809 THR A C 1
ATOM 5792 O O . THR A 1 809 ? 35.459 -27.895 -16.172 1.00 89.50 809 THR A O 1
ATOM 5795 N N . GLY A 1 810 ? 33.655 -26.846 -17.004 1.00 87.06 810 GLY A N 1
ATOM 5796 C CA . GLY A 1 810 ? 32.932 -26.800 -15.725 1.00 87.06 810 GLY A CA 1
ATOM 5797 C C . GLY A 1 810 ? 33.481 -25.780 -14.723 1.00 87.06 810 GLY A C 1
ATOM 5798 O O . GLY A 1 810 ? 33.214 -25.900 -13.528 1.00 87.06 810 GLY A O 1
ATOM 5799 N N . LEU A 1 811 ? 34.230 -24.780 -15.200 1.00 89.38 811 LEU A N 1
ATOM 5800 C CA . LEU A 1 811 ? 34.601 -23.620 -14.393 1.00 89.38 811 LEU A CA 1
ATOM 5801 C C . LEU A 1 811 ? 33.336 -22.867 -13.986 1.00 89.38 811 LEU A C 1
ATOM 5803 O O . LEU A 1 811 ? 32.499 -22.565 -14.839 1.00 89.38 811 LEU A O 1
ATOM 5807 N N . ARG A 1 812 ? 33.223 -22.534 -12.703 1.00 92.38 812 ARG A N 1
ATOM 5808 C CA . ARG A 1 812 ? 32.262 -21.556 -12.186 1.00 92.38 812 ARG A CA 1
ATOM 5809 C C . ARG A 1 812 ? 32.915 -20.180 -12.186 1.00 92.38 812 ARG A C 1
ATOM 5811 O O . ARG A 1 812 ? 34.129 -20.071 -12.006 1.00 92.38 812 ARG A O 1
ATOM 5818 N N . TRP A 1 813 ? 32.118 -19.143 -12.394 1.00 92.38 813 TRP A N 1
ATOM 5819 C CA . TRP A 1 813 ? 32.583 -17.763 -12.371 1.00 92.38 813 TRP A CA 1
ATOM 5820 C C . TRP A 1 813 ? 31.551 -16.843 -11.725 1.00 92.38 813 TRP A C 1
ATOM 5822 O O . TRP A 1 813 ? 30.347 -17.095 -11.809 1.00 92.38 813 TRP A O 1
ATOM 5832 N N . ALA A 1 814 ? 32.033 -15.774 -11.097 1.00 91.31 814 ALA A N 1
ATOM 5833 C CA . ALA A 1 814 ? 31.212 -14.695 -10.565 1.00 91.31 814 ALA A CA 1
ATOM 5834 C C . ALA A 1 814 ? 31.940 -13.355 -10.754 1.00 91.31 814 ALA A C 1
ATOM 5836 O O . ALA A 1 814 ? 33.149 -13.265 -10.545 1.00 91.31 814 ALA A O 1
ATOM 5837 N N . PHE A 1 815 ? 31.225 -12.327 -11.202 1.00 91.94 815 PHE A N 1
ATOM 5838 C CA . PHE A 1 815 ? 31.779 -11.017 -11.533 1.00 91.94 815 PHE A CA 1
ATOM 5839 C C . PHE A 1 815 ? 31.218 -9.926 -10.614 1.00 91.94 815 PHE A C 1
ATOM 5841 O O . PHE A 1 815 ? 30.003 -9.797 -10.446 1.00 91.94 815 PHE A O 1
ATOM 5848 N N . PHE A 1 816 ? 32.114 -9.126 -10.042 1.00 89.69 816 PHE A N 1
ATOM 5849 C CA . PHE A 1 816 ? 31.829 -8.087 -9.056 1.00 89.69 816 PHE A CA 1
ATOM 5850 C C . PHE A 1 816 ? 32.304 -6.726 -9.581 1.00 89.69 816 PHE A C 1
ATOM 5852 O O . PHE A 1 816 ? 33.405 -6.607 -10.117 1.00 89.69 816 PHE A O 1
ATOM 5859 N N . GLU A 1 817 ? 31.500 -5.679 -9.398 1.00 83.69 817 GLU A N 1
ATOM 5860 C CA . GLU A 1 817 ? 31.857 -4.312 -9.827 1.00 83.69 817 GLU A CA 1
ATOM 5861 C C . GLU A 1 817 ? 32.812 -3.615 -8.841 1.00 83.69 817 GLU A C 1
ATOM 5863 O O . GLU A 1 817 ? 33.480 -2.642 -9.185 1.00 83.69 817 GLU A O 1
ATOM 5868 N N . SER A 1 818 ? 32.903 -4.147 -7.621 1.00 82.31 818 SER A N 1
ATOM 5869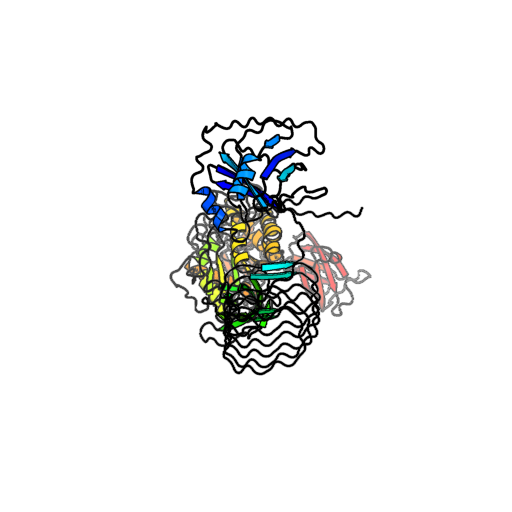 C CA . SER A 1 818 ? 33.860 -3.798 -6.569 1.00 82.31 818 SER A CA 1
ATOM 5870 C C . SER A 1 818 ? 34.677 -5.037 -6.163 1.00 82.31 818 SER A C 1
ATOM 5872 O O . SER A 1 818 ? 34.522 -6.109 -6.748 1.00 82.31 818 SER A O 1
ATOM 5874 N N . HIS A 1 819 ? 35.593 -4.914 -5.197 1.00 86.19 819 HIS A N 1
ATOM 5875 C CA . HIS A 1 819 ? 36.380 -6.069 -4.745 1.00 86.19 819 HIS A CA 1
ATOM 5876 C C . HIS A 1 819 ? 35.499 -7.022 -3.909 1.00 86.19 819 HIS A C 1
ATOM 5878 O O . HIS A 1 819 ? 34.860 -6.540 -2.973 1.00 86.19 819 HIS A O 1
ATOM 5884 N N . PRO A 1 820 ? 35.480 -8.348 -4.164 1.00 82.25 820 PRO A N 1
ATOM 5885 C CA . PRO A 1 820 ? 34.550 -9.280 -3.508 1.00 82.25 820 PRO A CA 1
ATOM 5886 C C . PRO A 1 820 ? 34.619 -9.247 -1.970 1.00 82.25 820 PRO A C 1
ATOM 5888 O O . PRO A 1 820 ? 33.586 -9.233 -1.305 1.00 82.25 820 PRO A O 1
ATOM 5891 N N . ASP A 1 821 ? 35.819 -9.117 -1.393 1.00 82.50 821 ASP A N 1
ATOM 5892 C CA . ASP A 1 821 ? 36.038 -9.000 0.061 1.00 82.50 821 ASP A CA 1
ATOM 5893 C C . ASP A 1 821 ? 35.347 -7.783 0.723 1.00 82.50 821 ASP A C 1
ATOM 5895 O O . ASP A 1 821 ? 35.320 -7.686 1.948 1.00 82.50 821 ASP A O 1
ATOM 5899 N N . GLN A 1 822 ? 34.782 -6.848 -0.053 1.00 78.88 822 GLN A N 1
ATOM 5900 C CA . GLN A 1 822 ? 33.970 -5.734 0.458 1.00 78.88 822 GLN A CA 1
ATOM 5901 C C . GLN A 1 822 ? 32.515 -6.136 0.773 1.00 78.88 822 GLN A C 1
ATOM 5903 O O . GLN A 1 822 ? 31.730 -5.285 1.185 1.00 78.88 822 GLN A O 1
ATOM 5908 N N . GLY A 1 823 ? 32.149 -7.414 0.610 1.00 63.12 823 GLY A N 1
ATOM 5909 C CA . GLY A 1 823 ? 30.843 -7.949 1.013 1.00 63.12 823 GLY A CA 1
ATOM 5910 C C . GLY A 1 823 ? 29.693 -7.627 0.054 1.00 63.12 823 GLY A C 1
ATOM 5911 O O . GLY A 1 823 ? 28.534 -7.700 0.452 1.00 63.12 823 GLY A O 1
ATOM 5912 N N . GLY A 1 824 ? 30.000 -7.254 -1.191 1.00 69.94 824 GLY A N 1
ATOM 5913 C CA . GLY A 1 824 ? 29.002 -7.117 -2.250 1.00 69.94 824 GLY A CA 1
ATOM 5914 C C . GLY A 1 824 ? 28.679 -8.465 -2.894 1.00 69.94 824 GLY A C 1
ATOM 5915 O O . GLY A 1 824 ? 29.584 -9.256 -3.154 1.00 69.94 824 GLY A O 1
ATOM 5916 N N . GLU A 1 825 ? 27.403 -8.708 -3.192 1.00 77.62 825 GLU A N 1
ATOM 5917 C CA . GLU A 1 825 ? 26.980 -9.828 -4.044 1.00 77.62 825 GLU A CA 1
ATOM 5918 C C . GLU A 1 825 ? 27.545 -9.676 -5.473 1.00 77.62 825 GLU A C 1
ATOM 5920 O O . GLU A 1 825 ? 27.737 -8.548 -5.946 1.00 77.62 825 GLU A O 1
ATOM 5925 N N . PRO A 1 826 ? 27.807 -10.779 -6.200 1.00 85.94 826 PRO A N 1
ATOM 5926 C CA . PRO A 1 826 ? 28.250 -10.701 -7.583 1.00 85.94 826 PRO A CA 1
ATOM 5927 C C . PRO A 1 826 ? 27.137 -10.160 -8.482 1.00 85.94 826 PRO A C 1
ATOM 5929 O O . PRO A 1 826 ? 26.013 -10.658 -8.486 1.00 85.94 826 PRO A O 1
ATOM 5932 N N . SER A 1 827 ? 27.486 -9.173 -9.305 1.00 79.81 827 SER A N 1
ATOM 5933 C CA . SER A 1 827 ? 26.591 -8.606 -10.318 1.00 79.81 827 SER A CA 1
ATOM 5934 C C . SER A 1 827 ? 26.159 -9.629 -11.373 1.00 79.81 827 SER A C 1
ATOM 5936 O O . SER A 1 827 ? 25.037 -9.553 -11.863 1.00 79.81 827 SER A O 1
ATOM 5938 N N . ASP A 1 828 ? 27.010 -10.606 -11.705 1.00 85.31 828 ASP A N 1
ATOM 5939 C CA . ASP A 1 828 ? 26.684 -11.686 -12.642 1.00 85.31 828 ASP A CA 1
ATOM 5940 C C . ASP A 1 828 ? 27.443 -12.979 -12.300 1.00 85.31 828 ASP A C 1
ATOM 5942 O O . ASP A 1 828 ? 28.531 -12.928 -11.720 1.00 85.31 828 ASP A O 1
ATOM 5946 N N . THR A 1 829 ? 26.892 -14.146 -12.646 1.00 90.31 829 THR A N 1
ATOM 5947 C CA . THR A 1 829 ? 27.484 -15.462 -12.340 1.00 90.31 829 THR A CA 1
ATOM 5948 C C . THR A 1 829 ? 27.166 -16.506 -13.407 1.00 90.31 829 THR A C 1
ATOM 5950 O O . THR A 1 829 ? 26.169 -16.410 -14.123 1.00 90.31 829 THR A O 1
ATOM 5953 N N . GLY A 1 830 ? 27.966 -17.572 -13.477 1.00 90.94 830 GLY A N 1
ATOM 5954 C CA . GLY A 1 830 ? 27.622 -18.718 -14.311 1.00 90.94 830 GLY A CA 1
ATOM 5955 C C . GLY A 1 830 ? 28.682 -19.808 -14.373 1.00 90.94 830 GLY A C 1
ATOM 5956 O O . GLY A 1 830 ? 29.539 -19.952 -13.500 1.00 90.94 830 GLY A O 1
ATOM 5957 N N . THR A 1 831 ? 28.617 -20.592 -15.449 1.00 91.00 831 THR A N 1
ATOM 5958 C CA . THR A 1 831 ? 29.626 -21.596 -15.808 1.00 91.00 831 THR A CA 1
ATOM 5959 C C . THR A 1 831 ? 30.233 -21.293 -17.169 1.00 91.00 831 THR A C 1
ATOM 5961 O O . THR A 1 831 ? 29.543 -20.784 -18.050 1.00 91.00 831 THR A O 1
ATOM 5964 N N . ALA A 1 832 ? 31.504 -21.632 -17.362 1.00 89.75 832 ALA A N 1
ATOM 5965 C CA . ALA A 1 832 ? 32.225 -21.402 -18.610 1.00 89.75 832 ALA A CA 1
ATOM 5966 C C . ALA A 1 832 ? 33.242 -22.522 -18.904 1.00 89.75 832 ALA A C 1
ATOM 5968 O O . ALA A 1 832 ? 33.371 -23.503 -18.164 1.00 89.75 832 ALA A O 1
ATOM 5969 N N . THR A 1 833 ? 33.940 -22.416 -20.034 1.00 91.06 833 THR A N 1
ATOM 5970 C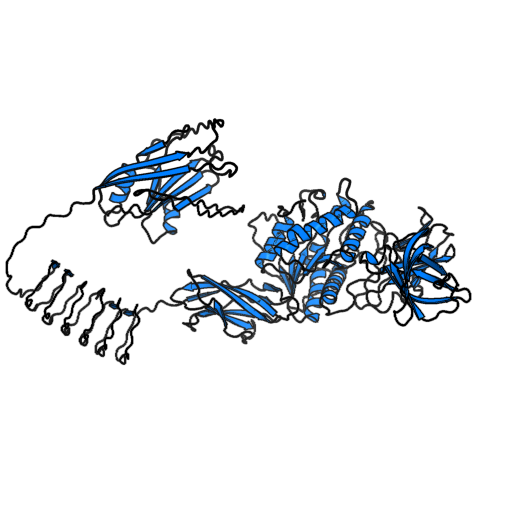 CA . THR A 1 833 ? 34.984 -23.358 -20.463 1.00 91.06 833 THR A CA 1
ATOM 5971 C C . THR A 1 833 ? 36.090 -22.599 -21.188 1.00 91.06 833 THR A C 1
ATOM 5973 O O . THR A 1 833 ? 35.789 -21.712 -21.988 1.00 91.06 833 THR A O 1
ATOM 5976 N N . THR A 1 834 ? 37.362 -22.908 -20.916 1.00 91.25 834 THR A N 1
ATOM 5977 C CA . THR A 1 834 ? 38.470 -22.266 -21.645 1.00 91.25 834 THR A CA 1
ATOM 5978 C C . THR A 1 834 ? 38.632 -22.867 -23.037 1.00 91.25 834 THR A C 1
ATOM 5980 O O . THR A 1 834 ? 38.488 -24.070 -23.245 1.00 91.25 834 THR A O 1
ATOM 5983 N N . SER A 1 835 ? 38.967 -22.019 -24.003 1.00 90.62 835 SER A N 1
ATOM 5984 C CA . SER A 1 835 ? 39.300 -22.423 -25.370 1.00 90.62 835 SER A CA 1
ATOM 5985 C C . SER A 1 835 ? 40.592 -23.254 -25.444 1.00 90.62 835 SER A C 1
ATOM 5987 O O . SER A 1 835 ? 41.339 -23.375 -24.470 1.00 90.62 835 SER A O 1
ATOM 5989 N N . GLY A 1 836 ? 40.920 -23.750 -26.641 1.00 86.25 836 GLY A N 1
ATOM 5990 C CA . GLY A 1 836 ? 42.175 -24.458 -26.923 1.00 86.25 836 GLY A CA 1
ATOM 5991 C C . GLY A 1 836 ? 43.464 -23.650 -26.693 1.00 86.25 836 GLY A C 1
ATOM 5992 O O . GLY A 1 836 ? 44.543 -24.232 -26.750 1.00 86.25 836 GLY A O 1
ATOM 5993 N N . THR A 1 837 ? 43.381 -22.345 -26.401 1.00 88.75 837 THR A N 1
ATOM 5994 C CA . THR A 1 837 ? 44.522 -21.491 -26.009 1.00 88.75 837 THR A CA 1
ATOM 5995 C C . THR A 1 837 ? 44.536 -21.124 -24.519 1.00 88.75 837 THR A C 1
ATOM 5997 O O . THR A 1 837 ? 45.442 -20.429 -24.069 1.00 88.75 837 THR A O 1
ATOM 6000 N N . GLY A 1 838 ? 43.541 -21.560 -23.737 1.00 87.56 838 GLY A N 1
ATOM 6001 C CA . GLY A 1 838 ? 43.361 -21.157 -22.337 1.00 87.56 838 GLY A CA 1
ATOM 6002 C C . GLY A 1 838 ? 42.614 -19.834 -22.144 1.00 87.56 838 GLY A C 1
ATOM 6003 O O . GLY A 1 838 ? 42.329 -19.464 -21.006 1.00 87.56 838 GLY A O 1
ATOM 6004 N N . ALA A 1 839 ? 42.239 -19.145 -23.226 1.00 90.19 839 ALA A N 1
ATOM 6005 C CA . ALA A 1 839 ? 41.373 -17.973 -23.149 1.00 90.19 839 ALA A CA 1
ATOM 6006 C C . ALA A 1 839 ? 39.942 -18.377 -22.760 1.00 90.19 839 ALA A C 1
ATOM 6008 O O . ALA A 1 839 ? 39.332 -19.232 -23.411 1.00 90.19 839 ALA A O 1
ATOM 6009 N N . LEU A 1 840 ? 39.428 -17.748 -21.709 1.00 90.06 840 LEU A N 1
ATOM 6010 C CA . LEU A 1 840 ? 38.047 -17.762 -21.248 1.00 90.06 840 LEU A CA 1
ATOM 6011 C C . LEU A 1 840 ? 37.354 -16.507 -21.783 1.00 90.06 840 LEU A C 1
ATOM 6013 O O . LEU A 1 840 ? 37.907 -15.413 -21.675 1.00 90.06 840 LEU A O 1
ATOM 6017 N N . SER A 1 841 ? 36.154 -16.654 -22.338 1.00 89.62 841 SER A N 1
ATOM 6018 C CA . SER A 1 841 ? 35.314 -15.526 -22.743 1.00 89.62 841 SER A CA 1
ATOM 6019 C C . SER A 1 841 ? 34.000 -15.597 -21.973 1.00 89.62 841 SER A C 1
ATOM 6021 O O . SER A 1 841 ? 33.376 -16.657 -21.920 1.00 89.62 841 SER A O 1
ATOM 6023 N N . ILE A 1 842 ? 33.627 -14.494 -21.325 1.00 88.38 842 ILE A N 1
ATOM 6024 C CA . ILE A 1 842 ? 32.435 -14.379 -20.481 1.00 88.38 842 ILE A CA 1
ATOM 6025 C C . ILE A 1 842 ? 31.651 -13.161 -20.949 1.00 88.38 842 ILE A C 1
ATOM 6027 O O . ILE A 1 842 ? 32.152 -12.039 -20.880 1.00 88.38 842 ILE A O 1
ATOM 6031 N N . THR A 1 843 ? 30.416 -13.376 -21.397 1.00 83.50 843 THR A N 1
ATOM 6032 C CA . THR A 1 843 ? 29.480 -12.291 -21.698 1.00 83.50 843 THR A CA 1
ATOM 6033 C C . THR A 1 843 ? 28.684 -11.942 -20.445 1.00 83.50 843 THR A C 1
ATOM 6035 O O . THR A 1 843 ? 27.863 -12.737 -19.992 1.00 83.50 843 THR A O 1
ATOM 6038 N N . LEU A 1 844 ? 28.908 -10.743 -19.915 1.00 81.06 844 LEU A N 1
ATOM 6039 C CA . LEU A 1 844 ? 28.158 -10.186 -18.797 1.00 81.06 844 LEU A CA 1
ATOM 6040 C C . LEU A 1 844 ? 26.790 -9.680 -19.275 1.00 81.06 844 LEU A C 1
ATOM 6042 O O . LEU A 1 844 ? 26.677 -8.942 -20.258 1.00 81.06 844 LEU A O 1
ATOM 6046 N N . THR A 1 845 ? 25.748 -10.074 -18.554 1.00 67.56 845 THR A N 1
ATOM 6047 C CA . THR A 1 845 ? 24.341 -9.729 -18.783 1.00 67.56 845 THR A CA 1
ATOM 6048 C C . THR A 1 845 ? 23.837 -8.643 -17.831 1.00 67.56 845 THR A C 1
ATOM 6050 O O . THR A 1 845 ? 22.889 -7.948 -18.185 1.00 67.56 845 THR A O 1
ATOM 6053 N N . TYR A 1 846 ? 24.459 -8.474 -16.659 1.00 65.06 846 TYR A N 1
ATOM 6054 C CA . TYR A 1 846 ? 23.902 -7.668 -15.560 1.00 65.06 846 TYR A CA 1
ATOM 6055 C C . TYR A 1 846 ? 24.835 -6.577 -14.998 1.00 65.06 846 TYR A C 1
ATOM 6057 O O . TYR A 1 846 ? 24.545 -6.018 -13.945 1.00 65.06 846 TYR A O 1
ATOM 6065 N N . THR A 1 847 ? 25.930 -6.241 -15.687 1.00 69.06 847 THR A N 1
ATOM 6066 C CA . THR A 1 847 ? 26.840 -5.171 -15.240 1.00 69.06 847 THR A CA 1
ATOM 6067 C C . THR A 1 847 ? 26.379 -3.769 -15.657 1.00 69.06 847 THR A C 1
ATOM 6069 O O . THR A 1 847 ? 25.864 -3.554 -16.757 1.00 69.06 847 THR A O 1
ATOM 6072 N N . HIS A 1 848 ? 26.613 -2.802 -14.774 1.00 64.81 848 HIS A N 1
ATOM 6073 C CA . HIS A 1 848 ? 26.505 -1.366 -14.992 1.00 64.81 848 HIS A CA 1
ATOM 6074 C C . HIS A 1 848 ? 27.788 -0.738 -15.570 1.00 64.81 848 HIS A C 1
ATOM 6076 O O . HIS A 1 848 ? 27.738 0.405 -16.028 1.00 64.81 848 HIS A O 1
ATOM 6082 N N . GLN A 1 849 ? 28.919 -1.455 -15.569 1.00 67.75 849 GLN A N 1
ATOM 6083 C CA . GLN A 1 849 ? 30.208 -0.946 -16.046 1.00 67.75 849 GLN A CA 1
ATOM 6084 C C . GLN A 1 849 ? 30.276 -0.775 -17.581 1.00 67.75 849 GLN A C 1
ATOM 6086 O O . GLN A 1 849 ? 29.638 -1.476 -18.378 1.00 67.75 849 GLN A O 1
ATOM 6091 N N . LEU A 1 850 ? 31.072 0.203 -18.007 1.00 66.12 850 LEU A N 1
ATOM 6092 C CA . LEU A 1 850 ? 31.272 0.606 -19.396 1.00 66.12 850 LEU A CA 1
ATOM 6093 C C . LEU A 1 850 ? 32.432 -0.161 -20.060 1.00 66.12 850 LEU A C 1
ATOM 6095 O O . LEU A 1 850 ? 33.155 -0.929 -19.429 1.00 66.12 850 LEU A O 1
ATOM 6099 N N . ALA A 1 851 ? 32.615 0.037 -21.368 1.00 70.06 851 ALA A N 1
ATOM 6100 C CA . ALA A 1 851 ? 33.803 -0.466 -22.060 1.00 70.06 851 ALA A CA 1
ATOM 6101 C C . ALA A 1 851 ? 35.047 0.284 -21.563 1.00 70.06 851 ALA A C 1
ATOM 6103 O O . ALA A 1 851 ? 35.064 1.514 -21.576 1.00 70.06 851 ALA A O 1
ATOM 6104 N N . GLY A 1 852 ? 36.089 -0.451 -21.177 1.00 74.06 852 GLY A N 1
ATOM 6105 C CA . GLY A 1 852 ? 37.317 0.101 -20.599 1.00 74.06 852 GLY A CA 1
ATOM 6106 C C . GLY A 1 852 ? 37.312 0.231 -19.071 1.00 74.06 852 GLY A C 1
ATOM 6107 O O . GLY A 1 852 ? 38.389 0.404 -18.499 1.00 74.06 852 GLY A O 1
ATOM 6108 N N . ASP A 1 853 ? 36.159 0.083 -18.412 1.00 80.50 853 ASP A N 1
ATOM 6109 C CA . ASP A 1 853 ? 36.082 -0.017 -16.950 1.00 80.50 853 ASP A CA 1
ATOM 6110 C C . ASP A 1 853 ? 36.685 -1.346 -16.458 1.00 80.50 853 ASP A C 1
ATOM 6112 O O . ASP A 1 853 ? 36.936 -2.274 -17.241 1.00 80.50 853 ASP A O 1
ATOM 6116 N N . THR A 1 854 ? 36.938 -1.439 -15.149 1.00 86.75 854 THR A N 1
ATOM 6117 C CA . THR A 1 854 ? 37.508 -2.630 -14.511 1.00 86.75 854 THR A CA 1
ATOM 6118 C C . THR A 1 854 ? 36.671 -3.139 -13.341 1.00 86.75 854 THR A C 1
ATOM 6120 O O . THR A 1 854 ? 36.269 -2.388 -12.451 1.00 86.75 854 THR A O 1
ATOM 6123 N N . GLY A 1 855 ? 36.471 -4.454 -13.310 1.00 89.12 855 GLY A N 1
ATOM 6124 C CA . GLY A 1 855 ? 35.814 -5.168 -12.217 1.00 89.12 855 GLY A CA 1
ATOM 6125 C C . GLY A 1 855 ? 36.548 -6.462 -11.880 1.00 89.12 855 GLY A C 1
ATOM 6126 O O . GLY A 1 855 ? 37.581 -6.782 -12.471 1.00 89.12 855 GLY A O 1
ATOM 6127 N N . TRP A 1 856 ? 36.028 -7.215 -10.918 1.00 92.50 856 TRP A N 1
ATOM 6128 C CA . TRP A 1 856 ? 36.677 -8.402 -10.370 1.00 92.50 856 TRP A CA 1
ATOM 6129 C C . TRP A 1 856 ? 35.977 -9.671 -10.833 1.00 92.50 856 TRP A C 1
ATOM 6131 O O . TRP A 1 856 ? 34.838 -9.945 -10.465 1.00 92.50 856 TRP A O 1
ATOM 6141 N N . LEU A 1 857 ? 36.686 -10.476 -11.621 1.00 92.44 857 LEU A N 1
ATOM 6142 C CA . LEU A 1 857 ? 36.269 -11.821 -11.984 1.00 92.44 857 LEU A CA 1
ATOM 6143 C C . LEU A 1 857 ? 36.816 -12.805 -10.950 1.00 92.44 857 LEU A C 1
ATOM 6145 O O . LEU A 1 857 ? 38.032 -12.959 -10.826 1.00 92.44 857 LEU A O 1
ATOM 6149 N N . THR A 1 858 ? 35.935 -13.505 -10.239 1.00 92.31 858 THR A N 1
ATOM 6150 C CA . THR A 1 858 ? 36.308 -14.720 -9.516 1.00 92.31 858 THR A CA 1
ATOM 6151 C C . THR A 1 858 ? 36.079 -15.942 -10.396 1.00 92.31 858 THR A C 1
ATOM 6153 O O . THR A 1 858 ? 35.087 -16.039 -11.122 1.00 92.31 858 THR A O 1
ATOM 6156 N N . LEU A 1 859 ? 37.016 -16.886 -10.337 1.00 89.94 859 LEU A N 1
ATOM 6157 C CA . LEU A 1 859 ? 36.917 -18.193 -10.985 1.00 89.94 859 LEU A CA 1
ATOM 6158 C C . LEU A 1 859 ? 37.047 -19.297 -9.943 1.00 89.94 859 LEU A C 1
ATOM 6160 O O . LEU A 1 859 ? 37.814 -19.157 -8.990 1.00 89.94 859 LEU A O 1
ATOM 6164 N N . THR A 1 860 ? 36.326 -20.399 -10.144 1.00 88.31 860 THR A N 1
ATOM 6165 C CA . THR A 1 860 ? 36.409 -21.594 -9.297 1.00 88.31 860 THR A CA 1
ATOM 6166 C C . THR A 1 860 ? 36.274 -22.870 -10.122 1.00 88.31 860 THR A C 1
ATOM 6168 O O . THR A 1 860 ? 35.555 -22.917 -11.121 1.00 88.31 860 THR A O 1
ATOM 6171 N N . ASP A 1 861 ? 36.951 -23.935 -9.698 1.00 82.31 861 ASP A N 1
ATOM 6172 C CA . ASP A 1 861 ? 36.714 -25.280 -10.226 1.00 82.31 861 ASP A CA 1
ATOM 6173 C C . ASP A 1 861 ? 35.328 -25.834 -9.822 1.00 82.31 861 ASP A C 1
ATOM 6175 O O . ASP A 1 861 ? 34.635 -25.298 -8.954 1.00 82.31 861 ASP A O 1
ATOM 6179 N N . ALA A 1 862 ? 34.924 -26.944 -10.446 1.00 74.19 862 ALA A N 1
ATOM 6180 C CA . ALA A 1 862 ? 33.642 -27.600 -10.184 1.00 74.19 862 ALA A CA 1
ATOM 6181 C C . ALA A 1 862 ? 33.483 -28.156 -8.749 1.00 74.19 862 ALA A C 1
ATOM 6183 O O . ALA A 1 862 ? 32.357 -28.460 -8.352 1.00 74.19 862 ALA A O 1
ATOM 6184 N N . ALA A 1 863 ? 34.574 -28.286 -7.983 1.00 72.44 863 ALA A N 1
ATOM 6185 C CA . ALA A 1 863 ? 34.574 -28.728 -6.588 1.00 72.44 863 ALA A CA 1
ATOM 6186 C C . ALA A 1 863 ? 34.558 -27.557 -5.582 1.00 72.44 863 ALA A C 1
ATOM 6188 O O . ALA A 1 863 ? 34.433 -27.790 -4.382 1.00 72.44 863 ALA A O 1
ATOM 6189 N N . GLY A 1 864 ? 34.658 -26.307 -6.051 1.00 69.75 864 GLY A N 1
ATOM 6190 C CA . GLY A 1 864 ? 34.715 -25.116 -5.202 1.00 69.75 864 GLY A CA 1
ATOM 6191 C C . GLY A 1 864 ? 36.081 -24.872 -4.544 1.00 69.75 864 GLY A C 1
ATOM 6192 O O . GLY A 1 864 ? 36.162 -24.079 -3.612 1.00 69.75 864 GLY A O 1
ATOM 6193 N N . THR A 1 865 ? 37.146 -25.562 -4.975 1.00 67.56 865 THR A N 1
ATOM 6194 C CA . THR A 1 865 ? 38.392 -25.674 -4.188 1.00 67.56 865 THR A CA 1
ATOM 6195 C C . THR A 1 865 ? 39.507 -24.683 -4.526 1.00 67.56 865 THR A C 1
ATOM 6197 O O . THR A 1 865 ? 40.363 -24.433 -3.680 1.00 67.56 865 THR A O 1
ATOM 6200 N N . ASN A 1 866 ? 39.520 -24.101 -5.726 1.00 63.12 866 ASN A N 1
ATOM 6201 C CA . ASN A 1 866 ? 40.520 -23.111 -6.140 1.00 63.12 866 ASN A CA 1
ATOM 6202 C C . ASN A 1 866 ? 39.839 -21.811 -6.575 1.00 63.12 866 ASN A C 1
ATOM 6204 O O . ASN A 1 866 ? 39.534 -21.643 -7.754 1.00 63.12 866 ASN A O 1
ATOM 6208 N N . THR A 1 867 ? 39.621 -20.894 -5.631 1.00 69.31 867 THR A N 1
ATOM 6209 C CA . THR A 1 867 ? 39.106 -19.549 -5.924 1.00 69.31 867 THR A CA 1
ATOM 6210 C C . THR A 1 867 ? 40.254 -18.585 -6.206 1.00 69.31 867 THR A C 1
ATOM 6212 O O . THR A 1 867 ? 41.167 -18.455 -5.391 1.00 69.31 867 THR A O 1
ATOM 6215 N N . ALA A 1 868 ? 40.190 -17.873 -7.329 1.00 74.31 868 ALA A N 1
ATOM 6216 C CA . ALA A 1 868 ? 41.066 -16.741 -7.623 1.00 74.31 868 ALA A CA 1
ATOM 6217 C C . ALA A 1 868 ? 40.224 -15.535 -8.049 1.00 74.31 868 ALA A C 1
ATOM 6219 O O . ALA A 1 868 ? 39.416 -15.662 -8.967 1.00 74.31 868 ALA A O 1
ATOM 6220 N N . ALA A 1 869 ? 40.417 -14.389 -7.389 1.00 82.75 869 ALA A N 1
ATOM 6221 C CA . ALA A 1 869 ? 39.847 -13.100 -7.779 1.00 82.75 869 ALA A CA 1
ATOM 6222 C C . ALA A 1 869 ? 40.867 -12.327 -8.626 1.00 82.75 869 ALA A C 1
ATOM 6224 O O . ALA A 1 869 ? 42.026 -12.194 -8.230 1.00 82.75 869 ALA A O 1
ATOM 6225 N N . VAL A 1 870 ? 40.452 -11.835 -9.793 1.00 88.44 870 VAL A N 1
ATOM 6226 C CA . VAL A 1 870 ? 41.333 -11.161 -10.754 1.00 88.44 870 VAL A CA 1
ATOM 6227 C C . VAL A 1 870 ? 40.648 -9.916 -11.306 1.00 88.44 870 VAL A C 1
ATOM 6229 O O . VAL A 1 870 ? 39.509 -9.986 -11.766 1.00 88.44 870 VAL A O 1
ATOM 6232 N N . LEU A 1 871 ? 41.350 -8.782 -11.292 1.00 89.25 871 LEU A N 1
ATOM 6233 C CA . LEU A 1 871 ? 40.889 -7.559 -11.945 1.00 89.25 871 LEU A CA 1
ATOM 6234 C C . LEU A 1 871 ? 40.913 -7.745 -13.471 1.00 89.25 871 LEU A C 1
ATOM 6236 O O . LEU A 1 871 ? 41.939 -8.125 -14.039 1.00 89.25 871 LEU A O 1
ATOM 6240 N N . VAL A 1 872 ? 39.795 -7.460 -14.130 1.00 88.12 872 VAL A N 1
ATOM 6241 C CA . VAL A 1 872 ? 39.604 -7.607 -15.579 1.00 88.12 872 VAL A CA 1
ATOM 6242 C C . VAL A 1 872 ? 38.998 -6.340 -16.176 1.00 88.12 872 VAL A C 1
ATOM 6244 O O . VAL A 1 872 ? 38.164 -5.690 -15.550 1.00 88.12 872 VAL A O 1
ATOM 6247 N N . THR A 1 873 ? 39.412 -5.996 -17.396 1.00 86.62 873 THR A N 1
ATOM 6248 C CA . THR A 1 873 ? 38.845 -4.885 -18.176 1.00 86.62 873 THR A CA 1
ATOM 6249 C C . THR A 1 873 ? 37.713 -5.387 -19.068 1.00 86.62 873 THR A C 1
ATOM 6251 O O . THR A 1 873 ? 37.825 -6.461 -19.665 1.00 86.62 873 THR A O 1
ATOM 6254 N N . LEU A 1 874 ? 36.635 -4.612 -19.172 1.00 81.19 874 LEU A N 1
ATOM 6255 C CA . LEU A 1 874 ? 35.452 -4.961 -19.957 1.00 81.19 874 LEU A CA 1
ATOM 6256 C C . LEU A 1 874 ? 35.545 -4.409 -21.390 1.00 81.19 874 LEU A C 1
ATOM 6258 O O . LEU A 1 874 ? 35.995 -3.280 -21.596 1.00 81.19 874 LEU A O 1
ATOM 6262 N N . ALA A 1 875 ? 35.064 -5.183 -22.369 1.00 74.25 875 ALA A N 1
ATOM 6263 C CA . ALA A 1 875 ? 34.774 -4.734 -23.738 1.00 74.25 875 ALA A CA 1
ATOM 6264 C C . ALA A 1 875 ? 33.257 -4.558 -23.931 1.00 74.25 875 ALA A C 1
ATOM 6266 O O . ALA A 1 875 ? 32.530 -5.527 -23.619 1.00 74.25 875 ALA A O 1
#

Sequence (875 aa):
MPVVTSKRTNDTGNGWIQIGLTGDQTTTPMYVGYNSSSAIVTTWMHFTGLNIPAGSTINSATFTFRQNTAGNTNALFRSEITFQSNPNPASLEGAALATCQAAYNARTTTVLAVDGTIAEATPITYDVTAVLQAVVDAYPASDIVSAMLLWSGTAASYVAAYCRPESSTTYNHQLEVNYTPPAVAPNGPAAGTLPAMSGAGVGDVPFIGDASGPLPALTGAGSGLVDILGAAAGALPPLSGAATGSQPVEGAGAGALPALAGAGAGDFGGVVGGAASGALPALAGAASGGVEILGAGAGVLPTPTGMAAGSVEILGAGAGPLPALTGAASGTAGVITVTLTDLMADEIRTRDRGRNRGDLVLTGTYTGPVTAIEARVVDATTAAVIVDWSVIDAAPAGGAFSGTILTPQGAWYKAQVRAQNDVAAVSNGVNRWAVGVLIAITGQSNGQRLTSEAGTTVITTAQPVRLFTSVIGDLPAGGTYSAWAQPTGEGVCAMSNLLGDRLGCPVGILQDAYGGAALHSQANSGGVGWWWDGSPGGASVHWSRFLGHINQFGGDLTAMVWVQGEREAQTFIAPTTYDSYITAFTAFLADYVRPATRADLPVFLTTLPRYSGTGTDRWDDVLRAQFRLVDTLPDVFMGGHIRDVQMFDTVHVHVNAEAAFGQRIARAILDYLGESGGGRGPRPVAFTQVNSTTFDVHCRLHGGNGLRPEGAAAFEGFVVLDGAAARTITSAVRQDAQTVRLTVSAAVSAPVVRFLYGANPAGTGGSANQPKDEGPLVLPLEPVGAIPARRTITYTVVDRNGTARPNLTGLRWAFFESHPDQGGEPSDTGTATTSGTGALSITLTYTHQLAGDTGWLTLTDAAGTNTAAVLVTLA

Solvent-accessible surface area (backbone atoms only — not comparable to full-atom values): 49176 Å² total; per-residue (Å²): 127,90,83,85,88,87,87,81,86,80,97,63,102,75,82,83,86,88,86,87,86,87,67,91,87,64,47,56,70,80,47,70,53,78,48,78,56,104,53,43,36,38,39,38,41,35,36,47,73,65,68,41,59,44,52,36,49,55,76,40,27,40,41,34,48,36,80,47,83,78,80,79,92,86,73,90,82,83,65,91,57,84,78,83,85,74,97,60,94,88,72,82,75,72,64,75,59,57,72,59,61,77,78,56,89,85,61,73,67,51,79,45,78,68,87,85,78,65,75,74,98,63,73,50,72,45,83,41,27,72,63,55,34,56,50,35,71,74,35,54,86,47,58,42,41,30,43,29,45,42,41,73,47,61,54,92,74,68,75,70,85,89,76,66,96,85,61,90,69,52,72,50,72,43,61,50,77,45,67,44,73,65,86,80,86,86,88,81,93,81,92,79,90,79,79,87,70,78,61,70,55,75,64,68,52,79,47,80,57,75,54,85,66,79,67,80,70,61,67,46,45,43,41,42,45,44,42,49,47,43,68,53,70,59,67,61,63,58,54,73,37,45,42,39,48,44,49,50,50,58,59,85,54,89,58,66,64,57,52,54,73,34,51,40,48,40,45,44,67,34,60,44,79,47,81,53,92,55,67,61,56,54,50,68,29,46,41,40,38,43,43,56,46,56,43,62,45,85,53,70,73,55,67,61,75,32,57,48,45,39,44,77,52,78,69,52,82,68,78,69,84,81,68,82,82,82,50,78,74,60,51,88,70,68,68,56,42,38,45,65,58,63,68,57,54,60,35,50,30,32,36,44,92,97,47,76,23,18,80,39,82,48,41,32,37,44,41,55,92,58,55,22,36,26,35,31,33,24,35,59,87,79,64,47,77,75,39,69,82,38,76,36,23,78,69,53,57,95,48,38,45,65,27,59,49,80,38,60,46,20,79,46,28,23,52,34,38,25,28,66,83,41,78,79,27,58,22,70,43,86,38,35,28,31,23,20,42,18,35,36,33,25,43,8,41,66,29,37,42,27,49,66,36,64,36,93,77,61,53,72,66,86,40,69,49,27,30,35,41,61,63,94,65,94,65,62,98,84,57,74,68,62,68,53,34,76,69,57,4,18,6,45,26,36,15,40,32,58,40,17,74,73,68,64,26,28,32,24,33,41,57,51,24,35,71,64,31,12,63,39,45,82,28,42,58,94,83,61,37,19,50,28,61,85,54,73,84,51,90,19,65,50,38,57,51,44,52,50,56,37,53,76,54,70,31,56,60,56,32,39,32,37,30,58,55,67,32,53,35,69,56,52,65,87,86,75,50,39,63,48,56,43,51,50,52,53,44,36,41,64,47,48,53,25,75,63,46,41,90,75,57,37,33,25,40,31,52,61,55,47,32,73,60,91,80,43,65,44,43,32,30,48,38,51,24,54,52,49,41,42,73,70,40,86,52,32,38,54,16,29,85,44,64,69,49,52,61,65,60,48,64,39,70,21,46,84,39,29,30,61,48,19,40,31,33,33,37,19,54,30,26,76,69,69,75,44,78,44,32,48,37,22,32,70,49,19,29,41,77,78,47,54,39,32,34,41,36,35,34,51,70,45,32,52,85,26,53,26,74,81,52,88,59,62,49,45,38,67,46,42,21,40,72,88,47,75,47,59,71,77,44,25,29,57,72,50,50,45,33,37,37,36,30,40,77,54,78,44,88,50,76,46,40,27,28,48,48,45,30,48,52,44,63,88,84,39,38,88,42,42,48,18,24,62,30,98,81,47,34,50,52,47,69,34,77,68,42,38,64,50,31,39,38,72,48,70,44,51,50,100,82,68,48,62,43,46,60,43,70,57,28,35,38,37,32,20,79,52,63,62,94,75,75,58,77,60,53,37,73,52,75,48,53,22,37,90,75,3,44,29,71,46,75,44,60,55,60,89,73,54,72,73,38,69,30,27,41,34,40,24,46,80,83,69,78,56,76,49,78,40,84,44,58,32,70

pLDDT: mean 70.93, std 23.24, range [20.19, 98.56]

Foldseek 3Di:
DPDDDDDDDDDDPDDDDDDDDDDDPWWDFRDWDWDDDPWKIKIKTKTFAPFADFPWQWPWKKKKKAWDDDDDDPDPDFAFDDDDDPPDPPDPDDDPVVVVVVPDPPDDEEEDEDDDTDGDHDIDMDTCNVVVRVVSVVCNPDTCRMYMYMYMDTPPRPPDPPDDPPDDIDMDITMDTDIGDDDDDDDDDDDDDDDADDDEDEEEDEDAEEDDDADDADDDEYEYEYEYHYAYDDAHDEHDDEYEYEYEDDYDYPYAHDAHDDEYEYAHPYADPDEYDYEHDEHDYEYEYEDEYDDEYAYDHDAHDYAYEYDYDYDYDYDDDDDDHPYDYDDPQWDKAWAWPAAAALAEFEDDQPAQKHKDKTKTFITHDFQFKWKFKAAPPPRHTQGDTDTFGRHDDDGMDIGIDIGGFAGKIKMKMAGPVDRVNIYTHPHIYGYDAEEEQAAADQSLLQQAPADPVFQFQPASEWEWEAPPDDDDPPGDTDGTDGTRFLQQSLLQNLQCVLRVGYYYYYYLHYHLEACEPQLDDPNRWHLFDPDFVDDGPSLVVVLVVCVSNPQEGLAYEYEYDVSVQPRHDDDDFLVNLLVSVLCSCVRRVCVRHHVQHAYAYEAFEFAQDPDDLSSLSPRVSSVVCCVPPHSYHHLAYHNQAAAPDRGYGDRVCSSLSSNLNSLRSCCVSVSDFASAWKEFQAKEPPDQFKIKTFIHGRDAQAKDDADQDAAFFKWKDQVPRTFDWPGWHDPDRTIIMTGTPDGHDRIWMWGNRTRRRAHNGGGNRAIFHPHPSGGGYRGGNTHHHFKKWKDFDADPVRHGDAFQFFKKKFKDLADVVVPDHGQDIDTWTHHRRRITMDTHRGDPDDQQRKTWMWIAHNVRDDIDIDITGID

Mean predicted aligned error: 19.96 Å

Radius of gyration: 42.96 Å; Cα contacts (8 Å, |Δi|>4): 1965; chains: 1; bounding box: 99×79×132 Å

Secondary structure (DSSP, 8-state):
-----------SS----------TT-PPEEEEEEEE-SSEEEEEEEEEEEEEPTT-EEEEEEEEEEEE--S-----------PPP---TT---SHHHHHHHTT-TTS-EEEEE------SSSPEEEE-HHHHHHHHHH-TTS-EEEEEEEEEEEGGG--STT--TTS--EEEEEEEEEEEPPPPPPP-----PPPPP-S--B--EEEES---SPPPPP-S-EE--EEEES---SPPPPP-S-EE----EES----PPPPP-S-EE--B-----S----PPPPP-S-EE--EEE-S---PPPPPP-S-EES-EEE-S---SPPPP--S---------EEEEEPPPTTEEEEPPTTSSEEEEEEEEEEES--S-EEEEEEETTT--EEEEEEEEESS-BTTEEEEEEEEESEEEEEEEEEESS-TT-EEE--S-EEEEEEEEEEESHHHHHHHH---SS-----S-EEEEEB-SS---TTPPB---B----HHHHHHHHHHHHHHSS-EEEEE---TT-EEEGGG--TT--EEE-SSTT---HHHHHHHHHHHHTTS--SEEEEE--HHHHHHPPTT--HHHHHHHHHHHIIIIIHHHS-TT--EEEE------SS--THHHHHHHHHHHHHHHSTTEEEEE--SSSPBSSSSSBPHHHHHHHHHHHHHHHHHHTTSSS--S--EEEEEEEEETTEEEEEEE-SSSSSEES-SSPPP-SEEEEETTEEEPEEEEEE-SSSEEEEEESS--SSEEEEES-SS-TTTTT--TT--EESSTT-PBPPPEEEEPBPEEEEEE-B-TTS-B-TT-EEEEEEEESS-GGG-PPPSEEEEEE--TTSEEEEEESS--PPTT-EEEEEEE-TTS---EEEEEE--